Protein 6J0W (pdb70)

Sequence (968 aa):
STSLLFEQLNFLILVAAEAELPIAHSTRKLLMDNSCNNCQIYELYNENLKDVKTDKDWFMNKFGPQTVHFVISNTINFPFYKIVYFDLLIPVVSHTWVQDSVKTKRHLRTNMYSPNPFHLLRDCQVYISKSSFNKCEYILYSDLLHLLGGTLVNYISNRTTHVIVQSPQDPIIATVSEWKFVYPIWILYHFKMAKPLKGELATLCELDMQDTSEEQLFAKWEEVIGDTSSSQLTLHPNKTLFKNHHFAISPDLNFFTPLYWFLKGFIEDLDGKVTPLSFSDDLKSVYQAFPDIDCYIGHSANSPILEKTKSIKPEIHVGNVSWLFYMFALQKFTPVSQCKLIHQPFHAKLFTSKELTVAYTNYFGSQRFYIQRLVEILGGLSTPELTRKNTHLITKSTIGKKFKVAKKWSLDPQNAIIVTNHMWLEQCYMNNSKLNPKDSRFQNFKLDDNMGWNIGQIGMSTSLLFEQLNFLILVAAEAELPIAHSTRKLLMDNSCNNCQIYELYNENLKDVKTDKDWFMNKFGPQTVHFVISNTINFPFYKIVYFDLLIPVVSHTWVQDSVKTKRHLRTNMYSPNPFHLLRDCQVYISKSSFNKCEYILYSDLLHLLGGTLVNYISNRTTHVIVQSPQDPIIATVSWKFVYPIWILYHFKMAKPLKGELATLCELDMQDTSEEQLFAKWEEVIGDSSQLTLHPNKTLFKNHHFAISPDLNFFTPLYWFLKGFIEDLDGKVTPLSFSDDLKSVYQAFPDIDCYIGHSANSPILEKTKSIKPEIHVGNVSWLFYMFALQKFTPVSQCKLIHQPFHAKLFTSKELTVAYTNYFGSQRFYIQRLVEILGGLSTPELTRKNTHLITKSTIGKKFKVAKKWSLDPQNAIIVTNHMWLEQCYMNNSKLNPKDSRFQNFKLDDNMGWNIGQIGMETVPDSQSPLIPTSVGSYFRDDETVPDSQISGFDSPLIPTSVGSYFRDDDD

B-factor: mean 48.89, std 20.25, range [9.36, 124.82]

InterPro domains:
  IPR001357 BRCT domain [PF00533] (119-211)
  IPR001357 BRCT domain [PF12738] (380-434)
  IPR001357 BRCT domain [PF16770] (827-917)
  IPR001357 BRCT domain [PS50172] (117-210)
  IPR001357 BRCT domain [PS50172] (370-466)
  IPR001357 BRCT domain [SM00292] (4-106)
  IPR001357 BRCT domain [SM00292] (119-216)
  IPR001357 BRCT domain [SM00292] (263-355)
  IPR001357 BRCT domain [SM00292] (372-456)
  IPR031906 Regulator of Ty1 transposition protein 107, BRCT domain [PF16771] (948-1060)
  IPR036420 BRCT domain superfamily [G3DSA:3.40.50.10190] (115-220)
  IPR036420 BRCT domain superfamily [G3DSA:3.40.50.10190] (376-468)
  IPR036420 BRCT domain superfamily [G3DSA:3.40.50.10190] (816-946)
  IPR036420 BRCT domain superfamily [G3DSA:3.40.50.10190] (947-1070)
  IPR036420 BRCT domain superfamily [SSF52113] (75-173)
  IPR036420 BRCT domain superfamily [SSF52113] (338-463)
  IPR053036 Cell Cycle and DNA Repair Regulator [PTHR47667] (5-1069)

Foldseek 3Di:
DAAQLQAPAEEEEEAADPVCVVLVVVLVVLCVRHHHPYYHYDYQVPDDCPPPPCALVVVCVVPAQFDHQEYEDLDCPDRCSLRCCPFLNRYYFYSVQSVVCVVVVHNDFRLLGHNQLLLQQSQAEEEEDPQQDDPQVVVVLLLLNLVSSHHYDPDDDPSHAEYEHDALVRVVVVVVVVHFYFHSLCSVLCSQAVDHQDDCLVVLGGYDNVPPDPVSSVVNLCVSPNDHHHPPCVNQVQQQQAALEAEEEEPQNPDDVSVVVSVQCVQVSSPYHYDYDDPPDDVLVVCVVVVSHQEYEYAAPPDPVVVVVCVNRVRHQAWYSSLVVSSSSVSHDDGPLPFFPLGHRFYDAQDEQQQAAEEEPSQHRVSVVVLQSLCVSNHYHYHDDDDLSGQEYAAQACDDVSNVVQVVQCVDPVSNRYYWYCVQSVVCRVVVHNDDRPDPVGRDNNLSNGSCSRPGNPSD/DEAQLAAAAAEEEEAEDPVCVVLLVVLVCLQVRHHHDYYHYHYPVDDDDPVDQQAQVNVCVPRDLFAHQEYEDLDCPDRCSLCCCQPLVHAYFYSVQSVVCVVVRHNDFGLCGHNDLLLQCSQAEEAEAPLQDDPQVSVVLLLLNLVSSYHYDNDDDPSHQEYEHQALVRCVVVVVCNFYFYSVLRVLCVQAVDHDDDVLVVLGGYDNVPPDPVSSVVNLCVSPVDYPPCVPQVQQQQQALAEEEEEQQSDDPVVVVVSLCCVQVSNVYHYDYDDPPDDDVVVCVVPVSHQEYEYAAPPDVVVVVVCVVCVRHQAWYPSLVVSCSSVSHDDGPLQFFPLTHHFYDQLDAAQQAEEEEPPNHRPRVSLVQSLCVSNHYHYDPDDDLSGQEYAYQACDDPVNVVQVVQCPDPPSNRYYWHCVQSRVCRVVVHNDDCVDPVGHPNPPSNGSCPRPGNPRD/DDDDDVVDDDDDCVPPPDDPVD/DDDADPPDPDRPDDPQDCPHPVDDPPPPD

Structure (mmCIF, N/CA/C/O backbone):
data_6J0W
#
_entry.id   6J0W
#
_cell.length_a   71.777
_cell.length_b   101.418
_cell.length_c   86.559
_cell.angle_alpha   90.000
_cell.angle_beta   108.570
_cell.angle_gamma   90.000
#
_symmetry.space_group_name_H-M   'P 1 21 1'
#
loop_
_entity.id
_entity.type
_entity.pdbx_description
1 polymer 'Regulator of Ty1 transposition protein 107'
2 polymer 'Peptide from DNA repair protein KRE29'
3 water water
#
loop_
_atom_site.group_PDB
_atom_site.id
_atom_site.type_symbol
_atom_site.label_atom_id
_atom_site.label_alt_id
_atom_site.label_comp_id
_atom_site.label_asym_id
_atom_site.label_entity_id
_atom_site.label_seq_id
_atom_site.pdbx_PDB_ins_code
_atom_site.Cartn_x
_atom_site.Cartn_y
_atom_site.Cartn_z
_atom_site.occupancy
_atom_site.B_iso_or_equiv
_atom_site.auth_seq_id
_atom_site.auth_comp_id
_atom_site.auth_asym_id
_atom_site.auth_atom_id
_atom_site.pdbx_PDB_model_num
ATOM 1 N N . SER A 1 2 ? 46.062 111.922 128.636 1.00 54.04 2 SER A N 1
ATOM 2 C CA . SER A 1 2 ? 45.971 112.321 127.239 1.00 61.80 2 SER A CA 1
ATOM 3 C C . SER A 1 2 ? 44.775 111.651 126.569 1.00 59.15 2 SER A C 1
ATOM 4 O O . SER A 1 2 ? 44.152 110.775 127.164 1.00 55.52 2 SER A O 1
ATOM 7 N N . THR A 1 3 ? 44.452 112.064 125.342 1.00 47.26 3 THR A N 1
ATOM 8 C CA . THR A 1 3 ? 43.285 111.557 124.634 1.00 46.11 3 THR A CA 1
ATOM 9 C C . THR A 1 3 ? 43.621 111.417 123.164 1.00 48.31 3 THR A C 1
ATOM 10 O O . THR A 1 3 ? 44.585 112.003 122.675 1.00 62.07 3 THR A O 1
ATOM 14 N N . SER A 1 4 ? 42.815 110.638 122.460 1.00 46.38 4 SER A N 1
ATOM 15 C CA . SER A 1 4 ? 43.033 110.386 121.041 1.00 46.92 4 SER A CA 1
ATOM 16 C C . SER A 1 4 ? 41.765 109.759 120.497 1.00 50.25 4 SER A C 1
ATOM 17 O O . SER A 1 4 ? 40.796 109.555 121.232 1.00 52.86 4 SER A O 1
ATOM 20 N N . LEU A 1 5 ? 41.777 109.455 119.198 1.00 50.96 5 LEU A N 1
ATOM 21 C CA . LEU A 1 5 ? 40.685 108.748 118.538 1.00 46.19 5 LEU A CA 1
ATOM 22 C C . LEU A 1 5 ? 41.046 107.311 118.207 1.00 42.16 5 LEU A C 1
ATOM 23 O O . LEU A 1 5 ? 40.392 106.701 117.358 1.00 50.98 5 LEU A O 1
ATOM 28 N N . LEU A 1 6 ? 42.061 106.754 118.875 1.00 48.24 6 LEU A N 1
ATOM 29 C CA . LEU A 1 6 ? 42.634 105.469 118.464 1.00 46.70 6 LEU A CA 1
ATOM 30 C C . LEU A 1 6 ? 41.600 104.348 118.419 1.00 35.15 6 LEU A C 1
ATOM 31 O O . LEU A 1 6 ? 41.657 103.492 117.541 1.00 38.11 6 LEU A O 1
ATOM 36 N N . PHE A 1 7 ? 40.678 104.300 119.370 1.00 32.49 7 PHE A N 1
ATOM 37 C CA . PHE A 1 7 ? 39.729 103.196 119.425 1.00 37.31 7 PHE A CA 1
ATOM 38 C C . PHE A 1 7 ? 38.373 103.567 118.849 1.00 42.79 7 PHE A C 1
ATOM 39 O O . PHE A 1 7 ? 37.363 102.983 119.262 1.00 40.56 7 PHE A O 1
ATOM 47 N N . GLU A 1 8 ? 38.327 104.521 117.919 1.00 40.04 8 GLU A N 1
ATOM 48 C CA . GLU A 1 8 ? 37.050 105.076 117.483 1.00 41.56 8 GLU A CA 1
ATOM 49 C C . GLU A 1 8 ? 36.245 104.020 116.752 1.00 37.84 8 GLU A C 1
ATOM 50 O O . GLU A 1 8 ? 36.781 103.279 115.928 1.00 41.58 8 GLU A O 1
ATOM 56 N N . GLN A 1 9 ? 34.958 103.936 117.086 1.00 37.23 9 GLN A N 1
ATOM 57 C CA . GLN A 1 9 ? 33.999 103.031 116.460 1.00 46.20 9 GLN A CA 1
ATOM 58 C C . GLN A 1 9 ? 34.158 101.575 116.921 1.00 45.76 9 GLN A C 1
ATOM 59 O O . GLN A 1 9 ? 33.585 100.663 116.302 1.00 38.46 9 GLN A O 1
ATOM 65 N N . LEU A 1 10 ? 34.896 101.326 118.000 1.00 37.76 10 LEU A N 1
ATOM 66 C CA . LEU A 1 10 ? 35.112 99.973 118.504 1.00 43.69 10 LEU A CA 1
ATOM 67 C C . LEU A 1 10 ? 34.399 99.760 119.840 1.00 32.29 10 LEU A C 1
ATOM 68 O O . LEU A 1 10 ? 34.390 100.636 120.714 1.00 24.99 10 LEU A O 1
ATOM 73 N N . ASN A 1 11 ? 33.811 98.578 119.972 1.00 32.47 11 ASN A N 1
ATOM 74 C CA . ASN A 1 11 ? 33.065 98.151 121.143 1.00 24.48 11 ASN A CA 1
ATOM 75 C C . ASN A 1 11 ? 33.911 97.174 121.932 1.00 22.97 11 ASN A C 1
ATOM 76 O O . ASN A 1 11 ? 34.506 96.260 121.351 1.00 33.77 11 ASN A O 1
ATOM 81 N N . PHE A 1 12 ? 33.974 97.364 123.250 1.00 26.21 12 PHE A N 1
ATOM 82 C CA . PHE A 1 12 ? 34.746 96.481 124.110 1.00 23.48 12 PHE A CA 1
ATOM 83 C C . PHE A 1 12 ? 33.882 95.842 125.188 1.00 26.93 12 PHE A C 1
ATOM 84 O O . PHE A 1 12 ? 32.868 96.396 125.615 1.00 28.12 12 PHE A O 1
ATOM 92 N N . LEU A 1 13 ? 34.330 94.679 125.659 1.00 19.81 13 LEU A N 1
ATOM 93 C CA . LEU A 1 13 ? 33.683 93.980 126.762 1.00 19.79 13 LEU A CA 1
ATOM 94 C C . LEU A 1 13 ? 34.756 93.470 127.712 1.00 23.69 13 LEU A C 1
ATOM 95 O O . LEU A 1 13 ? 35.601 92.652 127.335 1.00 23.74 13 LEU A O 1
ATOM 100 N N . ILE A 1 14 ? 34.718 93.947 128.942 1.00 25.60 14 ILE A N 1
ATOM 101 C CA . ILE A 1 14 ? 35.675 93.557 129.963 1.00 28.35 14 ILE A CA 1
ATOM 102 C C . ILE A 1 14 ? 35.036 92.494 130.847 1.00 25.89 14 ILE A C 1
ATOM 103 O O . ILE A 1 14 ? 33.980 92.723 131.449 1.00 26.85 14 ILE A O 1
ATOM 108 N N . LEU A 1 15 ? 35.666 91.330 130.927 1.00 21.64 15 LEU A N 1
ATOM 109 C CA . LEU A 1 15 ? 35.233 90.291 131.854 1.00 26.64 15 LEU A CA 1
ATOM 110 C C . LEU A 1 15 ? 36.014 90.431 133.156 1.00 29.94 15 LEU A C 1
ATOM 111 O O . LEU A 1 15 ? 37.247 90.413 133.148 1.00 35.55 15 LEU A O 1
ATOM 116 N N . VAL A 1 16 ? 35.318 90.611 134.268 1.00 27.74 16 VAL A N 1
ATOM 117 C CA . VAL A 1 16 ? 35.990 90.704 135.560 1.00 25.04 16 VAL A CA 1
ATOM 118 C C . VAL A 1 16 ? 35.827 89.365 136.251 1.00 26.54 16 VAL A C 1
ATOM 119 O O . VAL A 1 16 ? 34.698 88.937 136.513 1.00 32.03 16 VAL A O 1
ATOM 123 N N . ALA A 1 17 ? 36.945 88.696 136.535 1.00 27.34 17 ALA A N 1
ATOM 124 C CA . ALA A 1 17 ? 36.877 87.347 137.090 1.00 29.02 17 ALA A CA 1
ATOM 125 C C . ALA A 1 17 ? 36.857 87.324 138.618 1.00 38.26 17 ALA A C 1
ATOM 126 O O . ALA A 1 17 ? 36.563 86.275 139.197 1.00 29.07 17 ALA A O 1
ATOM 128 N N . ALA A 1 18 ? 37.144 88.449 139.279 1.00 37.85 18 ALA A N 1
ATOM 129 C CA . ALA A 1 18 ? 37.121 88.516 140.734 1.00 36.05 18 ALA A CA 1
ATOM 130 C C . ALA A 1 18 ? 37.014 89.971 141.171 1.00 39.10 18 ALA A C 1
ATOM 131 O O . ALA A 1 18 ? 37.459 90.877 140.462 1.00 45.75 18 ALA A O 1
ATOM 133 N N . GLU A 1 19 ? 36.445 90.180 142.361 1.00 40.59 19 GLU A N 1
ATOM 134 C CA . GLU A 1 19 ? 36.264 91.534 142.881 1.00 37.07 19 GLU A CA 1
ATOM 135 C C . GLU A 1 19 ? 37.592 92.281 143.000 1.00 35.15 19 GLU A C 1
ATOM 136 O O . GLU A 1 19 ? 37.648 93.487 142.774 1.00 35.04 19 GLU A O 1
ATOM 142 N N . ALA A 1 20 ? 38.683 91.581 143.320 1.00 42.63 20 ALA A N 1
ATOM 143 C CA . ALA A 1 20 ? 39.991 92.235 143.378 1.00 36.60 20 ALA A CA 1
ATOM 144 C C . ALA A 1 20 ? 40.430 92.827 142.042 1.00 39.21 20 ALA A C 1
ATOM 145 O O . ALA A 1 20 ? 41.383 93.606 142.013 1.00 37.08 20 ALA A O 1
ATOM 147 N N . GLU A 1 21 ? 39.794 92.465 140.933 1.00 39.71 21 GLU A N 1
ATOM 148 C CA . GLU A 1 21 ? 40.183 93.020 139.640 1.00 45.41 21 GLU A CA 1
ATOM 149 C C . GLU A 1 21 ? 39.396 94.259 139.256 1.00 35.29 21 GLU A C 1
ATOM 150 O O . GLU A 1 21 ? 39.618 94.775 138.163 1.00 44.37 21 GLU A O 1
ATOM 156 N N . LEU A 1 22 ? 38.465 94.727 140.088 1.00 32.64 22 LEU A N 1
ATOM 157 C CA . LEU A 1 22 ? 37.742 95.951 139.749 1.00 34.35 22 LEU A CA 1
ATOM 158 C C . LEU A 1 22 ? 38.657 97.141 139.515 1.00 27.04 22 LEU A C 1
ATOM 159 O O . LEU A 1 22 ? 38.429 97.864 138.533 1.00 30.84 22 LEU A O 1
ATOM 164 N N . PRO A 1 23 ? 39.692 97.396 140.316 1.00 27.13 23 PRO A N 1
ATOM 165 C CA . PRO A 1 23 ? 40.562 98.537 139.997 1.00 31.26 23 PRO A CA 1
ATOM 166 C C . PRO A 1 23 ? 41.221 98.452 138.635 1.00 33.42 23 PRO A C 1
ATOM 167 O O . PRO A 1 23 ? 41.341 99.486 137.966 1.00 36.80 23 PRO A O 1
ATOM 171 N N . ILE A 1 24 ? 41.647 97.268 138.180 1.00 26.81 24 ILE A N 1
ATOM 172 C CA . ILE A 1 24 ? 42.245 97.239 136.849 1.00 26.53 24 ILE A CA 1
ATOM 173 C C . ILE A 1 24 ? 41.175 97.300 135.774 1.00 33.77 24 ILE A C 1
ATOM 174 O O . ILE A 1 24 ? 41.420 97.809 134.674 1.00 37.10 24 ILE A O 1
ATOM 179 N N . ALA A 1 25 ? 39.973 96.811 136.069 1.00 29.33 25 ALA A N 1
ATOM 180 C CA . ALA A 1 25 ? 38.866 96.991 135.137 1.00 29.64 25 ALA A CA 1
ATOM 181 C C . ALA A 1 25 ? 38.522 98.470 134.962 1.00 24.80 25 ALA A C 1
ATOM 182 O O . ALA A 1 25 ? 38.279 98.931 133.841 1.00 21.67 25 ALA A O 1
ATOM 184 N N . HIS A 1 26 ? 38.491 99.228 136.066 1.00 26.78 26 HIS A N 1
ATOM 185 C CA . HIS A 1 26 ? 38.197 100.655 135.976 1.00 27.08 26 HIS A CA 1
ATOM 186 C C . HIS A 1 26 ? 39.315 101.384 135.244 1.00 24.60 26 HIS A C 1
ATOM 187 O O . HIS A 1 26 ? 39.066 102.247 134.398 1.00 26.15 26 HIS A O 1
ATOM 194 N N . SER A 1 27 ? 40.554 101.009 135.534 1.00 27.92 27 SER A N 1
ATOM 195 C CA . SER A 1 27 ? 41.704 101.620 134.892 1.00 30.29 27 SER A CA 1
ATOM 196 C C . SER A 1 27 ? 41.762 101.328 133.390 1.00 27.46 27 SER A C 1
ATOM 197 O O . SER A 1 27 ? 42.319 102.124 132.629 1.00 28.33 27 SER A O 1
ATOM 200 N N . THR A 1 28 ? 41.203 100.200 132.938 1.00 26.20 28 THR A N 1
ATOM 201 C CA . THR A 1 28 ? 41.226 99.910 131.511 1.00 26.80 28 THR A CA 1
ATOM 202 C C . THR A 1 28 ? 40.061 100.592 130.806 1.00 32.57 28 THR A C 1
ATOM 203 O O . THR A 1 28 ? 40.216 101.103 129.690 1.00 31.46 28 THR A O 1
ATOM 207 N N . ARG A 1 29 ? 38.883 100.607 131.429 1.00 24.21 29 ARG A N 1
ATOM 208 C CA . ARG A 1 29 ? 37.789 101.349 130.828 1.00 25.65 29 ARG A CA 1
ATOM 209 C C . ARG A 1 29 ? 38.172 102.807 130.628 1.00 37.21 29 ARG A C 1
ATOM 210 O O . ARG A 1 29 ? 37.853 103.399 129.594 1.00 44.96 29 ARG A O 1
ATOM 218 N N . LYS A 1 30 ? 38.925 103.381 131.565 1.00 32.19 30 LYS A N 1
ATOM 219 C CA . LYS A 1 30 ? 39.282 104.791 131.457 1.00 30.02 30 LYS A CA 1
ATOM 220 C C . LYS A 1 30 ? 40.227 105.036 130.292 1.00 37.08 30 LYS A C 1
ATOM 221 O O . LYS A 1 30 ? 40.097 106.042 129.584 1.00 47.16 30 LYS A O 1
ATOM 227 N N . LEU A 1 31 ? 41.199 104.139 130.082 1.00 30.65 31 LEU A N 1
ATOM 228 C CA . LEU A 1 31 ? 42.045 104.241 128.894 1.00 31.08 31 LEU A CA 1
ATOM 229 C C . LEU A 1 31 ? 41.225 104.109 127.615 1.00 43.02 31 LEU A C 1
ATOM 230 O O . LEU A 1 31 ? 41.498 104.790 126.613 1.00 32.86 31 LEU A O 1
ATOM 235 N N . LEU A 1 32 ? 40.231 103.219 127.616 1.00 28.74 32 LEU A N 1
ATOM 236 C CA . LEU A 1 32 ? 39.474 103.014 126.387 1.00 38.48 32 LEU A CA 1
ATOM 237 C C . LEU A 1 32 ? 38.533 104.185 126.118 1.00 31.16 32 LEU A C 1
ATOM 238 O O . LEU A 1 32 ? 38.304 104.553 124.967 1.00 30.16 32 LEU A O 1
ATOM 243 N N . MET A 1 33 ? 37.964 104.776 127.162 1.00 34.95 33 MET A N 1
ATOM 244 C CA . MET A 1 33 ? 37.110 105.933 126.936 1.00 41.29 33 MET A CA 1
ATOM 245 C C . MET A 1 33 ? 37.938 107.158 126.557 1.00 37.41 33 MET A C 1
ATOM 246 O O . MET A 1 33 ? 37.604 107.858 125.595 1.00 33.94 33 MET A O 1
ATOM 251 N N . ASP A 1 34 ? 39.058 107.400 127.258 1.00 35.42 34 ASP A N 1
ATOM 252 C CA . ASP A 1 34 ? 39.910 108.546 126.925 1.00 33.19 34 ASP A CA 1
ATOM 253 C C . ASP A 1 34 ? 40.444 108.495 125.504 1.00 39.30 34 ASP A C 1
ATOM 254 O O . ASP A 1 34 ? 40.884 109.520 124.978 1.00 56.16 34 ASP A O 1
ATOM 259 N N . ASN A 1 35 ? 40.457 107.327 124.878 1.00 48.68 35 ASN A N 1
ATOM 260 C CA . ASN A 1 35 ? 40.870 107.198 123.492 1.00 37.87 35 ASN A CA 1
ATOM 261 C C . ASN A 1 35 ? 39.680 106.858 122.603 1.00 32.58 35 ASN A C 1
ATOM 262 O O . ASN A 1 35 ? 39.823 106.198 121.576 1.00 30.35 35 ASN A O 1
ATOM 267 N N . SER A 1 36 ? 38.494 107.317 123.016 1.00 35.87 36 SER A N 1
ATOM 268 C CA . SER A 1 36 ? 37.345 107.495 122.123 1.00 44.95 36 SER A CA 1
ATOM 269 C C . SER A 1 36 ? 36.753 106.173 121.641 1.00 41.26 36 SER A C 1
ATOM 270 O O . SER A 1 36 ? 36.365 106.057 120.479 1.00 50.98 36 SER A O 1
ATOM 273 N N . CYS A 1 37 ? 36.693 105.168 122.510 1.00 31.36 37 CYS A N 1
ATOM 274 C CA . CYS A 1 37 ? 36.015 103.948 122.115 1.00 30.38 37 CYS A CA 1
ATOM 275 C C . CYS A 1 37 ? 34.530 104.223 122.021 1.00 36.31 37 CYS A C 1
ATOM 276 O O . CYS A 1 37 ? 34.004 105.128 122.673 1.00 38.17 37 CYS A O 1
ATOM 279 N N . ASN A 1 38 ? 33.847 103.447 121.182 1.00 32.26 38 ASN A N 1
ATOM 280 C CA . ASN A 1 38 ? 32.416 103.654 121.061 1.00 30.10 38 ASN A CA 1
ATOM 281 C C . ASN A 1 38 ? 31.678 103.179 122.305 1.00 32.88 38 ASN A C 1
ATOM 282 O O . ASN A 1 38 ? 30.772 103.857 122.790 1.00 43.29 38 ASN A O 1
ATOM 287 N N . ASN A 1 39 ? 32.033 102.014 122.828 1.00 33.02 39 ASN A N 1
ATOM 288 C CA . ASN A 1 39 ? 31.302 101.470 123.963 1.00 39.21 39 ASN A CA 1
ATOM 289 C C . ASN A 1 39 ? 32.182 100.444 124.667 1.00 34.65 39 ASN A C 1
ATOM 290 O O . ASN A 1 39 ? 32.959 99.740 124.016 1.00 31.72 39 ASN A O 1
ATOM 295 N N . CYS A 1 40 ? 32.055 100.363 125.992 1.00 29.59 40 CYS A N 1
ATOM 296 C CA . CYS A 1 40 ? 32.854 99.437 126.800 1.00 29.15 40 CYS A CA 1
ATOM 297 C C . CYS A 1 40 ? 31.984 98.863 127.922 1.00 29.50 40 CYS A C 1
ATOM 298 O O . CYS A 1 40 ? 31.862 99.464 128.987 1.00 38.74 40 CYS A O 1
ATOM 301 N N . GLN A 1 41 ? 31.406 97.686 127.700 1.00 30.04 41 GLN A N 1
ATOM 302 C CA . GLN A 1 41 ? 30.628 97.050 128.757 1.00 34.56 41 GLN A CA 1
ATOM 303 C C . GLN A 1 41 ? 31.532 96.343 129.768 1.00 37.94 41 GLN A C 1
ATOM 304 O O . GLN A 1 41 ? 32.610 95.845 129.429 1.00 37.31 41 GLN A O 1
ATOM 310 N N . ILE A 1 42 ? 31.066 96.276 131.016 1.00 29.61 42 ILE A N 1
ATOM 311 C CA . ILE A 1 42 ? 31.695 95.471 132.061 1.00 29.11 42 ILE A CA 1
ATOM 312 C C . ILE A 1 42 ? 30.769 94.321 132.424 1.00 37.72 42 ILE A C 1
ATOM 313 O O . ILE A 1 42 ? 29.545 94.494 132.532 1.00 36.28 42 ILE A O 1
ATOM 318 N N . TYR A 1 43 ? 31.353 93.145 132.630 1.00 31.97 43 TYR A N 1
ATOM 319 C CA . TYR A 1 43 ? 30.585 91.984 133.050 1.00 30.64 43 TYR A CA 1
ATOM 320 C C . TYR A 1 43 ? 31.364 91.265 134.136 1.00 43.84 43 TYR A C 1
ATOM 321 O O . TYR A 1 43 ? 32.532 90.912 133.940 1.00 53.44 43 TYR A O 1
ATOM 330 N N . GLU A 1 44 ? 30.729 91.052 135.272 1.00 31.65 44 GLU A N 1
ATOM 331 C CA . GLU A 1 44 ? 31.370 90.402 136.402 1.00 38.57 44 GLU A CA 1
ATOM 332 C C . GLU A 1 44 ? 31.001 88.926 136.363 1.00 39.04 44 GLU A C 1
ATOM 333 O O . GLU A 1 44 ? 29.831 88.571 136.537 1.00 37.69 44 GLU A O 1
ATOM 339 N N . LEU A 1 45 ? 31.998 88.073 136.089 1.00 31.98 45 LEU A N 1
ATOM 340 C CA . LEU A 1 45 ? 31.752 86.633 136.064 1.00 42.64 45 LEU A CA 1
ATOM 341 C C . LEU A 1 45 ? 31.425 86.109 137.456 1.00 43.57 45 LEU A C 1
ATOM 342 O O . LEU A 1 45 ? 30.571 85.226 137.616 1.00 54.22 45 LEU A O 1
ATOM 347 N N . TYR A 1 46 ? 32.094 86.645 138.472 1.00 42.66 46 TYR A N 1
ATOM 348 C CA . TYR A 1 46 ? 32.004 86.117 139.830 1.00 44.83 46 TYR A CA 1
ATOM 349 C C . TYR A 1 46 ? 30.683 86.459 140.502 1.00 49.57 46 TYR A C 1
ATOM 350 O O . TYR A 1 46 ? 30.360 85.879 141.541 1.00 44.23 46 TYR A O 1
ATOM 359 N N . ASN A 1 47 ? 29.919 87.390 139.939 1.00 44.68 47 ASN A N 1
ATOM 360 C CA . ASN A 1 47 ? 28.687 87.863 140.545 1.00 49.35 47 ASN A CA 1
ATOM 361 C C . ASN A 1 47 ? 27.457 87.401 139.777 1.00 49.49 47 ASN 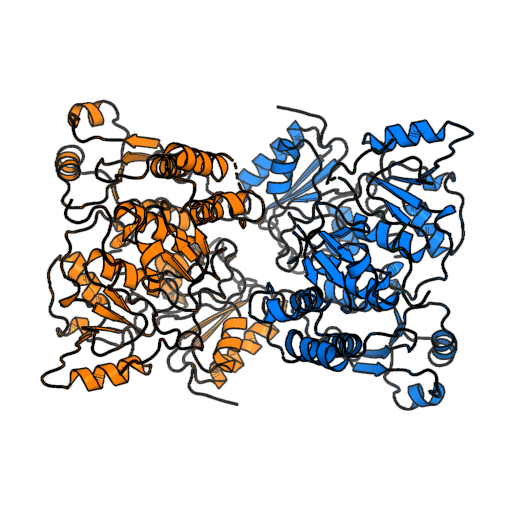A C 1
ATOM 362 O O . ASN A 1 47 ? 26.402 88.033 139.862 1.00 51.23 47 ASN A O 1
ATOM 367 N N . GLU A 1 48 ? 27.570 86.324 139.014 1.00 59.29 48 GLU A N 1
ATOM 368 C CA . GLU A 1 48 ? 26.396 85.720 138.405 1.00 61.19 48 GLU A CA 1
ATOM 369 C C . GLU A 1 48 ? 26.574 84.217 138.335 1.00 64.29 48 GLU A C 1
ATOM 370 O O . GLU A 1 48 ? 27.688 83.725 138.127 1.00 68.42 48 GLU A O 1
ATOM 376 N N . ASN A 1 49 ? 25.471 83.500 138.537 1.00 61.59 49 ASN A N 1
ATOM 377 C CA . ASN A 1 49 ? 25.473 82.047 138.432 1.00 68.10 49 ASN A CA 1
ATOM 378 C C . ASN A 1 49 ? 25.234 81.671 136.989 1.00 67.16 49 ASN A C 1
ATOM 379 O O . ASN A 1 49 ? 24.149 81.901 136.442 1.00 63.51 49 ASN A O 1
ATOM 384 N N . LEU A 1 50 ? 26.245 81.097 136.370 1.00 61.73 50 LEU A N 1
ATOM 385 C CA . LEU A 1 50 ? 26.097 80.648 135.007 1.00 63.86 50 LEU A CA 1
ATOM 386 C C . LEU A 1 50 ? 26.003 79.134 134.960 1.00 67.64 50 LEU A C 1
ATOM 387 O O . LEU A 1 50 ? 26.007 78.550 133.870 1.00 75.40 50 LEU A O 1
ATOM 392 N N . LYS A 1 51 ? 25.872 78.490 136.122 1.00 66.09 51 LYS A N 1
ATOM 393 C CA . LYS A 1 51 ? 25.581 77.065 136.160 1.00 66.64 51 LYS A CA 1
ATOM 394 C C . LYS A 1 51 ? 24.230 76.800 135.517 1.00 64.05 51 LYS A C 1
ATOM 395 O O . LYS A 1 51 ? 23.236 77.460 135.839 1.00 66.00 51 LYS A O 1
ATOM 401 N N . ASP A 1 52 ? 24.209 75.857 134.582 1.00 63.35 52 ASP A N 1
ATOM 402 C CA . ASP A 1 52 ? 22.987 75.314 134.004 1.00 67.92 52 ASP A CA 1
ATOM 403 C C . ASP A 1 52 ? 22.231 76.313 133.142 1.00 64.60 52 ASP A C 1
ATOM 404 O O . ASP A 1 52 ? 21.061 76.084 132.825 1.00 66.27 52 ASP A O 1
ATOM 409 N N . VAL A 1 53 ? 22.859 77.425 132.768 1.00 66.36 53 VAL A N 1
ATOM 410 C CA . VAL A 1 53 ? 22.352 78.299 131.715 1.00 56.26 53 VAL A CA 1
ATOM 411 C C . VAL A 1 53 ? 23.240 78.098 130.502 1.00 49.60 53 VAL A C 1
ATOM 412 O O . VAL A 1 53 ? 24.468 78.196 130.597 1.00 48.51 53 VAL A O 1
ATOM 416 N N . LYS A 1 54 ? 22.616 77.793 129.371 1.00 55.51 54 LYS A N 1
ATOM 417 C CA . LYS A 1 54 ? 23.330 77.573 128.118 1.00 53.60 54 LYS A CA 1
ATOM 418 C C . LYS A 1 54 ? 23.834 78.913 127.606 1.00 46.47 54 LYS A C 1
ATOM 419 O O . LYS A 1 54 ? 23.099 79.663 126.964 1.00 54.04 54 LYS A O 1
ATOM 425 N N . THR A 1 55 ? 25.099 79.221 127.894 1.00 39.07 55 THR A N 1
ATOM 426 C CA . THR A 1 55 ? 25.738 80.434 127.384 1.00 37.30 55 THR A CA 1
ATOM 427 C C . THR A 1 55 ? 26.178 80.198 125.939 1.00 36.41 55 THR A C 1
ATOM 428 O O . THR A 1 55 ? 27.354 79.998 125.627 1.00 44.75 55 THR A O 1
ATOM 432 N N . ASP A 1 56 ? 25.206 80.209 125.050 1.00 34.19 56 ASP A N 1
ATOM 433 C CA . ASP A 1 56 ? 25.481 79.812 123.685 1.00 42.32 56 ASP A CA 1
ATOM 434 C C . ASP A 1 56 ? 25.594 81.043 122.791 1.00 40.04 56 ASP A C 1
ATOM 435 O O . ASP A 1 56 ? 25.628 82.188 123.250 1.00 39.09 56 ASP A O 1
ATOM 440 N N . LYS A 1 57 ? 25.651 80.807 121.488 1.00 41.27 57 LYS A N 1
ATOM 441 C CA . LYS A 1 57 ? 25.830 81.907 120.551 1.00 32.25 57 LYS A CA 1
ATOM 442 C C . LYS A 1 57 ? 24.676 82.901 120.634 1.00 34.12 57 LYS A C 1
ATOM 443 O O . LYS A 1 57 ? 24.890 84.118 120.678 1.00 39.71 57 LYS A O 1
ATOM 449 N N . ASP A 1 58 ? 23.442 82.400 120.662 1.00 37.18 58 ASP A N 1
ATOM 450 C CA . ASP A 1 58 ? 22.293 83.293 120.756 1.00 40.30 58 ASP A CA 1
ATOM 451 C C . ASP A 1 58 ? 22.273 84.031 122.085 1.00 38.47 58 ASP A C 1
ATOM 452 O O . ASP A 1 58 ? 22.032 85.241 122.125 1.00 39.47 58 ASP A O 1
ATOM 457 N N . TRP A 1 59 ? 22.557 83.329 123.178 1.00 38.80 59 TRP A N 1
ATOM 458 C CA . TRP A 1 59 ? 22.653 83.988 124.477 1.00 38.57 59 TRP A CA 1
ATOM 459 C C . TRP A 1 59 ? 23.642 85.150 124.438 1.00 43.08 59 TRP A C 1
ATOM 460 O O . TRP A 1 59 ? 23.370 86.242 124.949 1.00 44.95 59 TRP A O 1
ATOM 471 N N . PHE A 1 60 ? 24.800 84.933 123.830 1.00 41.75 60 PHE A N 1
ATOM 472 C CA . PHE A 1 60 ? 25.812 85.978 123.824 1.00 39.34 60 PHE A CA 1
ATOM 473 C C . PHE A 1 60 ? 25.386 87.170 122.969 1.00 36.39 60 PHE A C 1
ATOM 474 O O . PHE A 1 60 ? 25.546 88.322 123.383 1.00 30.41 60 PHE A O 1
ATOM 482 N N . MET A 1 61 ? 24.852 86.913 121.769 1.00 34.25 61 MET A N 1
ATOM 483 C CA . MET A 1 61 ? 24.442 88.018 120.908 1.00 36.86 61 MET A CA 1
ATOM 484 C C . MET A 1 61 ? 23.349 88.846 121.566 1.00 39.75 61 MET A C 1
ATOM 485 O O . MET A 1 61 ? 23.388 90.084 121.532 1.00 36.87 61 MET A O 1
ATOM 490 N N . ASN A 1 62 ? 22.385 88.184 122.209 1.00 46.88 62 ASN A N 1
ATOM 491 C CA . ASN A 1 62 ? 21.326 88.935 122.875 1.00 51.86 62 ASN A CA 1
ATOM 492 C C . ASN A 1 62 ? 21.835 89.652 124.122 1.00 40.03 62 ASN A C 1
ATOM 493 O O . ASN A 1 62 ? 21.466 90.803 124.365 1.00 39.08 62 ASN A O 1
ATOM 498 N N . LYS A 1 63 ? 22.712 89.023 124.898 1.00 36.30 63 LYS A N 1
ATOM 499 C CA . LYS A 1 63 ? 23.140 89.662 126.135 1.00 34.84 63 LYS A CA 1
ATOM 500 C C . LYS A 1 63 ? 24.051 90.860 125.874 1.00 36.70 63 LYS A C 1
ATOM 501 O O . LYS A 1 63 ? 23.921 91.894 126.533 1.00 43.99 63 LYS A O 1
ATOM 507 N N . PHE A 1 64 ? 24.950 90.768 124.902 1.00 35.65 64 PHE A N 1
ATOM 508 C CA . PHE A 1 64 ? 25.938 91.815 124.693 1.00 32.36 64 PHE A CA 1
ATOM 509 C C . PHE A 1 64 ? 25.853 92.520 123.350 1.00 34.07 64 PHE A C 1
ATOM 510 O O . PHE A 1 64 ? 26.676 93.403 123.092 1.00 49.94 64 PHE A O 1
ATOM 518 N N . GLY A 1 65 ? 24.924 92.164 122.477 1.00 37.97 65 GLY A N 1
ATOM 519 C CA . GLY A 1 65 ? 24.804 92.861 121.214 1.00 42.42 65 GLY A CA 1
ATOM 520 C C . GLY A 1 65 ? 23.795 93.988 121.310 1.00 48.74 65 GLY A C 1
ATOM 521 O O . GLY A 1 65 ? 23.644 94.610 122.369 1.00 48.52 65 GLY A O 1
ATOM 522 N N . PRO A 1 66 ? 23.061 94.271 120.219 1.00 42.73 66 PRO A N 1
ATOM 523 C CA . PRO A 1 66 ? 23.053 93.621 118.902 1.00 48.38 66 PRO A CA 1
ATOM 524 C C . PRO A 1 66 ? 24.255 93.948 118.024 1.00 51.30 66 PRO A C 1
ATOM 525 O O . PRO A 1 66 ? 24.466 93.281 116.999 1.00 55.91 66 PRO A O 1
ATOM 529 N N . GLN A 1 67 ? 25.030 94.964 118.387 1.00 44.67 67 GLN A N 1
ATOM 530 C CA . GLN A 1 67 ? 26.188 95.258 117.561 1.00 52.06 67 GLN A CA 1
ATOM 531 C C . GLN A 1 67 ? 27.357 94.364 117.960 1.00 47.34 67 GLN A C 1
ATOM 532 O O . GLN A 1 67 ? 27.362 93.741 119.025 1.00 40.16 67 GLN A O 1
ATOM 538 N N . THR A 1 68 ? 28.353 94.299 117.082 1.00 41.27 68 THR A N 1
ATOM 539 C CA . THR A 1 68 ? 29.509 93.465 117.362 1.00 45.55 68 THR A CA 1
ATOM 540 C C . THR A 1 68 ? 30.196 93.884 118.649 1.00 39.60 68 THR A C 1
ATOM 541 O O . THR A 1 68 ? 30.179 95.052 119.039 1.00 44.26 68 THR A O 1
ATOM 545 N N . VAL A 1 69 ? 30.863 92.924 119.269 1.00 29.26 69 VAL A N 1
ATOM 546 C CA . VAL A 1 69 ? 31.960 93.211 120.166 1.00 27.72 69 VAL A CA 1
ATOM 547 C C . VAL A 1 69 ? 33.244 93.015 119.374 1.00 31.06 69 VAL A C 1
ATOM 548 O O . VAL A 1 69 ? 33.415 92.001 118.689 1.00 49.08 69 VAL A O 1
ATOM 552 N N . HIS A 1 70 ? 34.132 93.998 119.431 1.00 26.72 70 HIS A N 1
ATOM 553 C CA . HIS A 1 70 ? 35.363 93.894 118.666 1.00 25.61 70 HIS A CA 1
ATOM 554 C C . HIS A 1 70 ? 36.428 93.128 119.437 1.00 22.99 70 HIS A C 1
ATOM 555 O O . HIS A 1 70 ? 37.155 92.313 118.862 1.00 31.83 70 HIS A O 1
ATOM 562 N N . PHE A 1 71 ? 36.533 93.379 120.739 1.00 28.59 71 PHE A N 1
ATOM 563 C CA . PHE A 1 71 ? 37.584 92.830 121.585 1.00 20.13 71 PHE A CA 1
ATOM 564 C C . PHE A 1 71 ? 37.012 92.483 122.937 1.00 25.54 71 PHE A C 1
ATOM 565 O O . PHE A 1 71 ? 36.332 93.303 123.562 1.00 28.75 71 PHE A O 1
ATOM 573 N N . VAL A 1 72 ? 37.314 91.301 123.412 1.00 24.82 72 VAL A N 1
ATOM 574 C CA . VAL A 1 72 ? 36.984 90.930 124.769 1.00 18.01 72 VAL A CA 1
ATOM 575 C C . VAL A 1 72 ? 38.269 91.017 125.558 1.00 24.01 72 VAL A C 1
ATOM 576 O O . VAL A 1 72 ? 39.304 90.503 125.121 1.00 28.33 72 VAL A O 1
ATOM 580 N N . ILE A 1 73 ? 38.230 91.713 126.686 1.00 20.78 73 ILE A N 1
ATOM 581 C CA . ILE A 1 73 ? 39.407 91.905 127.508 1.00 21.02 73 ILE A CA 1
ATOM 582 C C . ILE A 1 73 ? 39.263 91.022 128.727 1.00 21.28 73 ILE A C 1
ATOM 583 O O . ILE A 1 73 ? 38.305 91.165 129.502 1.00 31.43 73 ILE A O 1
ATOM 588 N N . SER A 1 74 ? 40.222 90.107 128.886 1.00 23.84 74 SER A N 1
ATOM 589 C CA . SER A 1 74 ? 40.185 89.097 129.930 1.00 21.56 74 SER A CA 1
ATOM 590 C C . SER A 1 74 ? 41.598 88.591 130.133 1.00 20.05 74 SER A C 1
ATOM 591 O O . SER A 1 74 ? 42.346 88.423 129.166 1.00 18.15 74 SER A O 1
ATOM 594 N N . ASN A 1 75 ? 41.984 88.393 131.390 1.00 20.05 75 ASN A N 1
ATOM 595 C CA . ASN A 1 75 ? 43.243 87.718 131.646 1.00 18.00 75 ASN A CA 1
ATOM 596 C C . ASN A 1 75 ? 43.062 86.229 131.906 1.00 18.02 75 ASN A C 1
ATOM 597 O O . ASN A 1 75 ? 44.025 85.567 132.273 1.00 24.27 75 ASN A O 1
ATOM 602 N N . THR A 1 76 ? 41.865 85.690 131.696 1.00 19.50 76 THR A N 1
ATOM 603 C CA . THR A 1 76 ? 41.612 84.258 131.794 1.00 21.59 76 THR A CA 1
ATOM 604 C C . THR A 1 76 ? 40.678 83.826 130.674 1.00 25.12 76 THR A C 1
ATOM 605 O O . THR A 1 76 ? 39.855 84.615 130.194 1.00 29.07 76 THR A O 1
ATOM 609 N N . ILE A 1 77 ? 40.808 82.563 130.256 1.00 20.29 77 ILE A N 1
ATOM 610 C CA . ILE A 1 77 ? 39.828 81.931 129.382 1.00 15.25 77 ILE A CA 1
ATOM 611 C C . ILE A 1 77 ? 38.832 81.073 130.148 1.00 25.03 77 ILE A C 1
ATOM 612 O O . ILE A 1 77 ? 37.967 80.443 129.522 1.00 23.85 77 ILE A O 1
ATOM 617 N N . ASN A 1 78 ? 38.910 81.034 131.486 1.00 33.01 78 ASN A N 1
ATOM 618 C CA . ASN A 1 78 ? 38.019 80.197 132.300 1.00 33.35 78 ASN A CA 1
ATOM 619 C C . ASN A 1 78 ? 36.660 80.881 132.453 1.00 31.76 78 ASN A C 1
ATOM 620 O O . ASN A 1 78 ? 36.312 81.407 133.512 1.00 25.00 78 ASN A O 1
ATOM 625 N N . PHE A 1 79 ? 35.886 80.868 131.367 1.00 25.73 79 PHE A N 1
ATOM 626 C CA . PHE A 1 79 ? 34.504 81.345 131.394 1.00 34.34 79 PHE A CA 1
ATOM 627 C C . PHE A 1 79 ? 33.727 80.608 130.311 1.00 38.41 79 PHE A C 1
ATOM 628 O O . PHE A 1 79 ? 34.313 80.224 129.296 1.00 35.13 79 PHE A O 1
ATOM 636 N N . PRO A 1 80 ? 32.427 80.363 130.514 1.00 35.14 80 PRO A N 1
ATOM 637 C CA . PRO A 1 80 ? 31.750 79.298 129.762 1.00 24.67 80 PRO A CA 1
ATOM 638 C C . PRO A 1 80 ? 31.301 79.701 128.381 1.00 36.14 80 PRO A C 1
ATOM 639 O O . PRO A 1 80 ? 30.719 78.869 127.685 1.00 40.78 80 PRO A O 1
ATOM 643 N N . PHE A 1 81 ? 31.521 80.947 127.969 1.00 24.73 81 PHE A N 1
ATOM 644 C CA . PHE A 1 81 ? 31.268 81.327 126.590 1.00 21.51 81 PHE A CA 1
ATOM 645 C C . PHE A 1 81 ? 32.557 81.636 125.853 1.00 22.15 81 PHE A C 1
ATOM 646 O O . PHE A 1 81 ? 32.499 82.200 124.758 1.00 24.65 81 PHE A O 1
ATOM 654 N N . TYR A 1 82 ? 33.710 81.228 126.407 1.00 17.88 82 TYR A N 1
ATOM 655 C CA . TYR A 1 82 ? 34.978 81.368 125.695 1.00 20.49 82 TYR A CA 1
ATOM 656 C C . TYR A 1 82 ? 34.940 80.751 124.288 1.00 18.90 82 TYR A C 1
ATOM 657 O O . TYR A 1 82 ? 35.400 81.361 123.321 1.00 23.00 82 TYR A O 1
ATOM 666 N N . LYS A 1 83 ? 34.456 79.518 124.155 1.00 26.40 83 LYS A N 1
ATOM 667 C CA . LYS A 1 83 ? 34.590 78.859 122.859 1.00 24.97 83 LYS A CA 1
ATOM 668 C C . LYS A 1 83 ? 33.690 79.499 121.817 1.00 24.43 83 LYS A C 1
ATOM 669 O O . LYS A 1 83 ? 34.067 79.611 120.647 1.00 38.64 83 LYS A O 1
ATOM 675 N N . ILE A 1 84 ? 32.502 79.917 122.238 1.00 23.18 84 ILE A N 1
ATOM 676 C CA . ILE A 1 84 ? 31.568 80.629 121.375 1.00 19.31 84 ILE A CA 1
ATOM 677 C C . ILE A 1 84 ? 32.201 81.913 120.839 1.00 25.32 84 ILE A C 1
ATOM 678 O O . ILE A 1 84 ? 32.127 82.217 119.639 1.00 23.09 84 ILE A O 1
ATOM 683 N N . VAL A 1 85 ? 32.808 82.694 121.734 1.00 19.26 85 VAL A N 1
ATOM 684 C CA . VAL A 1 85 ? 33.451 83.950 121.375 1.00 15.39 85 VAL A CA 1
ATOM 685 C C . VAL A 1 85 ? 34.654 83.708 120.473 1.00 17.92 85 VAL A C 1
ATOM 686 O O . VAL A 1 85 ? 34.848 84.401 119.470 1.00 17.96 85 VAL A O 1
ATOM 690 N N . TYR A 1 86 ? 35.529 82.777 120.869 1.00 17.34 86 TYR A N 1
ATOM 691 C CA . TYR A 1 86 ? 36.839 82.684 120.241 1.00 21.40 86 TYR A CA 1
ATOM 692 C C . TYR A 1 86 ? 36.812 81.824 118.979 1.00 25.98 86 TYR A C 1
ATOM 693 O O . TYR A 1 86 ? 37.455 82.168 117.986 1.00 25.99 86 TYR A O 1
ATOM 702 N N . PHE A 1 87 ? 36.063 80.716 118.975 1.00 22.73 87 PHE A N 1
ATOM 703 C CA . PHE A 1 87 ? 36.140 79.815 117.822 1.00 28.86 87 PHE A CA 1
ATOM 704 C C . PHE A 1 87 ? 35.004 79.982 116.820 1.00 22.97 87 PHE A C 1
ATOM 705 O O . PHE A 1 87 ? 35.195 79.692 115.643 1.00 21.93 87 PHE A O 1
ATOM 713 N N . ASP A 1 88 ? 33.826 80.395 117.268 1.00 24.65 88 ASP A N 1
ATOM 714 C CA . ASP A 1 88 ? 32.674 80.583 116.384 1.00 29.04 88 ASP A CA 1
ATOM 715 C C . ASP A 1 88 ? 32.645 82.020 115.853 1.00 25.35 88 ASP A C 1
ATOM 716 O O . ASP A 1 88 ? 32.842 82.249 114.662 1.00 26.65 88 ASP A O 1
ATOM 721 N N . LEU A 1 89 ? 32.410 82.995 116.739 1.00 31.14 89 LEU A N 1
ATOM 722 C CA . LEU A 1 89 ? 32.300 84.406 116.354 1.00 31.51 89 LEU A CA 1
ATOM 723 C C . LEU A 1 89 ? 33.646 85.062 116.039 1.00 24.56 89 LEU A C 1
ATOM 724 O O . LEU A 1 89 ? 33.654 86.166 115.492 1.00 25.51 89 LEU A O 1
ATOM 729 N N . LEU A 1 90 ? 34.771 84.439 116.392 1.00 25.07 90 LEU A N 1
ATOM 730 C CA . LEU A 1 90 ? 36.105 84.911 115.998 1.00 17.41 90 LEU A CA 1
ATOM 731 C C . LEU A 1 90 ? 36.418 86.274 116.585 1.00 23.67 90 LEU A C 1
ATOM 732 O O . LEU A 1 90 ? 37.113 87.086 115.981 1.00 21.03 90 LEU A O 1
ATOM 737 N N . ILE A 1 91 ? 35.920 86.521 117.784 1.00 25.94 91 ILE A N 1
ATOM 738 C CA . ILE A 1 91 ? 36.152 87.771 118.495 1.00 16.02 91 ILE A CA 1
ATOM 739 C C . ILE A 1 91 ? 37.440 87.564 119.271 1.00 18.10 91 ILE A C 1
ATOM 740 O O . ILE A 1 91 ? 37.530 86.570 120.001 1.00 19.38 91 ILE A O 1
ATOM 745 N N . PRO A 1 92 ? 38.458 88.412 119.146 1.00 14.76 92 PRO A N 1
ATOM 746 C CA . PRO A 1 92 ? 39.662 88.214 119.953 1.00 16.73 92 PRO A CA 1
ATOM 747 C C . PRO A 1 92 ? 39.391 88.398 121.440 1.00 23.68 92 PRO A C 1
ATOM 748 O O . PRO A 1 92 ? 38.420 89.024 121.868 1.00 24.40 92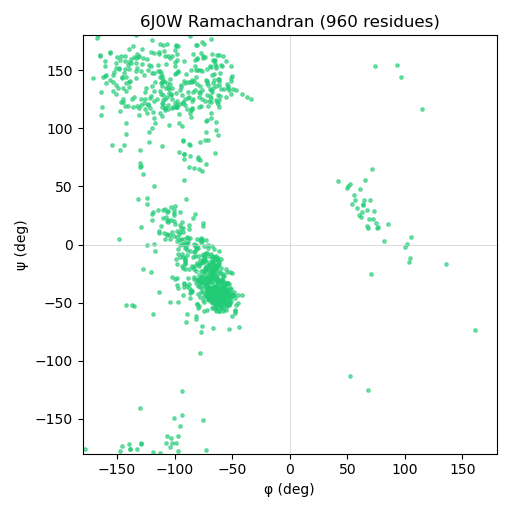 PRO A O 1
ATOM 752 N N . VAL A 1 93 ? 40.272 87.796 122.230 1.00 21.12 93 VAL A N 1
ATOM 753 C CA . VAL A 1 93 ? 40.221 87.819 123.683 1.00 23.77 93 VAL A CA 1
ATOM 754 C C . VAL A 1 93 ? 41.621 88.196 124.118 1.00 25.50 93 VAL A C 1
ATOM 755 O O . VAL A 1 93 ? 42.562 87.446 123.862 1.00 24.77 93 VAL A O 1
ATOM 759 N N . VAL A 1 94 ? 41.785 89.394 124.673 1.00 23.47 94 VAL A N 1
ATOM 760 C CA . VAL A 1 94 ? 43.116 89.930 124.912 1.00 17.38 94 VAL A CA 1
ATOM 761 C C . VAL A 1 94 ? 43.244 90.378 126.364 1.00 29.51 94 VAL A C 1
ATOM 762 O O . VAL A 1 94 ? 42.258 90.716 127.033 1.00 22.03 94 VAL A O 1
ATOM 766 N N . SER A 1 95 ? 44.483 90.400 126.841 1.00 26.22 95 SER A N 1
ATOM 767 C CA . SER A 1 95 ? 44.708 90.768 128.224 1.00 31.06 95 SER A CA 1
ATOM 768 C C . SER A 1 95 ? 44.594 92.286 128.414 1.00 24.47 95 SER A C 1
ATOM 769 O O . SER A 1 95 ? 44.607 93.073 127.461 1.00 21.49 95 SER A O 1
ATOM 772 N N . HIS A 1 96 ? 44.475 92.693 129.673 1.00 19.37 96 HIS A N 1
ATOM 773 C CA . HIS A 1 96 ? 44.515 94.115 129.963 1.00 20.79 96 HIS A CA 1
ATOM 774 C C . HIS A 1 96 ? 45.726 94.783 129.309 1.00 22.85 96 HIS A C 1
ATOM 775 O O . HIS A 1 96 ? 45.593 95.842 128.687 1.00 34.78 96 HIS A O 1
ATOM 782 N N . THR A 1 97 ? 46.894 94.145 129.360 1.00 25.80 97 THR A N 1
ATOM 783 C CA . THR A 1 97 ? 48.080 94.766 128.784 1.00 22.31 97 THR A CA 1
ATOM 784 C C . THR A 1 97 ? 47.908 95.158 127.310 1.00 25.63 97 THR A C 1
ATOM 785 O O . THR A 1 97 ? 48.658 96.001 126.810 1.00 38.11 97 THR A O 1
ATOM 789 N N . TRP A 1 98 ? 46.958 94.564 126.583 1.00 26.45 98 TRP A N 1
ATOM 790 C CA . TRP A 1 98 ? 46.814 94.945 125.176 1.00 26.71 98 TRP A CA 1
ATOM 791 C C . TRP A 1 98 ? 46.324 96.383 125.063 1.00 32.30 98 TRP A C 1
ATOM 792 O O . TRP A 1 98 ? 46.783 97.142 124.198 1.00 28.61 98 TRP A O 1
ATOM 803 N N . VAL A 1 99 ? 45.429 96.784 125.967 1.00 20.68 99 VAL A N 1
ATOM 804 C CA . VAL A 1 99 ? 44.942 98.154 125.978 1.00 24.67 99 VAL A CA 1
ATOM 805 C C . VAL A 1 99 ? 46.087 99.114 126.292 1.00 45.48 99 VAL A C 1
ATOM 806 O O . VAL A 1 99 ? 46.283 100.116 125.587 1.00 31.09 99 VAL A O 1
ATOM 810 N N . GLN A 1 100 ? 46.884 98.798 127.329 1.00 34.45 100 GLN A N 1
ATOM 811 C CA . GLN A 1 100 ? 48.010 99.649 127.710 1.00 28.59 100 GLN A CA 1
ATOM 812 C C . GLN A 1 100 ? 49.014 99.792 126.574 1.00 30.18 100 GLN A C 1
ATOM 813 O O . GLN A 1 100 ? 49.415 100.901 126.214 1.00 32.42 100 GLN A O 1
ATOM 819 N N . ASP A 1 101 ? 49.478 98.672 126.036 1.00 27.18 101 ASP A N 1
ATOM 820 C CA . ASP A 1 101 ? 50.484 98.743 124.986 1.00 28.15 101 ASP A CA 1
ATOM 821 C C . ASP A 1 101 ? 49.946 99.444 123.749 1.00 31.34 101 ASP A C 1
ATOM 822 O O . ASP A 1 101 ? 50.628 100.288 123.158 1.00 42.76 101 ASP A O 1
ATOM 827 N N . SER A 1 102 ? 48.715 99.122 123.350 1.00 35.54 102 SER A N 1
ATOM 828 C CA . SER A 1 102 ? 48.138 99.760 122.172 1.00 34.21 102 SER A CA 1
ATOM 829 C C . SER A 1 102 ? 48.043 101.276 122.346 1.00 36.10 102 SER A C 1
ATOM 830 O O . SER A 1 102 ? 48.290 102.034 121.402 1.00 36.23 102 SER A O 1
ATOM 833 N N . VAL A 1 103 ? 47.710 101.742 123.544 1.00 29.42 103 VAL A N 1
ATOM 834 C CA . VAL A 1 103 ? 47.703 103.181 123.768 1.00 39.81 103 VAL A CA 1
ATOM 835 C C . VAL A 1 103 ? 49.120 103.744 123.673 1.00 45.39 103 VAL A C 1
ATOM 836 O O . VAL A 1 103 ? 49.345 104.780 123.036 1.00 34.09 103 VAL A O 1
ATOM 840 N N . LYS A 1 104 ? 50.098 103.057 124.277 1.00 38.19 104 LYS A N 1
ATOM 841 C CA . LYS A 1 104 ? 51.463 103.583 124.309 1.00 45.75 104 LYS A CA 1
ATOM 842 C C . LYS A 1 104 ? 52.069 103.656 122.913 1.00 52.52 104 LYS A C 1
ATOM 843 O O . LYS A 1 104 ? 52.738 104.638 122.569 1.00 53.88 104 LYS A O 1
ATOM 849 N N . THR A 1 105 ? 51.839 102.637 122.090 1.00 54.28 105 THR A N 1
ATOM 850 C CA . THR A 1 105 ? 52.319 102.652 120.716 1.00 42.83 105 THR A CA 1
ATOM 851 C C . THR A 1 105 ? 51.388 103.378 119.763 1.00 42.98 105 THR A C 1
ATOM 852 O O . THR A 1 105 ? 51.778 103.608 118.616 1.00 48.75 105 THR A O 1
ATOM 856 N N . LYS A 1 106 ? 50.177 103.723 120.193 1.00 43.61 106 LYS A N 1
ATOM 857 C CA . LYS A 1 106 ? 49.219 104.423 119.337 1.00 48.49 106 LYS A CA 1
ATOM 858 C C . LYS A 1 106 ? 48.807 103.573 118.133 1.00 47.54 106 LYS A C 1
ATOM 859 O O . LYS A 1 106 ? 48.580 104.091 117.037 1.00 47.32 106 LYS A O 1
ATOM 865 N N . ARG A 1 107 ? 48.719 102.258 118.311 1.00 43.40 107 ARG A N 1
ATOM 866 C CA . ARG A 1 107 ? 48.262 101.397 117.231 1.00 49.23 107 ARG A CA 1
ATOM 867 C C . ARG A 1 107 ? 47.525 100.202 117.811 1.00 48.00 107 ARG A C 1
ATOM 868 O O . ARG A 1 107 ? 47.788 99.770 118.932 1.00 50.68 107 ARG A O 1
ATOM 876 N N . HIS A 1 108 ? 46.573 99.689 117.035 1.00 56.30 108 HIS A N 1
ATOM 877 C CA . HIS A 1 108 ? 45.860 98.460 117.374 1.00 43.86 108 HIS A CA 1
ATOM 878 C C . HIS A 1 108 ? 46.775 97.252 117.228 1.00 33.21 108 HIS A C 1
ATOM 879 O O . HIS A 1 108 ? 46.817 96.663 116.152 1.00 42.73 108 HIS A O 1
ATOM 886 N N . LEU A 1 109 ? 47.499 96.860 118.270 1.00 34.77 109 LEU A N 1
ATOM 887 C CA . LEU A 1 109 ? 48.490 95.803 118.105 1.00 32.98 109 LEU A CA 1
ATOM 888 C C . LEU A 1 109 ? 47.840 94.471 117.758 1.00 42.15 109 LEU A C 1
ATOM 889 O O . LEU A 1 109 ? 46.670 94.215 118.062 1.00 46.65 109 LEU A O 1
ATOM 894 N N . ARG A 1 110 ? 48.627 93.622 117.107 1.00 31.19 110 ARG A N 1
ATOM 895 C CA . ARG A 1 110 ? 48.225 92.256 116.835 1.00 31.57 110 ARG A CA 1
ATOM 896 C C . ARG A 1 110 ? 47.816 91.559 118.129 1.00 36.33 110 ARG A C 1
ATOM 897 O O . ARG A 1 110 ? 48.443 91.736 119.175 1.00 26.15 110 ARG A O 1
ATOM 905 N N . THR A 1 111 ? 46.736 90.783 118.062 1.00 34.01 111 THR A N 1
ATOM 906 C CA . THR A 1 111 ? 46.145 90.256 119.282 1.00 33.00 111 THR A CA 1
ATOM 907 C C . THR A 1 111 ? 46.890 89.055 119.855 1.00 39.60 111 THR A C 1
ATOM 908 O O . THR A 1 111 ? 46.710 88.745 121.042 1.00 36.19 111 THR A O 1
ATOM 912 N N . ASN A 1 112 ? 47.748 88.415 119.050 1.00 38.78 112 ASN A N 1
ATOM 913 C CA . ASN A 1 112 ? 48.156 87.038 119.302 1.00 24.52 112 ASN A CA 1
ATOM 914 C C . ASN A 1 112 ? 48.986 86.926 120.559 1.00 31.63 112 ASN A C 1
ATOM 915 O O . ASN A 1 112 ? 48.769 86.023 121.380 1.00 27.40 112 ASN A O 1
ATOM 920 N N . MET A 1 113 ? 49.957 87.823 120.718 1.00 31.70 113 MET A N 1
ATOM 921 C CA . MET A 1 113 ? 50.802 87.770 121.897 1.00 26.49 113 MET A CA 1
ATOM 922 C C . MET A 1 113 ? 50.017 88.025 123.177 1.00 23.58 113 MET A C 1
ATOM 923 O O . MET A 1 113 ? 50.501 87.673 124.259 1.00 27.37 113 MET A O 1
ATOM 928 N N . TYR A 1 114 ? 48.820 88.606 123.099 1.00 23.59 114 TYR A N 1
ATOM 929 C CA . TYR A 1 114 ? 48.091 89.008 124.305 1.00 22.83 114 TYR A CA 1
ATOM 930 C C . TYR A 1 114 ? 46.945 88.078 124.646 1.00 18.10 114 TYR A C 1
ATOM 931 O O . TYR A 1 114 ? 46.141 88.410 125.514 1.00 25.53 114 TYR A O 1
ATOM 940 N N . SER A 1 115 ? 46.833 86.959 123.953 1.00 16.46 115 SER A N 1
ATOM 941 C CA . SER A 1 115 ? 45.846 85.942 124.299 1.00 26.10 115 SER A CA 1
ATOM 942 C C . SER A 1 115 ? 46.187 85.273 125.638 1.00 24.28 115 SER A C 1
ATOM 943 O O . SER A 1 115 ? 47.338 84.887 125.854 1.00 23.37 115 SER A O 1
ATOM 946 N N . PRO A 1 116 ? 45.229 85.110 126.551 1.00 16.74 116 PRO A N 1
ATOM 947 C CA . PRO A 1 116 ? 45.505 84.396 127.807 1.00 23.65 116 PRO A CA 1
ATOM 948 C C . PRO A 1 116 ? 45.297 82.887 127.755 1.00 26.94 116 PRO A C 1
ATOM 949 O O . PRO A 1 116 ? 45.381 82.234 128.798 1.00 29.98 116 PRO A O 1
ATOM 953 N N . ASN A 1 117 ? 45.010 82.328 126.601 1.00 25.58 117 ASN A N 1
ATOM 954 C CA . ASN A 1 117 ? 44.858 80.898 126.469 1.00 17.60 117 ASN A CA 1
ATOM 955 C C . ASN A 1 117 ? 46.210 80.230 126.665 1.00 24.58 117 ASN A C 1
ATOM 956 O O . ASN A 1 117 ? 47.106 80.429 125.832 1.00 22.01 117 ASN A O 1
ATOM 961 N N . PRO A 1 118 ? 46.421 79.456 127.733 1.00 27.22 118 PRO A N 1
ATOM 962 C CA . PRO A 1 118 ? 47.749 78.858 127.940 1.00 28.17 118 PRO A CA 1
ATOM 963 C C . PRO A 1 118 ? 48.096 77.764 126.930 1.00 28.44 118 PRO A C 1
ATOM 964 O O . PRO A 1 118 ? 49.258 77.351 126.880 1.00 32.11 118 PRO A O 1
ATOM 968 N N . PHE A 1 119 ? 47.146 77.309 126.108 1.00 32.55 119 PHE A N 1
ATOM 969 C CA . PHE A 1 119 ? 47.483 76.455 124.972 1.00 22.18 119 PHE A CA 1
ATOM 970 C C . PHE A 1 119 ? 48.125 77.223 123.824 1.00 31.79 119 PHE A C 1
ATOM 971 O O . PHE A 1 119 ? 48.701 76.595 122.927 1.00 35.08 119 PHE A O 1
ATOM 979 N N . HIS A 1 120 ? 48.060 78.559 123.825 1.00 27.57 120 HIS A N 1
ATOM 980 C CA . HIS A 1 120 ? 48.527 79.331 122.669 1.00 33.60 120 HIS A CA 1
ATOM 981 C C . HIS A 1 120 ? 50.039 79.507 122.777 1.00 27.08 120 HIS A C 1
ATOM 982 O O . HIS A 1 120 ? 50.579 80.610 122.908 1.00 28.28 120 HIS A O 1
ATOM 989 N N . LEU A 1 121 ? 50.719 78.367 122.671 1.00 22.14 121 LEU A N 1
ATOM 990 C CA . LEU A 1 121 ? 52.143 78.294 122.955 1.00 22.75 121 LEU A CA 1
ATOM 991 C C . LEU A 1 121 ? 53.007 78.976 121.897 1.00 27.54 121 LEU A C 1
ATOM 992 O O . LEU A 1 121 ? 54.159 79.299 122.178 1.00 22.87 121 LEU A O 1
ATOM 997 N N . LEU A 1 122 ? 52.505 79.198 120.687 1.00 27.11 122 LEU A N 1
ATOM 998 C CA . LEU A 1 122 ? 53.302 79.867 119.673 1.00 25.97 122 LEU A CA 1
ATOM 999 C C . LEU A 1 122 ? 52.833 81.302 119.443 1.00 24.90 122 LEU A C 1
ATOM 1000 O O . LEU A 1 122 ? 53.124 81.888 118.405 1.00 29.07 122 LEU A O 1
ATOM 1005 N N . ARG A 1 123 ? 52.129 81.879 120.416 1.00 26.83 123 ARG A N 1
ATOM 1006 C CA . ARG A 1 123 ? 51.665 83.258 120.320 1.00 29.11 123 ARG A CA 1
ATOM 1007 C C . ARG A 1 123 ? 52.771 84.234 119.928 1.00 30.09 123 ARG A C 1
ATOM 1008 O O . ARG A 1 123 ? 52.481 85.306 119.386 1.00 27.91 123 ARG A O 1
ATOM 1016 N N . ASP A 1 124 ? 54.041 83.896 120.191 1.00 34.96 124 ASP A N 1
ATOM 1017 C CA . ASP A 1 124 ? 55.122 84.826 119.854 1.00 39.19 124 ASP A CA 1
ATOM 1018 C C . ASP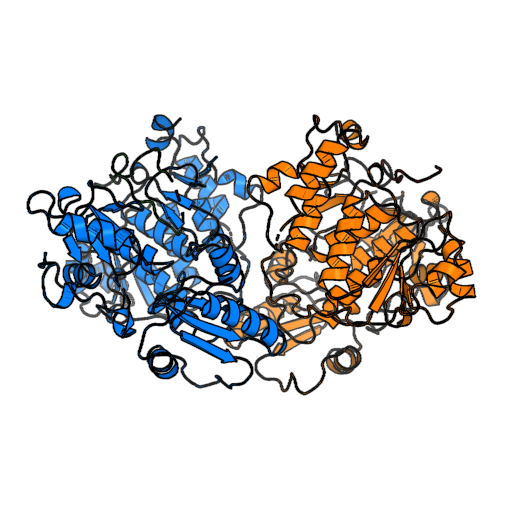 A 1 124 ? 55.613 84.656 118.420 1.00 46.45 124 ASP A C 1
ATOM 1019 O O . ASP A 1 124 ? 56.167 85.594 117.835 1.00 50.99 124 ASP A O 1
ATOM 1024 N N . CYS A 1 125 ? 55.370 83.506 117.811 1.00 40.45 125 CYS A N 1
ATOM 1025 C CA . CYS A 1 125 ? 56.089 83.152 116.602 1.00 33.96 125 CYS A CA 1
ATOM 1026 C C . CYS A 1 125 ? 55.430 83.741 115.361 1.00 37.32 125 CYS A C 1
ATOM 1027 O O . CYS A 1 125 ? 54.203 83.836 115.264 1.00 38.93 125 CYS A O 1
ATOM 1030 N N . GLN A 1 126 ? 56.258 84.182 114.431 1.00 33.84 126 GLN A N 1
ATOM 1031 C CA . GLN A 1 126 ? 55.815 84.564 113.103 1.00 35.13 126 GLN A CA 1
ATOM 1032 C C . GLN A 1 126 ? 56.404 83.534 112.153 1.00 43.24 126 GLN A C 1
ATOM 1033 O O . GLN A 1 126 ? 57.628 83.455 112.003 1.00 52.30 126 GLN A O 1
ATOM 1039 N N . VAL A 1 127 ? 55.551 82.720 111.539 1.00 37.57 127 VAL A N 1
ATOM 1040 C CA . VAL A 1 127 ? 55.987 81.470 110.930 1.00 36.08 127 VAL A CA 1
ATOM 1041 C C . VAL A 1 127 ? 55.732 81.487 109.431 1.00 35.10 127 VAL A C 1
ATOM 1042 O O . VAL A 1 127 ? 54.598 81.696 108.983 1.00 39.74 127 VAL A O 1
ATOM 1046 N N . TYR A 1 128 ? 56.791 81.279 108.662 1.00 35.92 128 TYR A N 1
ATOM 1047 C CA . TYR A 1 128 ? 56.695 81.044 107.234 1.00 38.62 128 TYR A CA 1
ATOM 1048 C C . TYR A 1 128 ? 56.653 79.539 106.998 1.00 50.15 128 TYR A C 1
ATOM 1049 O O . TYR A 1 128 ? 57.486 78.794 107.535 1.00 42.65 128 TYR A O 1
ATOM 1058 N N . ILE A 1 129 ? 55.657 79.090 106.238 1.00 46.17 129 ILE A N 1
ATOM 1059 C CA . ILE A 1 129 ? 55.554 77.701 105.816 1.00 42.29 129 ILE A CA 1
ATOM 1060 C C . ILE A 1 129 ? 55.868 77.670 104.329 1.00 55.37 129 ILE A C 1
ATOM 1061 O O . ILE A 1 129 ? 55.181 78.307 103.514 1.00 54.16 129 ILE A O 1
ATOM 1066 N N . SER A 1 130 ? 56.937 76.959 103.994 1.00 56.32 130 SER A N 1
ATOM 1067 C CA . SER A 1 130 ? 57.455 76.912 102.635 1.00 47.54 130 SER A CA 1
ATOM 1068 C C . SER A 1 130 ? 56.515 76.081 101.770 1.00 46.84 130 SER A C 1
ATOM 1069 O O . SER A 1 130 ? 56.465 74.856 101.917 1.00 56.45 130 SER A O 1
ATOM 1072 N N . LYS A 1 131 ? 55.744 76.737 100.892 1.00 40.64 131 LYS A N 1
ATOM 1073 C CA . LYS A 1 131 ? 54.837 75.985 100.030 1.00 42.13 131 LYS A CA 1
ATOM 1074 C C . LYS A 1 131 ? 55.593 75.011 99.134 1.00 45.70 131 LYS A C 1
ATOM 1075 O O . LYS A 1 131 ? 55.145 73.875 98.932 1.00 44.57 131 LYS A O 1
ATOM 1081 N N . SER A 1 132 ? 56.756 75.419 98.614 1.00 41.64 132 SER A N 1
ATOM 1082 C CA . SER A 1 132 ? 57.529 74.519 97.760 1.00 45.98 132 SER A CA 1
ATOM 1083 C C . SER A 1 132 ? 57.807 73.203 98.460 1.00 42.68 132 SER A C 1
ATOM 1084 O O . SER A 1 132 ? 58.022 72.176 97.807 1.00 45.81 132 SER A O 1
ATOM 1087 N N . SER A 1 133 ? 57.783 73.217 99.789 1.00 41.21 133 SER A N 1
ATOM 1088 C CA . SER A 1 133 ? 58.184 72.083 100.596 1.00 39.05 133 SER A CA 1
ATOM 1089 C C . SER A 1 133 ? 57.061 71.060 100.784 1.00 35.27 133 SER A C 1
ATOM 1090 O O . SER A 1 133 ? 57.348 69.892 101.084 1.00 38.82 133 SER A O 1
ATOM 1093 N N . PHE A 1 134 ? 55.794 71.446 100.571 1.00 34.36 134 PHE A N 1
ATOM 1094 C CA . PHE A 1 134 ? 54.657 70.666 101.052 1.00 29.77 134 PHE A CA 1
ATOM 1095 C C . PHE A 1 134 ? 53.579 70.495 99.983 1.00 28.45 134 PHE A C 1
ATOM 1096 O O . PHE A 1 134 ? 53.354 71.375 99.151 1.00 35.82 134 PHE A O 1
ATOM 1104 N N . ASN A 1 135 ? 52.874 69.373 100.040 1.00 28.11 135 ASN A N 1
ATOM 1105 C CA . ASN A 1 135 ? 51.608 69.304 99.313 1.00 38.11 135 ASN A CA 1
ATOM 1106 C C . ASN A 1 135 ? 50.599 70.319 99.861 1.00 32.28 135 ASN A C 1
ATOM 1107 O O . ASN A 1 135 ? 50.749 70.854 100.957 1.00 36.23 135 ASN A O 1
ATOM 1112 N N . LYS A 1 136 ? 49.562 70.598 99.072 1.00 31.69 136 LYS A N 1
ATOM 1113 C CA . LYS A 1 136 ? 48.480 71.439 99.572 1.00 36.07 136 LYS A CA 1
ATOM 1114 C C . LYS A 1 136 ? 47.932 70.920 100.897 1.00 26.81 136 LYS A C 1
ATOM 1115 O O . LYS A 1 136 ? 47.794 71.674 101.861 1.00 30.43 136 LYS A O 1
ATOM 1121 N N . CYS A 1 137 ? 47.597 69.636 100.963 1.00 22.41 137 CYS A N 1
ATOM 1122 C CA . CYS A 1 137 ? 46.896 69.178 102.153 1.00 21.68 137 CYS A CA 1
ATOM 1123 C C . CYS A 1 137 ? 47.804 69.218 103.379 1.00 20.52 137 CYS A C 1
ATOM 1124 O O . CYS A 1 137 ? 47.341 69.475 104.492 1.00 34.79 137 CYS A O 1
ATOM 1127 N N . GLU A 1 138 ? 49.102 69.000 103.194 1.00 31.66 138 GLU A N 1
ATOM 1128 C CA . GLU A 1 138 ? 50.047 69.196 104.290 1.00 28.80 138 GLU A CA 1
ATOM 1129 C C . GLU A 1 138 ? 50.077 70.645 104.756 1.00 23.20 138 GLU A C 1
ATOM 1130 O O . GLU A 1 138 ? 50.016 70.925 105.956 1.00 21.22 138 GLU A O 1
ATOM 1136 N N . TYR A 1 139 ? 50.181 71.582 103.815 1.00 24.27 139 TYR A N 1
ATOM 1137 C CA . TYR A 1 139 ? 50.225 72.995 104.167 1.00 23.76 139 TYR A CA 1
ATOM 1138 C C . TYR A 1 139 ? 49.004 73.399 104.984 1.00 29.52 139 TYR A C 1
ATOM 1139 O O . TYR A 1 139 ? 49.124 74.076 106.016 1.00 21.44 139 TYR A O 1
ATOM 1148 N N . ILE A 1 140 ? 47.821 72.952 104.555 1.00 22.85 140 ILE A N 1
ATOM 1149 C CA . ILE A 1 140 ? 46.590 73.336 105.235 1.00 25.60 140 ILE A CA 1
ATOM 1150 C C . ILE A 1 140 ? 46.578 72.811 106.669 1.00 21.98 140 ILE A C 1
ATOM 1151 O O . ILE A 1 140 ? 46.141 73.509 107.594 1.00 21.19 140 ILE A O 1
ATOM 1156 N N . LEU A 1 141 ? 47.081 71.595 106.883 1.00 14.75 141 LEU A N 1
ATOM 1157 C CA . LEU A 1 141 ? 47.057 71.022 108.224 1.00 16.56 141 LEU A CA 1
ATOM 1158 C C . LEU A 1 141 ? 48.040 71.748 109.141 1.00 24.21 141 LEU A C 1
ATOM 1159 O O . LEU A 1 141 ? 47.702 72.117 110.275 1.00 26.94 141 LEU A O 1
ATOM 1164 N N . TYR A 1 142 ? 49.266 71.966 108.663 1.00 18.05 142 TYR A N 1
ATOM 1165 C CA . TYR A 1 142 ? 50.239 72.716 109.447 1.00 15.65 142 TYR A CA 1
ATOM 1166 C C . TYR A 1 142 ? 49.728 74.119 109.800 1.00 24.63 142 TYR A C 1
ATOM 1167 O O . TYR A 1 142 ? 49.961 74.592 110.922 1.00 27.84 142 TYR A O 1
ATOM 1176 N N . SER A 1 143 ? 49.017 74.795 108.875 1.00 23.10 143 SER A N 1
ATOM 1177 C CA . SER A 1 143 ? 48.449 76.104 109.195 1.00 18.26 143 SER A CA 1
ATOM 1178 C C . SER A 1 143 ? 47.380 75.989 110.260 1.00 29.78 143 SER A C 1
ATOM 1179 O O . SER A 1 143 ? 47.304 76.831 111.174 1.00 22.92 143 SER A O 1
ATOM 1182 N N . ASP A 1 144 ? 46.510 74.985 110.118 1.00 20.76 144 ASP A N 1
ATOM 1183 C CA . ASP A 1 144 ? 45.467 74.775 111.107 1.00 23.87 144 ASP A CA 1
ATOM 1184 C C . ASP A 1 144 ? 46.072 74.686 112.505 1.00 20.14 144 ASP A C 1
ATOM 1185 O O . ASP A 1 144 ? 45.678 75.430 113.411 1.00 16.88 144 ASP A O 1
ATOM 1190 N N . LEU A 1 145 ? 47.083 73.824 112.677 1.00 21.69 145 LEU A N 1
ATOM 1191 C CA . LEU A 1 145 ? 47.644 73.588 114.005 1.00 20.45 145 LEU A CA 1
ATOM 1192 C C . LEU A 1 145 ? 48.414 74.798 114.519 1.00 28.94 145 LEU A C 1
ATOM 1193 O O . LEU A 1 145 ? 48.377 75.101 115.714 1.00 25.73 145 LEU A O 1
ATOM 1198 N N . LEU A 1 146 ? 49.130 75.485 113.634 1.00 26.87 146 LEU A N 1
ATOM 1199 C CA . LEU A 1 146 ? 49.796 76.729 114.005 1.00 30.08 146 LEU A CA 1
ATOM 1200 C C . LEU A 1 146 ? 48.797 77.729 114.563 1.00 35.52 146 LEU A C 1
ATOM 1201 O O . LEU A 1 146 ? 49.005 78.291 115.645 1.00 35.17 146 LEU A O 1
ATOM 1206 N N . HIS A 1 147 ? 47.693 77.944 113.836 1.00 26.90 147 HIS A N 1
ATOM 1207 C CA . HIS A 1 147 ? 46.645 78.855 114.284 1.00 21.31 147 HIS A CA 1
ATOM 1208 C C . HIS A 1 147 ? 46.024 78.386 115.588 1.00 23.95 147 HIS A C 1
ATOM 1209 O O . HIS A 1 147 ? 45.734 79.195 116.474 1.00 28.88 147 HIS A O 1
ATOM 1216 N N . LEU A 1 148 ? 45.811 77.083 115.721 1.00 26.43 148 LEU A N 1
ATOM 1217 C CA . LEU A 1 148 ? 45.295 76.529 116.966 1.00 20.59 148 LEU A CA 1
ATOM 1218 C C . LEU A 1 148 ? 46.288 76.694 118.114 1.00 31.62 148 LEU A C 1
ATOM 1219 O O . LEU A 1 148 ? 45.899 76.603 119.282 1.00 30.61 148 LEU A O 1
ATOM 1224 N N . LEU A 1 149 ? 47.575 76.897 117.814 1.00 24.66 149 LEU A N 1
ATOM 1225 C CA . LEU A 1 149 ? 48.560 77.152 118.849 1.00 23.65 149 LEU A CA 1
ATOM 1226 C C . LEU A 1 149 ? 48.844 78.637 119.007 1.00 32.49 149 LEU A C 1
ATOM 1227 O O . LEU A 1 149 ? 49.806 79.013 119.683 1.00 35.30 149 LEU A O 1
ATOM 1232 N N . GLY A 1 150 ? 48.028 79.488 118.396 1.00 34.07 150 GLY A N 1
ATOM 1233 C CA . GLY A 1 150 ? 48.112 80.913 118.632 1.00 28.54 150 GLY A CA 1
ATOM 1234 C C . GLY A 1 150 ? 49.167 81.633 117.841 1.00 29.09 150 GLY A C 1
ATOM 1235 O O . GLY A 1 150 ? 49.349 82.840 118.046 1.00 34.97 150 GLY A O 1
ATOM 1236 N N . GLY A 1 151 ? 49.884 80.937 116.960 1.00 24.55 151 GLY A N 1
ATOM 1237 C CA . GLY A 1 151 ? 50.896 81.597 116.166 1.00 33.90 151 GLY A CA 1
ATOM 1238 C C . GLY A 1 151 ? 50.322 82.315 114.953 1.00 25.65 151 GLY A C 1
ATOM 1239 O O . GLY A 1 151 ? 49.150 82.182 114.624 1.00 20.29 151 GLY A O 1
ATOM 1240 N N . THR A 1 152 ? 51.182 83.081 114.293 1.00 24.95 152 THR A N 1
ATOM 1241 C CA . THR A 1 152 ? 50.802 83.901 113.156 1.00 41.37 152 THR A CA 1
ATOM 1242 C C . THR A 1 152 ? 51.423 83.330 111.885 1.00 35.84 152 THR A C 1
ATOM 1243 O O . THR A 1 152 ? 52.597 82.948 111.878 1.00 43.85 152 THR A O 1
ATOM 1247 N N . LEU A 1 153 ? 50.637 83.269 110.821 1.00 41.29 153 LEU A N 1
ATOM 1248 C CA . LEU A 1 153 ? 51.110 82.777 109.535 1.00 35.00 153 LEU A CA 1
ATOM 1249 C C . LEU A 1 153 ? 51.489 83.961 108.655 1.00 34.37 153 LEU A C 1
ATOM 1250 O O . LEU A 1 153 ? 50.659 84.843 108.414 1.00 32.00 153 LEU A O 1
ATOM 1255 N N . VAL A 1 154 ? 52.737 83.981 108.180 1.00 41.61 154 VAL A N 1
ATOM 1256 C CA . VAL A 1 154 ? 53.184 84.951 107.180 1.00 44.37 154 VAL A CA 1
ATOM 1257 C C . VAL A 1 154 ? 53.466 84.231 105.867 1.00 45.44 154 VAL A C 1
ATOM 1258 O O . VAL A 1 154 ? 53.887 83.070 105.836 1.00 41.58 154 VAL A O 1
ATOM 1262 N N . ASN A 1 155 ? 53.229 84.936 104.770 1.00 50.01 155 ASN A N 1
ATOM 1263 C CA . ASN A 1 155 ? 53.479 84.396 103.445 1.00 58.70 155 ASN A CA 1
ATOM 1264 C C . ASN A 1 155 ? 54.694 85.042 102.792 1.00 63.74 155 ASN A C 1
ATOM 1265 O O . ASN A 1 155 ? 54.830 85.024 101.562 1.00 56.73 155 ASN A O 1
ATOM 1270 N N . TYR A 1 156 ? 55.587 85.582 103.613 1.00 65.01 156 TYR A N 1
ATOM 1271 C CA . TYR A 1 156 ? 56.778 86.303 103.204 1.00 60.38 156 TYR A CA 1
ATOM 1272 C C . TYR A 1 156 ? 57.818 86.095 104.294 1.00 66.78 156 TYR A C 1
ATOM 1273 O O . TYR A 1 156 ? 57.473 85.871 105.458 1.00 66.43 156 TYR A O 1
ATOM 1282 N N . ILE A 1 157 ? 59.083 86.137 103.918 1.00 71.59 157 ILE A N 1
ATOM 1283 C CA . ILE A 1 157 ? 60.154 86.129 104.906 1.00 69.21 157 ILE A CA 1
ATOM 1284 C C . ILE A 1 157 ? 60.542 87.573 105.189 1.00 66.48 157 ILE A C 1
ATOM 1285 O O . ILE A 1 157 ? 60.614 88.401 104.278 1.00 65.93 157 ILE A O 1
ATOM 1290 N N . SER A 1 158 ? 60.751 87.896 106.459 1.00 62.59 158 SER A N 1
ATOM 1291 C CA . SER A 1 158 ? 61.030 89.269 106.846 1.00 63.08 158 SER A CA 1
ATOM 1292 C C . SER A 1 158 ? 61.958 89.246 108.045 1.00 72.08 158 SER A C 1
ATOM 1293 O O . SER A 1 158 ? 62.377 88.182 108.507 1.00 75.76 158 SER A O 1
ATOM 1296 N N . ASN A 1 159 ? 62.279 90.435 108.554 1.00 71.36 159 ASN A N 1
ATOM 1297 C CA . ASN A 1 159 ? 63.010 90.493 109.810 1.00 67.83 159 ASN A CA 1
ATOM 1298 C C . ASN A 1 159 ? 62.139 90.033 110.965 1.00 64.95 159 ASN A C 1
ATOM 1299 O O . ASN A 1 159 ? 62.654 89.513 111.960 1.00 64.82 159 ASN A O 1
ATOM 1304 N N . ARG A 1 160 ? 60.820 90.197 110.842 1.00 61.99 160 ARG A N 1
ATOM 1305 C CA . ARG A 1 160 ? 59.923 89.809 111.922 1.00 60.11 160 ARG A CA 1
ATOM 1306 C C . ARG A 1 160 ? 59.799 88.292 112.026 1.00 63.85 160 ARG A C 1
ATOM 1307 O O . ARG A 1 160 ? 59.596 87.747 113.121 1.00 58.64 160 ARG A O 1
ATOM 1315 N N . THR A 1 161 ? 59.919 87.603 110.891 1.00 63.08 161 THR A N 1
ATOM 1316 C CA . THR A 1 161 ? 59.795 86.153 110.830 1.00 53.02 161 THR A CA 1
ATOM 1317 C C . THR A 1 161 ? 60.681 85.487 111.868 1.00 49.21 161 THR A C 1
ATOM 1318 O O . THR A 1 161 ? 61.871 85.787 111.965 1.00 56.10 161 THR A O 1
ATOM 1322 N N . THR A 1 162 ? 60.101 84.581 112.648 1.00 45.90 162 THR A N 1
ATOM 1323 C CA . THR A 1 162 ? 60.903 83.844 113.611 1.00 49.82 162 THR A CA 1
ATOM 1324 C C . THR A 1 162 ? 61.242 82.423 113.165 1.00 55.19 162 THR A C 1
ATOM 1325 O O . THR A 1 162 ? 62.283 81.897 113.575 1.00 56.21 162 THR A O 1
ATOM 1329 N N . HIS A 1 163 ? 60.404 81.788 112.339 1.00 40.95 163 HIS A N 1
ATOM 1330 C CA . HIS A 1 163 ? 60.574 80.380 112.007 1.00 40.22 163 HIS A CA 1
ATOM 1331 C C . HIS A 1 163 ? 60.226 80.116 110.544 1.00 43.68 163 HIS A C 1
ATOM 1332 O O . HIS A 1 163 ? 59.321 80.738 109.982 1.00 36.48 163 HIS A O 1
ATOM 1339 N N . VAL A 1 164 ? 60.968 79.198 109.927 1.00 38.00 164 VAL A N 1
ATOM 1340 C CA . VAL A 1 164 ? 60.700 78.731 108.573 1.00 37.04 164 VAL A CA 1
ATOM 1341 C C . VAL A 1 164 ? 60.527 77.226 108.654 1.00 38.86 164 VAL A C 1
ATOM 1342 O O . VAL A 1 164 ? 61.438 76.516 109.104 1.00 39.22 164 VAL A O 1
ATOM 1346 N N . ILE A 1 165 ? 59.351 76.740 108.257 1.00 36.32 165 ILE A N 1
ATOM 1347 C CA . ILE A 1 165 ? 59.024 75.319 108.314 1.00 34.14 165 ILE A CA 1
ATOM 1348 C C . ILE A 1 165 ? 59.377 74.674 106.985 1.00 39.31 165 ILE A C 1
ATOM 1349 O O . ILE A 1 165 ? 58.856 75.067 105.934 1.00 37.31 165 ILE A O 1
ATOM 1354 N N . VAL A 1 166 ? 60.238 73.663 107.030 1.00 34.65 166 VAL A N 1
ATOM 1355 C CA . VAL A 1 166 ? 60.642 72.940 105.838 1.00 37.88 166 VAL A CA 1
ATOM 1356 C C . VAL A 1 166 ? 60.501 71.458 106.125 1.00 36.82 166 VAL A C 1
ATOM 1357 O O . VAL A 1 166 ? 60.394 71.034 107.277 1.00 38.55 166 VAL A O 1
ATOM 1361 N N . GLN A 1 167 ? 60.470 70.675 105.048 1.00 36.81 167 GLN A N 1
ATOM 1362 C CA . GLN A 1 167 ? 60.357 69.227 105.145 1.00 35.19 167 GLN A CA 1
ATOM 1363 C C . GLN A 1 167 ? 61.714 68.534 105.177 1.00 37.40 167 GLN A C 1
ATOM 1364 O O . GLN A 1 167 ? 61.861 67.516 105.856 1.00 43.76 167 GLN A O 1
ATOM 1370 N N . SER A 1 168 ? 62.713 69.057 104.476 1.00 40.09 168 SER A N 1
ATOM 1371 C CA . SER A 1 168 ? 63.962 68.331 104.302 1.00 47.93 168 SER A CA 1
ATOM 1372 C C . SER A 1 168 ? 65.020 69.303 103.809 1.00 53.26 168 SER A C 1
ATOM 1373 O O . SER A 1 168 ? 64.688 70.376 103.280 1.00 44.05 168 SER A O 1
ATOM 1376 N N . PRO A 1 169 ? 66.306 68.938 103.921 1.00 53.42 169 PRO A N 1
ATOM 1377 C CA . PRO A 1 169 ? 67.355 69.800 103.351 1.00 51.53 169 PRO A CA 1
ATOM 1378 C C . PRO A 1 169 ? 67.221 69.992 101.851 1.00 56.55 169 PRO A C 1
ATOM 1379 O O . PRO A 1 169 ? 67.705 71.003 101.325 1.00 50.36 169 PRO A O 1
ATOM 1383 N N . GLN A 1 170 ? 66.565 69.065 101.142 1.00 52.43 170 GLN A N 1
ATOM 1384 C CA . GLN A 1 170 ? 66.492 69.186 99.691 1.00 55.38 170 GLN A CA 1
ATOM 1385 C C . GLN A 1 170 ? 65.576 70.313 99.235 1.00 54.27 170 GLN A C 1
ATOM 1386 O O . GLN A 1 170 ? 65.540 70.615 98.037 1.00 62.18 170 GLN A O 1
ATOM 1392 N N . ASP A 1 171 ? 64.856 70.947 100.133 1.00 54.06 171 ASP A N 1
ATOM 1393 C CA . ASP A 1 171 ? 63.824 71.872 99.698 1.00 56.08 171 ASP A CA 1
ATOM 1394 C C . ASP A 1 171 ? 64.439 73.128 99.099 1.00 59.50 171 ASP A C 1
ATOM 1395 O O . ASP A 1 171 ? 65.409 73.670 99.647 1.00 55.55 171 ASP A O 1
ATOM 1400 N N . PRO A 1 172 ? 63.906 73.625 97.982 1.00 61.37 172 PRO A N 1
ATOM 1401 C CA . PRO A 1 172 ? 64.571 74.728 97.280 1.00 62.92 172 PRO A CA 1
ATOM 1402 C C . PRO A 1 172 ? 64.543 76.035 98.024 1.00 65.95 172 PRO A C 1
ATOM 1403 O O . PRO A 1 172 ? 65.186 76.990 97.572 1.00 71.06 172 PRO A O 1
ATOM 1407 N N . ILE A 1 173 ? 63.810 76.139 99.129 1.00 65.63 173 ILE A N 1
ATOM 1408 C CA . ILE A 1 173 ? 63.760 77.442 99.780 1.00 65.80 173 ILE A CA 1
ATOM 1409 C C . ILE A 1 173 ? 65.018 77.669 100.594 1.00 62.03 173 ILE A C 1
ATOM 1410 O O . ILE A 1 173 ? 65.474 78.808 100.737 1.00 63.48 173 ILE A O 1
ATOM 1415 N N . ILE A 1 174 ? 65.609 76.590 101.108 1.00 65.53 174 ILE A N 1
ATOM 1416 C CA . ILE A 1 174 ? 66.822 76.686 101.910 1.00 65.05 174 ILE A CA 1
ATOM 1417 C C . ILE A 1 174 ? 67.947 77.289 101.091 1.00 73.38 174 ILE A C 1
ATOM 1418 O O . ILE A 1 174 ? 68.550 78.299 101.470 1.00 74.51 174 ILE A O 1
ATOM 1423 N N . ALA A 1 175 ? 68.262 76.653 99.964 1.00 82.99 175 ALA A N 1
ATOM 1424 C CA . ALA A 1 175 ? 69.372 77.101 99.135 1.00 90.69 175 ALA A CA 1
ATOM 1425 C C . ALA A 1 175 ? 69.178 78.546 98.689 1.00 87.19 175 ALA A C 1
ATOM 1426 O O . ALA A 1 175 ? 70.017 79.409 98.960 1.00 88.49 175 ALA A O 1
ATOM 1428 N N . THR A 1 176 ? 68.063 78.835 98.016 1.00 88.97 176 THR A N 1
ATOM 1429 C CA . THR A 1 176 ? 67.935 80.141 97.380 1.00 94.27 176 THR A CA 1
ATOM 1430 C C . THR A 1 176 ? 67.950 81.278 98.391 1.00 94.50 176 THR A C 1
ATOM 1431 O O . THR A 1 176 ? 68.215 82.425 98.015 1.00 98.28 176 THR A O 1
ATOM 1435 N N . VAL A 1 177 ? 67.707 80.990 99.666 1.00 92.35 177 VAL A N 1
ATOM 1436 C CA . VAL A 1 177 ? 67.854 82.021 100.684 1.00 92.20 177 VAL A CA 1
ATOM 1437 C C . VAL A 1 177 ? 69.336 82.211 100.974 1.00 97.59 177 VAL A C 1
ATOM 1438 O O . VAL A 1 177 ? 69.949 83.188 100.523 1.00 103.86 177 VAL A O 1
ATOM 1442 N N . SER A 1 178 ? 69.923 81.274 101.710 1.00 94.33 178 SER A N 1
ATOM 1443 C CA . SER A 1 178 ? 71.308 81.417 102.122 1.00 100.79 178 SER A CA 1
ATOM 1444 C C . SER A 1 178 ? 72.228 80.685 101.153 1.00 103.05 178 SER A C 1
ATOM 1445 O O . SER A 1 178 ? 72.886 81.312 100.315 1.00 102.53 178 SER A O 1
ATOM 1448 N N . GLU A 1 200 ? 67.233 87.152 114.015 1.00 81.37 200 GLU A N 1
ATOM 1449 C CA . GLU A 1 200 ? 67.273 86.178 112.923 1.00 84.56 200 GLU A CA 1
ATOM 1450 C C . GLU A 1 200 ? 66.152 85.147 113.054 1.00 84.01 200 GLU A C 1
ATOM 1451 O O . GLU A 1 200 ? 65.307 85.243 113.954 1.00 81.76 200 GLU A O 1
ATOM 1457 N N . TRP A 1 201 ? 66.143 84.165 112.151 1.00 80.74 201 TRP A N 1
ATOM 1458 C CA . TRP A 1 201 ? 65.091 83.160 112.097 1.00 75.79 201 TRP A CA 1
ATOM 1459 C C . TRP A 1 201 ? 65.680 81.771 111.905 1.00 64.97 201 TRP A C 1
ATOM 1460 O O . TRP A 1 201 ? 66.819 81.599 111.462 1.00 64.85 201 TRP A O 1
ATOM 1471 N N . LYS A 1 202 ? 64.859 80.777 112.223 1.00 59.71 202 LYS A N 1
ATOM 1472 C CA . LYS A 1 202 ? 65.295 79.400 112.393 1.00 64.60 202 LYS A CA 1
ATOM 1473 C C . LYS A 1 202 ? 64.505 78.458 111.484 1.00 59.50 202 LYS A C 1
ATOM 1474 O O . LYS A 1 202 ? 63.273 78.550 111.392 1.00 55.78 202 LYS A O 1
ATOM 1480 N N . PHE A 1 203 ? 65.225 77.554 110.817 1.00 54.50 203 PHE A N 1
ATOM 1481 C CA . PHE A 1 203 ? 64.638 76.553 109.942 1.00 47.73 203 PHE A CA 1
ATOM 1482 C C . PHE A 1 203 ? 64.341 75.293 110.743 1.00 49.35 203 PHE A C 1
ATOM 1483 O O . PHE A 1 203 ? 65.239 74.740 111.385 1.00 55.72 203 PHE A O 1
ATOM 1491 N N . VAL A 1 204 ? 63.085 74.832 110.708 1.00 42.83 204 VAL A N 1
ATOM 1492 C CA . VAL A 1 204 ? 62.688 73.658 111.479 1.00 41.80 204 VAL A CA 1
ATOM 1493 C C . VAL A 1 204 ? 61.788 72.728 110.674 1.00 37.68 204 VAL A C 1
ATOM 1494 O O . VAL A 1 204 ? 61.178 73.108 109.676 1.00 47.74 204 VAL A O 1
ATOM 1498 N N . TYR A 1 205 ? 61.729 71.492 111.123 1.00 36.76 205 TYR A N 1
ATOM 1499 C CA . TYR A 1 205 ? 60.830 70.510 110.560 1.00 44.58 205 TYR A CA 1
ATOM 1500 C C . TYR A 1 205 ? 59.438 70.719 111.142 1.00 32.85 205 TYR A C 1
ATOM 1501 O O . TYR A 1 205 ? 59.290 71.358 112.187 1.00 32.89 205 TYR A O 1
ATOM 1510 N N . PRO A 1 206 ? 58.393 70.196 110.488 1.00 34.30 206 PRO A N 1
ATOM 1511 C CA . PRO A 1 206 ? 57.037 70.452 110.992 1.00 28.30 206 PRO A CA 1
ATOM 1512 C C . PRO A 1 206 ? 56.782 69.827 112.339 1.00 25.83 206 PRO A C 1
ATOM 1513 O O . PRO A 1 206 ? 55.769 70.135 112.970 1.00 32.03 206 PRO A O 1
ATOM 1517 N N . ILE A 1 207 ? 57.668 68.969 112.817 1.00 26.07 207 ILE A N 1
ATOM 1518 C CA . ILE A 1 207 ? 57.475 68.408 114.148 1.00 30.52 207 ILE A CA 1
ATOM 1519 C C . ILE A 1 207 ? 57.609 69.485 115.219 1.00 27.97 207 ILE A C 1
ATOM 1520 O O . ILE A 1 207 ? 57.046 69.361 116.313 1.00 26.04 207 ILE A O 1
ATOM 1525 N N . TRP A 1 208 ? 58.324 70.570 114.911 1.00 26.38 208 TRP A N 1
ATOM 1526 C CA . TRP A 1 208 ? 58.332 71.717 115.805 1.00 32.32 208 TRP A CA 1
ATOM 1527 C C . TRP A 1 208 ? 56.916 72.166 116.150 1.00 34.96 208 TRP A C 1
ATOM 1528 O O . TRP A 1 208 ? 56.618 72.431 117.323 1.00 24.34 208 TRP A O 1
ATOM 1539 N N . ILE A 1 209 ? 56.030 72.245 115.141 1.00 27.21 209 ILE A N 1
ATOM 1540 C CA . ILE A 1 209 ? 54.623 72.560 115.386 1.00 22.03 209 ILE A CA 1
ATOM 1541 C C . ILE A 1 209 ? 53.950 71.423 116.134 1.00 30.93 209 ILE A C 1
ATOM 1542 O O . ILE A 1 209 ? 53.298 71.630 117.166 1.00 23.75 209 ILE A O 1
ATOM 1547 N N . LEU A 1 210 ? 54.045 70.208 115.580 1.00 26.21 210 LEU A N 1
ATOM 1548 C CA . LEU A 1 210 ? 53.258 69.082 116.073 1.00 22.21 210 LEU A CA 1
ATOM 1549 C C . LEU A 1 210 ? 53.601 68.727 117.515 1.00 26.93 210 LEU A C 1
ATOM 1550 O O . LEU A 1 210 ? 52.726 68.276 118.267 1.00 22.24 210 LEU A O 1
ATOM 1555 N N . TYR A 1 211 ? 54.860 68.915 117.920 1.00 27.53 211 TYR A N 1
ATOM 1556 C CA . TYR A 1 211 ? 55.233 68.641 119.308 1.00 37.41 211 TYR A CA 1
ATOM 1557 C C . TYR A 1 211 ? 54.420 69.506 120.279 1.00 36.45 211 TYR A C 1
ATOM 1558 O O . TYR A 1 211 ? 53.759 68.987 121.188 1.00 27.07 211 TYR A O 1
ATOM 1567 N N . HIS A 1 212 ? 54.448 70.832 120.081 1.00 25.55 212 HIS A N 1
ATOM 1568 C CA . HIS A 1 212 ? 53.644 71.739 120.900 1.00 24.50 212 HIS A CA 1
ATOM 1569 C C . HIS A 1 212 ? 52.180 71.337 120.894 1.00 23.59 212 HIS A C 1
ATOM 1570 O O . HIS A 1 212 ? 51.514 71.380 121.926 1.00 32.61 212 HIS A O 1
ATOM 1577 N N . PHE A 1 213 ? 51.651 70.931 119.748 1.00 34.66 213 PHE A N 1
ATOM 1578 C CA . PHE A 1 213 ? 50.246 70.561 119.730 1.00 32.38 213 PHE A CA 1
ATOM 1579 C C . PHE A 1 213 ? 50.008 69.308 120.565 1.00 36.84 213 PHE A C 1
ATOM 1580 O O . PHE A 1 213 ? 49.108 69.274 121.415 1.00 31.17 213 PHE A O 1
ATOM 1588 N N . LYS A 1 214 ? 50.814 68.263 120.343 1.00 32.73 214 LYS A N 1
ATOM 1589 C CA . LYS A 1 214 ? 50.562 66.998 121.023 1.00 35.22 214 LYS A CA 1
ATOM 1590 C C . LYS A 1 214 ? 50.909 67.063 122.519 1.00 28.94 214 LYS A C 1
ATOM 1591 O O . LYS A 1 214 ? 50.189 66.494 123.344 1.00 28.67 214 LYS A O 1
ATOM 1597 N N . MET A 1 215 ? 51.998 67.732 122.897 1.00 30.84 215 MET A N 1
ATOM 1598 C CA . MET A 1 215 ? 52.436 67.725 124.302 1.00 33.40 215 MET A CA 1
ATOM 1599 C C . MET A 1 215 ? 52.005 68.948 125.101 1.00 39.16 215 MET A C 1
ATOM 1600 O O . MET A 1 215 ? 52.044 68.901 126.336 1.00 43.21 215 MET A O 1
ATOM 1605 N N . ALA A 1 216 ? 51.601 70.036 124.442 1.00 34.99 216 ALA A N 1
ATOM 1606 C CA . ALA A 1 216 ? 51.104 71.229 125.120 1.00 32.29 216 ALA A CA 1
ATOM 1607 C C . ALA A 1 216 ? 52.116 71.775 126.111 1.00 34.04 216 ALA A C 1
ATOM 1608 O O . ALA A 1 216 ? 51.748 72.222 127.185 1.00 45.37 216 ALA A O 1
ATOM 1610 N N . LYS A 1 217 ? 53.395 71.741 125.774 1.00 35.46 217 LYS A N 1
ATOM 1611 C CA . LYS A 1 217 ? 54.422 72.373 126.586 1.00 38.70 217 LYS A CA 1
ATOM 1612 C C . LYS A 1 217 ? 55.536 72.788 125.658 1.00 43.70 217 LYS A C 1
ATOM 1613 O O . LYS A 1 217 ? 55.663 72.237 124.554 1.00 48.37 217 LYS A O 1
ATOM 1619 N N . PRO A 1 218 ? 56.340 73.771 126.031 1.00 37.75 218 PRO A N 1
ATOM 1620 C CA . PRO A 1 218 ? 57.354 74.272 125.111 1.00 42.75 218 PRO A CA 1
ATOM 1621 C C . PRO A 1 218 ? 58.396 73.206 124.805 1.00 54.31 218 PRO A C 1
ATOM 1622 O O . PRO A 1 218 ? 58.564 72.222 125.530 1.00 50.07 218 PRO A O 1
ATOM 1626 N N . LEU A 1 219 ? 59.077 73.406 123.683 1.00 48.29 219 LEU A N 1
ATOM 1627 C CA . LEU A 1 219 ? 60.035 72.449 123.149 1.00 49.97 219 LEU A CA 1
ATOM 1628 C C . LEU A 1 219 ? 61.409 72.846 123.670 1.00 57.70 219 LEU A C 1
ATOM 1629 O O . LEU A 1 219 ? 62.028 73.775 123.146 1.00 66.94 219 LEU A O 1
ATOM 1634 N N . LYS A 1 220 ? 61.911 72.145 124.691 1.00 63.43 220 LYS A N 1
ATOM 1635 C CA . LYS A 1 220 ? 63.136 72.618 125.326 1.00 67.94 220 LYS A CA 1
ATOM 1636 C C . LYS A 1 220 ? 64.265 71.605 125.453 1.00 74.28 220 LYS A C 1
ATOM 1637 O O . LYS A 1 220 ? 65.422 72.027 125.577 1.00 84.61 220 LYS A O 1
ATOM 1643 N N . GLY A 1 221 ? 63.996 70.307 125.404 1.00 68.76 221 GLY A N 1
ATOM 1644 C CA . GLY A 1 221 ? 65.071 69.374 125.714 1.00 79.94 221 GLY A CA 1
ATOM 1645 C C . GLY A 1 221 ? 66.114 69.200 124.620 1.00 79.04 221 GLY A C 1
ATOM 1646 O O . GLY A 1 221 ? 66.406 70.132 123.856 1.00 79.52 221 GLY A O 1
ATOM 1647 N N . GLU A 1 222 ? 66.717 68.010 124.564 1.00 70.20 222 GLU A N 1
ATOM 1648 C CA . GLU A 1 222 ? 67.384 67.613 123.335 1.00 70.38 222 GLU A CA 1
ATOM 1649 C C . GLU A 1 222 ? 66.363 67.418 122.228 1.00 73.87 222 GLU A C 1
ATOM 1650 O O . GLU A 1 222 ? 66.690 67.570 121.044 1.00 75.78 222 GLU A O 1
ATOM 1656 N N . LEU A 1 223 ? 65.126 67.074 122.597 1.00 66.93 223 LEU A N 1
ATOM 1657 C CA . LEU A 1 223 ? 64.041 67.058 121.623 1.00 62.01 223 LEU A CA 1
ATOM 1658 C C . LEU A 1 223 ? 64.055 68.303 120.749 1.00 53.54 223 LEU A C 1
ATOM 1659 O O . LEU A 1 223 ? 63.915 68.208 119.526 1.00 52.97 223 LEU A O 1
ATOM 1664 N N . ALA A 1 224 ? 64.266 69.478 121.348 1.00 53.47 224 ALA A N 1
ATOM 1665 C CA . ALA A 1 224 ? 64.262 70.706 120.554 1.00 53.35 224 ALA A CA 1
ATOM 1666 C C . ALA A 1 224 ? 65.382 70.718 119.527 1.00 58.01 224 ALA A C 1
ATOM 1667 O O . ALA A 1 224 ? 65.303 71.437 118.526 1.00 54.21 224 ALA A O 1
ATOM 1669 N N . THR A 1 225 ? 66.436 69.940 119.752 1.00 68.89 225 THR A N 1
ATOM 1670 C CA . THR A 1 225 ? 67.512 69.907 118.777 1.00 58.26 225 THR A CA 1
ATOM 1671 C C . THR A 1 225 ? 67.127 69.055 117.582 1.00 56.62 225 THR A C 1
ATOM 1672 O O . THR A 1 225 ? 67.517 69.352 116.447 1.00 58.35 225 THR A O 1
ATOM 1676 N N . LEU A 1 226 ? 66.339 68.006 117.812 1.00 53.21 226 LEU A N 1
ATOM 1677 C CA . LEU A 1 226 ? 65.965 67.136 116.708 1.00 56.38 226 LEU A CA 1
ATOM 1678 C C . LEU A 1 226 ? 65.166 67.892 115.652 1.00 55.01 226 LEU A C 1
ATOM 1679 O O . LEU A 1 226 ? 65.261 67.584 114.458 1.00 59.07 226 LEU A O 1
ATOM 1684 N N . CYS A 1 227 ? 64.402 68.908 116.062 1.00 47.26 227 CYS A N 1
ATOM 1685 C CA . CYS A 1 227 ? 63.431 69.529 115.169 1.00 43.44 227 CYS A CA 1
ATOM 1686 C C . CYS A 1 227 ? 64.038 70.548 114.224 1.00 46.23 227 CYS A C 1
ATOM 1687 O O . CYS A 1 227 ? 63.301 71.100 113.402 1.00 50.72 227 CYS A O 1
ATOM 1690 N N . GLU A 1 228 ? 65.343 70.800 114.281 1.00 53.85 228 GLU A N 1
ATOM 1691 C CA . GLU A 1 228 ? 65.931 71.859 113.470 1.00 55.98 228 GLU A CA 1
ATOM 1692 C C . GLU A 1 228 ? 66.586 71.315 112.211 1.00 50.31 228 GLU A C 1
ATOM 1693 O O . GLU A 1 228 ? 67.128 70.207 112.201 1.00 50.45 228 GLU A O 1
ATOM 1699 N N . LEU A 1 229 ? 66.521 72.110 111.148 1.00 50.19 229 LEU A N 1
ATOM 1700 C CA . LEU A 1 229 ? 67.009 71.687 109.846 1.00 52.04 229 LEU A CA 1
ATOM 1701 C C . LEU A 1 229 ? 68.461 71.256 109.937 1.00 62.01 229 LEU A C 1
ATOM 1702 O O . LEU A 1 229 ? 69.307 71.999 110.447 1.00 62.47 229 LEU A O 1
ATOM 1707 N N . ASP A 1 230 ? 68.732 70.044 109.448 1.00 67.29 230 ASP A N 1
ATOM 1708 C CA . ASP A 1 230 ? 70.029 69.379 109.539 1.00 64.67 230 ASP A CA 1
ATOM 1709 C C . ASP A 1 230 ? 70.393 68.866 108.151 1.00 68.49 230 ASP A C 1
ATOM 1710 O O . ASP A 1 230 ? 69.676 68.022 107.600 1.00 69.05 230 ASP A O 1
ATOM 1715 N N . MET A 1 231 ? 71.498 69.366 107.579 1.00 74.04 231 MET A N 1
ATOM 1716 C CA . MET A 1 231 ? 71.807 69.038 106.186 1.00 73.87 231 MET A CA 1
ATOM 1717 C C . MET A 1 231 ? 72.321 67.617 105.996 1.00 71.72 231 MET A C 1
ATOM 1718 O O . MET A 1 231 ? 72.422 67.162 104.849 1.00 74.79 231 MET A O 1
ATOM 1723 N N . GLN A 1 232 ? 72.652 66.906 107.075 1.00 73.51 232 GLN A N 1
ATOM 1724 C CA . GLN A 1 232 ? 73.035 65.506 106.935 1.00 79.20 232 GLN A CA 1
ATOM 1725 C C . GLN A 1 232 ? 71.825 64.623 106.647 1.00 82.30 232 GLN A C 1
ATOM 1726 O O . GLN A 1 232 ? 71.975 63.501 106.141 1.00 80.37 232 GLN A O 1
ATOM 1732 N N . ASP A 1 233 ? 70.623 65.105 106.967 1.00 79.72 233 ASP A N 1
ATOM 1733 C CA . ASP A 1 233 ? 69.409 64.323 106.776 1.00 76.31 233 ASP A CA 1
ATOM 1734 C C . ASP A 1 233 ? 69.005 64.281 105.308 1.00 75.42 233 ASP A C 1
ATOM 1735 O O . ASP A 1 233 ? 67.938 64.782 104.926 1.00 75.25 233 ASP A O 1
ATOM 1740 N N . THR A 1 234 ? 69.852 63.698 104.472 1.00 70.25 234 THR A N 1
ATOM 1741 C CA . THR A 1 234 ? 69.520 63.614 103.063 1.00 64.76 234 THR A CA 1
ATOM 1742 C C . THR A 1 234 ? 68.742 62.357 102.735 1.00 63.90 234 THR A C 1
ATOM 1743 O O . THR A 1 234 ? 68.312 62.193 101.592 1.00 70.77 234 THR A O 1
ATOM 1747 N N . SER A 1 235 ? 68.552 61.472 103.700 1.00 60.38 235 SER A N 1
ATOM 1748 C CA . SER A 1 235 ? 67.821 60.238 103.484 1.00 61.57 235 SER A CA 1
ATOM 1749 C C . SER A 1 235 ? 66.478 60.280 104.202 1.00 60.35 235 SER A C 1
ATOM 1750 O O . SER A 1 235 ? 66.372 60.774 105.336 1.00 65.03 235 SER A O 1
ATOM 1753 N N . GLU A 1 236 ? 65.463 59.740 103.532 1.00 48.35 236 GLU A N 1
ATOM 1754 C CA . GLU A 1 236 ? 64.149 59.634 104.139 1.00 46.00 236 GLU A CA 1
ATOM 1755 C C . GLU A 1 236 ? 64.207 58.903 105.476 1.00 44.71 236 GLU A C 1
ATOM 1756 O O . GLU A 1 236 ? 63.450 59.226 106.398 1.00 42.77 236 GLU A O 1
ATOM 1762 N N . GLU A 1 237 ? 65.116 57.931 105.619 1.00 43.79 237 GLU A N 1
ATOM 1763 C CA . GLU A 1 237 ? 65.088 57.095 106.817 1.00 48.03 237 GLU A CA 1
ATOM 1764 C C . GLU A 1 237 ? 65.444 57.892 108.059 1.00 43.28 237 GLU A C 1
ATOM 1765 O O . GLU A 1 237 ? 65.053 57.529 109.174 1.00 41.48 237 GLU A O 1
ATOM 1771 N N . GLN A 1 238 ? 66.189 58.973 107.883 1.00 44.89 238 GLN A N 1
ATOM 1772 C CA . GLN A 1 238 ? 66.550 59.806 109.014 1.00 46.45 238 GLN A CA 1
ATOM 1773 C C . GLN A 1 238 ? 65.365 60.659 109.462 1.00 49.01 238 GLN A C 1
ATOM 1774 O O . GLN A 1 238 ? 65.056 60.715 110.664 1.00 53.59 238 GLN A O 1
ATOM 1780 N N . LEU A 1 239 ? 64.683 61.320 108.512 1.00 44.62 239 LEU A N 1
ATOM 1781 C CA . LEU A 1 239 ? 63.497 62.100 108.862 1.00 43.14 239 LEU A CA 1
ATOM 1782 C C . LEU A 1 239 ? 62.498 61.244 109.629 1.00 37.34 239 LEU A C 1
ATOM 1783 O O . LEU A 1 239 ? 62.008 61.631 110.701 1.00 41.83 239 LEU A O 1
ATOM 1788 N N . PHE A 1 240 ? 62.216 60.050 109.108 1.00 35.60 240 PHE A N 1
ATOM 1789 C CA . PHE A 1 240 ? 61.301 59.133 109.780 1.00 40.59 240 PHE A CA 1
ATOM 1790 C C . PHE A 1 240 ? 61.714 58.900 111.207 1.00 38.00 240 PHE A C 1
ATOM 1791 O O . PHE A 1 240 ? 60.870 58.642 112.068 1.00 45.22 240 PHE A O 1
ATOM 1799 N N . ALA A 1 241 ? 63.021 58.921 111.466 1.00 51.13 241 ALA A N 1
ATOM 1800 C CA . ALA A 1 241 ? 63.511 58.531 112.781 1.00 49.28 241 ALA A CA 1
ATOM 1801 C C . ALA A 1 241 ? 63.438 59.693 113.761 1.00 40.45 241 ALA A C 1
ATOM 1802 O O . ALA A 1 241 ? 63.256 59.472 114.958 1.00 40.12 241 ALA A O 1
ATOM 1804 N N . LYS A 1 242 ? 63.565 60.931 113.280 1.00 40.24 242 LYS A N 1
ATOM 1805 C CA . LYS A 1 242 ? 63.378 62.075 114.170 1.00 45.40 242 LYS A CA 1
ATOM 1806 C C . LYS A 1 242 ? 61.908 62.255 114.529 1.00 44.20 242 LYS A C 1
ATOM 1807 O O . LYS A 1 242 ? 61.570 62.538 115.685 1.00 51.18 242 LYS A O 1
ATOM 1813 N N . TRP A 1 243 ? 61.026 62.074 113.548 1.00 39.16 243 TRP A N 1
ATOM 1814 C CA . TRP A 1 243 ? 59.592 62.101 113.794 1.00 44.63 243 TRP A CA 1
ATOM 1815 C C . TRP A 1 243 ? 59.170 61.064 114.824 1.00 42.90 243 TRP A C 1
ATOM 1816 O O . TRP A 1 243 ? 58.359 61.357 115.712 1.00 45.54 243 TRP A O 1
ATOM 1827 N N . GLU A 1 244 ? 59.653 59.824 114.702 1.00 40.74 244 GLU A N 1
ATOM 1828 C CA . GLU A 1 244 ? 59.202 58.845 115.690 1.00 47.43 244 GLU A CA 1
ATOM 1829 C C . GLU A 1 244 ? 59.761 59.159 117.068 1.00 41.47 244 GLU A C 1
ATOM 1830 O O . GLU A 1 244 ? 59.179 58.760 118.078 1.00 39.94 244 GLU A O 1
ATOM 1836 N N . GLU A 1 245 ? 60.878 59.869 117.131 1.00 41.58 245 GLU A N 1
ATOM 1837 C CA . GLU A 1 245 ? 61.421 60.237 118.429 1.00 45.71 245 GLU A CA 1
ATOM 1838 C C . GLU A 1 245 ? 60.685 61.444 118.997 1.00 44.90 245 GLU A C 1
ATOM 1839 O O . GLU A 1 245 ? 60.208 61.413 120.135 1.00 40.65 245 GLU A O 1
ATOM 1845 N N . VAL A 1 246 ? 60.561 62.512 118.201 1.00 49.97 246 VAL A N 1
ATOM 1846 C CA . VAL A 1 246 ? 59.970 63.745 118.722 1.00 43.47 246 VAL A CA 1
ATOM 1847 C C . VAL A 1 246 ? 58.490 63.558 119.027 1.00 38.55 246 VAL A C 1
ATOM 1848 O O . VAL A 1 246 ? 57.996 64.065 120.037 1.00 38.99 246 VAL A O 1
ATOM 1852 N N . ILE A 1 247 ? 57.752 62.820 118.194 1.00 37.85 247 ILE A N 1
ATOM 1853 C CA . ILE A 1 247 ? 56.318 62.712 118.445 1.00 38.02 247 ILE A CA 1
ATOM 1854 C C . ILE A 1 247 ? 55.823 61.276 118.455 1.00 41.59 247 ILE A C 1
ATOM 1855 O O . ILE A 1 247 ? 54.613 61.049 118.396 1.00 43.51 247 ILE A O 1
ATOM 1860 N N . GLY A 1 248 ? 56.718 60.301 118.554 1.00 53.63 248 GLY A N 1
ATOM 1861 C CA . GLY A 1 248 ? 56.308 58.909 118.490 1.00 56.87 248 GLY A CA 1
ATOM 1862 C C . GLY A 1 248 ? 55.770 58.347 119.788 1.00 74.60 248 GLY A C 1
ATOM 1863 O O . GLY A 1 248 ? 54.588 57.987 119.863 1.00 79.75 248 GLY A O 1
ATOM 1864 N N . ASP A 1 249 ? 56.625 58.281 120.813 1.00 75.44 249 ASP A N 1
ATOM 1865 C CA . ASP A 1 249 ? 56.268 57.754 122.137 1.00 78.87 249 ASP A CA 1
ATOM 1866 C C . ASP A 1 249 ? 57.299 58.166 123.180 1.00 80.93 249 ASP A C 1
ATOM 1867 O O . ASP A 1 249 ? 57.114 57.932 124.374 1.00 78.00 249 ASP A O 1
ATOM 1872 N N . THR A 1 252 ? 54.647 60.411 124.803 1.00 72.96 252 THR A N 1
ATOM 1873 C CA . THR A 1 252 ? 53.220 60.258 125.069 1.00 73.75 252 THR A CA 1
ATOM 1874 C C . THR A 1 252 ? 52.664 61.223 126.135 1.00 77.03 252 THR A C 1
ATOM 1875 O O . THR A 1 252 ? 51.947 62.167 125.790 1.00 77.70 252 THR A O 1
ATOM 1879 N N . SER A 1 253 ? 52.981 60.990 127.414 1.00 69.60 253 SER A N 1
ATOM 1880 C CA . SER A 1 253 ? 52.272 61.679 128.490 1.00 74.53 253 SER A CA 1
ATOM 1881 C C . SER A 1 253 ? 52.518 63.181 128.417 1.00 71.98 253 SER A C 1
ATOM 1882 O O . SER A 1 253 ? 53.667 63.633 128.435 1.00 67.85 253 SER A O 1
ATOM 1885 N N . SER A 1 254 ? 51.438 63.952 128.346 1.00 56.46 254 SER A N 1
ATOM 1886 C CA . SER A 1 254 ? 51.516 65.353 127.966 1.00 53.15 254 SER A CA 1
ATOM 1887 C C . SER A 1 254 ? 51.222 66.286 129.142 1.00 61.10 254 SER A C 1
ATOM 1888 O O . SER A 1 254 ? 50.796 65.862 130.224 1.00 62.60 254 SER A O 1
ATOM 1891 N N . SER A 1 255 ? 51.448 67.581 128.906 1.00 45.37 255 SER A N 1
ATOM 1892 C CA . SER A 1 255 ? 51.210 68.615 129.903 1.00 46.74 255 SER A CA 1
ATOM 1893 C C . SER A 1 255 ? 49.847 69.273 129.684 1.00 41.68 255 SER A C 1
ATOM 1894 O O . SER A 1 255 ? 49.167 69.054 128.679 1.00 46.30 255 SER A O 1
ATOM 1897 N N . GLN A 1 256 ? 49.453 70.092 130.651 1.00 41.47 256 GLN A N 1
ATOM 1898 C CA . GLN A 1 256 ? 48.204 70.846 130.582 1.00 38.61 256 GLN A CA 1
ATOM 1899 C C . GLN A 1 256 ? 47.041 69.922 130.223 1.00 41.02 256 GLN A C 1
ATOM 1900 O O . GLN A 1 256 ? 46.247 70.200 129.322 1.00 43.75 256 GLN A O 1
ATOM 1906 N N . LEU A 1 257 ? 46.968 68.794 130.938 1.00 41.76 257 LEU A N 1
ATOM 1907 C CA . LEU A 1 257 ? 45.970 67.757 130.695 1.00 43.05 257 LEU A CA 1
ATOM 1908 C C . LEU A 1 257 ? 44.533 68.232 130.897 1.00 40.25 257 LEU A C 1
ATOM 1909 O O . LEU A 1 257 ? 43.585 67.562 130.464 1.00 40.11 257 LEU A O 1
ATOM 1914 N N . THR A 1 258 ? 44.351 69.401 131.486 1.00 41.87 258 THR A N 1
ATOM 1915 C CA . THR A 1 258 ? 43.029 69.918 131.811 1.00 41.00 258 THR A CA 1
ATOM 1916 C C . THR A 1 258 ? 42.423 70.739 130.675 1.00 35.73 258 THR A C 1
ATOM 1917 O O . THR A 1 258 ? 41.249 71.117 130.742 1.00 31.56 258 THR A O 1
ATOM 1921 N N . LEU A 1 259 ? 43.202 71.036 129.645 1.00 41.38 259 LEU A N 1
ATOM 1922 C CA . LEU A 1 259 ? 42.793 72.058 128.691 1.00 44.84 259 LEU A CA 1
ATOM 1923 C C . LEU A 1 259 ? 41.815 71.509 127.653 1.00 35.61 259 LEU A C 1
ATOM 1924 O O . LEU A 1 259 ? 40.913 72.223 127.222 1.00 45.42 259 LEU A O 1
ATOM 1929 N N . HIS A 1 260 ? 41.945 70.235 127.273 1.00 39.87 260 HIS A N 1
ATOM 1930 C CA . HIS A 1 260 ? 41.038 69.566 126.328 1.00 30.10 260 HIS A CA 1
ATOM 1931 C C . HIS A 1 260 ? 40.532 68.248 126.904 1.00 32.88 260 HIS A C 1
ATOM 1932 O O . HIS A 1 260 ? 40.861 67.178 126.396 1.00 29.15 260 HIS A O 1
ATOM 1939 N N . PRO A 1 261 ? 39.709 68.288 127.955 1.00 31.08 261 PRO A N 1
ATOM 1940 C CA . PRO A 1 261 ? 39.493 67.088 128.771 1.00 35.94 261 PRO A CA 1
ATOM 1941 C C . PRO A 1 261 ? 38.563 66.055 128.163 1.00 37.23 261 PRO A C 1
ATOM 1942 O O . PRO A 1 261 ? 38.267 65.060 128.828 1.00 33.24 261 PRO A O 1
ATOM 1946 N N . ASN A 1 262 ? 38.042 66.253 126.962 1.00 34.20 262 ASN A N 1
ATOM 1947 C CA . ASN A 1 262 ? 37.059 65.310 126.434 1.00 30.84 262 ASN A CA 1
ATOM 1948 C C . ASN A 1 262 ? 37.786 64.257 125.605 1.00 29.50 262 ASN A C 1
ATOM 1949 O O . ASN A 1 262 ? 37.955 64.393 124.396 1.00 29.44 262 ASN A O 1
ATOM 1954 N N . LYS A 1 263 ? 38.201 63.177 126.264 1.00 42.04 263 LYS A N 1
ATOM 1955 C CA . LYS A 1 263 ? 38.998 62.149 125.603 1.00 35.28 263 LYS A CA 1
ATOM 1956 C C . LYS A 1 263 ? 38.154 61.143 124.833 1.00 34.84 263 LYS A C 1
ATOM 1957 O O . LYS A 1 263 ? 38.714 60.260 124.183 1.00 33.11 263 LYS A O 1
ATOM 1963 N N . THR A 1 264 ? 36.836 61.285 124.820 1.00 32.06 264 THR A N 1
ATOM 1964 C CA . THR A 1 264 ? 35.994 60.459 123.969 1.00 27.22 264 THR A CA 1
ATOM 1965 C C . THR A 1 264 ? 35.273 61.271 122.887 1.00 29.51 264 THR A C 1
ATOM 1966 O O . THR A 1 264 ? 34.180 60.887 122.454 1.00 31.32 264 THR A O 1
ATOM 1970 N N . LEU A 1 265 ? 35.885 62.376 122.431 1.00 23.99 265 LEU A N 1
ATOM 1971 C CA . LEU A 1 265 ? 35.260 63.250 121.435 1.00 27.07 265 LEU A CA 1
ATOM 1972 C C . LEU A 1 265 ? 34.700 62.467 120.246 1.00 26.16 265 LEU A C 1
ATOM 1973 O O . LEU A 1 265 ? 33.569 62.715 119.803 1.00 23.17 265 LEU A O 1
ATOM 1978 N N . PHE A 1 266 ? 35.455 61.491 119.737 1.00 23.97 266 PHE A N 1
ATOM 1979 C CA . PHE A 1 266 ? 35.071 60.761 118.532 1.00 32.55 266 PHE A CA 1
ATOM 1980 C C . PHE A 1 266 ? 34.584 59.334 118.831 1.00 36.26 266 PHE A C 1
ATOM 1981 O O . PHE A 1 266 ? 34.703 58.442 117.990 1.00 29.93 266 PHE A O 1
ATOM 1989 N N . LYS A 1 267 ? 34.028 59.093 120.016 1.00 35.30 267 LYS A N 1
ATOM 1990 C CA . LYS A 1 267 ? 33.564 57.744 120.339 1.00 34.86 267 LYS A CA 1
ATOM 1991 C C . LYS A 1 267 ? 32.395 57.360 119.455 1.00 29.99 267 LYS A C 1
ATOM 1992 O O . LYS A 1 267 ? 31.517 58.174 119.179 1.00 32.51 267 LYS A O 1
ATOM 1998 N N . ASN A 1 268 ? 32.402 56.110 119.000 1.00 30.35 268 ASN A N 1
ATOM 1999 C CA . ASN A 1 268 ? 31.385 55.564 118.112 1.00 31.15 268 ASN A CA 1
ATOM 2000 C C . ASN A 1 268 ? 31.403 56.205 116.731 1.00 30.01 268 ASN A C 1
ATOM 2001 O O . ASN A 1 268 ? 30.433 56.074 115.987 1.00 39.67 268 ASN A O 1
ATOM 2006 N N . HIS A 1 269 ? 32.472 56.912 116.360 1.00 28.26 269 HIS A N 1
ATOM 2007 C CA . HIS A 1 269 ? 32.640 57.414 115.002 1.00 27.05 269 HIS A CA 1
ATOM 2008 C C . HIS A 1 269 ? 33.825 56.726 114.343 1.00 36.11 269 HIS A C 1
ATOM 2009 O O . HIS A 1 269 ? 34.815 56.378 115.000 1.00 38.56 269 HIS A O 1
ATOM 2016 N N . HIS A 1 270 ? 33.733 56.567 113.028 1.00 24.70 270 HIS A N 1
ATOM 2017 C CA . HIS A 1 270 ? 34.745 55.841 112.280 1.00 26.35 270 HIS A CA 1
ATOM 2018 C C . HIS A 1 270 ? 34.978 56.577 110.969 1.00 30.12 270 HIS A C 1
ATOM 2019 O O . HIS A 1 270 ? 34.044 56.729 110.168 1.00 26.88 270 HIS A O 1
ATOM 2026 N N . PHE A 1 271 ? 36.211 57.040 110.758 1.00 25.07 271 PHE A N 1
ATOM 2027 C CA . PHE A 1 271 ? 36.533 57.956 109.669 1.00 18.59 271 PHE A CA 1
ATOM 2028 C C . PHE A 1 271 ? 37.225 57.212 108.529 1.00 24.65 271 PHE A C 1
ATOM 2029 O O . PHE A 1 271 ? 38.201 56.486 108.760 1.00 25.21 271 PHE A O 1
ATOM 2037 N N . ALA A 1 272 ? 36.708 57.389 107.306 1.00 19.53 272 ALA A N 1
ATOM 2038 C CA . ALA A 1 272 ? 37.382 56.955 106.084 1.00 17.15 272 ALA A CA 1
ATOM 2039 C C . ALA A 1 272 ? 38.239 58.104 105.567 1.00 27.54 272 ALA A C 1
ATOM 2040 O O . ALA A 1 272 ? 37.713 59.179 105.272 1.00 18.17 272 ALA A O 1
ATOM 2042 N N . ILE A 1 273 ? 39.548 57.874 105.457 1.00 23.34 273 ILE A N 1
ATOM 2043 C CA . ILE A 1 273 ? 40.507 58.896 105.070 1.00 14.95 273 ILE A CA 1
ATOM 2044 C C . ILE A 1 273 ? 40.794 58.753 103.582 1.00 17.45 273 ILE A C 1
ATOM 2045 O O . ILE A 1 273 ? 41.300 57.717 103.128 1.00 23.61 273 ILE A O 1
ATOM 2050 N N . SER A 1 274 ? 40.507 59.802 102.836 1.00 20.14 274 SER A N 1
ATOM 2051 C CA . SER A 1 274 ? 40.644 59.774 101.390 1.00 28.39 274 SER A CA 1
ATOM 2052 C C . SER A 1 274 ? 42.104 59.623 100.953 1.00 34.17 274 SER A C 1
ATOM 2053 O O . SER A 1 274 ? 43.012 60.154 101.606 1.00 27.11 274 SER A O 1
ATOM 2056 N N . PRO A 1 275 ? 42.362 58.934 99.831 1.00 31.06 275 PRO A N 1
ATOM 2057 C CA . PRO A 1 275 ? 43.727 58.942 99.270 1.00 29.13 275 PRO A CA 1
ATOM 2058 C C . PRO A 1 275 ? 44.144 60.287 98.675 1.00 28.34 275 PRO A C 1
ATOM 2059 O O . PRO A 1 275 ? 45.347 60.526 98.540 1.00 32.97 275 PRO A O 1
ATOM 2063 N N . ASP A 1 276 ? 43.212 61.200 98.382 1.00 17.75 276 ASP A N 1
ATOM 2064 C CA . ASP A 1 276 ? 43.653 62.516 97.944 1.00 18.03 276 ASP A CA 1
ATOM 2065 C C . ASP A 1 276 ? 44.357 63.299 99.047 1.00 25.55 276 ASP A C 1
ATOM 2066 O O . ASP A 1 276 ? 44.804 64.421 98.793 1.00 36.78 276 ASP A O 1
ATOM 2071 N N . LEU A 1 277 ? 44.471 62.747 100.258 1.00 28.73 277 LEU A N 1
ATOM 2072 C CA . LEU A 1 277 ? 45.314 63.324 101.315 1.00 28.90 277 LEU A CA 1
ATOM 2073 C C . LEU A 1 277 ? 46.667 62.618 101.294 1.00 34.05 277 LEU A C 1
ATOM 2074 O O . LEU A 1 277 ? 46.937 61.706 102.087 1.00 23.62 277 LEU A O 1
ATOM 2079 N N . ASN A 1 278 ? 47.531 63.029 100.364 1.00 22.60 278 ASN A N 1
ATOM 2080 C CA . ASN A 1 278 ? 48.838 62.375 100.297 1.00 35.40 278 ASN A CA 1
ATOM 2081 C C . ASN A 1 278 ? 49.759 63.112 101.245 1.00 32.29 278 ASN A C 1
ATOM 2082 O O . ASN A 1 278 ? 50.477 64.048 100.880 1.00 35.78 278 ASN A O 1
ATOM 2087 N N . PHE A 1 279 ? 49.692 62.674 102.493 1.00 34.05 279 PHE A N 1
ATOM 2088 C CA . PHE A 1 279 ? 50.546 63.091 103.582 1.00 22.17 279 PHE A CA 1
ATOM 2089 C C . PHE A 1 279 ? 51.846 62.314 103.553 1.00 25.26 279 PHE A C 1
ATOM 2090 O O . PHE A 1 279 ? 51.867 61.111 103.279 1.00 27.65 279 PHE A O 1
ATOM 2098 N N . PHE A 1 280 ? 52.933 63.007 103.853 1.00 32.82 280 PHE A N 1
ATOM 2099 C CA . PHE A 1 280 ? 54.066 62.344 104.474 1.00 24.29 280 PHE A CA 1
ATOM 2100 C C . PHE A 1 280 ? 53.558 61.285 105.452 1.00 30.03 280 PHE A C 1
ATOM 2101 O O . PHE A 1 280 ? 52.715 61.573 106.300 1.00 34.02 280 PHE A O 1
ATOM 2109 N N . THR A 1 281 ? 54.030 60.049 105.298 1.00 23.13 281 THR A N 1
ATOM 2110 C CA . THR A 1 281 ? 53.481 58.936 106.067 1.00 25.25 281 THR A CA 1
ATOM 2111 C C . THR A 1 281 ? 53.555 59.130 107.587 1.00 32.06 281 THR A C 1
ATOM 2112 O O . THR A 1 281 ? 52.571 58.800 108.270 1.00 26.75 281 THR A O 1
ATOM 2116 N N . PRO A 1 282 ? 54.650 59.583 108.191 1.00 25.64 282 PRO A N 1
ATOM 2117 C CA . PRO A 1 282 ? 54.567 59.874 109.627 1.00 33.60 282 PRO A CA 1
ATOM 2118 C C . PRO A 1 282 ? 53.507 60.906 109.942 1.00 42.76 282 PRO A C 1
ATOM 2119 O O . PRO A 1 282 ? 52.873 60.797 111.000 1.00 32.87 282 PRO A O 1
ATOM 2123 N N . LEU A 1 283 ? 53.240 61.860 109.031 1.00 34.86 283 LEU A N 1
ATOM 2124 C CA . LEU A 1 283 ? 52.196 62.849 109.299 1.00 19.80 283 LEU A CA 1
ATOM 2125 C C . LEU A 1 283 ? 50.823 62.202 109.336 1.00 19.44 283 LEU A C 1
ATOM 2126 O O . LEU A 1 283 ? 49.985 62.563 110.174 1.00 29.43 283 LEU A O 1
ATOM 2131 N N . TYR A 1 284 ? 50.582 61.226 108.467 1.00 19.47 284 TYR A N 1
ATOM 2132 C CA . TYR A 1 284 ? 49.350 60.459 108.572 1.00 20.97 284 TYR A CA 1
ATOM 2133 C C . TYR A 1 284 ? 49.299 59.693 109.886 1.00 20.68 284 TYR A C 1
ATOM 2134 O O . TYR A 1 284 ? 48.227 59.565 110.483 1.00 29.08 284 TYR A O 1
ATOM 2143 N N . TRP A 1 285 ? 50.426 59.132 110.341 1.00 26.00 285 TRP A N 1
ATOM 2144 C CA . TRP A 1 285 ? 50.389 58.428 111.628 1.00 27.70 285 TRP A CA 1
ATOM 2145 C C . TRP A 1 285 ? 49.971 59.379 112.751 1.00 25.64 285 TRP A C 1
ATOM 2146 O O . TRP A 1 285 ? 49.190 59.013 113.634 1.00 29.66 285 TRP A O 1
ATOM 2157 N N . PHE A 1 286 ? 50.448 60.618 112.701 1.00 19.76 286 PHE A N 1
ATOM 2158 C CA . PHE A 1 286 ? 50.042 61.622 113.666 1.00 19.94 286 PHE A CA 1
ATOM 2159 C C . PHE A 1 286 ? 48.526 61.836 113.652 1.00 30.75 286 PHE A C 1
ATOM 2160 O O . PHE A 1 286 ? 47.874 61.833 114.704 1.00 34.33 286 PHE A O 1
ATOM 2168 N N . LEU A 1 287 ? 47.945 62.006 112.458 1.00 31.34 287 LEU A N 1
ATOM 2169 C CA . LEU A 1 287 ? 46.505 62.216 112.342 1.00 20.73 287 LEU A CA 1
ATOM 2170 C C . LEU A 1 287 ? 45.721 61.006 112.828 1.00 24.84 287 LEU A C 1
ATOM 2171 O O . LEU A 1 287 ? 44.671 61.157 113.460 1.00 21.58 287 LEU A O 1
ATOM 2176 N N . LYS A 1 288 ? 46.222 59.797 112.550 1.00 21.36 288 LYS A N 1
ATOM 2177 C CA . LYS A 1 288 ? 45.589 58.573 113.048 1.00 26.86 288 LYS A CA 1
ATOM 2178 C C . LYS A 1 288 ? 45.658 58.491 114.581 1.00 33.96 288 LYS A C 1
ATOM 2179 O O . LYS A 1 288 ? 44.681 58.136 115.250 1.00 27.02 288 LYS A O 1
ATOM 2185 N N . GLY A 1 289 ? 46.797 58.850 115.158 1.00 22.97 289 GLY A N 1
ATOM 2186 C CA . GLY A 1 289 ? 46.902 58.833 116.610 1.00 37.41 289 GLY A CA 1
ATOM 2187 C C . GLY A 1 289 ? 46.045 59.898 117.276 1.00 35.24 289 GLY A C 1
ATOM 2188 O O . GLY A 1 289 ? 45.390 59.635 118.288 1.00 29.76 289 GLY A O 1
ATOM 2189 N N . PHE A 1 290 ? 46.041 61.117 116.718 1.00 36.24 290 PHE A N 1
ATOM 2190 C CA . PHE A 1 290 ? 45.119 62.148 117.175 1.00 20.94 290 PHE A CA 1
ATOM 2191 C C . PHE A 1 290 ? 43.682 61.636 117.182 1.00 28.71 290 PHE A C 1
ATOM 2192 O O . PHE A 1 290 ? 42.978 61.753 118.191 1.00 37.69 290 PHE A O 1
ATOM 2200 N N . ILE A 1 291 ? 43.230 61.045 116.071 1.00 29.35 291 ILE A N 1
ATOM 2201 C CA . ILE A 1 291 ? 41.858 60.537 116.033 1.00 26.97 291 ILE A CA 1
ATOM 2202 C C . ILE A 1 291 ? 41.674 59.433 117.068 1.00 30.13 291 ILE A C 1
ATOM 2203 O O . ILE A 1 291 ? 40.713 59.443 117.847 1.00 26.19 291 ILE A O 1
ATOM 2208 N N . GLU A 1 292 ? 42.575 58.442 117.067 1.00 24.24 292 GLU A N 1
ATOM 2209 C CA . GLU A 1 292 ? 42.393 57.275 117.930 1.00 31.37 292 GLU A CA 1
ATOM 2210 C C . GLU A 1 292 ? 42.534 57.621 119.413 1.00 31.16 292 GLU A C 1
ATOM 2211 O O . GLU A 1 292 ? 41.772 57.114 120.238 1.00 27.36 292 GLU A O 1
ATOM 2217 N N . ASP A 1 293 ? 43.454 58.520 119.773 1.00 25.97 293 ASP A N 1
ATOM 2218 C CA . ASP A 1 293 ? 43.504 58.955 121.166 1.00 27.34 293 ASP A CA 1
ATOM 2219 C C . ASP A 1 293 ? 42.229 59.673 121.597 1.00 31.42 293 ASP A C 1
ATOM 2220 O O . ASP A 1 293 ? 41.999 59.826 122.802 1.00 24.79 293 ASP A O 1
ATOM 2225 N N . LEU A 1 294 ? 41.424 60.165 120.655 1.00 24.13 294 LEU A N 1
ATOM 2226 C CA . LEU A 1 294 ? 40.141 60.762 121.001 1.00 27.74 294 LEU A CA 1
ATOM 2227 C C . LEU A 1 294 ? 39.001 59.754 120.880 1.00 38.42 294 LEU A C 1
ATOM 2228 O O . LEU A 1 294 ? 37.827 60.148 120.813 1.00 31.76 294 LEU A O 1
ATOM 2233 N N . ASP A 1 295 ? 39.344 58.464 120.830 1.00 25.83 295 ASP A N 1
ATOM 2234 C CA . ASP A 1 295 ? 38.462 57.293 120.837 1.00 36.55 295 ASP A CA 1
ATOM 2235 C C . ASP A 1 295 ? 37.748 57.047 119.510 1.00 35.50 295 ASP A C 1
ATOM 2236 O O . ASP A 1 295 ? 36.740 56.333 119.489 1.00 27.26 295 ASP A O 1
ATOM 2241 N N . GLY A 1 296 ? 38.218 57.611 118.402 1.00 25.64 296 GLY A N 1
ATOM 2242 C CA . GLY A 1 296 ? 37.611 57.308 117.127 1.00 25.19 296 GLY A CA 1
ATOM 2243 C C . GLY A 1 296 ? 38.389 56.253 116.362 1.00 32.71 296 GLY A C 1
ATOM 2244 O O . GLY A 1 296 ? 39.502 55.875 116.740 1.00 30.65 296 GLY A O 1
ATOM 2245 N N . LYS A 1 297 ? 37.792 55.776 115.272 1.00 29.18 297 LYS A N 1
ATOM 2246 C CA . LYS A 1 297 ? 38.443 54.796 114.414 1.00 37.90 297 LYS A CA 1
ATOM 2247 C C . LYS A 1 297 ? 38.725 55.386 113.038 1.00 25.63 297 LYS A C 1
ATOM 2248 O O . LYS A 1 297 ? 38.029 56.290 112.581 1.00 26.79 297 LYS A O 1
ATOM 2254 N N . VAL A 1 298 ? 39.733 54.819 112.377 1.00 30.80 298 VAL A N 1
ATOM 2255 C CA . VAL A 1 298 ? 40.288 55.299 111.118 1.00 30.35 298 VAL A CA 1
ATOM 2256 C C . VAL A 1 298 ? 40.511 54.136 110.153 1.00 32.18 298 VAL A C 1
ATOM 2257 O O . VAL A 1 298 ? 41.188 53.162 110.506 1.00 34.85 298 VAL A O 1
ATOM 2261 N N . THR A 1 299 ? 39.971 54.245 108.932 1.00 25.00 299 THR A N 1
ATOM 2262 C CA . THR A 1 299 ? 40.334 53.375 107.816 1.00 27.17 299 THR A CA 1
ATOM 2263 C C . THR A 1 299 ? 40.870 54.214 106.663 1.00 27.10 299 THR A C 1
ATOM 2264 O O . THR A 1 299 ? 40.167 55.117 106.183 1.00 27.36 299 THR A O 1
ATOM 2268 N N . PRO A 1 300 ? 42.064 53.924 106.154 1.00 26.42 300 PRO A N 1
ATOM 2269 C CA . PRO A 1 300 ? 42.574 54.674 104.996 1.00 28.30 300 PRO A CA 1
ATOM 2270 C C . PRO A 1 300 ? 42.043 54.089 103.696 1.00 23.11 300 PRO A C 1
ATOM 2271 O O . PRO A 1 300 ? 42.069 52.877 103.502 1.00 40.03 300 PRO A O 1
ATOM 2275 N N . LEU A 1 301 ? 41.523 54.940 102.819 1.00 36.09 301 LEU A N 1
ATOM 2276 C CA . LEU A 1 301 ? 41.108 54.487 101.494 1.00 31.06 301 LEU A CA 1
ATOM 2277 C C . LEU A 1 301 ? 42.259 54.644 100.517 1.00 33.53 301 LEU A C 1
ATOM 2278 O O . LEU A 1 301 ? 42.997 55.634 100.563 1.00 38.77 301 LEU A O 1
ATOM 2283 N N . SER A 1 302 ? 42.408 53.675 99.628 1.00 32.07 302 SER A N 1
ATOM 2284 C CA . SER A 1 302 ? 43.405 53.779 98.573 1.00 41.52 302 SER A CA 1
ATOM 2285 C C . SER A 1 302 ? 42.717 53.874 97.216 1.00 27.72 302 SER A C 1
ATOM 2286 O O . SER A 1 302 ? 41.532 53.567 97.082 1.00 28.76 302 SER A O 1
ATOM 2289 N N . PHE A 1 303 ? 43.473 54.310 96.202 1.00 30.89 303 PHE A N 1
ATOM 2290 C CA . PHE A 1 303 ? 42.865 54.524 94.885 1.00 34.31 303 PHE A CA 1
ATOM 2291 C C . PHE A 1 303 ? 42.410 53.218 94.237 1.00 34.68 303 PHE A C 1
ATOM 2292 O O . PHE A 1 303 ? 41.482 53.217 93.422 1.00 37.56 303 PHE A O 1
ATOM 2300 N N . SER A 1 304 ? 43.052 52.107 94.563 1.00 29.02 304 SER A N 1
ATOM 2301 C CA . SER A 1 304 ? 42.701 50.859 93.925 1.00 38.27 304 SER A CA 1
ATOM 2302 C C . SER A 1 304 ? 41.634 50.082 94.680 1.00 43.48 304 SER A C 1
ATOM 2303 O O . SER A 1 304 ? 41.229 49.015 94.201 1.00 55.59 304 SER A O 1
ATOM 2306 N N . ASP A 1 305 ? 41.186 50.566 95.840 1.00 33.14 305 ASP A N 1
ATOM 2307 C CA . ASP A 1 305 ? 40.144 49.866 96.581 1.00 34.94 305 ASP A CA 1
ATOM 2308 C C . ASP A 1 305 ? 38.874 49.758 95.750 1.00 33.51 305 ASP A C 1
ATOM 2309 O O . ASP A 1 305 ? 38.544 50.645 94.960 1.00 34.70 305 ASP A O 1
ATOM 2314 N N . ASP A 1 306 ? 38.152 48.665 95.950 1.00 39.78 306 ASP A N 1
ATOM 2315 C CA . ASP A 1 306 ? 36.750 48.586 95.576 1.00 34.92 306 ASP A CA 1
ATOM 2316 C C . ASP A 1 306 ? 35.928 49.160 96.724 1.00 47.49 306 ASP A C 1
ATOM 2317 O O . ASP A 1 306 ? 35.923 48.606 97.829 1.00 43.89 306 ASP A O 1
ATOM 2322 N N . LEU A 1 307 ? 35.224 50.259 96.457 1.00 50.05 307 LEU A N 1
ATOM 2323 C CA . LEU A 1 307 ? 34.595 51.019 97.528 1.00 33.27 307 LEU A CA 1
ATOM 2324 C C . LEU A 1 307 ? 33.389 50.295 98.122 1.00 34.79 307 LEU A C 1
ATOM 2325 O O . LEU A 1 307 ? 33.201 50.313 99.340 1.00 34.26 307 LEU A O 1
ATOM 2330 N N . LYS A 1 308 ? 32.548 49.676 97.291 1.00 40.73 308 LYS A N 1
ATOM 2331 C CA . LYS A 1 308 ? 31.410 48.921 97.820 1.00 47.07 308 LYS A CA 1
ATOM 2332 C C . LYS A 1 308 ? 31.859 47.935 98.881 1.00 42.96 308 LYS A C 1
ATOM 2333 O O . LYS A 1 308 ? 31.219 47.791 99.925 1.00 39.90 308 LYS A O 1
ATOM 2339 N N . SER A 1 309 ? 32.964 47.244 98.630 1.00 36.14 309 SER A N 1
ATOM 2340 C CA . SER A 1 309 ? 33.344 46.198 99.552 1.00 36.52 309 SER A CA 1
ATOM 2341 C C . SER A 1 309 ? 34.045 46.750 100.773 1.00 35.46 309 SER A C 1
ATOM 2342 O O . SER A 1 309 ? 33.943 46.167 101.852 1.00 48.85 309 SER A O 1
ATOM 2345 N N . VAL A 1 310 ? 34.764 47.855 100.636 1.00 32.28 310 VAL A N 1
ATOM 2346 C CA . VAL A 1 310 ? 35.345 48.493 101.810 1.00 35.69 310 VAL A CA 1
ATOM 2347 C C . VAL A 1 310 ? 34.242 48.933 102.774 1.00 34.82 310 VAL A C 1
ATOM 2348 O O . VAL A 1 310 ? 34.309 48.679 103.984 1.00 30.07 310 VAL A O 1
ATOM 2352 N N . TYR A 1 311 ? 33.206 49.592 102.253 1.00 30.82 311 TYR A N 1
ATOM 2353 C CA . TYR A 1 311 ? 32.146 50.090 103.121 1.00 33.79 311 TYR A CA 1
ATOM 2354 C C . TYR A 1 311 ? 31.240 48.969 103.609 1.00 50.32 311 TYR A C 1
ATOM 2355 O O . TYR A 1 311 ? 30.655 49.073 104.699 1.00 49.14 311 TYR A O 1
ATOM 2364 N N . GLN A 1 312 ? 31.102 47.899 102.820 1.00 42.41 312 GLN A N 1
ATOM 2365 C CA . GLN A 1 312 ? 30.363 46.753 103.310 1.00 40.21 312 GLN A CA 1
ATOM 2366 C C . GLN A 1 312 ? 31.145 45.979 104.356 1.00 41.59 312 GLN A C 1
ATOM 2367 O O . GLN A 1 312 ? 30.537 45.448 105.287 1.00 44.91 312 GLN A O 1
ATOM 2373 N N . ALA A 1 313 ? 32.477 45.930 104.248 1.00 33.48 313 ALA A N 1
ATOM 2374 C CA . ALA A 1 313 ? 33.270 45.211 105.238 1.00 33.23 313 ALA A CA 1
ATOM 2375 C C . ALA A 1 313 ? 33.380 45.976 106.558 1.00 45.33 313 ALA A C 1
ATOM 2376 O O . ALA A 1 313 ? 33.687 45.378 107.599 1.00 38.87 313 ALA A O 1
ATOM 2378 N N . PHE A 1 314 ? 33.190 47.295 106.530 1.00 43.68 314 PHE A N 1
ATOM 2379 C CA . PHE A 1 314 ? 33.316 48.158 107.706 1.00 37.28 314 PHE A CA 1
ATOM 2380 C C . PHE A 1 314 ? 32.067 49.013 107.760 1.00 38.02 314 PHE A C 1
ATOM 2381 O O . PHE A 1 314 ? 32.104 50.227 107.514 1.00 31.15 314 PHE A O 1
ATOM 2389 N N . PRO A 1 315 ? 30.929 48.396 108.074 1.00 36.31 315 PRO A N 1
ATOM 2390 C CA . PRO A 1 315 ? 29.650 49.115 107.983 1.00 32.71 315 PRO A CA 1
ATOM 2391 C C . PRO A 1 315 ? 29.489 50.250 108.982 1.00 36.10 315 PRO A C 1
ATOM 2392 O O . PRO A 1 315 ? 28.593 51.083 108.779 1.00 31.73 315 PRO A O 1
ATOM 2396 N N . ASP A 1 316 ? 30.308 50.315 110.043 1.00 31.57 316 ASP A N 1
ATOM 2397 C CA . ASP A 1 316 ? 30.230 51.399 111.024 1.00 38.25 316 ASP A CA 1
ATOM 2398 C C . ASP A 1 316 ? 30.918 52.679 110.567 1.00 44.52 316 ASP A C 1
ATOM 2399 O O . ASP A 1 316 ? 31.002 53.630 111.359 1.00 36.54 316 ASP A O 1
ATOM 2404 N N . ILE A 1 317 ? 31.412 52.725 109.328 1.00 33.89 317 ILE A N 1
ATOM 2405 C CA . ILE A 1 317 ? 32.034 53.938 108.824 1.00 27.67 317 ILE A CA 1
ATOM 2406 C C . ILE A 1 317 ? 30.946 54.973 108.592 1.00 29.32 317 ILE A C 1
ATOM 2407 O O . ILE A 1 317 ? 30.031 54.764 107.794 1.00 32.85 317 ILE A O 1
ATOM 2412 N N . ASP A 1 318 ? 31.036 56.093 109.293 1.00 35.67 318 ASP A N 1
ATOM 2413 C CA . ASP A 1 318 ? 30.028 57.133 109.225 1.00 33.69 318 ASP A CA 1
ATOM 2414 C C . ASP A 1 318 ? 30.573 58.500 108.830 1.00 27.30 318 ASP A C 1
ATOM 2415 O O . ASP A 1 318 ? 29.789 59.448 108.754 1.00 33.13 318 ASP A O 1
ATOM 2420 N N . CYS A 1 319 ? 31.875 58.649 108.600 1.00 29.33 319 CYS A N 1
ATOM 2421 C CA . CYS A 1 319 ? 32.438 59.937 108.203 1.00 23.97 319 CYS A CA 1
ATOM 2422 C C . CYS A 1 319 ? 33.492 59.746 107.121 1.00 30.43 319 CYS A C 1
ATOM 2423 O O . CYS A 1 319 ? 34.296 58.811 107.195 1.00 27.14 319 CYS A O 1
ATOM 2426 N N . TYR A 1 320 ? 33.505 60.653 106.137 1.00 30.61 320 TYR A N 1
ATOM 2427 C CA . TYR A 1 320 ? 34.529 60.711 105.099 1.00 30.76 320 TYR A CA 1
ATOM 2428 C C . TYR A 1 320 ? 35.344 61.988 105.283 1.00 37.85 320 TYR A C 1
ATOM 2429 O O . TYR A 1 320 ? 34.776 63.078 105.450 1.00 30.38 320 TYR A O 1
ATOM 2438 N N . ILE A 1 321 ? 36.666 61.849 105.244 1.00 17.06 321 ILE A N 1
ATOM 2439 C CA . ILE A 1 321 ? 37.590 62.945 105.438 1.00 14.36 321 ILE A CA 1
ATOM 2440 C C . ILE A 1 321 ? 38.405 63.079 104.160 1.00 19.63 321 ILE A C 1
ATOM 2441 O O . ILE A 1 321 ? 39.188 62.187 103.825 1.00 24.13 321 ILE A O 1
ATOM 2446 N N . GLY A 1 322 ? 38.243 64.190 103.453 1.00 22.28 322 GLY A N 1
ATOM 2447 C CA . GLY A 1 322 ? 38.998 64.377 102.231 1.00 36.18 322 GLY A CA 1
ATOM 2448 C C . GLY A 1 322 ? 39.381 65.824 101.960 1.00 28.53 322 GLY A C 1
ATOM 2449 O O . GLY A 1 322 ? 38.813 66.769 102.505 1.00 24.62 322 GLY A O 1
ATOM 2450 N N . HIS A 1 323 ? 40.353 65.980 101.081 1.00 21.56 323 HIS A N 1
ATOM 2451 C CA . HIS A 1 323 ? 40.826 67.299 100.706 1.00 19.65 323 HIS A CA 1
ATOM 2452 C C . HIS A 1 323 ? 39.903 67.975 99.700 1.00 23.51 323 HIS A C 1
ATOM 2453 O O . HIS A 1 323 ? 39.452 69.097 99.934 1.00 23.97 323 HIS A O 1
ATOM 2460 N N . SER A 1 324 ? 39.595 67.316 98.587 1.00 23.61 324 SER A N 1
ATOM 2461 C CA . SER A 1 324 ? 38.935 67.991 97.477 1.00 18.54 324 SER A CA 1
ATOM 2462 C C . SER A 1 324 ? 37.468 67.596 97.367 1.00 25.66 324 SER A C 1
ATOM 2463 O O . SER A 1 324 ? 37.116 66.418 97.459 1.00 22.83 324 SER A O 1
ATOM 2466 N N . ALA A 1 325 ? 36.611 68.598 97.161 1.00 22.74 325 ALA A N 1
ATOM 2467 C CA . ALA A 1 325 ? 35.184 68.342 96.969 1.00 29.44 325 ALA A CA 1
ATOM 2468 C C . ALA A 1 325 ? 34.886 67.601 95.661 1.00 31.42 325 ALA A C 1
ATOM 2469 O O . ALA A 1 325 ? 33.775 67.091 95.489 1.00 30.31 325 ALA A O 1
ATOM 2471 N N . ASN A 1 326 ? 35.842 67.528 94.739 1.00 24.83 326 ASN A N 1
ATOM 2472 C CA . ASN A 1 326 ? 35.612 66.937 93.429 1.00 26.84 326 ASN A CA 1
ATOM 2473 C C . ASN A 1 326 ? 36.314 65.605 93.253 1.00 30.45 326 ASN A C 1
ATOM 2474 O O . ASN A 1 326 ? 36.367 65.083 92.138 1.00 36.14 326 ASN A O 1
ATOM 2479 N N . SER A 1 327 ? 36.854 65.055 94.316 1.00 35.26 327 SER A N 1
ATOM 2480 C CA . SER A 1 327 ? 37.434 63.724 94.264 1.00 37.01 327 SER A CA 1
ATOM 2481 C C . SER A 1 327 ? 36.437 62.711 93.680 1.00 41.52 327 SER A C 1
ATOM 2482 O O . SER A 1 327 ? 35.257 62.704 94.082 1.00 23.91 327 SER A O 1
ATOM 2485 N N . PRO A 1 328 ? 36.864 61.860 92.724 1.00 32.26 328 PRO A N 1
ATOM 2486 C CA . PRO A 1 328 ? 36.019 60.724 92.339 1.00 23.86 328 PRO A CA 1
ATOM 2487 C C . PRO A 1 328 ? 35.732 59.785 93.500 1.00 31.30 328 PRO A C 1
ATOM 2488 O O . PRO A 1 328 ? 34.655 59.175 93.537 1.00 38.33 328 PRO A O 1
ATOM 2492 N N . ILE A 1 329 ? 36.664 59.639 94.448 1.00 34.55 329 ILE A N 1
ATOM 2493 C CA . ILE A 1 329 ? 36.414 58.773 95.601 1.00 28.78 329 ILE A CA 1
ATOM 2494 C C . ILE A 1 329 ? 35.216 59.264 96.400 1.00 25.38 329 ILE A C 1
ATOM 2495 O O . ILE A 1 329 ? 34.414 58.465 96.892 1.00 25.17 329 ILE A O 1
ATOM 2500 N N . LEU A 1 330 ? 35.074 60.588 96.540 1.00 30.98 330 LEU A N 1
ATOM 2501 C CA . LEU A 1 330 ? 33.956 61.170 97.276 1.00 25.82 330 LEU A CA 1
ATOM 2502 C C . LEU A 1 330 ? 32.655 61.076 96.495 1.00 28.23 330 LEU A C 1
ATOM 2503 O O . LEU A 1 330 ? 31.581 60.955 97.089 1.00 35.06 330 LEU A O 1
ATOM 2508 N N . GLU A 1 331 ? 32.716 61.134 95.172 1.00 39.88 331 GLU A N 1
ATOM 2509 C CA . GLU A 1 331 ? 31.499 60.946 94.392 1.00 37.82 331 GLU A CA 1
ATOM 2510 C C . GLU A 1 331 ? 30.948 59.536 94.574 1.00 39.26 331 GLU A C 1
ATOM 2511 O O . GLU A 1 331 ? 29.784 59.356 94.952 1.00 36.03 331 GLU A O 1
ATOM 2517 N N . LYS A 1 332 ? 31.781 58.517 94.349 1.00 34.05 332 LYS A N 1
ATOM 2518 C CA . LYS A 1 332 ? 31.302 57.154 94.551 1.00 38.99 332 LYS A CA 1
ATOM 2519 C C . LYS A 1 332 ? 30.921 56.903 96.006 1.00 41.21 332 LYS A C 1
ATOM 2520 O O . LYS A 1 332 ? 29.946 56.192 96.276 1.00 49.28 332 LYS A O 1
ATOM 2526 N N . THR A 1 333 ? 31.658 57.487 96.956 1.00 33.99 333 THR A N 1
ATOM 2527 C CA . THR A 1 333 ? 31.296 57.312 98.357 1.00 30.55 333 THR A CA 1
ATOM 2528 C C . THR A 1 333 ? 29.863 57.774 98.613 1.00 35.88 333 THR A C 1
ATOM 2529 O O . THR A 1 333 ? 29.031 57.003 99.104 1.00 39.26 333 THR A O 1
ATOM 2533 N N . LYS A 1 334 ? 29.546 59.024 98.260 1.00 39.61 334 LYS A N 1
ATOM 2534 C CA . LYS A 1 334 ? 28.196 59.546 98.470 1.00 40.42 334 LYS A CA 1
ATOM 2535 C C . LYS A 1 334 ? 27.125 58.629 97.886 1.00 41.87 334 LYS A C 1
ATOM 2536 O O . LYS A 1 334 ? 26.042 58.471 98.463 1.00 38.03 334 LYS A O 1
ATOM 2542 N N . SER A 1 335 ? 27.407 58.027 96.729 1.00 54.87 335 SER A N 1
ATOM 2543 C CA . SER A 1 335 ? 26.435 57.129 96.111 1.00 48.30 335 SER A CA 1
ATOM 2544 C C . SER A 1 335 ? 26.196 55.904 96.987 1.00 44.60 335 SER A C 1
ATOM 2545 O O . SER A 1 335 ? 25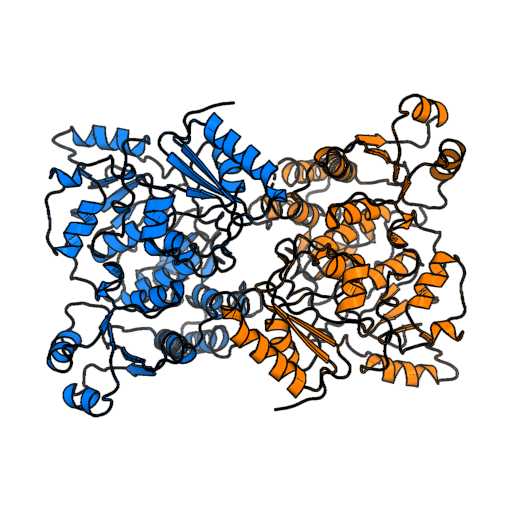.058 55.450 97.151 1.00 51.82 335 SER A O 1
ATOM 2548 N N . ILE A 1 336 ? 27.250 55.391 97.598 1.00 41.80 336 ILE A N 1
ATOM 2549 C CA . ILE A 1 336 ? 27.118 54.226 98.456 1.00 42.31 336 ILE A CA 1
ATOM 2550 C C . ILE A 1 336 ? 26.536 54.596 99.815 1.00 48.90 336 ILE A C 1
ATOM 2551 O O . ILE A 1 336 ? 25.709 53.865 100.360 1.00 54.45 336 ILE A O 1
ATOM 2556 N N . LYS A 1 337 ? 26.961 55.714 100.403 1.00 49.96 337 LYS A N 1
ATOM 2557 C CA . LYS A 1 337 ? 26.636 56.049 101.793 1.00 46.47 337 LYS A CA 1
ATOM 2558 C C . LYS A 1 337 ? 26.094 57.464 101.860 1.00 40.03 337 LYS A C 1
ATOM 2559 O O . LYS A 1 337 ? 26.708 58.344 102.474 1.00 41.76 337 LYS A O 1
ATOM 2565 N N . PRO A 1 338 ? 24.916 57.705 101.280 1.00 45.31 338 PRO A N 1
ATOM 2566 C CA . PRO A 1 338 ? 24.480 59.091 101.050 1.00 51.52 338 PRO A CA 1
ATOM 2567 C C . PRO A 1 338 ? 24.245 59.902 102.319 1.00 53.71 338 PRO A C 1
ATOM 2568 O O . PRO A 1 338 ? 24.094 61.130 102.227 1.00 53.41 338 PRO A O 1
ATOM 2572 N N . GLU A 1 339 ? 24.232 59.280 103.492 1.00 43.16 339 GLU A N 1
ATOM 2573 C CA . GLU A 1 339 ? 24.099 60.011 104.739 1.00 44.72 339 GLU A CA 1
ATOM 2574 C C . GLU A 1 339 ? 25.424 60.173 105.474 1.00 36.10 339 GLU A C 1
ATOM 2575 O O . GLU A 1 339 ? 25.436 60.600 106.632 1.00 33.93 339 GLU A O 1
ATOM 2581 N N . ILE A 1 340 ? 26.540 59.854 104.821 1.00 34.24 340 ILE A N 1
ATOM 2582 C CA . ILE A 1 340 ? 27.838 59.982 105.473 1.00 41.55 340 ILE A CA 1
ATOM 2583 C C . ILE A 1 340 ? 28.139 61.448 105.768 1.00 32.85 340 ILE A C 1
ATOM 2584 O O . ILE A 1 340 ? 27.773 62.339 104.997 1.00 26.65 340 ILE A O 1
ATOM 2589 N N . HIS A 1 341 ? 28.747 61.713 106.926 1.00 25.49 341 HIS A N 1
ATOM 2590 C CA . HIS A 1 341 ? 29.305 63.038 107.161 1.00 25.26 341 HIS A CA 1
ATOM 2591 C C . HIS A 1 341 ? 30.481 63.246 106.224 1.00 34.87 341 HIS A C 1
ATOM 2592 O O . HIS A 1 341 ? 31.374 62.394 106.133 1.00 38.62 341 HIS A O 1
ATOM 2599 N N . VAL A 1 342 ? 30.507 64.382 105.547 1.00 32.48 342 VAL A N 1
ATOM 2600 C CA . VAL A 1 342 ? 31.558 64.690 104.593 1.00 30.01 342 VAL A CA 1
ATOM 2601 C C . VAL A 1 342 ? 32.295 65.921 105.095 1.00 28.06 342 VAL A C 1
ATOM 2602 O O . VAL A 1 342 ? 31.755 67.032 105.060 1.00 33.37 342 VAL A O 1
ATOM 2606 N N . GLY A 1 343 ? 33.531 65.725 105.564 1.00 25.85 343 GLY A N 1
ATOM 2607 C CA . GLY A 1 343 ? 34.325 66.798 106.125 1.00 23.22 343 GLY A CA 1
ATOM 2608 C C . GLY A 1 343 ? 35.745 66.794 105.590 1.00 13.25 343 GLY A C 1
ATOM 2609 O O . GLY A 1 343 ? 36.122 65.964 104.757 1.00 19.14 343 GLY A O 1
ATOM 2610 N N . ASN A 1 344 ? 36.518 67.757 106.070 1.00 11.62 344 ASN A N 1
ATOM 2611 C CA . ASN A 1 344 ? 37.941 67.812 105.777 1.00 14.85 344 ASN A CA 1
ATOM 2612 C C . ASN A 1 344 ? 38.694 67.703 107.099 1.00 19.36 344 ASN A C 1
ATOM 2613 O O . ASN A 1 344 ? 38.093 67.602 108.165 1.00 22.38 344 ASN A O 1
ATOM 2618 N N . VAL A 1 345 ? 40.019 67.770 107.024 1.00 19.70 345 VAL A N 1
ATOM 2619 C CA . VAL A 1 345 ? 40.828 67.644 108.222 1.00 20.08 345 VAL A CA 1
ATOM 2620 C C . VAL A 1 345 ? 40.597 68.819 109.165 1.00 15.75 345 VAL A C 1
ATOM 2621 O O . VAL A 1 345 ? 40.431 68.636 110.379 1.00 18.63 345 VAL A O 1
ATOM 2625 N N . SER A 1 346 ? 40.600 70.032 108.636 1.00 16.68 346 SER A N 1
ATOM 2626 C CA . SER A 1 346 ? 40.197 71.202 109.409 1.00 12.10 346 SER A CA 1
ATOM 2627 C C . SER A 1 346 ? 38.972 70.911 110.261 1.00 24.52 346 SER A C 1
ATOM 2628 O O . SER A 1 346 ? 38.892 71.347 111.415 1.00 22.78 346 SER A O 1
ATOM 2631 N N . TRP A 1 347 ? 37.974 70.223 109.688 1.00 18.64 347 TRP A N 1
ATOM 2632 C CA . TRP A 1 347 ? 36.775 69.919 110.462 1.00 22.30 347 TRP A CA 1
ATOM 2633 C C . TRP A 1 347 ? 37.115 69.135 111.728 1.00 23.88 347 TRP A C 1
ATOM 2634 O O . TRP A 1 347 ? 36.542 69.393 112.796 1.00 17.81 347 TRP A O 1
ATOM 2645 N N . LEU A 1 348 ? 38.054 68.188 111.641 1.00 16.68 348 LEU A N 1
ATOM 2646 C CA . LEU A 1 348 ? 38.407 67.451 112.849 1.00 21.04 348 LEU A CA 1
ATOM 2647 C C . LEU A 1 348 ? 38.902 68.402 113.917 1.00 25.03 348 LEU A C 1
ATOM 2648 O O . LEU A 1 348 ? 38.501 68.304 115.081 1.00 20.35 348 LEU A O 1
ATOM 2653 N N . PHE A 1 349 ? 39.750 69.350 113.528 1.00 20.67 349 PHE A N 1
ATOM 2654 C CA . PHE A 1 349 ? 40.413 70.178 114.512 1.00 19.73 349 PHE A CA 1
ATOM 2655 C C . PHE A 1 349 ? 39.474 71.233 115.079 1.00 18.71 349 PHE A C 1
ATOM 2656 O O . PHE A 1 349 ? 39.606 71.621 116.243 1.00 16.12 349 PHE A O 1
ATOM 2664 N N . TYR A 1 350 ? 38.487 71.641 114.310 1.00 10.37 350 TYR A N 1
ATOM 2665 C CA . TYR A 1 350 ? 37.455 72.505 114.847 1.00 19.80 350 TYR A CA 1
ATOM 2666 C C . TYR A 1 350 ? 36.584 71.767 115.872 1.00 21.63 350 TYR A C 1
ATOM 2667 O O . TYR A 1 350 ? 36.250 72.322 116.929 1.00 22.76 350 TYR A O 1
ATOM 2676 N N . MET A 1 351 ? 36.208 70.522 115.587 1.00 14.39 351 MET A N 1
ATOM 2677 C CA . MET A 1 351 ? 35.537 69.732 116.614 1.00 18.24 351 MET A CA 1
ATOM 2678 C C . MET A 1 351 ? 36.400 69.618 117.860 1.00 18.59 351 MET A C 1
ATOM 2679 O O . MET A 1 351 ? 35.890 69.704 118.981 1.00 24.83 351 MET A O 1
ATOM 2684 N N . PHE A 1 352 ? 37.715 69.504 117.682 1.00 13.03 352 PHE A N 1
ATOM 2685 C CA . PHE A 1 352 ? 38.621 69.479 118.816 1.00 18.82 352 PHE A CA 1
ATOM 2686 C C . PHE A 1 352 ? 38.518 70.756 119.649 1.00 19.69 352 PHE A C 1
ATOM 2687 O O . PHE A 1 352 ? 38.418 70.685 120.875 1.00 25.27 352 PHE A O 1
ATOM 2695 N N . ALA A 1 353 ? 38.525 71.931 119.013 1.00 18.32 353 ALA A N 1
ATOM 2696 C CA . ALA A 1 353 ? 38.427 73.176 119.768 1.00 18.15 353 ALA A CA 1
ATOM 2697 C C . ALA A 1 353 ? 37.034 73.375 120.363 1.00 25.09 353 ALA A C 1
ATOM 2698 O O . ALA A 1 353 ? 36.908 73.871 121.488 1.00 26.78 353 ALA A O 1
ATOM 2700 N N . LEU A 1 354 ? 35.974 72.993 119.653 1.00 20.11 354 LEU A N 1
ATOM 2701 C CA . LEU A 1 354 ? 34.685 73.094 120.337 1.00 25.14 354 LEU A CA 1
ATOM 2702 C C . LEU A 1 354 ? 34.538 72.071 121.450 1.00 19.97 354 LEU A C 1
ATOM 2703 O O . LEU A 1 354 ? 33.645 72.242 122.284 1.00 21.03 354 LEU A O 1
ATOM 2708 N N . GLN A 1 355 ? 35.362 71.012 121.452 1.00 19.53 355 GLN A N 1
ATOM 2709 C CA . GLN A 1 355 ? 35.217 69.873 122.368 1.00 26.74 355 GLN A CA 1
ATOM 2710 C C . GLN A 1 355 ? 33.856 69.192 122.238 1.00 32.94 355 GLN A C 1
ATOM 2711 O O . GLN A 1 355 ? 33.339 68.650 123.213 1.00 41.47 355 GLN A O 1
ATOM 2717 N N . LYS A 1 356 ? 33.264 69.198 121.048 1.00 26.95 356 LYS A N 1
ATOM 2718 C CA . LYS A 1 356 ? 32.003 68.510 120.827 1.00 26.24 356 LYS A CA 1
ATOM 2719 C C . LYS A 1 356 ? 31.926 68.053 119.376 1.00 32.91 356 LYS A C 1
ATOM 2720 O O . LYS A 1 356 ? 32.275 68.800 118.463 1.00 29.41 356 LYS A O 1
ATOM 2726 N N . PHE A 1 357 ? 31.458 66.835 119.159 1.00 30.19 357 PHE A N 1
ATOM 2727 C CA . PHE A 1 357 ? 31.189 66.424 117.793 1.00 23.29 357 PHE A CA 1
ATOM 2728 C C . PHE A 1 357 ? 30.120 67.316 117.173 1.00 27.60 357 PHE A C 1
ATOM 2729 O O . PHE A 1 357 ? 29.116 67.633 117.809 1.00 34.74 357 PHE A O 1
ATOM 2737 N N . THR A 1 358 ? 30.325 67.724 115.910 1.00 26.53 358 THR A N 1
ATOM 2738 C CA . THR A 1 358 ? 29.389 68.677 115.314 1.00 27.95 358 THR A CA 1
ATOM 2739 C C . THR A 1 358 ? 29.218 68.448 113.812 1.00 25.22 358 THR A C 1
ATOM 2740 O O . THR A 1 358 ? 30.191 68.515 113.050 1.00 20.76 358 THR A O 1
ATOM 2744 N N . PRO A 1 359 ? 27.992 68.210 113.351 1.00 26.97 359 PRO A N 1
ATOM 2745 C CA . PRO A 1 359 ? 27.751 68.050 111.914 1.00 22.46 359 PRO A CA 1
ATOM 2746 C C . PRO A 1 359 ? 28.341 69.200 111.113 1.00 24.80 359 PRO A C 1
ATOM 2747 O O . PRO A 1 359 ? 28.328 70.350 111.544 1.00 28.37 359 PRO A O 1
ATOM 2751 N N . VAL A 1 360 ? 28.865 68.855 109.942 1.00 25.32 360 VAL A N 1
ATOM 2752 C CA . VAL A 1 360 ? 29.509 69.823 109.067 1.00 33.82 360 VAL A CA 1
ATOM 2753 C C . VAL A 1 360 ? 28.588 70.996 108.771 1.00 26.42 360 VAL A C 1
ATOM 2754 O O . VAL A 1 360 ? 29.031 72.147 108.719 1.00 23.98 360 VAL A O 1
ATOM 2758 N N . SER A 1 361 ? 27.295 70.730 108.575 1.00 29.35 361 SER A N 1
ATOM 2759 C CA . SER A 1 361 ? 26.370 71.805 108.223 1.00 27.72 361 SER A CA 1
ATOM 2760 C C . SER A 1 361 ? 26.222 72.829 109.342 1.00 31.99 361 SER A C 1
ATOM 2761 O O . SER A 1 361 ? 25.759 73.943 109.094 1.00 37.17 361 SER A O 1
ATOM 2764 N N . GLN A 1 362 ? 26.591 72.473 110.570 1.00 34.08 362 GLN A N 1
ATOM 2765 C CA . GLN A 1 362 ? 26.641 73.391 111.703 1.00 31.85 362 GLN A CA 1
ATOM 2766 C C . GLN A 1 362 ? 28.022 74.020 111.898 1.00 30.63 362 GLN A C 1
ATOM 2767 O O . GLN A 1 362 ? 28.208 74.803 112.828 1.00 25.58 362 GLN A O 1
ATOM 2773 N N . CYS A 1 363 ? 28.998 73.698 111.058 1.00 34.09 363 CYS A N 1
ATOM 2774 C CA . CYS A 1 363 ? 30.314 74.302 111.155 1.00 22.93 363 CYS A CA 1
ATOM 2775 C C . CYS A 1 363 ? 30.447 75.397 110.103 1.00 33.17 363 CYS A C 1
ATOM 2776 O O . CYS A 1 363 ? 29.462 76.033 109.715 1.00 29.17 363 CYS A O 1
ATOM 2779 N N . LYS A 1 364 ? 31.664 75.612 109.622 1.00 18.54 364 LYS A N 1
ATOM 2780 C CA . LYS A 1 364 ? 31.907 76.719 108.722 1.00 18.50 364 LYS A CA 1
ATOM 2781 C C . LYS A 1 364 ? 32.279 76.231 107.317 1.00 27.09 364 LYS A C 1
ATOM 2782 O O . LYS A 1 364 ? 32.603 75.054 107.098 1.00 20.37 364 LYS A O 1
ATOM 2788 N N . LEU A 1 365 ? 32.219 77.170 106.353 1.00 24.99 365 LEU A N 1
ATOM 2789 C CA . LEU A 1 365 ? 32.460 76.821 104.960 1.00 24.96 365 LEU A CA 1
ATOM 2790 C C . LEU A 1 365 ? 33.829 76.194 104.764 1.00 26.80 365 LEU A C 1
ATOM 2791 O O . LEU A 1 365 ? 34.048 75.458 103.800 1.00 23.18 365 LEU A O 1
ATOM 2796 N N . ILE A 1 366 ? 34.778 76.497 105.653 1.00 27.46 366 ILE A N 1
ATOM 2797 C CA . ILE A 1 366 ? 36.136 75.984 105.499 1.00 27.34 366 ILE A CA 1
ATOM 2798 C C . ILE A 1 366 ? 36.273 74.556 105.999 1.00 27.20 366 ILE A C 1
ATOM 2799 O O . ILE A 1 366 ? 37.333 73.949 105.832 1.00 17.88 366 ILE A O 1
ATOM 2804 N N . HIS A 1 367 ? 35.219 73.986 106.562 1.00 22.42 367 HIS A N 1
ATOM 2805 C CA . HIS A 1 367 ? 35.269 72.645 107.123 1.00 23.18 367 HIS A CA 1
ATOM 2806 C C . HIS A 1 367 ? 34.738 71.590 106.170 1.00 23.53 367 HIS A C 1
ATOM 2807 O O . HIS A 1 367 ? 34.652 70.422 106.553 1.00 26.95 367 HIS A O 1
ATOM 2814 N N . GLN A 1 368 ? 34.413 71.981 104.860 1.00 22.66 368 GLN A N 1
ATOM 2815 C CA . GLN A 1 368 ? 34.027 71.061 103.787 1.00 22.80 368 GLN A CA 1
ATOM 2816 C C . GLN A 1 368 ? 35.202 70.768 102.853 1.00 23.21 368 GLN A C 1
ATOM 2817 O O . GLN A 1 368 ? 36.125 71.574 102.730 1.00 14.09 368 GLN A O 1
ATOM 2823 N N . PRO A 1 369 ? 35.201 69.612 102.192 1.00 16.97 369 PRO A N 1
ATOM 2824 C CA . PRO A 1 369 ? 36.151 69.388 101.088 1.00 17.66 369 PRO A CA 1
ATOM 2825 C C . PRO A 1 369 ? 36.143 70.547 100.105 1.00 16.28 369 PRO A C 1
ATOM 2826 O O . PRO A 1 369 ? 35.089 71.054 99.730 1.00 24.35 369 PRO A O 1
ATOM 2830 N N . PHE A 1 370 ? 37.339 70.998 99.727 1.00 28.68 370 PHE A N 1
ATOM 2831 C CA . PHE A 1 370 ? 37.501 72.321 99.126 1.00 29.69 370 PHE A CA 1
ATOM 2832 C C . PHE A 1 370 ? 36.954 72.382 97.701 1.00 33.18 370 PHE A C 1
ATOM 2833 O O . PHE A 1 370 ? 37.080 71.424 96.931 1.00 34.41 370 PHE A O 1
ATOM 2841 N N . HIS A 1 371 ? 36.319 73.502 97.356 1.00 24.90 371 HIS A N 1
ATOM 2842 C CA . HIS A 1 371 ? 35.914 73.686 95.966 1.00 27.42 371 HIS A CA 1
ATOM 2843 C C . HIS A 1 371 ? 37.149 73.814 95.068 1.00 29.11 371 HIS A C 1
ATOM 2844 O O . HIS A 1 371 ? 38.253 74.146 95.515 1.00 19.46 371 HIS A O 1
ATOM 2851 N N . ALA A 1 372 ? 36.951 73.541 93.781 1.00 30.23 372 ALA A N 1
ATOM 2852 C CA . ALA A 1 372 ? 37.978 73.877 92.804 1.00 40.33 372 ALA A CA 1
ATOM 2853 C C . ALA A 1 372 ? 38.213 75.386 92.805 1.00 27.60 372 ALA A C 1
ATOM 2854 O O . ALA A 1 372 ? 37.268 76.169 92.920 1.00 35.12 372 ALA A O 1
ATOM 2856 N N . LYS A 1 373 ? 39.480 75.782 92.674 1.00 24.66 373 LYS A N 1
ATOM 2857 C CA . LYS A 1 373 ? 39.859 77.186 92.663 1.00 26.84 373 LYS A CA 1
ATOM 2858 C C . LYS A 1 373 ? 38.968 78.006 91.734 1.00 31.52 373 LYS A C 1
ATOM 2859 O O . LYS A 1 373 ? 38.673 77.607 90.605 1.00 31.48 373 LYS A O 1
ATOM 2865 N N . LEU A 1 374 ? 38.508 79.140 92.238 1.00 28.40 374 LEU A N 1
ATOM 2866 C CA . LEU A 1 374 ? 37.553 80.001 91.556 1.00 36.41 374 LEU A CA 1
ATOM 2867 C C . LEU A 1 374 ? 38.256 81.088 90.744 1.00 41.14 374 LEU A C 1
ATOM 2868 O O . LEU A 1 374 ? 37.895 81.342 89.589 1.00 43.16 374 LEU A O 1
ATOM 2873 N N . PHE A 1 375 ? 39.277 81.700 91.339 1.00 31.29 375 PHE A N 1
ATOM 2874 C CA . PHE A 1 375 ? 39.990 82.856 90.841 1.00 32.23 375 PHE A CA 1
ATOM 2875 C C . PHE A 1 375 ? 41.454 82.497 90.658 1.00 33.66 375 PHE A C 1
ATOM 2876 O O . PHE A 1 375 ? 41.940 81.496 91.181 1.00 34.25 375 PHE A O 1
ATOM 2884 N N . THR A 1 376 ? 42.158 83.347 89.934 1.00 36.50 376 THR A N 1
ATOM 2885 C CA . THR A 1 376 ? 43.608 83.314 89.840 1.00 38.86 376 THR A CA 1
ATOM 2886 C C . THR A 1 376 ? 44.206 84.365 90.757 1.00 40.48 376 THR A C 1
ATOM 2887 O O . THR A 1 376 ? 43.508 85.255 91.247 1.00 38.17 376 THR A O 1
ATOM 2891 N N . SER A 1 377 ? 45.525 84.270 90.958 1.00 43.35 377 SER A N 1
ATOM 2892 C CA . SER A 1 377 ? 46.254 85.364 91.591 1.00 43.25 377 SER A CA 1
ATOM 2893 C C . SER A 1 377 ? 45.970 86.682 90.892 1.00 54.26 377 SER A C 1
ATOM 2894 O O . SER A 1 377 ? 45.819 87.719 91.553 1.00 50.06 377 SER A O 1
ATOM 2897 N N . LYS A 1 378 ? 45.905 86.666 89.548 1.00 54.63 378 LYS A N 1
ATOM 2898 C CA . LYS A 1 378 ? 45.759 87.920 88.810 1.00 52.48 378 LYS A CA 1
ATOM 2899 C C . LYS A 1 378 ? 44.403 88.560 89.059 1.00 48.67 378 LYS A C 1
ATOM 2900 O O . LYS A 1 378 ? 44.302 89.785 89.162 1.00 46.58 378 LYS A O 1
ATOM 2906 N N . GLU A 1 379 ? 43.350 87.752 89.164 1.00 47.28 379 GLU A N 1
ATOM 2907 C CA . GLU A 1 379 ? 42.041 88.291 89.502 1.00 43.85 379 GLU A CA 1
ATOM 2908 C C . GLU A 1 379 ? 41.884 88.618 90.988 1.00 41.66 379 GLU A C 1
ATOM 2909 O O . GLU A 1 379 ? 40.957 89.350 91.347 1.00 40.07 379 GLU A O 1
ATOM 2915 N N . LEU A 1 380 ? 42.763 88.113 91.860 1.00 41.76 380 LEU A N 1
ATOM 2916 C CA . LEU A 1 380 ? 42.444 88.056 93.295 1.00 42.10 380 LEU A CA 1
ATOM 2917 C C . LEU A 1 380 ? 43.760 88.072 94.063 1.00 40.83 380 LEU A C 1
ATOM 2918 O O . LEU A 1 380 ? 44.312 87.016 94.375 1.00 43.49 380 LEU A O 1
ATOM 2923 N N . THR A 1 381 ? 44.271 89.282 94.320 1.00 39.83 381 THR A N 1
ATOM 2924 C CA . THR A 1 381 ? 45.462 89.504 95.156 1.00 46.58 381 THR A CA 1
ATOM 2925 C C . THR A 1 381 ? 45.087 90.591 96.173 1.00 53.20 381 THR A C 1
ATOM 2926 O O . THR A 1 381 ? 45.429 91.769 96.019 1.00 40.09 381 THR A O 1
ATOM 2930 N N . VAL A 1 382 ? 44.411 90.174 97.248 1.00 47.66 382 VAL A N 1
ATOM 2931 C CA . VAL A 1 382 ? 43.670 91.101 98.076 1.00 41.31 382 VAL A CA 1
ATOM 2932 C C . VAL A 1 382 ? 44.475 91.501 99.289 1.00 41.74 382 VAL A C 1
ATOM 2933 O O . VAL A 1 382 ? 45.413 90.820 99.718 1.00 45.82 382 VAL A O 1
ATOM 2937 N N . ALA A 1 383 ? 44.072 92.638 99.839 1.00 42.47 383 ALA A N 1
ATOM 2938 C CA . ALA A 1 383 ? 44.579 93.217 101.061 1.00 37.50 383 ALA A CA 1
ATOM 2939 C C . ALA A 1 383 ? 43.384 93.513 101.951 1.00 32.94 383 ALA A C 1
ATOM 2940 O O . ALA A 1 383 ? 42.247 93.611 101.475 1.00 41.75 383 ALA A O 1
ATOM 2942 N N . TYR A 1 384 ? 43.644 93.663 103.245 1.00 30.96 384 TYR A N 1
ATOM 2943 C CA . TYR A 1 384 ? 42.548 93.728 104.194 1.00 30.62 384 TYR A CA 1
ATOM 2944 C C . TYR A 1 384 ? 42.929 94.638 105.350 1.00 38.14 384 TYR A C 1
ATOM 2945 O O . TYR A 1 384 ? 44.106 94.864 105.646 1.00 32.59 384 TYR A O 1
ATOM 2954 N N . THR A 1 385 ? 41.907 95.130 106.030 1.00 33.40 385 THR A N 1
ATOM 2955 C CA . THR A 1 385 ? 42.146 96.065 107.109 1.00 38.31 385 THR A CA 1
ATOM 2956 C C . THR A 1 385 ? 41.111 95.850 108.203 1.00 32.75 385 THR A C 1
ATOM 2957 O O . THR A 1 385 ? 39.955 95.513 107.928 1.00 30.13 385 THR A O 1
ATOM 2961 N N . ASN A 1 386 ? 41.561 96.027 109.450 1.00 40.97 386 ASN A N 1
ATOM 2962 C CA . ASN A 1 386 ? 40.747 95.965 110.667 1.00 44.63 386 ASN A CA 1
ATOM 2963 C C . ASN A 1 386 ? 40.316 94.546 111.034 1.00 40.14 386 ASN A C 1
ATOM 2964 O O . ASN A 1 386 ? 39.321 94.371 111.752 1.00 40.87 386 ASN A O 1
ATOM 2969 N N . TYR A 1 387 ? 41.019 93.524 110.559 1.00 28.60 387 TYR A N 1
ATOM 2970 C CA . TYR A 1 387 ? 40.713 92.144 110.908 1.00 27.66 387 TYR A CA 1
ATOM 2971 C C . TYR A 1 387 ? 41.806 91.640 111.843 1.00 44.44 387 TYR A C 1
ATOM 2972 O O . TYR A 1 387 ? 42.977 91.572 111.452 1.00 46.36 387 TYR A O 1
ATOM 2981 N N . PHE A 1 388 ? 41.430 91.286 113.073 1.00 41.90 388 PHE A N 1
ATOM 2982 C CA . PHE A 1 388 ? 42.404 90.879 114.072 1.00 35.48 388 PHE A CA 1
ATOM 2983 C C . PHE A 1 388 ? 42.286 89.395 114.379 1.00 31.88 388 PHE A C 1
ATOM 2984 O O . PHE A 1 388 ? 41.194 88.820 114.380 1.00 38.85 388 PHE A O 1
ATOM 2992 N N . GLY A 1 389 ? 43.421 88.781 114.636 1.00 43.61 389 GLY A N 1
ATOM 2993 C CA . GLY A 1 389 ? 43.389 87.492 115.300 1.00 27.32 389 GLY A CA 1
ATOM 2994 C C . GLY A 1 389 ? 42.793 86.474 114.377 1.00 33.12 389 GLY A C 1
ATOM 2995 O O . GLY A 1 389 ? 43.241 86.309 113.236 1.00 47.10 389 GLY A O 1
ATOM 2996 N N . SER A 1 390 ? 41.757 85.787 114.841 1.00 20.01 390 SER A N 1
ATOM 2997 C CA . SER A 1 390 ? 41.252 84.674 114.060 1.00 18.02 390 SER A CA 1
ATOM 2998 C C . SER A 1 390 ? 40.552 85.129 112.782 1.00 23.05 390 SER A C 1
ATOM 2999 O O . SER A 1 390 ? 40.535 84.387 111.793 1.00 21.08 390 SER A O 1
ATOM 3002 N N . GLN A 1 391 ? 39.952 86.321 112.784 1.00 28.67 391 GLN A N 1
ATOM 3003 C CA . GLN A 1 391 ? 39.363 86.834 111.556 1.00 20.95 391 GLN A CA 1
ATOM 3004 C C . GLN A 1 391 ? 40.421 86.944 110.472 1.00 27.74 391 GLN A C 1
ATOM 3005 O O . GLN A 1 391 ? 40.162 86.610 109.311 1.00 26.13 391 GLN A O 1
ATOM 3011 N N . ARG A 1 392 ? 41.638 87.324 110.863 1.00 27.58 392 ARG A N 1
ATOM 3012 C CA . ARG A 1 392 ? 42.785 87.331 109.959 1.00 25.08 392 ARG A CA 1
ATOM 3013 C C . ARG A 1 392 ? 43.067 85.945 109.410 1.00 29.15 392 ARG A C 1
ATOM 3014 O O . ARG A 1 392 ? 43.203 85.755 108.199 1.00 33.06 392 ARG A O 1
ATOM 3022 N N . PHE A 1 393 ? 43.221 84.963 110.300 1.00 36.37 393 PHE A N 1
ATOM 3023 C CA . PHE A 1 393 ? 43.402 83.597 109.835 1.00 31.35 393 PHE A CA 1
ATOM 3024 C C . PHE A 1 393 ? 42.304 83.242 108.839 1.00 31.05 393 PHE A C 1
ATOM 3025 O O . PHE A 1 393 ? 42.556 82.604 107.813 1.00 23.91 393 PHE A O 1
ATOM 3033 N N . TYR A 1 394 ? 41.088 83.718 109.096 1.00 19.81 394 TYR A N 1
ATOM 3034 C CA . TYR A 1 394 ? 39.951 83.294 108.292 1.00 26.74 394 TYR A CA 1
ATOM 3035 C C . TYR A 1 394 ? 39.934 83.940 106.899 1.00 21.85 394 TYR A C 1
ATOM 3036 O O . TYR A 1 394 ? 39.674 83.251 105.909 1.00 25.65 394 TYR A O 1
ATOM 3045 N N . ILE A 1 395 ? 40.194 85.244 106.784 1.00 21.32 395 ILE A N 1
ATOM 3046 C CA . ILE A 1 395 ? 40.318 85.802 105.430 1.00 30.14 395 ILE A CA 1
ATOM 3047 C C . ILE A 1 395 ? 41.394 85.047 104.667 1.00 34.37 395 ILE A C 1
ATOM 3048 O O . ILE A 1 395 ? 41.222 84.676 103.497 1.00 37.29 395 ILE A O 1
ATOM 3053 N N . GLN A 1 396 ? 42.522 84.794 105.324 1.00 26.90 396 GLN A N 1
ATOM 3054 C CA . GLN A 1 396 ? 43.614 84.142 104.629 1.00 26.67 396 GLN A CA 1
ATOM 3055 C C . GLN A 1 396 ? 43.199 82.771 104.133 1.00 31.32 396 GLN A C 1
ATOM 3056 O O . GLN A 1 396 ? 43.351 82.472 102.945 1.00 34.73 396 GLN A O 1
ATOM 3062 N N . ARG A 1 397 ? 42.634 81.938 105.016 1.00 20.48 397 ARG A N 1
ATOM 3063 C CA . ARG A 1 397 ? 42.132 80.643 104.566 1.00 25.90 397 ARG A CA 1
ATOM 3064 C C . ARG A 1 397 ? 41.175 80.802 103.382 1.00 24.56 397 ARG A C 1
ATOM 3065 O O . ARG A 1 397 ? 41.297 80.093 102.384 1.00 22.31 397 ARG A O 1
ATOM 3073 N N . LEU A 1 398 ? 40.243 81.758 103.463 1.00 20.34 398 LEU A N 1
ATOM 3074 C CA . LEU A 1 398 ? 39.250 81.944 102.397 1.00 31.94 398 LEU A CA 1
ATOM 3075 C C . LEU A 1 398 ? 39.893 82.302 101.055 1.00 45.09 398 LEU A C 1
ATOM 3076 O O . LEU A 1 398 ? 39.573 81.702 100.015 1.00 29.49 398 LEU A O 1
ATOM 3081 N N . VAL A 1 399 ? 40.770 83.314 101.056 1.00 30.56 399 VAL A N 1
ATOM 3082 C CA . VAL A 1 399 ? 41.498 83.683 99.843 1.00 26.16 399 VAL A CA 1
ATOM 3083 C C . VAL A 1 399 ? 42.230 82.473 99.265 1.00 26.23 399 VAL A C 1
ATOM 3084 O O . VAL A 1 399 ? 42.111 82.176 98.074 1.00 34.01 399 VAL A O 1
ATOM 3088 N N . GLU A 1 400 ? 42.996 81.754 100.096 1.00 32.56 400 GLU A N 1
ATOM 3089 C CA . GLU A 1 400 ? 43.654 80.521 99.655 1.00 30.60 400 GLU A CA 1
ATOM 3090 C C . GLU A 1 400 ? 42.694 79.598 98.913 1.00 28.77 400 GLU A C 1
ATOM 3091 O O . GLU A 1 400 ? 42.899 79.279 97.741 1.00 39.61 400 GLU A O 1
ATOM 3097 N N . ILE A 1 401 ? 41.610 79.184 99.570 1.00 22.45 401 ILE A N 1
ATOM 3098 C CA . ILE A 1 401 ? 40.767 78.178 98.943 1.00 28.32 401 ILE A CA 1
ATOM 3099 C C . ILE A 1 401 ? 39.961 78.760 97.806 1.00 30.42 401 ILE A C 1
ATOM 3100 O O . ILE A 1 401 ? 39.323 78.013 97.055 1.00 37.42 401 ILE A O 1
ATOM 3105 N N . LEU A 1 402 ? 39.955 80.082 97.679 1.00 35.90 402 LEU A N 1
ATOM 3106 C CA . LEU A 1 402 ? 39.361 80.735 96.527 1.00 24.60 402 LEU A CA 1
ATOM 3107 C C . LEU A 1 402 ? 40.340 80.811 95.370 1.00 30.09 402 LEU A C 1
ATOM 3108 O O . LEU A 1 402 ? 39.913 80.973 94.225 1.00 30.33 402 LEU A O 1
ATOM 3113 N N . GLY A 1 403 ? 41.632 80.650 95.632 1.00 28.81 403 GLY A N 1
ATOM 3114 C CA . GLY A 1 403 ? 42.619 80.629 94.576 1.00 30.76 403 GLY A CA 1
ATOM 3115 C C . GLY A 1 403 ? 43.459 81.877 94.448 1.00 43.58 403 GLY A C 1
ATOM 3116 O O . GLY A 1 403 ? 44.231 81.983 93.491 1.00 45.48 403 GLY A O 1
ATOM 3117 N N . GLY A 1 404 ? 43.332 82.828 95.369 1.00 42.10 404 GLY A N 1
ATOM 3118 C CA . GLY A 1 404 ? 44.074 84.067 95.310 1.00 39.25 404 GLY A CA 1
ATOM 3119 C C . GLY A 1 404 ? 45.172 84.157 96.352 1.00 42.70 404 GLY A C 1
ATOM 3120 O O . GLY A 1 404 ? 45.503 83.197 97.051 1.00 41.65 404 GLY A O 1
ATOM 3121 N N . LEU A 1 405 ? 45.744 85.356 96.440 1.00 40.63 405 LEU A N 1
ATOM 3122 C CA . LEU A 1 405 ? 46.798 85.679 97.384 1.00 34.09 405 LEU A CA 1
ATOM 3123 C C . LEU A 1 405 ? 46.337 86.816 98.278 1.00 32.52 405 LEU A C 1
ATOM 3124 O O . LEU A 1 405 ? 45.508 87.639 97.889 1.00 31.56 405 LEU A O 1
ATOM 3129 N N . SER A 1 406 ? 46.890 86.877 99.470 1.00 31.84 406 SER A N 1
ATOM 3130 C CA . SER A 1 406 ? 46.631 88.009 100.338 1.00 34.28 406 SER A CA 1
ATOM 3131 C C . SER A 1 406 ? 47.948 88.616 100.784 1.00 40.04 406 SER A C 1
ATOM 3132 O O . SER A 1 406 ? 48.948 87.909 100.963 1.00 44.83 406 SER A O 1
ATOM 3135 N N . THR A 1 407 ? 47.951 89.930 100.943 1.00 39.07 407 THR A N 1
ATOM 3136 C CA . THR A 1 407 ? 49.193 90.552 101.371 1.00 45.78 407 THR A CA 1
ATOM 3137 C C . THR A 1 407 ? 48.978 91.338 102.654 1.00 48.99 407 THR A C 1
ATOM 3138 O O . THR A 1 407 ? 47.871 91.823 102.929 1.00 40.70 407 THR A O 1
ATOM 3142 N N . PRO A 1 408 ? 50.018 91.448 103.479 1.00 53.11 408 PRO A N 1
ATOM 3143 C CA . PRO A 1 408 ? 49.873 92.232 104.705 1.00 46.45 408 PRO A CA 1
ATOM 3144 C C . PRO A 1 408 ? 49.871 93.722 104.442 1.00 55.61 408 PRO A C 1
ATOM 3145 O O . PRO A 1 408 ? 49.297 94.480 105.237 1.00 63.44 408 PRO A O 1
ATOM 3149 N N . GLU A 1 409 ? 50.484 94.166 103.350 1.00 50.33 409 GLU A N 1
ATOM 3150 C CA . GLU A 1 409 ? 50.578 95.578 103.014 1.00 57.51 409 GLU A CA 1
ATOM 3151 C C . GLU A 1 409 ? 49.714 95.875 101.791 1.00 56.16 409 GLU A C 1
ATOM 3152 O O . GLU A 1 409 ? 49.603 95.040 100.888 1.00 70.06 409 GLU A O 1
ATOM 3158 N N . LEU A 1 410 ? 49.085 97.051 101.769 1.00 49.49 410 LEU A N 1
ATOM 3159 C CA . LEU A 1 410 ? 48.300 97.496 100.618 1.00 52.51 410 LEU A CA 1
ATOM 3160 C C . LEU A 1 410 ? 49.191 98.247 99.628 1.00 55.19 410 LEU A C 1
ATOM 3161 O O . LEU A 1 410 ? 49.729 99.311 99.955 1.00 51.24 410 LEU A O 1
ATOM 3166 N N . THR A 1 411 ? 49.335 97.698 98.415 1.00 58.54 411 THR A N 1
ATOM 3167 C CA . THR A 1 411 ? 50.090 98.362 97.356 1.00 54.04 411 THR A CA 1
ATOM 3168 C C . THR A 1 411 ? 49.269 98.417 96.082 1.00 53.58 411 THR A C 1
ATOM 3169 O O . THR A 1 411 ? 48.081 98.087 96.081 1.00 53.23 411 THR A O 1
ATOM 3173 N N . ARG A 1 412 ? 49.887 98.829 94.984 1.00 56.77 412 ARG A N 1
ATOM 3174 C CA . ARG A 1 412 ? 49.133 98.833 93.742 1.00 62.50 412 ARG A CA 1
ATOM 3175 C C . ARG A 1 412 ? 49.110 97.462 93.085 1.00 60.93 412 ARG A C 1
ATOM 3176 O O . ARG A 1 412 ? 48.341 97.253 92.139 1.00 62.64 412 ARG A O 1
ATOM 3184 N N . LYS A 1 413 ? 49.911 96.518 93.594 1.00 63.99 413 LYS A N 1
ATOM 3185 C CA . LYS A 1 413 ? 49.790 95.119 93.192 1.00 59.34 413 LYS A CA 1
ATOM 3186 C C . LYS A 1 413 ? 48.423 94.534 93.526 1.00 63.11 413 LYS A C 1
ATOM 3187 O O . LYS A 1 413 ? 48.062 93.483 92.983 1.00 62.19 413 LYS A O 1
ATOM 3193 N N . ASN A 1 414 ? 47.654 95.177 94.402 1.00 61.64 414 ASN A N 1
ATOM 3194 C CA . ASN A 1 414 ? 46.440 94.568 94.923 1.00 57.38 414 ASN A CA 1
ATOM 3195 C C . ASN A 1 414 ? 45.263 94.799 93.989 1.00 50.97 414 ASN A C 1
ATOM 3196 O O . ASN A 1 414 ? 45.113 95.876 93.408 1.00 56.04 414 ASN A O 1
ATOM 3201 N N . THR A 1 415 ? 44.438 93.765 93.834 1.00 47.03 415 THR A N 1
ATOM 3202 C CA . THR A 1 415 ? 43.195 93.882 93.085 1.00 45.78 415 THR A CA 1
ATOM 3203 C C . THR A 1 415 ? 42.023 94.343 93.944 1.00 46.39 415 THR A C 1
ATOM 3204 O O . THR A 1 415 ? 41.125 95.030 93.437 1.00 46.13 415 THR A O 1
ATOM 3208 N N . HIS A 1 416 ? 41.975 93.958 95.220 1.00 45.34 416 HIS A N 1
ATOM 3209 C CA . HIS A 1 416 ? 40.861 94.345 96.075 1.00 42.44 416 HIS A CA 1
ATOM 3210 C C . HIS A 1 416 ? 41.364 94.763 97.449 1.00 47.70 416 HIS A C 1
ATOM 3211 O O . HIS A 1 416 ? 42.451 94.366 97.877 1.00 47.44 416 HIS A O 1
ATOM 3218 N N . LEU A 1 417 ? 40.554 95.574 98.138 1.00 49.51 417 LEU A N 1
ATOM 3219 C CA . LEU A 1 417 ? 40.660 95.773 99.583 1.00 47.51 417 LEU A CA 1
ATOM 3220 C C . LEU A 1 417 ? 39.395 95.240 100.239 1.00 36.24 417 LEU A C 1
ATOM 3221 O O . LEU A 1 417 ? 38.284 95.633 99.860 1.00 34.62 417 LEU A O 1
ATOM 3226 N N . ILE A 1 418 ? 39.561 94.331 101.199 1.00 38.93 418 ILE A N 1
ATOM 3227 C CA . ILE A 1 418 ? 38.441 93.808 101.972 1.00 32.91 418 ILE A CA 1
ATOM 3228 C C . ILE A 1 418 ? 38.336 94.619 103.251 1.00 33.78 418 ILE A C 1
ATOM 3229 O O . ILE A 1 418 ? 39.346 94.866 103.926 1.00 39.09 418 ILE A O 1
ATOM 3234 N N . THR A 1 419 ? 37.123 95.047 103.585 1.00 33.95 419 THR A N 1
ATOM 3235 C CA . THR A 1 419 ? 36.945 95.916 104.735 1.00 34.52 419 THR A CA 1
ATOM 3236 C C . THR A 1 419 ? 35.599 95.645 105.380 1.00 35.61 419 THR A C 1
ATOM 3237 O O . THR A 1 419 ? 34.654 95.199 104.724 1.00 39.45 419 THR A O 1
ATOM 3241 N N . LYS A 1 420 ? 35.547 95.901 106.683 1.00 34.76 420 LYS A N 1
ATOM 3242 C CA . LYS A 1 420 ? 34.361 95.872 107.525 1.00 35.15 420 LYS A CA 1
ATOM 3243 C C . LYS A 1 420 ? 33.777 97.247 107.740 1.00 35.47 420 LYS A C 1
ATOM 3244 O O . LYS A 1 420 ? 32.565 97.387 107.896 1.00 34.87 420 LYS A O 1
ATOM 3250 N N . SER A 1 421 ? 34.641 98.251 107.815 1.00 38.60 421 SER A N 1
ATOM 3251 C CA . SER A 1 421 ? 34.255 99.591 108.222 1.00 46.83 421 SER A CA 1
ATOM 3252 C C . SER A 1 421 ? 34.963 100.623 107.362 1.00 49.91 421 SER A C 1
ATOM 3253 O O . SER A 1 421 ? 35.656 100.269 106.402 1.00 44.24 421 SER A O 1
ATOM 3256 N N . THR A 1 422 ? 34.839 101.900 107.725 1.00 56.10 422 THR A N 1
ATOM 3257 C CA . THR A 1 422 ? 35.417 102.972 106.925 1.00 52.89 422 THR A CA 1
ATOM 3258 C C . THR A 1 422 ? 36.653 103.605 107.551 1.00 57.42 422 THR A C 1
ATOM 3259 O O . THR A 1 422 ? 37.142 104.613 107.026 1.00 63.84 422 THR A O 1
ATOM 3263 N N . ILE A 1 423 ? 37.184 103.056 108.641 1.00 49.88 423 ILE A N 1
ATOM 3264 C CA . ILE A 1 423 ? 38.261 103.730 109.346 1.00 55.37 423 ILE A CA 1
ATOM 3265 C C . ILE A 1 423 ? 39.616 103.163 108.930 1.00 55.12 423 ILE A C 1
ATOM 3266 O O . ILE A 1 423 ? 39.728 102.085 108.345 1.00 54.00 423 ILE A O 1
ATOM 3271 N N . GLY A 1 424 ? 40.674 103.903 109.252 1.00 48.53 424 GLY A N 1
ATOM 3272 C CA . GLY A 1 424 ? 42.016 103.471 108.939 1.00 47.42 424 GLY A CA 1
ATOM 3273 C C . GLY A 1 424 ? 42.492 104.094 107.652 1.00 51.38 424 GLY A C 1
ATOM 3274 O O . GLY A 1 424 ? 41.704 104.289 106.721 1.00 51.90 424 GLY A O 1
ATOM 3275 N N . LYS A 1 425 ? 43.778 104.429 107.579 1.00 57.65 425 LYS A N 1
ATOM 3276 C CA . LYS A 1 425 ? 44.267 105.084 106.373 1.00 71.75 425 LYS A CA 1
ATOM 3277 C C . LYS A 1 425 ? 44.161 104.138 105.186 1.00 62.67 425 LYS A C 1
ATOM 3278 O O . LYS A 1 425 ? 43.860 104.558 104.058 1.00 58.21 425 LYS A O 1
ATOM 3284 N N . LYS A 1 426 ? 44.342 102.844 105.451 1.00 50.91 426 LYS A N 1
ATOM 3285 C CA . LYS A 1 426 ? 44.297 101.823 104.413 1.00 49.08 426 LYS A CA 1
ATOM 3286 C C . LYS A 1 426 ? 43.017 101.907 103.583 1.00 52.70 426 LYS A C 1
ATOM 3287 O O . LYS A 1 426 ? 43.044 101.806 102.352 1.00 48.77 426 LYS A O 1
ATOM 3293 N N . PHE A 1 427 ? 41.883 102.103 104.246 1.00 52.73 427 PHE A N 1
ATOM 3294 C CA . PHE A 1 427 ? 40.631 102.265 103.530 1.00 47.00 427 PHE A CA 1
ATOM 3295 C C . PHE A 1 427 ? 40.611 103.574 102.745 1.00 54.74 427 PHE A C 1
ATOM 3296 O O . PHE A 1 427 ? 40.148 103.615 101.596 1.00 50.46 427 PHE A O 1
ATOM 3304 N N . LYS A 1 428 ? 41.085 104.666 103.358 1.00 52.19 428 LYS A N 1
ATOM 3305 C CA . LYS A 1 428 ? 41.034 105.968 102.695 1.00 55.33 428 LYS A CA 1
ATOM 3306 C C . LYS A 1 428 ? 41.872 105.977 101.430 1.00 54.08 428 LYS A C 1
ATOM 3307 O O . LYS A 1 428 ? 41.428 106.448 100.382 1.00 53.45 428 LYS A O 1
ATOM 3313 N N . VAL A 1 429 ? 43.083 105.442 101.508 1.00 52.77 429 VAL A N 1
ATOM 3314 C CA . VAL A 1 429 ? 43.923 105.356 100.323 1.00 53.27 429 VAL A CA 1
ATOM 3315 C C . VAL A 1 429 ? 43.249 104.511 99.256 1.00 57.27 429 VAL A C 1
ATOM 3316 O O . VAL A 1 429 ? 43.158 104.911 98.089 1.00 59.56 429 VAL A O 1
ATOM 3320 N N . ALA A 1 430 ? 42.770 103.321 99.634 1.00 59.08 430 ALA A N 1
ATOM 3321 C CA . ALA A 1 430 ? 42.211 102.416 98.635 1.00 55.00 430 ALA A CA 1
ATOM 3322 C C . ALA A 1 430 ? 40.878 102.921 98.101 1.00 57.85 430 ALA A C 1
ATOM 3323 O O . ALA A 1 430 ? 40.551 102.683 96.934 1.00 56.14 430 ALA A O 1
ATOM 3325 N N . LYS A 1 431 ? 40.100 103.618 98.933 1.00 62.91 431 LYS A N 1
ATOM 3326 C CA . LYS A 1 431 ? 38.865 104.224 98.449 1.00 63.18 431 LYS A CA 1
ATOM 3327 C C . LYS A 1 431 ? 39.147 105.340 97.450 1.00 62.17 431 LYS A C 1
ATOM 3328 O O . LYS A 1 431 ? 38.333 105.588 96.557 1.00 62.87 431 LYS A O 1
ATOM 3334 N N . LYS A 1 432 ? 40.293 106.014 97.585 1.00 63.61 432 LYS A N 1
ATOM 3335 C CA . LYS A 1 432 ? 40.695 107.027 96.615 1.00 68.94 432 LYS A CA 1
ATOM 3336 C C . LYS A 1 432 ? 41.088 106.391 95.288 1.00 66.49 432 LYS A C 1
ATOM 3337 O O . LYS A 1 432 ? 40.662 106.845 94.220 1.00 71.03 432 LYS A O 1
ATOM 3343 N N . TRP A 1 433 ? 41.905 105.334 95.337 1.00 66.29 433 TRP A N 1
ATOM 3344 C CA . TRP A 1 433 ? 42.347 104.660 94.121 1.00 65.27 433 TRP A CA 1
ATOM 3345 C C . TRP A 1 433 ? 41.209 104.019 93.356 1.00 65.21 433 TRP A C 1
ATOM 3346 O O . TRP A 1 433 ? 41.365 103.750 92.164 1.00 71.24 433 TRP A O 1
ATOM 3357 N N . SER A 1 434 ? 40.081 103.739 94.012 1.00 64.96 434 SER A N 1
ATOM 3358 C CA . SER A 1 434 ? 38.971 103.095 93.318 1.00 68.28 434 SER A CA 1
ATOM 3359 C C . SER A 1 434 ? 38.188 104.072 92.453 1.00 71.91 434 SER A C 1
ATOM 3360 O O . SER A 1 434 ? 37.357 103.640 91.649 1.00 69.82 434 SER A O 1
ATOM 3363 N N . LEU A 1 435 ? 38.403 105.378 92.623 1.00 79.12 435 LEU A N 1
ATOM 3364 C CA . LEU A 1 435 ? 37.706 106.355 91.799 1.00 79.48 435 LEU A CA 1
ATOM 3365 C C . LEU A 1 435 ? 38.340 106.484 90.428 1.00 84.15 435 LEU A C 1
ATOM 3366 O O . LEU A 1 435 ? 37.699 106.992 89.504 1.00 87.39 435 LEU A O 1
ATOM 3371 N N . ASP A 1 436 ? 39.570 106.034 90.274 1.00 87.37 436 ASP A N 1
ATOM 3372 C CA . ASP A 1 436 ? 40.241 106.144 88.989 1.00 96.89 436 ASP A CA 1
ATOM 3373 C C . ASP A 1 436 ? 39.730 105.059 88.046 1.00 100.77 436 ASP A C 1
ATOM 3374 O O . ASP A 1 436 ? 39.669 103.887 88.436 1.00 98.12 436 ASP A O 1
ATOM 3379 N N . PRO A 1 437 ? 39.337 105.397 86.815 1.00 104.49 437 PRO A N 1
ATOM 3380 C CA . PRO A 1 437 ? 38.970 104.334 85.863 1.00 110.46 437 PRO A CA 1
ATOM 3381 C C . PRO A 1 437 ? 40.148 103.468 85.424 1.00 112.38 437 PRO A C 1
ATOM 3382 O O . PRO A 1 437 ? 39.934 102.327 84.991 1.00 113.41 437 PRO A O 1
ATOM 3386 N N . GLN A 1 438 ? 41.384 103.953 85.545 1.00 109.80 438 GLN A N 1
ATOM 3387 C CA . GLN A 1 438 ? 42.533 103.150 85.136 1.00 109.56 438 GLN A CA 1
ATOM 3388 C C . GLN A 1 438 ? 42.903 102.115 86.203 1.00 103.08 438 GLN A C 1
ATOM 3389 O O . GLN A 1 438 ? 42.973 100.911 85.922 1.00 96.09 438 GLN A O 1
ATOM 3395 N N . ASN A 1 439 ? 43.138 102.576 87.440 1.00 100.49 439 ASN A N 1
ATOM 3396 C CA . ASN A 1 439 ? 43.461 101.717 88.583 1.00 99.66 439 ASN A CA 1
ATOM 3397 C C . ASN A 1 439 ? 42.435 100.606 88.762 1.00 89.09 439 ASN A C 1
ATOM 3398 O O . ASN A 1 439 ? 42.727 99.429 88.502 1.00 81.94 439 ASN A O 1
ATOM 3403 N N . ALA A 1 440 ? 41.242 100.992 89.226 1.00 76.29 440 ALA A N 1
ATOM 3404 C CA . ALA A 1 440 ? 40.110 100.090 89.383 1.00 71.48 440 ALA A CA 1
ATOM 3405 C C . ALA A 1 440 ? 40.353 99.042 90.464 1.00 67.56 440 ALA A C 1
ATOM 3406 O O . ALA A 1 440 ? 39.832 97.928 90.373 1.00 62.63 440 ALA A O 1
ATOM 3408 N N . ILE A 1 441 ? 41.152 99.357 91.490 1.00 59.28 441 ILE A N 1
ATOM 3409 C CA . ILE A 1 441 ? 41.121 98.505 92.668 1.00 59.16 441 ILE A CA 1
ATOM 3410 C C . ILE A 1 441 ? 39.721 98.579 93.248 1.00 53.09 441 ILE A C 1
ATOM 3411 O O . ILE A 1 441 ? 39.066 99.631 93.206 1.00 51.82 441 ILE A O 1
ATOM 3416 N N . ILE A 1 442 ? 39.229 97.447 93.746 1.00 48.22 442 ILE A N 1
ATOM 3417 C CA . ILE A 1 442 ? 37.860 97.347 94.241 1.00 50.93 442 ILE A CA 1
ATOM 3418 C C . ILE A 1 442 ? 37.857 97.274 95.761 1.00 43.31 442 ILE A C 1
ATOM 3419 O O . ILE A 1 442 ? 38.699 96.606 96.374 1.00 41.80 442 ILE A O 1
ATOM 3424 N N . VAL A 1 443 ? 36.910 97.979 96.366 1.00 41.93 443 VAL A N 1
ATOM 3425 C CA . VAL A 1 443 ? 36.726 98.027 97.807 1.00 39.72 443 VAL A CA 1
ATOM 3426 C C . VAL A 1 443 ? 35.426 97.300 98.093 1.00 38.04 443 VAL A C 1
ATOM 3427 O O . VAL A 1 443 ? 34.359 97.718 97.621 1.00 37.86 443 VAL A O 1
ATOM 3431 N N . THR A 1 444 ? 35.500 96.215 98.853 1.00 36.02 444 THR A N 1
ATOM 3432 C CA . THR A 1 444 ? 34.304 95.422 99.105 1.00 37.93 444 THR A CA 1
ATOM 3433 C C . THR A 1 444 ? 34.413 94.762 100.481 1.00 34.17 444 THR A C 1
ATOM 3434 O O . THR A 1 444 ? 35.499 94.648 101.042 1.00 34.47 444 THR A O 1
ATOM 3438 N N . ASN A 1 445 ? 33.279 94.324 101.026 1.00 34.20 445 ASN A N 1
ATOM 3439 C CA . ASN A 1 445 ? 33.314 93.667 102.324 1.00 39.88 445 ASN A CA 1
ATOM 3440 C C . ASN A 1 445 ? 33.581 92.154 102.196 1.00 36.60 445 ASN A C 1
ATOM 3441 O O . ASN A 1 445 ? 33.728 91.594 101.099 1.00 30.07 445 ASN A O 1
ATOM 3446 N N . HIS A 1 446 ? 33.650 91.473 103.351 1.00 36.18 446 HIS A N 1
ATOM 3447 C CA . HIS A 1 446 ? 34.100 90.077 103.350 1.00 32.97 446 HIS A CA 1
ATOM 3448 C C . HIS A 1 446 ? 33.015 89.136 102.870 1.00 28.99 446 HIS A C 1
ATOM 3449 O O . HIS A 1 446 ? 33.334 88.048 102.389 1.00 28.41 446 HIS A O 1
ATOM 3456 N N . MET A 1 447 ? 31.746 89.538 102.964 1.00 33.61 447 MET A N 1
ATOM 3457 C CA . MET A 1 447 ? 30.673 88.673 102.505 1.00 29.92 447 MET A CA 1
ATOM 3458 C C . MET A 1 447 ? 30.737 88.412 101.008 1.00 34.19 447 MET A C 1
ATOM 3459 O O . MET A 1 447 ? 30.150 87.433 100.538 1.00 29.58 447 MET A O 1
ATOM 3464 N N . TRP A 1 448 ? 31.430 89.257 100.246 1.00 39.03 448 TRP A N 1
ATOM 3465 C CA . TRP A 1 448 ? 31.640 88.931 98.845 1.00 41.47 448 TRP A CA 1
ATOM 3466 C C . TRP A 1 448 ? 32.539 87.709 98.720 1.00 29.50 448 TRP A C 1
ATOM 3467 O O . TRP A 1 448 ? 32.261 86.792 97.932 1.00 28.41 448 TRP A O 1
ATOM 3478 N N . LEU A 1 449 ? 33.625 87.679 99.497 1.00 27.85 449 LEU A N 1
ATOM 3479 C CA . LEU A 1 449 ? 34.481 86.493 99.536 1.00 31.58 449 LEU A CA 1
ATOM 3480 C C . LEU A 1 449 ? 33.682 85.273 99.965 1.00 32.39 449 LEU A C 1
ATOM 3481 O O . LEU A 1 449 ? 33.747 84.212 99.331 1.00 28.58 449 LEU A O 1
ATOM 3486 N N . GLU A 1 450 ? 32.885 85.424 101.019 1.00 32.44 450 GLU A N 1
ATOM 3487 C CA . GLU A 1 450 ? 32.139 84.288 101.533 1.00 38.90 450 GLU A CA 1
ATOM 3488 C C . GLU A 1 450 ? 31.071 83.827 100.561 1.00 34.79 450 GLU A C 1
ATOM 3489 O O . GLU A 1 450 ? 30.928 82.623 100.325 1.00 46.32 450 GLU A O 1
ATOM 3495 N N . GLN A 1 451 ? 30.280 84.752 100.018 1.00 29.05 451 GLN A N 1
ATOM 3496 C CA . GLN A 1 451 ? 29.212 84.323 99.117 1.00 32.87 451 GLN A CA 1
ATOM 3497 C C . GLN A 1 451 ? 29.771 83.776 97.810 1.00 28.58 451 GLN A C 1
ATOM 3498 O O . GLN A 1 451 ? 29.177 82.879 97.215 1.00 29.01 451 GLN A O 1
ATOM 3504 N N . CYS A 1 452 ? 30.910 84.287 97.349 1.00 28.01 452 CYS A N 1
ATOM 3505 C CA . CYS A 1 452 ? 31.521 83.698 96.166 1.00 28.44 452 CYS A CA 1
ATOM 3506 C C . CYS A 1 452 ? 31.792 82.225 96.388 1.00 38.80 452 CYS A C 1
ATOM 3507 O O . CYS A 1 452 ? 31.422 81.375 95.560 1.00 28.48 452 CYS A O 1
ATOM 3510 N N . TYR A 1 453 ? 32.419 81.901 97.528 1.00 25.05 453 TYR A N 1
ATOM 3511 C CA . TYR A 1 453 ? 32.741 80.514 97.823 1.00 21.73 453 TYR A CA 1
ATOM 3512 C C . TYR A 1 453 ? 31.481 79.680 97.972 1.00 22.67 453 TYR A C 1
ATOM 3513 O O . TYR A 1 453 ? 31.380 78.581 97.416 1.00 21.47 453 TYR A O 1
ATOM 3522 N N . MET A 1 454 ? 30.511 80.172 98.741 1.00 25.13 454 MET A N 1
ATOM 3523 C CA . MET A 1 454 ? 29.310 79.371 98.984 1.00 31.48 454 MET A CA 1
ATOM 3524 C C . MET A 1 454 ? 28.560 79.098 97.683 1.00 30.11 454 MET A C 1
ATOM 3525 O O . MET A 1 454 ? 28.122 77.974 97.430 1.00 34.42 454 MET A O 1
ATOM 3530 N N . ASN A 1 455 ? 28.401 80.117 96.839 1.00 35.50 455 ASN A N 1
ATOM 3531 C CA . ASN A 1 455 ? 27.750 79.882 95.557 1.00 37.50 455 ASN A CA 1
ATOM 3532 C C . ASN A 1 455 ? 28.699 79.345 94.497 1.00 33.29 455 ASN A C 1
ATOM 3533 O O . ASN A 1 455 ? 28.226 78.974 93.428 1.00 34.42 455 ASN A O 1
ATOM 3538 N N . ASN A 1 456 ? 30.006 79.257 94.771 1.00 32.23 456 ASN A N 1
ATOM 3539 C CA . ASN A 1 456 ? 30.986 78.788 93.781 1.00 40.64 456 ASN A CA 1
ATOM 3540 C C . ASN A 1 456 ? 30.839 79.586 92.478 1.00 48.65 456 ASN A C 1
ATOM 3541 O O . ASN A 1 456 ? 30.696 79.045 91.375 1.00 34.73 456 ASN A O 1
ATOM 3546 N N . SER A 1 457 ? 30.867 80.905 92.624 1.00 39.82 457 SER A N 1
ATOM 3547 C CA . SER A 1 457 ? 30.542 81.795 91.526 1.00 44.21 457 SER A CA 1
ATOM 3548 C C . SER A 1 457 ? 31.247 83.117 91.726 1.00 44.85 457 SER A C 1
ATOM 3549 O O . SER A 1 457 ? 31.328 83.621 92.855 1.00 36.80 457 SER A O 1
ATOM 3552 N N . LYS A 1 458 ? 31.763 83.667 90.621 1.00 44.76 458 LYS A N 1
ATOM 3553 C CA . LYS A 1 458 ? 32.407 84.982 90.645 1.00 46.33 458 LYS A CA 1
ATOM 3554 C C . LYS A 1 458 ? 31.297 86.020 90.664 1.00 41.94 458 LYS A C 1
ATOM 3555 O O . LYS A 1 458 ? 30.839 86.486 89.626 1.00 39.50 458 LYS A O 1
ATOM 3561 N N . LEU A 1 459 ? 30.843 86.367 91.865 1.00 40.53 459 LEU A N 1
ATOM 3562 C CA . LEU A 1 459 ? 29.838 87.408 91.986 1.00 38.93 459 LEU A CA 1
ATOM 3563 C C . LEU A 1 459 ? 30.487 88.775 91.794 1.00 39.81 459 LEU A C 1
ATOM 3564 O O . LEU A 1 459 ? 31.706 88.911 91.645 1.00 47.42 459 LEU A O 1
ATOM 3569 N N . ASN A 1 460 ? 29.650 89.796 91.760 1.00 43.52 460 ASN A N 1
ATOM 3570 C CA . ASN A 1 460 ? 30.099 91.147 91.439 1.00 43.33 460 ASN A CA 1
ATOM 3571 C C . ASN A 1 460 ? 30.319 91.936 92.725 1.00 40.93 460 ASN A C 1
ATOM 3572 O O . ASN A 1 460 ? 29.359 92.144 93.478 1.00 40.41 460 ASN A O 1
ATOM 3577 N N . PRO A 1 461 ? 31.541 92.397 93.013 1.00 39.78 461 PRO A N 1
ATOM 3578 C CA . PRO A 1 461 ? 31.818 92.972 94.341 1.00 39.83 461 PRO A CA 1
ATOM 3579 C C . PRO A 1 461 ? 31.245 94.364 94.555 1.00 57.87 461 PRO A C 1
ATOM 3580 O O . PRO A 1 461 ? 31.313 94.877 95.690 1.00 49.22 461 PRO A O 1
ATOM 3584 N N . LYS A 1 462 ? 30.707 94.996 93.511 1.00 57.07 462 LYS A N 1
ATOM 3585 C CA . LYS A 1 462 ? 30.071 96.297 93.638 1.00 57.71 462 LYS A CA 1
ATOM 3586 C C . LYS A 1 462 ? 28.582 96.174 93.892 1.00 51.61 462 LYS A C 1
ATOM 3587 O O . LYS A 1 462 ? 27.887 97.194 93.933 1.00 50.69 462 LYS A O 1
ATOM 3593 N N . ASP A 1 463 ? 28.082 94.949 94.057 1.00 52.18 463 ASP A N 1
ATOM 3594 C CA . ASP A 1 463 ? 26.681 94.759 94.379 1.00 53.55 463 ASP A CA 1
ATOM 3595 C C . ASP A 1 463 ? 26.335 95.486 95.670 1.00 60.56 463 ASP A C 1
ATOM 3596 O O . ASP A 1 463 ? 27.207 95.853 96.473 1.00 59.42 463 ASP A O 1
ATOM 3601 N N . SER A 1 464 ? 25.035 95.698 95.864 1.00 61.70 464 SER A N 1
ATOM 3602 C CA . SER A 1 464 ? 24.582 96.455 97.024 1.00 62.76 464 SER A CA 1
ATOM 3603 C C . SER A 1 464 ? 25.117 95.841 98.308 1.00 60.47 464 SER A C 1
ATOM 3604 O O . SER A 1 464 ? 25.743 96.523 99.127 1.00 55.14 464 SER A O 1
ATOM 3607 N N . ARG A 1 465 ? 24.924 94.529 98.465 1.00 60.43 465 ARG A N 1
ATOM 3608 C CA . ARG A 1 465 ? 25.181 93.883 99.742 1.00 52.35 465 ARG A CA 1
ATOM 3609 C C . ARG A 1 465 ? 26.667 93.860 100.062 1.00 52.00 465 ARG A C 1
ATOM 3610 O O . ARG A 1 465 ? 27.054 93.907 101.235 1.00 47.30 465 ARG A O 1
ATOM 3618 N N . PHE A 1 466 ? 27.515 93.843 99.047 1.00 46.13 466 PHE A N 1
ATOM 3619 C CA . PHE A 1 466 ? 28.945 93.801 99.287 1.00 43.90 466 PHE A CA 1
ATOM 3620 C C . PHE A 1 466 ? 29.567 95.181 99.337 1.00 45.14 466 PHE A C 1
ATOM 3621 O O . PHE A 1 466 ? 30.794 95.301 99.319 1.00 56.22 466 PHE A O 1
ATOM 3629 N N . GLN A 1 467 ? 28.755 96.230 99.379 1.00 49.53 467 GLN A N 1
ATOM 3630 C CA . GLN A 1 467 ? 29.257 97.577 99.617 1.00 56.92 467 GLN A CA 1
ATOM 3631 C C . GLN A 1 467 ? 28.872 98.078 100.997 1.00 48.92 467 GLN A C 1
ATOM 3632 O O . GLN A 1 467 ? 29.156 99.229 101.327 1.00 51.88 467 GLN A O 1
ATOM 3638 N N . ASN A 1 468 ? 28.245 97.228 101.806 1.00 46.72 468 ASN A N 1
ATOM 3639 C CA . ASN A 1 468 ? 27.890 97.538 103.185 1.00 47.17 468 ASN A CA 1
ATOM 3640 C C . ASN A 1 468 ? 29.143 97.557 104.054 1.00 51.51 468 ASN A C 1
ATOM 3641 O O . ASN A 1 468 ? 29.704 96.502 104.374 1.00 53.02 468 ASN A O 1
ATOM 3646 N N . PHE A 1 469 ? 29.566 98.744 104.464 1.00 44.77 469 PHE A N 1
ATOM 3647 C CA . PHE A 1 469 ? 30.707 98.924 105.348 1.00 43.61 469 PHE A CA 1
ATOM 3648 C C . PHE A 1 469 ? 30.254 99.355 106.735 1.00 4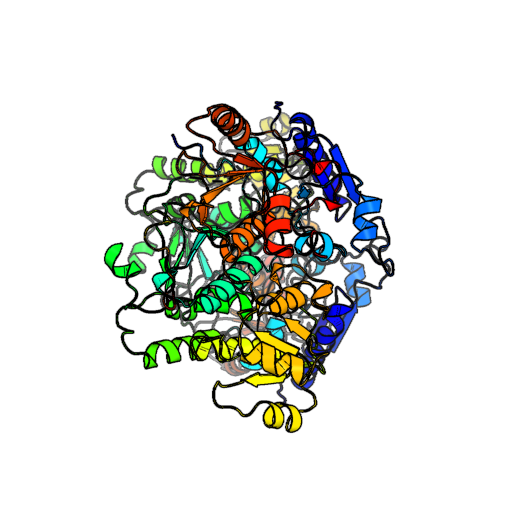3.57 469 PHE A C 1
ATOM 3649 O O . PHE A 1 469 ? 30.944 100.088 107.435 1.00 43.85 469 PHE A O 1
ATOM 3657 N N . LYS A 1 470 ? 29.072 98.913 107.128 1.00 46.10 470 LYS A N 1
ATOM 3658 C CA . LYS A 1 470 ? 28.543 99.091 108.471 1.00 51.10 470 LYS A CA 1
ATOM 3659 C C . LYS A 1 470 ? 28.182 97.737 109.060 1.00 44.79 470 LYS A C 1
ATOM 3660 O O . LYS A 1 470 ? 27.149 97.576 109.711 1.00 45.28 470 LYS A O 1
ATOM 3666 N N . LEU A 1 471 ? 29.032 96.732 108.812 1.00 61.60 471 LEU A N 1
ATOM 3667 C CA . LEU A 1 471 ? 28.768 95.373 109.299 1.00 47.76 471 LEU A CA 1
ATOM 3668 C C . LEU A 1 471 ? 28.843 95.288 110.820 1.00 40.55 471 LEU A C 1
ATOM 3669 O O . LEU A 1 471 ? 28.161 94.459 111.431 1.00 46.05 471 LEU A O 1
ATOM 3674 N N . ASP A 1 472 ? 29.629 96.154 111.450 1.00 41.26 472 ASP A N 1
ATOM 3675 C CA . ASP A 1 472 ? 29.768 96.098 112.896 1.00 43.98 472 ASP A CA 1
ATOM 3676 C C . ASP A 1 472 ? 28.463 96.387 113.626 1.00 48.54 472 ASP A C 1
ATOM 3677 O O . ASP A 1 472 ? 28.327 95.998 114.786 1.00 56.17 472 ASP A O 1
ATOM 3682 N N . ASP A 1 473 ? 27.484 97.022 112.979 1.00 48.37 473 ASP A N 1
ATOM 3683 C CA . ASP A 1 473 ? 26.214 97.282 113.660 1.00 56.00 473 ASP A CA 1
ATOM 3684 C C . ASP A 1 473 ? 25.456 96.004 114.012 1.00 54.57 473 ASP A C 1
ATOM 3685 O O . ASP A 1 473 ? 24.501 96.063 114.793 1.00 58.48 473 ASP A O 1
ATOM 3690 N N . ASN A 1 474 ? 25.841 94.859 113.453 1.00 54.61 474 ASN A N 1
ATOM 3691 C CA . ASN A 1 474 ? 25.183 93.594 113.761 1.00 49.71 474 ASN A CA 1
ATOM 3692 C C . ASN A 1 474 ? 26.247 92.515 113.872 1.00 51.81 474 ASN A C 1
ATOM 3693 O O . ASN A 1 474 ? 27.162 92.441 113.044 1.00 49.60 474 ASN A O 1
ATOM 3698 N N . MET A 1 475 ? 26.120 91.683 114.897 1.00 43.27 475 MET A N 1
ATOM 3699 C CA . MET A 1 475 ? 27.150 90.697 115.174 1.00 39.57 475 MET A CA 1
ATOM 3700 C C . MET A 1 475 ? 27.053 89.510 114.228 1.00 39.76 475 MET A C 1
ATOM 3701 O O . MET A 1 475 ? 28.072 88.884 113.912 1.00 32.55 475 MET A O 1
ATOM 3706 N N . GLY A 1 476 ? 25.846 89.202 113.757 1.00 39.68 476 GLY A N 1
ATOM 3707 C CA . GLY A 1 476 ? 25.670 88.198 112.728 1.00 40.80 476 GLY A CA 1
ATOM 3708 C C . GLY A 1 476 ? 26.395 88.491 111.424 1.00 36.68 476 GLY A C 1
ATOM 3709 O O . GLY A 1 476 ? 26.478 87.596 110.580 1.00 40.87 476 GLY A O 1
ATOM 3710 N N . TRP A 1 477 ? 26.899 89.710 111.219 1.00 35.60 477 TRP A N 1
ATOM 3711 C CA . TRP A 1 477 ? 27.662 89.961 110.005 1.00 35.87 477 TRP A CA 1
ATOM 3712 C C . TRP A 1 477 ? 29.150 89.649 110.181 1.00 38.38 477 TRP A C 1
ATOM 3713 O O . TRP A 1 477 ? 29.935 89.846 109.241 1.00 30.53 477 TRP A O 1
ATOM 3724 N N . ASN A 1 478 ? 29.549 89.154 111.358 1.00 28.60 478 ASN A N 1
ATOM 3725 C CA . ASN A 1 478 ? 30.929 88.749 111.582 1.00 27.96 478 ASN A CA 1
ATOM 3726 C C . ASN A 1 478 ? 31.382 87.764 110.517 1.00 28.37 478 ASN A C 1
ATOM 3727 O O . ASN A 1 478 ? 30.671 86.813 110.185 1.00 26.95 478 ASN A O 1
ATOM 3732 N N . ILE A 1 479 ? 32.578 87.997 109.984 1.00 22.74 479 ILE A N 1
ATOM 3733 C CA . ILE A 1 479 ? 33.126 87.066 109.017 1.00 31.05 479 ILE A CA 1
ATOM 3734 C C . ILE A 1 479 ? 33.110 85.671 109.617 1.00 33.02 479 ILE A C 1
ATOM 3735 O O . ILE A 1 479 ? 33.408 85.480 110.804 1.00 36.59 479 ILE A O 1
ATOM 3740 N N . GLY A 1 480 ? 32.708 84.696 108.814 1.00 27.05 480 GLY A N 1
ATOM 3741 C CA . GLY A 1 480 ? 32.649 83.330 109.242 1.00 20.51 480 GLY A CA 1
ATOM 3742 C C . GLY A 1 480 ? 31.257 82.835 109.553 1.00 21.26 480 GLY A C 1
ATOM 3743 O O . GLY A 1 480 ? 31.068 81.622 109.659 1.00 36.36 480 GLY A O 1
ATOM 3744 N N . GLN A 1 481 ? 30.276 83.733 109.716 1.00 26.66 481 GLN A N 1
ATOM 3745 C CA . GLN A 1 481 ? 28.916 83.266 109.965 1.00 22.64 481 GLN A CA 1
ATOM 3746 C C . GLN A 1 481 ? 28.212 82.805 108.684 1.00 26.51 481 GLN A C 1
ATOM 3747 O O . GLN A 1 481 ? 27.308 81.967 108.754 1.00 33.70 481 GLN A O 1
ATOM 3753 N N . ILE A 1 482 ? 28.592 83.320 107.515 1.00 24.97 482 ILE A N 1
ATOM 3754 C CA . ILE A 1 482 ? 27.887 82.942 106.286 1.00 37.68 482 ILE A CA 1
ATOM 3755 C C . ILE A 1 482 ? 28.178 81.488 105.974 1.00 29.87 482 ILE A C 1
ATOM 3756 O O . ILE A 1 482 ? 29.339 81.088 105.845 1.00 41.17 482 ILE A O 1
ATOM 3761 N N . GLY A 1 483 ? 27.125 80.704 105.798 1.00 33.41 483 GLY A N 1
ATOM 3762 C CA . GLY A 1 483 ? 27.239 79.284 105.592 1.00 37.39 483 GLY A CA 1
ATOM 3763 C C . GLY A 1 483 ? 26.964 78.486 106.839 1.00 47.54 483 GLY A C 1
ATOM 3764 O O . GLY A 1 483 ? 27.007 77.252 106.792 1.00 59.90 483 GLY A O 1
ATOM 3765 N N . MET A 1 484 ? 26.698 79.150 107.951 1.00 44.26 484 MET A N 1
ATOM 3766 C CA . MET A 1 484 ? 26.284 78.446 109.145 1.00 44.41 484 MET A CA 1
ATOM 3767 C C . MET A 1 484 ? 24.758 78.390 109.198 1.00 38.95 484 MET A C 1
ATOM 3768 O O . MET A 1 484 ? 24.180 77.302 109.272 1.00 54.44 484 MET A O 1
ATOM 3773 N N . SER B 1 2 ? 50.001 47.967 136.359 1.00 88.80 2 SER B N 1
ATOM 3774 C CA . SER B 1 2 ? 51.104 47.650 137.252 1.00 94.59 2 SER B CA 1
ATOM 3775 C C . SER B 1 2 ? 51.028 48.446 138.559 1.00 91.48 2 SER B C 1
ATOM 3776 O O . SER B 1 2 ? 50.230 49.382 138.681 1.00 86.60 2 SER B O 1
ATOM 3779 N N . THR B 1 3 ? 51.854 48.057 139.533 1.00 91.74 3 THR B N 1
ATOM 3780 C CA . THR B 1 3 ? 51.813 48.590 140.890 1.00 91.69 3 THR B CA 1
ATOM 3781 C C . THR B 1 3 ? 53.230 48.870 141.377 1.00 89.14 3 THR B C 1
ATOM 3782 O O . THR B 1 3 ? 54.217 48.485 140.742 1.00 89.03 3 THR B O 1
ATOM 3786 N N . SER B 1 4 ? 53.323 49.532 142.530 1.00 84.71 4 SER B N 1
ATOM 3787 C CA . SER B 1 4 ? 54.604 49.997 143.051 1.00 78.97 4 SER B CA 1
ATOM 3788 C C . SER B 1 4 ? 54.423 50.419 144.504 1.00 76.42 4 SER B C 1
ATOM 3789 O O . SER B 1 4 ? 53.320 50.369 145.056 1.00 73.06 4 SER B O 1
ATOM 3792 N N . LEU B 1 5 ? 55.535 50.820 145.122 1.00 75.56 5 LEU B N 1
ATOM 3793 C CA . LEU B 1 5 ? 55.565 51.370 146.471 1.00 73.30 5 LEU B CA 1
ATOM 3794 C C . LEU B 1 5 ? 55.971 52.837 146.489 1.00 72.54 5 LEU B C 1
ATOM 3795 O O . LEU B 1 5 ? 56.241 53.379 147.567 1.00 76.31 5 LEU B O 1
ATOM 3800 N N . LEU B 1 6 ? 56.003 53.490 145.324 1.00 68.64 6 LEU B N 1
ATOM 3801 C CA . LEU B 1 6 ? 56.686 54.776 145.181 1.00 75.29 6 LEU B CA 1
ATOM 3802 C C . LEU B 1 6 ? 56.126 55.834 146.126 1.00 71.39 6 LEU B C 1
ATOM 3803 O O . LEU B 1 6 ? 56.880 56.608 146.722 1.00 64.86 6 LEU B O 1
ATOM 3808 N N . PHE B 1 7 ? 54.806 55.874 146.289 1.00 72.64 7 PHE B N 1
ATOM 3809 C CA . PHE B 1 7 ? 54.148 56.959 147.007 1.00 70.59 7 PHE B CA 1
ATOM 3810 C C . PHE B 1 7 ? 53.782 56.577 148.434 1.00 75.18 7 PHE B C 1
ATOM 3811 O O . PHE B 1 7 ? 52.804 57.099 148.977 1.00 78.88 7 PHE B O 1
ATOM 3819 N N . GLU B 1 8 ? 54.551 55.678 149.047 1.00 73.94 8 GLU B N 1
ATOM 3820 C CA . GLU B 1 8 ? 54.198 55.170 150.364 1.00 77.62 8 GLU B CA 1
ATOM 3821 C C . GLU B 1 8 ? 54.236 56.290 151.393 1.00 77.71 8 GLU B C 1
ATOM 3822 O O . GLU B 1 8 ? 55.139 57.126 151.384 1.00 75.41 8 GLU B O 1
ATOM 3828 N N . GLN B 1 9 ? 53.214 56.321 152.253 1.00 76.43 9 GLN B N 1
ATOM 3829 C CA . GLN B 1 9 ? 53.109 57.254 153.374 1.00 73.72 9 GLN B CA 1
ATOM 3830 C C . GLN B 1 9 ? 52.890 58.696 152.918 1.00 72.46 9 GLN B C 1
ATOM 3831 O O . GLN B 1 9 ? 53.176 59.638 153.668 1.00 67.86 9 GLN B O 1
ATOM 3837 N N . LEU B 1 10 ? 52.381 58.910 151.707 1.00 75.39 10 LEU B N 1
ATOM 3838 C CA . LEU B 1 10 ? 52.251 60.251 151.148 1.00 68.24 10 LEU B CA 1
ATOM 3839 C C . LEU B 1 10 ? 50.784 60.659 151.068 1.00 64.38 10 LEU B C 1
ATOM 3840 O O . LEU B 1 10 ? 49.956 59.913 150.535 1.00 64.44 10 LEU B O 1
ATOM 3845 N N . ASN B 1 11 ? 50.472 61.839 151.610 1.00 67.23 11 ASN B N 1
ATOM 3846 C CA . ASN B 1 11 ? 49.155 62.453 151.473 1.00 67.59 11 ASN B CA 1
ATOM 3847 C C . ASN B 1 11 ? 49.035 63.186 150.139 1.00 63.84 11 ASN B C 1
ATOM 3848 O O . ASN B 1 11 ? 50.025 63.654 149.573 1.00 70.00 11 ASN B O 1
ATOM 3853 N N . PHE B 1 12 ? 47.804 63.311 149.651 1.00 61.52 12 PHE B N 1
ATOM 3854 C CA . PHE B 1 12 ? 47.555 63.905 148.344 1.00 64.62 12 PHE B CA 1
ATOM 3855 C C . PHE B 1 12 ? 46.187 64.568 148.346 1.00 70.73 12 PHE B C 1
ATOM 3856 O O . PHE B 1 12 ? 45.199 63.928 148.714 1.00 75.27 12 PHE B O 1
ATOM 3864 N N . LEU B 1 13 ? 46.125 65.830 147.913 1.00 59.92 13 LEU B N 1
ATOM 3865 C CA . LEU B 1 13 ? 44.861 66.551 147.730 1.00 60.93 13 LEU B CA 1
ATOM 3866 C C . LEU B 1 13 ? 44.731 66.958 146.260 1.00 58.13 13 LEU B C 1
ATOM 3867 O O . LEU B 1 13 ? 45.351 67.932 145.809 1.00 53.78 13 LEU B O 1
ATOM 3872 N N . ILE B 1 14 ? 43.939 66.187 145.517 1.00 61.56 14 ILE B N 1
ATOM 3873 C CA . ILE B 1 14 ? 43.521 66.562 144.168 1.00 65.96 14 ILE B CA 1
ATOM 3874 C C . ILE B 1 14 ? 42.430 67.622 144.275 1.00 65.88 14 ILE B C 1
ATOM 3875 O O . ILE B 1 14 ? 41.437 67.443 144.997 1.00 58.53 14 ILE B O 1
ATOM 3880 N N . LEU B 1 15 ? 42.639 68.757 143.608 1.00 60.14 15 LEU B N 1
ATOM 3881 C CA . LEU B 1 15 ? 41.618 69.794 143.491 1.00 61.30 15 LEU B CA 1
ATOM 3882 C C . LEU B 1 15 ? 41.039 69.734 142.082 1.00 56.89 15 LEU B C 1
ATOM 3883 O O . LEU B 1 15 ? 41.791 69.680 141.101 1.00 54.81 15 LEU B O 1
ATOM 3888 N N . VAL B 1 16 ? 39.711 69.701 141.988 1.00 63.49 16 VAL B N 1
ATOM 3889 C CA . VAL B 1 16 ? 39.006 69.602 140.713 1.00 64.93 16 VAL B CA 1
ATOM 3890 C C . VAL B 1 16 ? 38.320 70.939 140.477 1.00 64.23 16 VAL B C 1
ATOM 3891 O O . VAL B 1 16 ? 37.523 71.399 141.304 1.00 65.22 16 VAL B O 1
ATOM 3895 N N . ALA B 1 17 ? 38.663 71.585 139.372 1.00 70.10 17 ALA B N 1
ATOM 3896 C CA . ALA B 1 17 ? 38.141 72.919 139.118 1.00 72.32 17 ALA B CA 1
ATOM 3897 C C . ALA B 1 17 ? 36.807 72.894 138.383 1.00 75.68 17 ALA B C 1
ATOM 3898 O O . ALA B 1 17 ? 35.994 73.807 138.565 1.00 72.67 17 ALA B O 1
ATOM 3900 N N . ALA B 1 18 ? 36.554 71.868 137.570 1.00 73.87 18 ALA B N 1
ATOM 3901 C CA . ALA B 1 18 ? 35.351 71.810 136.754 1.00 73.49 18 ALA B CA 1
ATOM 3902 C C . ALA B 1 18 ? 34.844 70.378 136.689 1.00 78.39 18 ALA B C 1
ATOM 3903 O O . ALA B 1 18 ? 35.592 69.420 136.907 1.00 77.86 18 ALA B O 1
ATOM 3905 N N . GLU B 1 19 ? 33.549 70.246 136.382 1.00 80.88 19 GLU B N 1
ATOM 3906 C CA . GLU B 1 19 ? 32.990 68.923 136.131 1.00 79.46 19 GLU B CA 1
ATOM 3907 C C . GLU B 1 19 ? 33.772 68.184 135.052 1.00 72.75 19 GLU B C 1
ATOM 3908 O O . GLU B 1 19 ? 34.067 66.996 135.201 1.00 69.61 19 GLU B O 1
ATOM 3914 N N . ALA B 1 20 ? 34.142 68.872 133.969 1.00 70.51 20 ALA B N 1
ATOM 3915 C CA . ALA B 1 20 ? 34.807 68.193 132.857 1.00 71.95 20 ALA B CA 1
ATOM 3916 C C . ALA B 1 20 ? 36.145 67.574 133.261 1.00 74.70 20 ALA B C 1
ATOM 3917 O O . ALA B 1 20 ? 36.693 66.756 132.512 1.00 73.11 20 ALA B O 1
ATOM 3919 N N . GLU B 1 21 ? 36.677 67.939 134.430 1.00 77.89 21 GLU B N 1
ATOM 3920 C CA . GLU B 1 21 ? 37.955 67.443 134.929 1.00 72.80 21 GLU B CA 1
ATOM 3921 C C . GLU B 1 21 ? 37.826 66.226 135.830 1.00 68.73 21 GLU B C 1
ATOM 3922 O O . GLU B 1 21 ? 38.850 65.660 136.210 1.00 73.95 21 GLU B O 1
ATOM 3928 N N . LEU B 1 22 ? 36.615 65.833 136.217 1.00 71.41 22 LEU B N 1
ATOM 3929 C CA . LEU B 1 22 ? 36.466 64.626 137.027 1.00 73.24 22 LEU B CA 1
ATOM 3930 C C . LEU B 1 22 ? 37.026 63.367 136.358 1.00 69.40 22 LEU B C 1
ATOM 3931 O O . LEU B 1 22 ? 37.581 62.521 137.083 1.00 67.06 22 LEU B O 1
ATOM 3936 N N . PRO B 1 23 ? 36.942 63.165 135.032 1.00 71.91 23 PRO B N 1
ATOM 3937 C CA . PRO B 1 23 ? 37.644 62.006 134.447 1.00 74.72 23 PRO B CA 1
ATOM 3938 C C . PRO B 1 23 ? 39.133 61.940 134.755 1.00 71.06 23 PRO B C 1
ATOM 3939 O O . PRO B 1 23 ? 39.666 60.834 134.911 1.00 74.53 23 PRO B O 1
ATOM 3943 N N . ILE B 1 24 ? 39.824 63.073 134.855 1.00 62.81 24 ILE B N 1
ATOM 3944 C CA . ILE B 1 24 ? 41.238 63.024 135.206 1.00 60.98 24 ILE B CA 1
ATOM 3945 C C . ILE B 1 24 ? 41.471 63.112 136.718 1.00 60.47 24 ILE B C 1
ATOM 3946 O O . ILE B 1 24 ? 42.528 62.702 137.203 1.00 59.38 24 ILE B O 1
ATOM 3951 N N . ALA B 1 25 ? 40.510 63.631 137.483 1.00 60.57 25 ALA B N 1
ATOM 3952 C CA . ALA B 1 25 ? 40.647 63.615 138.938 1.00 65.99 25 ALA B CA 1
ATOM 3953 C C . ALA B 1 25 ? 40.619 62.189 139.476 1.00 66.96 25 ALA B C 1
ATOM 3954 O O . ALA B 1 25 ? 41.380 61.846 140.390 1.00 62.00 25 ALA B O 1
ATOM 3956 N N . HIS B 1 26 ? 39.738 61.347 138.927 1.00 65.42 26 HIS B N 1
ATOM 3957 C CA . HIS B 1 26 ? 39.718 59.935 139.293 1.00 72.56 26 HIS B CA 1
ATOM 3958 C C . HIS B 1 26 ? 40.817 59.159 138.577 1.00 70.16 26 HIS B C 1
ATOM 3959 O O . HIS B 1 26 ? 41.333 58.168 139.108 1.00 64.87 26 HIS B O 1
ATOM 3966 N N . SER B 1 27 ? 41.175 59.584 137.364 1.00 62.76 27 SER B N 1
ATOM 3967 C CA . SER B 1 27 ? 42.233 58.901 136.636 1.00 61.51 27 SER B CA 1
ATOM 3968 C C . SER B 1 27 ? 43.571 59.030 137.355 1.00 67.56 27 SER B C 1
ATOM 3969 O O . SER B 1 27 ? 44.429 58.144 137.238 1.00 62.81 27 SER B O 1
ATOM 3972 N N . THR B 1 28 ? 43.754 60.105 138.135 1.00 70.44 28 THR B N 1
ATOM 3973 C CA . THR B 1 28 ? 44.985 60.343 138.887 1.00 60.38 28 THR B CA 1
ATOM 3974 C C . THR B 1 28 ? 44.965 59.662 140.251 1.00 65.44 28 THR B C 1
ATOM 3975 O O . THR B 1 28 ? 45.980 59.088 140.666 1.00 66.11 28 THR B O 1
ATOM 3979 N N . ARG B 1 29 ? 43.830 59.709 140.957 1.00 70.21 29 ARG B N 1
ATOM 3980 C CA . ARG B 1 29 ? 43.707 58.965 142.210 1.00 70.51 29 ARG B CA 1
ATOM 3981 C C . ARG B 1 29 ? 44.055 57.490 142.031 1.00 70.59 29 ARG B C 1
ATOM 3982 O O . ARG B 1 29 ? 44.702 56.897 142.897 1.00 68.68 29 ARG B O 1
ATOM 3990 N N . LYS B 1 30 ? 43.654 56.884 140.905 1.00 75.89 30 LYS B N 1
ATOM 3991 C CA . LYS B 1 30 ? 43.934 55.463 140.692 1.00 78.87 30 LYS B CA 1
ATOM 3992 C C . LYS B 1 30 ? 45.436 55.196 140.594 1.00 77.77 30 LYS B C 1
ATOM 3993 O O . LYS B 1 30 ? 45.951 54.273 141.232 1.00 78.09 30 LYS B O 1
ATOM 3999 N N . LEU B 1 31 ? 46.160 55.997 139.807 1.00 76.39 31 LEU B N 1
ATOM 4000 C CA . LEU B 1 31 ? 47.609 55.817 139.730 1.00 74.67 31 LEU B CA 1
ATOM 4001 C C . LEU B 1 31 ? 48.295 56.178 141.042 1.00 69.90 31 LEU B C 1
ATOM 4002 O O . LEU B 1 31 ? 49.409 55.707 141.308 1.00 68.25 31 LEU B O 1
ATOM 4007 N N . LEU B 1 32 ? 47.653 57.003 141.872 1.00 66.62 32 LEU B N 1
ATOM 4008 C CA . LEU B 1 32 ? 48.203 57.301 143.188 1.00 64.31 32 LEU B CA 1
ATOM 4009 C C . LEU B 1 32 ? 48.012 56.120 144.137 1.00 67.43 32 LEU B C 1
ATOM 4010 O O . LEU B 1 32 ? 48.964 55.676 144.791 1.00 64.13 32 LEU B O 1
ATOM 4015 N N . MET B 1 33 ? 46.788 55.581 144.207 1.00 74.87 33 MET B N 1
ATOM 4016 C CA . MET B 1 33 ? 46.518 54.439 145.080 1.00 69.07 33 MET B CA 1
ATOM 4017 C C . MET B 1 33 ? 47.223 53.172 144.591 1.00 68.79 33 MET B C 1
ATOM 4018 O O . MET B 1 33 ? 47.771 52.412 145.401 1.00 64.80 33 MET B O 1
ATOM 4023 N N . ASP B 1 34 ? 47.239 52.943 143.266 1.00 73.39 34 ASP B N 1
ATOM 4024 C CA . ASP B 1 34 ? 47.883 51.751 142.710 1.00 73.19 34 ASP B CA 1
ATOM 4025 C C . ASP B 1 34 ? 49.355 51.669 143.101 1.00 78.64 34 ASP B C 1
ATOM 4026 O O . ASP B 1 34 ? 49.903 50.569 143.230 1.00 81.57 34 ASP B O 1
ATOM 4031 N N . ASN B 1 35 ? 50.014 52.815 143.276 1.00 79.30 35 ASN B N 1
ATOM 4032 C CA . ASN B 1 35 ? 51.428 52.890 143.641 1.00 76.35 35 ASN B CA 1
ATOM 4033 C C . ASN B 1 35 ? 51.602 53.231 145.110 1.00 74.53 35 ASN B C 1
ATOM 4034 O O . ASN B 1 35 ? 52.541 53.936 145.496 1.00 67.48 35 ASN B O 1
ATOM 4039 N N . SER B 1 36 ? 50.657 52.766 145.927 1.00 77.45 36 SER B N 1
ATOM 4040 C CA . SER B 1 36 ? 50.837 52.621 147.366 1.00 71.62 36 SER B CA 1
ATOM 4041 C C . SER B 1 36 ? 50.880 53.971 148.074 1.00 79.12 36 SER B C 1
ATOM 4042 O O . SER B 1 36 ? 51.886 54.349 148.666 1.00 81.88 36 SER B O 1
ATOM 4045 N N . CYS B 1 37 ? 49.764 54.690 148.030 1.00 77.04 37 CYS B N 1
ATOM 4046 C CA . CYS B 1 37 ? 49.715 55.967 148.715 1.00 65.33 37 CYS B CA 1
ATOM 4047 C C . CYS B 1 37 ? 48.831 55.882 149.950 1.00 65.83 37 CYS B C 1
ATOM 4048 O O . CYS B 1 37 ? 48.011 54.979 150.098 1.00 65.39 37 CYS B O 1
ATOM 4051 N N . ASN B 1 38 ? 49.009 56.862 150.831 1.00 69.23 38 ASN B N 1
ATOM 4052 C CA . ASN B 1 38 ? 48.503 56.851 152.195 1.00 69.25 38 ASN B CA 1
ATOM 4053 C C . ASN B 1 38 ? 47.131 57.497 152.332 1.00 68.56 38 ASN B C 1
ATOM 4054 O O . ASN B 1 38 ? 46.307 57.042 153.128 1.00 70.17 38 ASN B O 1
ATOM 4059 N N . ASN B 1 39 ? 46.861 58.553 151.582 1.00 68.03 39 ASN B N 1
ATOM 4060 C CA . ASN B 1 39 ? 45.617 59.294 151.738 1.00 72.85 39 ASN B CA 1
ATOM 4061 C C . ASN B 1 39 ? 45.505 60.136 150.486 1.00 67.68 39 ASN B C 1
ATOM 4062 O O . ASN B 1 39 ? 46.498 60.740 150.079 1.00 67.89 39 ASN B O 1
ATOM 4067 N N . CYS B 1 40 ? 44.329 60.120 149.830 1.00 69.04 40 CYS B N 1
ATOM 4068 C CA . CYS B 1 40 ? 44.163 60.794 148.530 1.00 70.89 40 CYS B CA 1
ATOM 4069 C C . CYS B 1 40 ? 42.750 61.384 148.464 1.00 77.06 40 CYS B C 1
ATOM 4070 O O . CYS B 1 40 ? 41.814 60.765 147.936 1.00 82.18 40 CYS B O 1
ATOM 4073 N N . GLN B 1 41 ? 42.596 62.596 149.005 1.00 70.24 41 GLN B N 1
ATOM 4074 C CA . GLN B 1 41 ? 41.307 63.268 148.993 1.00 69.47 41 GLN B CA 1
ATOM 4075 C C . GLN B 1 41 ? 41.075 63.945 147.644 1.00 77.09 41 GLN B C 1
ATOM 4076 O O . GLN B 1 41 ? 42.017 64.323 146.938 1.00 77.09 41 GLN B O 1
ATOM 4082 N N . ILE B 1 42 ? 39.804 64.044 147.265 1.00 77.05 42 ILE B N 1
ATOM 4083 C CA . ILE B 1 42 ? 39.371 64.781 146.086 1.00 72.56 42 ILE B CA 1
ATOM 4084 C C . ILE B 1 42 ? 38.475 65.907 146.582 1.00 76.33 42 ILE B C 1
ATOM 4085 O O . ILE B 1 42 ? 37.702 65.719 147.531 1.00 75.37 42 ILE B O 1
ATOM 4090 N N . TYR B 1 43 ? 38.619 67.091 145.981 1.00 79.26 43 TYR B N 1
ATOM 4091 C CA . TYR B 1 43 ? 37.909 68.281 146.440 1.00 80.29 43 TYR B CA 1
ATOM 4092 C C . TYR B 1 43 ? 37.531 69.145 145.250 1.00 85.79 43 TYR B C 1
ATOM 4093 O O . TYR B 1 43 ? 38.394 69.525 144.448 1.00 88.86 43 TYR B O 1
ATOM 4102 N N . GLU B 1 44 ? 36.238 69.456 145.149 1.00 83.48 44 GLU B N 1
ATOM 4103 C CA . GLU B 1 44 ? 35.683 70.141 143.990 1.00 85.11 44 GLU B CA 1
ATOM 4104 C C . GLU B 1 44 ? 35.464 71.596 144.350 1.00 83.08 44 GLU B C 1
ATOM 4105 O O . GLU B 1 44 ? 34.811 71.916 145.353 1.00 81.07 44 GLU B O 1
ATOM 4111 N N . LEU B 1 45 ? 36.036 72.468 143.539 1.00 80.71 45 LEU B N 1
ATOM 4112 C CA . LEU B 1 45 ? 35.847 73.878 143.781 1.00 77.93 45 LEU B CA 1
ATOM 4113 C C . LEU B 1 45 ? 34.531 74.337 143.185 1.00 81.97 45 LEU B C 1
ATOM 4114 O O . LEU B 1 45 ? 33.950 75.319 143.650 1.00 86.01 45 LEU B O 1
ATOM 4119 N N . TYR B 1 46 ? 34.000 73.583 142.232 1.00 83.88 46 TYR B N 1
ATOM 4120 C CA . TYR B 1 46 ? 32.814 73.978 141.498 1.00 81.83 46 TYR B CA 1
ATOM 4121 C C . TYR B 1 46 ? 31.523 73.561 142.180 1.00 87.30 46 TYR B C 1
ATOM 4122 O O . TYR B 1 46 ? 30.471 73.574 141.536 1.00 85.83 46 TYR B O 1
ATOM 4131 N N . ASN B 1 47 ? 31.556 73.215 143.468 1.00 88.77 47 ASN B N 1
ATOM 4132 C CA . ASN B 1 47 ? 30.330 72.831 144.153 1.00 92.47 47 ASN B CA 1
ATOM 4133 C C . ASN B 1 47 ? 30.302 73.197 145.628 1.00 92.22 47 ASN B C 1
ATOM 4134 O O . ASN B 1 47 ? 29.337 72.838 146.304 1.00 92.40 47 ASN B O 1
ATOM 4139 N N . GLU B 1 48 ? 31.300 73.904 146.147 1.00 95.84 48 GLU B N 1
ATOM 4140 C CA . GLU B 1 48 ? 31.365 74.196 147.573 1.00 99.52 48 GLU B CA 1
ATOM 4141 C C . GLU B 1 48 ? 31.016 75.655 147.870 1.00 100.00 48 GLU B C 1
ATOM 4142 O O . GLU B 1 48 ? 31.035 76.525 146.993 1.00 91.13 48 GLU B O 1
ATOM 4148 N N . ASN B 1 49 ? 30.690 75.899 149.144 1.00 105.83 49 ASN B N 1
ATOM 4149 C CA . ASN B 1 49 ? 30.140 77.175 149.611 1.00 104.73 49 ASN B CA 1
ATOM 4150 C C . ASN B 1 49 ? 31.270 78.091 150.078 1.00 104.45 49 ASN B C 1
ATOM 4151 O O . ASN B 1 49 ? 31.467 78.323 151.275 1.00 107.71 49 ASN B O 1
ATOM 4156 N N . LEU B 1 50 ? 32.014 78.624 149.111 1.00 101.58 50 LEU B N 1
ATOM 4157 C CA . LEU B 1 50 ? 33.202 79.416 149.417 1.00 102.91 50 LEU B CA 1
ATOM 4158 C C . LEU B 1 50 ? 33.001 80.878 149.034 1.00 105.23 50 LEU B C 1
ATOM 4159 O O . LEU B 1 50 ? 31.940 81.281 148.548 1.00 110.32 50 LEU B O 1
ATOM 4164 N N . LYS B 1 51 ? 34.050 81.679 149.264 1.00 103.39 51 LYS B N 1
ATOM 4165 C CA . LYS B 1 51 ? 34.032 83.137 149.102 1.00 107.51 51 LYS B CA 1
ATOM 4166 C C . LYS B 1 51 ? 33.001 83.804 150.001 1.00 109.21 51 LYS B C 1
ATOM 4167 O O . LYS B 1 51 ? 32.498 84.890 149.695 1.00 108.59 51 LYS B O 1
ATOM 4173 N N . ASP B 1 52 ? 32.680 83.146 151.105 1.00 111.23 52 ASP B N 1
ATOM 4174 C CA . ASP B 1 52 ? 31.757 83.633 152.113 1.00 110.80 52 ASP B CA 1
ATOM 4175 C C . ASP B 1 52 ? 32.352 83.188 153.439 1.00 107.86 52 ASP B C 1
ATOM 4176 O O . ASP B 1 52 ? 32.543 83.994 154.358 1.00 104.86 52 ASP B O 1
ATOM 4181 N N . VAL B 1 53 ? 32.661 81.892 153.521 1.00 103.60 53 VAL B N 1
ATOM 4182 C CA . VAL B 1 53 ? 33.583 81.400 154.529 1.00 99.15 53 VAL B CA 1
ATOM 4183 C C . VAL B 1 53 ? 34.994 81.839 154.160 1.00 96.77 53 VAL B C 1
ATOM 4184 O O . VAL B 1 53 ? 35.317 82.034 152.981 1.00 97.03 53 VAL B O 1
ATOM 4188 N N . LYS B 1 54 ? 35.844 82.019 155.174 1.00 100.00 54 LYS B N 1
ATOM 4189 C CA . LYS B 1 54 ? 37.201 82.521 154.974 1.00 101.19 54 LYS B CA 1
ATOM 4190 C C . LYS B 1 54 ? 38.200 81.369 155.042 1.00 96.72 54 LYS B C 1
ATOM 4191 O O . LYS B 1 54 ? 38.348 80.723 156.088 1.00 90.35 54 LYS B O 1
ATOM 4197 N N . THR B 1 55 ? 38.894 81.137 153.926 1.00 91.43 55 THR B N 1
ATOM 4198 C CA . THR B 1 55 ? 39.838 80.030 153.784 1.00 84.67 55 THR B CA 1
ATOM 4199 C C . THR B 1 55 ? 41.231 80.508 154.174 1.00 84.29 55 THR B C 1
ATOM 4200 O O . THR B 1 55 ? 42.084 80.815 153.336 1.00 80.05 55 THR B O 1
ATOM 4204 N N . ASP B 1 56 ? 41.450 80.600 155.479 1.00 88.75 56 ASP B N 1
ATOM 4205 C CA . ASP B 1 56 ? 42.728 81.032 156.012 1.00 83.80 56 ASP B CA 1
ATOM 4206 C C . ASP B 1 56 ? 43.446 79.815 156.598 1.00 79.89 56 ASP B C 1
ATOM 4207 O O . ASP B 1 56 ? 43.092 78.666 156.318 1.00 78.13 56 ASP B O 1
ATOM 4212 N N . LYS B 1 57 ? 44.476 80.059 157.406 1.00 80.71 57 LYS B N 1
ATOM 4213 C CA . LYS B 1 57 ? 45.320 78.965 157.887 1.00 81.47 57 LYS B CA 1
ATOM 4214 C C . LYS B 1 57 ? 44.528 77.993 158.765 1.00 83.57 57 LYS B C 1
ATOM 4215 O O . LYS B 1 57 ? 44.445 76.792 158.466 1.00 72.52 57 LYS B O 1
ATOM 4221 N N . ASP B 1 58 ? 43.923 78.508 159.849 1.00 89.09 58 ASP B N 1
ATOM 4222 C CA . ASP B 1 58 ? 43.140 77.681 160.768 1.00 84.63 58 ASP B CA 1
ATOM 4223 C C . ASP B 1 58 ? 42.114 76.846 160.021 1.00 79.08 58 ASP B C 1
ATOM 4224 O O . ASP B 1 58 ? 41.963 75.648 160.282 1.00 77.96 58 ASP B O 1
ATOM 4229 N N . TRP B 1 59 ? 41.414 77.466 159.067 1.00 80.64 59 TRP B N 1
ATOM 4230 C CA . TRP B 1 59 ? 40.375 76.766 158.316 1.00 81.09 59 TRP B CA 1
ATOM 4231 C C . TRP B 1 59 ? 40.940 75.561 157.577 1.00 79.36 59 TRP B C 1
ATOM 4232 O O . TRP B 1 59 ? 40.330 74.487 157.547 1.00 79.73 59 TRP B O 1
ATOM 4243 N N . PHE B 1 60 ? 42.110 75.727 156.964 1.00 82.84 60 PHE B N 1
ATOM 4244 C CA . PHE B 1 60 ? 42.711 74.629 156.218 1.00 77.93 60 PHE B CA 1
ATOM 4245 C C . PHE B 1 60 ? 43.043 73.457 157.137 1.00 78.73 60 PHE B C 1
ATOM 4246 O O . PHE B 1 60 ? 42.835 72.293 156.772 1.00 70.34 60 PHE B O 1
ATOM 4254 N N . MET B 1 61 ? 43.529 73.750 158.350 1.00 85.44 61 MET B N 1
ATOM 4255 C CA . MET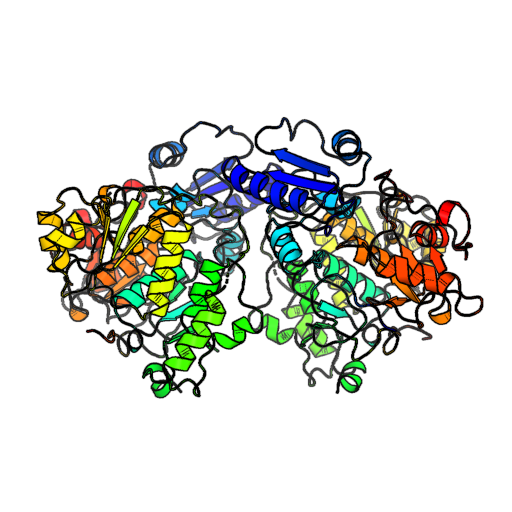 B 1 61 ? 43.958 72.690 159.258 1.00 87.43 61 MET B CA 1
ATOM 4256 C C . MET B 1 61 ? 42.777 71.831 159.713 1.00 86.78 61 MET B C 1
ATOM 4257 O O . MET B 1 61 ? 42.876 70.595 159.754 1.00 79.26 61 MET B O 1
ATOM 4262 N N . ASN B 1 62 ? 41.647 72.471 160.048 1.00 91.24 62 ASN B N 1
ATOM 4263 C CA . ASN B 1 62 ? 40.494 71.768 160.597 1.00 90.60 62 ASN B CA 1
ATOM 4264 C C . ASN B 1 62 ? 39.696 71.026 159.549 1.00 92.80 62 ASN B C 1
ATOM 4265 O O . ASN B 1 62 ? 38.637 70.483 159.883 1.00 95.51 62 ASN B O 1
ATOM 4270 N N . LYS B 1 63 ? 40.167 70.995 158.304 1.00 90.04 63 LYS B N 1
ATOM 4271 C CA . LYS B 1 63 ? 39.435 70.385 157.204 1.00 89.68 63 LYS B CA 1
ATOM 4272 C C . LYS B 1 63 ? 40.188 69.217 156.575 1.00 91.93 63 LYS B C 1
ATOM 4273 O O . LYS B 1 63 ? 39.703 68.079 156.580 1.00 91.44 63 LYS B O 1
ATOM 4279 N N . PHE B 1 64 ? 41.382 69.457 156.051 1.00 85.20 64 PHE B N 1
ATOM 4280 C CA . PHE B 1 64 ? 42.121 68.411 155.363 1.00 78.02 64 PHE B CA 1
ATOM 4281 C C . PHE B 1 64 ? 43.122 67.696 156.258 1.00 77.06 64 PHE B C 1
ATOM 4282 O O . PHE B 1 64 ? 43.804 66.779 155.780 1.00 76.76 64 PHE B O 1
ATOM 4290 N N . GLY B 1 65 ? 43.237 68.084 157.530 1.00 79.21 65 GLY B N 1
ATOM 4291 C CA . GLY B 1 65 ? 44.265 67.543 158.389 1.00 82.48 65 GLY B CA 1
ATOM 4292 C C . GLY B 1 65 ? 43.740 67.044 159.723 1.00 92.50 65 GLY B C 1
ATOM 4293 O O . GLY B 1 65 ? 42.658 66.446 159.799 1.00 92.47 65 GLY B O 1
ATOM 4294 N N . PRO B 1 66 ? 44.497 67.285 160.819 1.00 92.95 66 PRO B N 1
ATOM 4295 C CA . PRO B 1 66 ? 45.807 67.954 160.865 1.00 86.91 66 PRO B CA 1
ATOM 4296 C C . PRO B 1 66 ? 47.002 67.110 160.382 1.00 81.30 66 PRO B C 1
ATOM 4297 O O . PRO B 1 66 ? 48.140 67.483 160.658 1.00 76.27 66 PRO B O 1
ATOM 4301 N N . GLN B 1 67 ? 46.751 66.006 159.676 1.00 86.69 67 GLN B N 1
ATOM 4302 C CA . GLN B 1 67 ? 47.819 65.332 158.945 1.00 88.39 67 GLN B CA 1
ATOM 4303 C C . GLN B 1 67 ? 48.435 66.274 157.916 1.00 84.12 67 GLN B C 1
ATOM 4304 O O . GLN B 1 67 ? 47.791 67.206 157.426 1.00 78.29 67 GLN B O 1
ATOM 4310 N N . THR B 1 68 ? 49.690 66.010 157.569 1.00 82.30 68 THR B N 1
ATOM 4311 C CA . THR B 1 68 ? 50.400 66.851 156.610 1.00 77.51 68 THR B CA 1
ATOM 4312 C C . THR B 1 68 ? 50.086 66.387 155.193 1.00 79.97 68 THR B C 1
ATOM 4313 O O . THR B 1 68 ? 50.431 65.263 154.806 1.00 77.63 68 THR B O 1
ATOM 4317 N N . VAL B 1 69 ? 49.423 67.247 154.419 1.00 70.78 69 VAL B N 1
ATOM 4318 C CA . VAL B 1 69 ? 49.353 67.050 152.976 1.00 61.89 69 VAL B CA 1
ATOM 4319 C C . VAL B 1 69 ? 50.714 67.403 152.391 1.00 59.03 69 VAL B C 1
ATOM 4320 O O . VAL B 1 69 ? 51.237 68.501 152.620 1.00 53.21 69 VAL B O 1
ATOM 4324 N N . HIS B 1 70 ? 51.315 66.455 151.671 1.00 63.46 70 HIS B N 1
ATOM 4325 C CA . HIS B 1 70 ? 52.591 66.707 151.014 1.00 58.99 70 HIS B CA 1
ATOM 4326 C C . HIS B 1 70 ? 52.439 67.220 149.591 1.00 52.30 70 HIS B C 1
ATOM 4327 O O . HIS B 1 70 ? 53.429 67.653 149.000 1.00 50.74 70 HIS B O 1
ATOM 4334 N N . PHE B 1 71 ? 51.252 67.132 149.004 1.00 51.15 71 PHE B N 1
ATOM 4335 C CA . PHE B 1 71 ? 51.069 67.548 147.618 1.00 58.44 71 PHE B CA 1
ATOM 4336 C C . PHE B 1 71 ? 49.627 67.968 147.417 1.00 56.19 71 PHE B C 1
ATOM 4337 O O . PHE B 1 71 ? 48.711 67.243 147.817 1.00 67.30 71 PHE B O 1
ATOM 4345 N N . VAL B 1 72 ? 49.420 69.114 146.798 1.00 48.70 72 VAL B N 1
ATOM 4346 C CA . VAL B 1 72 ? 48.107 69.480 146.293 1.00 52.85 72 VAL B CA 1
ATOM 4347 C C . VAL B 1 72 ? 48.207 69.438 144.779 1.00 58.38 72 VAL B C 1
ATOM 4348 O O . VAL B 1 72 ? 48.897 70.271 144.182 1.00 58.82 72 VAL B O 1
ATOM 4352 N N . ILE B 1 73 ? 47.549 68.464 144.153 1.00 56.97 73 ILE B N 1
ATOM 4353 C CA . ILE B 1 73 ? 47.591 68.341 142.696 1.00 57.97 73 ILE B CA 1
ATOM 4354 C C . ILE B 1 73 ? 46.535 69.244 142.070 1.00 47.10 73 ILE B C 1
ATOM 4355 O O . ILE B 1 73 ? 45.341 69.139 142.380 1.00 43.82 73 ILE B O 1
ATOM 4360 N N . SER B 1 74 ? 46.980 70.131 141.183 1.00 44.15 74 SER B N 1
ATOM 4361 C CA . SER B 1 74 ? 46.084 71.092 140.562 1.00 40.17 74 SER B CA 1
ATOM 4362 C C . SER B 1 74 ? 46.714 71.632 139.291 1.00 37.27 74 SER B C 1
ATOM 4363 O O . SER B 1 74 ? 47.935 71.797 139.199 1.00 32.71 74 SER B O 1
ATOM 4366 N N . ASN B 1 75 ? 45.871 71.890 138.304 1.00 41.81 75 ASN B N 1
ATOM 4367 C CA . ASN B 1 75 ? 46.331 72.596 137.127 1.00 41.66 75 ASN B CA 1
ATOM 4368 C C . ASN B 1 75 ? 45.945 74.073 137.149 1.00 42.44 75 ASN B C 1
ATOM 4369 O O . ASN B 1 75 ? 46.183 74.772 136.163 1.00 36.18 75 ASN B O 1
ATOM 4374 N N . THR B 1 76 ? 45.388 74.565 138.263 1.00 45.21 76 THR B N 1
ATOM 4375 C CA . THR B 1 76 ? 45.146 75.988 138.478 1.00 43.19 76 THR B CA 1
ATOM 4376 C C . THR B 1 76 ? 45.630 76.422 139.862 1.00 45.61 76 THR B C 1
ATOM 4377 O O . THR B 1 76 ? 45.678 75.631 140.810 1.00 51.14 76 THR B O 1
ATOM 4381 N N . ILE B 1 77 ? 46.004 77.702 139.962 1.00 39.01 77 ILE B N 1
ATOM 4382 C CA . ILE B 1 77 ? 46.156 78.366 141.249 1.00 39.42 77 ILE B CA 1
ATOM 4383 C C . ILE B 1 77 ? 44.914 79.181 141.636 1.00 52.43 77 ILE B C 1
ATOM 4384 O O . ILE B 1 77 ? 44.865 79.734 142.748 1.00 49.93 77 ILE B O 1
ATOM 4389 N N . ASN B 1 78 ? 43.906 79.268 140.758 1.00 54.80 78 ASN B N 1
ATOM 4390 C CA . ASN B 1 78 ? 42.702 80.038 141.058 1.00 51.75 78 ASN B CA 1
ATOM 4391 C C . ASN B 1 78 ? 41.832 79.339 142.099 1.00 51.80 78 ASN B C 1
ATOM 4392 O O . ASN B 1 78 ? 40.741 78.861 141.773 1.00 47.63 78 ASN B O 1
ATOM 4397 N N . PHE B 1 79 ? 42.297 79.273 143.353 1.00 57.98 79 PHE B N 1
ATOM 4398 C CA . PHE B 1 79 ? 41.434 78.873 144.465 1.00 51.10 79 PHE B CA 1
ATOM 4399 C C . PHE B 1 79 ? 41.835 79.676 145.697 1.00 59.91 79 PHE B C 1
ATOM 4400 O O . PHE B 1 79 ? 43.019 80.020 145.835 1.00 56.92 79 PHE B O 1
ATOM 4408 N N . PRO B 1 80 ? 40.889 80.014 146.586 1.00 60.75 80 PRO B N 1
ATOM 4409 C CA . PRO B 1 80 ? 41.166 81.038 147.600 1.00 52.50 80 PRO B CA 1
ATOM 4410 C C . PRO B 1 80 ? 42.032 80.569 148.732 1.00 54.34 80 PRO B C 1
ATOM 4411 O O . PRO B 1 80 ? 42.257 81.340 149.674 1.00 60.50 80 PRO B O 1
ATOM 4415 N N . PHE B 1 81 ? 42.523 79.337 148.708 1.00 50.09 81 PHE B N 1
ATOM 4416 C CA . PHE B 1 81 ? 43.504 78.958 149.711 1.00 49.47 81 PHE B CA 1
ATOM 4417 C C . PHE B 1 81 ? 44.831 78.573 149.076 1.00 46.62 81 PHE B C 1
ATOM 4418 O O . PHE B 1 81 ? 45.589 77.809 149.671 1.00 46.19 81 PHE B O 1
ATOM 4426 N N . TYR B 1 82 ? 45.142 79.139 147.900 1.00 46.86 82 TYR B N 1
ATOM 4427 C CA . TYR B 1 82 ? 46.445 78.907 147.279 1.00 45.15 82 TYR B CA 1
ATOM 4428 C C . TYR B 1 82 ? 47.580 79.543 148.069 1.00 41.13 82 TYR B C 1
ATOM 4429 O O . TYR B 1 82 ? 48.634 78.930 148.232 1.00 53.09 82 TYR B O 1
ATOM 4438 N N . LYS B 1 83 ? 47.420 80.780 148.530 1.00 40.23 83 LYS B N 1
ATOM 4439 C CA . LYS B 1 83 ? 48.537 81.412 149.231 1.00 45.61 83 LYS B CA 1
ATOM 4440 C C . LYS B 1 83 ? 48.910 80.645 150.500 1.00 46.69 83 LYS B C 1
ATOM 4441 O O . LYS B 1 83 ? 50.083 80.310 150.721 1.00 40.75 83 LYS B O 1
ATOM 4447 N N . ILE B 1 84 ? 47.910 80.311 151.313 1.00 43.27 84 ILE B N 1
ATOM 4448 C CA . ILE B 1 84 ? 48.149 79.605 152.572 1.00 44.82 84 ILE B CA 1
ATOM 4449 C C . ILE B 1 84 ? 48.940 78.314 152.344 1.00 49.57 84 ILE B C 1
ATOM 4450 O O . ILE B 1 84 ? 49.905 78.014 153.062 1.00 41.45 84 ILE B O 1
ATOM 4455 N N . VAL B 1 85 ? 48.535 77.543 151.330 1.00 50.31 85 VAL B N 1
ATOM 4456 C CA . VAL B 1 85 ? 49.177 76.275 150.974 1.00 47.19 85 VAL B CA 1
ATOM 4457 C C . VAL B 1 85 ? 50.617 76.497 150.527 1.00 41.20 85 VAL B C 1
ATOM 4458 O O . VAL B 1 85 ? 51.543 75.804 150.969 1.00 34.76 85 VAL B O 1
ATOM 4462 N N . TYR B 1 86 ? 50.806 77.421 149.577 1.00 43.28 86 TYR B N 1
ATOM 4463 C CA . TYR B 1 86 ? 52.084 77.588 148.899 1.00 42.13 86 TYR B CA 1
ATOM 4464 C C . TYR B 1 86 ? 53.056 78.407 149.732 1.00 43.09 86 TYR B C 1
ATOM 4465 O O . TYR B 1 86 ? 54.186 77.978 149.988 1.00 39.57 86 TYR B O 1
ATOM 4474 N N . PHE B 1 87 ? 52.619 79.581 150.194 1.00 45.12 87 PHE B N 1
ATOM 4475 C CA . PHE B 1 87 ? 53.548 80.512 150.818 1.00 43.46 87 PHE B CA 1
ATOM 4476 C C . PHE B 1 87 ? 53.682 80.271 152.318 1.00 45.13 87 PHE B C 1
ATOM 4477 O O . PHE B 1 87 ? 54.781 80.395 152.871 1.00 48.59 87 PHE B O 1
ATOM 4485 N N . ASP B 1 88 ? 52.601 79.896 152.994 1.00 45.34 88 ASP B N 1
ATOM 4486 C CA . ASP B 1 88 ? 52.685 79.675 154.436 1.00 45.74 88 ASP B CA 1
ATOM 4487 C C . ASP B 1 88 ? 53.071 78.230 154.770 1.00 42.57 88 ASP B C 1
ATOM 4488 O O . ASP B 1 88 ? 54.101 77.983 155.400 1.00 40.08 88 ASP B O 1
ATOM 4493 N N . LEU B 1 89 ? 52.262 77.263 154.338 1.00 54.02 89 LEU B N 1
ATOM 4494 C CA . LEU B 1 89 ? 52.540 75.871 154.673 1.00 46.95 89 LEU B CA 1
ATOM 4495 C C . LEU B 1 89 ? 53.708 75.289 153.900 1.00 40.89 89 LEU B C 1
ATOM 4496 O O . LEU B 1 89 ? 54.252 74.269 154.324 1.00 44.87 89 LEU B O 1
ATOM 4501 N N . LEU B 1 90 ? 54.078 75.873 152.765 1.00 39.72 90 LEU B N 1
ATOM 4502 C CA . LEU B 1 90 ? 55.198 75.380 151.963 1.00 38.62 90 LEU B CA 1
ATOM 4503 C C . LEU B 1 90 ? 54.920 73.986 151.401 1.00 38.93 90 LEU B C 1
ATOM 4504 O O . LEU B 1 90 ? 55.816 73.145 151.327 1.00 36.52 90 LEU B O 1
ATOM 4509 N N . ILE B 1 91 ? 53.673 73.743 150.997 1.00 36.67 91 ILE B N 1
ATOM 4510 C CA . ILE B 1 91 ? 53.272 72.509 150.321 1.00 36.96 91 ILE B CA 1
ATOM 4511 C C . ILE B 1 91 ? 53.330 72.733 148.814 1.00 34.82 91 ILE B C 1
ATOM 4512 O O . ILE B 1 91 ? 52.834 73.762 148.338 1.00 34.11 91 ILE B O 1
ATOM 4517 N N . PRO B 1 92 ? 53.880 71.807 148.021 1.00 46.24 92 PRO B N 1
ATOM 4518 C CA . PRO B 1 92 ? 53.867 71.994 146.557 1.00 43.50 92 PRO B CA 1
ATOM 4519 C C . PRO B 1 92 ? 52.458 71.895 145.994 1.00 39.89 92 PRO B C 1
ATOM 4520 O O . PRO B 1 92 ? 51.566 71.281 146.585 1.00 38.31 92 PRO B O 1
ATOM 4524 N N . VAL B 1 93 ? 52.251 72.576 144.870 1.00 33.57 93 VAL B N 1
ATOM 4525 C CA . VAL B 1 93 ? 51.039 72.466 144.071 1.00 35.41 93 VAL B CA 1
ATOM 4526 C C . VAL B 1 93 ? 51.497 72.125 142.666 1.00 33.44 93 VAL B C 1
ATOM 4527 O O . VAL B 1 93 ? 52.197 72.923 142.034 1.00 47.68 93 VAL B O 1
ATOM 4531 N N . VAL B 1 94 ? 51.110 70.957 142.178 1.00 34.36 94 VAL B N 1
ATOM 4532 C CA . VAL B 1 94 ? 51.675 70.403 140.959 1.00 39.44 94 VAL B CA 1
ATOM 4533 C C . VAL B 1 94 ? 50.557 69.888 140.062 1.00 53.53 94 VAL B C 1
ATOM 4534 O O . VAL B 1 94 ? 49.460 69.552 140.527 1.00 37.62 94 VAL B O 1
ATOM 4538 N N . SER B 1 95 ? 50.856 69.811 138.764 1.00 42.54 95 SER B N 1
ATOM 4539 C CA . SER B 1 95 ? 49.863 69.395 137.787 1.00 51.68 95 SER B CA 1
ATOM 4540 C C . SER B 1 95 ? 49.609 67.882 137.856 1.00 42.09 95 SER B C 1
ATOM 4541 O O . SER B 1 95 ? 50.284 67.127 138.564 1.00 45.55 95 SER B O 1
ATOM 4544 N N . HIS B 1 96 ? 48.611 67.441 137.100 1.00 43.00 96 HIS B N 1
ATOM 4545 C CA . HIS B 1 96 ? 48.400 66.007 136.981 1.00 52.44 96 HIS B CA 1
ATOM 4546 C C . HIS B 1 96 ? 49.594 65.326 136.324 1.00 50.67 96 HIS B C 1
ATOM 4547 O O . HIS B 1 96 ? 49.894 64.166 136.637 1.00 47.27 96 HIS B O 1
ATOM 4554 N N . THR B 1 97 ? 50.299 66.031 135.429 1.00 52.13 97 THR B N 1
ATOM 4555 C CA . THR B 1 97 ? 51.403 65.396 134.721 1.00 44.17 97 THR B CA 1
ATOM 4556 C C . THR B 1 97 ? 52.531 65.012 135.666 1.00 47.76 97 THR B C 1
ATOM 4557 O O . THR B 1 97 ? 53.310 64.106 135.352 1.00 60.83 97 THR B O 1
ATOM 4561 N N . TRP B 1 98 ? 52.653 65.680 136.813 1.00 44.20 98 TRP B N 1
ATOM 4562 C CA . TRP B 1 98 ? 53.657 65.257 137.783 1.00 46.70 98 TRP B CA 1
ATOM 4563 C C . TRP B 1 98 ? 53.416 63.814 138.206 1.00 43.26 98 TRP B C 1
ATOM 4564 O O . TRP B 1 98 ? 54.349 63.000 138.239 1.00 41.72 98 TRP B O 1
ATOM 4575 N N . VAL B 1 99 ? 52.161 63.464 138.491 1.00 43.44 99 VAL B N 1
ATOM 4576 C CA . VAL B 1 99 ? 51.893 62.101 138.933 1.00 58.11 99 VAL B CA 1
ATOM 4577 C C . VAL B 1 99 ? 52.334 61.114 137.864 1.00 58.86 99 VAL B C 1
ATOM 4578 O O . VAL B 1 99 ? 52.989 60.107 138.160 1.00 48.63 99 VAL B O 1
ATOM 4582 N N . GLN B 1 100 ? 52.040 61.414 136.598 1.00 53.71 100 GLN B N 1
ATOM 4583 C CA . GLN B 1 100 ? 52.390 60.481 135.532 1.00 56.48 100 GLN B CA 1
ATOM 4584 C C . GLN B 1 100 ? 53.894 60.414 135.312 1.00 57.03 100 GLN B C 1
ATOM 4585 O O . GLN B 1 100 ? 54.466 59.320 135.220 1.00 51.38 100 GLN B O 1
ATOM 4591 N N . ASP B 1 101 ? 54.554 61.579 135.229 1.00 59.92 101 ASP B N 1
ATOM 4592 C CA . ASP B 1 101 ? 56.007 61.608 135.062 1.00 46.35 101 ASP B CA 1
ATOM 4593 C C . ASP B 1 101 ? 56.715 60.948 136.240 1.00 48.34 101 ASP B C 1
ATOM 4594 O O . ASP B 1 101 ? 57.722 60.254 136.061 1.00 51.35 101 ASP B O 1
ATOM 4599 N N . SER B 1 102 ? 56.223 61.174 137.457 1.00 49.16 102 SER B N 1
ATOM 4600 C CA . SER B 1 102 ? 56.853 60.551 138.609 1.00 47.16 102 SER B CA 1
ATOM 4601 C C . SER B 1 102 ? 56.737 59.039 138.526 1.00 47.18 102 SER B C 1
ATOM 4602 O O . SER B 1 102 ? 57.743 58.325 138.574 1.00 46.05 102 SER B O 1
ATOM 4605 N N . VAL B 1 103 ? 55.510 58.542 138.367 1.00 49.62 103 VAL B N 1
ATOM 4606 C CA . VAL B 1 103 ? 55.281 57.108 138.195 1.00 59.70 103 VAL B CA 1
ATOM 4607 C C . VAL B 1 103 ? 56.181 56.536 137.095 1.00 68.59 103 VAL B C 1
ATOM 4608 O O . VAL B 1 103 ? 56.830 55.498 137.281 1.00 70.49 103 VAL B O 1
ATOM 4612 N N . LYS B 1 104 ? 56.276 57.228 135.950 1.00 63.98 104 LYS B N 1
ATOM 4613 C CA . LYS B 1 104 ? 56.952 56.652 134.784 1.00 64.54 104 LYS B CA 1
ATOM 4614 C C . LYS B 1 104 ? 58.453 56.461 135.024 1.00 58.54 104 LYS B C 1
ATOM 4615 O O . LYS B 1 104 ? 59.050 55.499 134.528 1.00 55.65 104 LYS B O 1
ATOM 4621 N N . THR B 1 105 ? 59.081 57.377 135.770 1.00 64.63 105 THR B N 1
ATOM 4622 C CA . THR B 1 105 ? 60.499 57.310 136.116 1.00 63.26 105 THR B CA 1
ATOM 4623 C C . THR B 1 105 ? 60.750 56.715 137.495 1.00 61.95 105 THR B C 1
ATOM 4624 O O . THR B 1 105 ? 61.908 56.466 137.842 1.00 58.05 105 THR B O 1
ATOM 4628 N N . LYS B 1 106 ? 59.700 56.492 138.285 1.00 63.61 106 LYS B N 1
ATOM 4629 C CA . LYS B 1 106 ? 59.818 55.806 139.570 1.00 68.89 106 LYS B CA 1
ATOM 4630 C C . LYS B 1 106 ? 60.646 56.636 140.556 1.00 67.96 106 LYS B C 1
ATOM 4631 O O . LYS B 1 106 ? 61.653 56.179 141.101 1.00 70.03 106 LYS B O 1
ATOM 4637 N N . ARG B 1 107 ? 60.208 57.874 140.766 1.00 62.87 107 ARG B N 1
ATOM 4638 C CA . ARG B 1 107 ? 60.811 58.797 141.714 1.00 65.90 107 ARG B CA 1
ATOM 4639 C C . ARG B 1 107 ? 59.907 60.009 141.845 1.00 58.25 107 ARG B C 1
ATOM 4640 O O . ARG B 1 107 ? 59.274 60.433 140.877 1.00 59.17 107 ARG B O 1
ATOM 4648 N N . HIS B 1 108 ? 59.829 60.540 143.058 1.00 60.51 108 HIS B N 1
ATOM 4649 C CA . HIS B 1 108 ? 59.150 61.811 143.249 1.00 60.37 108 HIS B CA 1
ATOM 4650 C C . HIS B 1 108 ? 59.990 62.881 142.565 1.00 56.21 108 HIS B C 1
ATOM 4651 O O . HIS B 1 108 ? 61.096 63.198 143.019 1.00 49.95 108 HIS B O 1
ATOM 4658 N N . LEU B 1 109 ? 59.494 63.409 141.452 1.00 48.85 109 LEU B N 1
ATOM 4659 C CA . LEU B 1 109 ? 60.276 64.367 140.686 1.00 53.22 109 LEU B CA 1
ATOM 4660 C C . LEU B 1 109 ? 60.282 65.735 141.359 1.00 53.58 109 LEU B C 1
ATOM 4661 O O . LEU B 1 109 ? 59.338 66.112 142.067 1.00 56.69 109 LEU B O 1
ATOM 4666 N N . ARG B 1 110 ? 61.388 66.459 141.151 1.00 47.30 110 ARG B N 1
ATOM 4667 C CA . ARG B 1 110 ? 61.455 67.892 141.426 1.00 50.86 110 ARG B CA 1
ATOM 4668 C C . ARG B 1 110 ? 60.170 68.566 140.964 1.00 48.86 110 ARG B C 1
ATOM 4669 O O . ARG B 1 110 ? 59.713 68.348 139.837 1.00 40.61 110 ARG B O 1
ATOM 4677 N N . THR B 1 111 ? 59.568 69.358 141.857 1.00 43.85 111 THR B N 1
ATOM 4678 C CA . THR B 1 111 ? 58.208 69.825 141.619 1.00 40.04 111 THR B CA 1
ATOM 4679 C C . THR B 1 111 ? 58.125 71.177 140.937 1.00 46.26 111 THR B C 1
ATOM 4680 O O . THR B 1 111 ? 57.071 71.498 140.378 1.00 49.67 111 THR B O 1
ATOM 4684 N N . ASN B 1 112 ? 59.201 71.969 140.959 1.00 39.10 112 ASN B N 1
ATOM 4685 C CA . ASN B 1 112 ? 59.168 73.306 140.369 1.00 42.19 112 ASN B CA 1
ATOM 4686 C C . ASN B 1 112 ? 58.600 73.309 138.959 1.00 38.43 112 ASN B C 1
ATOM 4687 O O . ASN B 1 112 ? 57.778 74.159 138.611 1.00 37.51 112 ASN B O 1
ATOM 4692 N N . MET B 1 113 ? 59.009 72.332 138.145 1.00 52.44 113 MET B N 1
ATOM 4693 C CA . MET B 1 113 ? 58.619 72.290 136.738 1.00 41.94 113 MET B CA 1
ATOM 4694 C C . MET B 1 113 ? 57.110 72.281 136.561 1.00 39.18 113 MET B C 1
ATOM 4695 O O . MET B 1 113 ? 56.585 72.852 135.604 1.00 38.96 113 MET B O 1
ATOM 4700 N N . TYR B 1 114 ? 56.394 71.623 137.462 1.00 40.75 114 TYR B N 1
ATOM 4701 C CA . TYR B 1 114 ? 54.992 71.302 137.248 1.00 39.07 114 TYR B CA 1
ATOM 4702 C C . TYR B 1 114 ? 54.085 72.277 137.962 1.00 39.02 114 TYR B C 1
ATOM 4703 O O . TYR B 1 114 ? 52.905 71.970 138.197 1.00 37.81 114 TYR B O 1
ATOM 4712 N N . SER B 1 115 ? 54.628 73.427 138.334 1.00 31.68 115 SER B N 1
ATOM 4713 C CA . SER B 1 115 ? 53.850 74.403 139.056 1.00 32.34 115 SER B CA 1
ATOM 4714 C C . SER B 1 115 ? 52.841 75.032 138.100 1.00 33.43 115 SER B C 1
ATOM 4715 O O . SER B 1 115 ? 53.216 75.450 136.997 1.00 33.09 115 SER B O 1
ATOM 4718 N N . PRO B 1 116 ? 51.553 75.076 138.450 1.00 37.39 116 PRO B N 1
ATOM 4719 C CA . PRO B 1 116 ? 50.589 75.755 137.572 1.00 35.02 116 PRO B CA 1
ATOM 4720 C C . PRO B 1 116 ? 50.593 77.277 137.706 1.00 39.38 116 PRO B C 1
ATOM 4721 O O . PRO B 1 116 ? 49.864 77.941 136.956 1.00 49.27 116 PRO B O 1
ATOM 4725 N N . ASN B 1 117 ? 51.384 77.856 138.603 1.00 36.99 117 ASN B N 1
ATOM 4726 C CA . ASN B 1 117 ? 51.389 79.312 138.749 1.00 43.90 117 ASN B CA 1
ATOM 4727 C C . ASN B 1 117 ? 52.046 79.954 137.523 1.00 36.83 117 ASN B C 1
ATOM 4728 O O . ASN B 1 117 ? 53.187 79.601 137.183 1.00 32.44 117 ASN B O 1
ATOM 4733 N N . PRO B 1 118 ? 51.361 80.861 136.813 1.00 36.65 118 PRO B N 1
ATOM 4734 C CA . PRO B 1 118 ? 51.953 81.434 135.593 1.00 40.43 118 PRO B CA 1
ATOM 4735 C C . PRO B 1 118 ? 52.911 82.577 135.860 1.00 44.06 118 PRO B C 1
ATOM 4736 O O . PRO B 1 118 ? 53.566 83.043 134.912 1.00 33.51 118 PRO B O 1
ATOM 4740 N N . PHE B 1 119 ? 53.027 83.020 137.121 1.00 47.62 119 PHE B N 1
ATOM 4741 C CA . PHE B 1 119 ? 54.140 83.869 137.527 1.00 45.80 119 PHE B CA 1
ATOM 4742 C C . PHE B 1 119 ? 55.463 83.103 137.602 1.00 32.92 119 PHE B C 1
ATOM 4743 O O . PHE B 1 119 ? 56.529 83.729 137.508 1.00 35.29 119 PHE B O 1
ATOM 4751 N N . HIS B 1 120 ? 55.429 81.767 137.692 1.00 29.24 120 HIS B N 1
ATOM 4752 C CA . HIS B 1 120 ? 56.674 81.010 137.819 1.00 35.33 120 HIS B CA 1
ATOM 4753 C C . HIS B 1 120 ? 57.404 80.849 136.484 1.00 44.48 120 HIS B C 1
ATOM 4754 O O . HIS B 1 120 ? 57.598 79.732 135.980 1.00 36.88 120 HIS B O 1
ATOM 4761 N N . LEU B 1 121 ? 57.861 81.980 135.932 1.00 43.73 121 LEU B N 1
ATOM 4762 C CA . LEU B 1 121 ? 58.440 81.981 134.591 1.00 40.86 121 LEU B CA 1
ATOM 4763 C C . LEU B 1 121 ? 59.797 81.278 134.535 1.00 36.41 121 LEU B C 1
ATOM 4764 O O . LEU B 1 121 ? 60.203 80.808 133.470 1.00 36.56 121 LEU B O 1
ATOM 4769 N N . LEU B 1 122 ? 60.537 81.235 135.640 1.00 37.57 122 LEU B N 1
ATOM 4770 C CA . LEU B 1 122 ? 61.842 80.593 135.662 1.00 30.25 122 LEU B CA 1
ATOM 4771 C C . LEU B 1 122 ? 61.738 79.148 136.144 1.00 33.08 122 LEU B C 1
ATOM 4772 O O . LEU B 1 122 ? 62.760 78.516 136.447 1.00 29.83 122 LEU B O 1
ATOM 4777 N N . ARG B 1 123 ? 60.513 78.612 136.187 1.00 32.81 123 ARG B N 1
ATOM 4778 C CA . ARG B 1 123 ? 60.218 77.306 136.759 1.00 38.00 123 ARG B CA 1
ATOM 4779 C C . ARG B 1 123 ? 61.132 76.255 136.156 1.00 35.42 123 ARG B C 1
ATOM 4780 O O . ARG B 1 123 ? 61.393 75.226 136.779 1.00 35.63 123 ARG B O 1
ATOM 4788 N N . ASP B 1 124 ? 61.648 76.518 134.960 1.00 36.71 124 ASP B N 1
ATOM 4789 C CA . ASP B 1 124 ? 62.458 75.553 134.235 1.00 44.29 124 ASP B CA 1
ATOM 4790 C C . ASP B 1 124 ? 63.952 75.873 134.305 1.00 48.02 124 ASP B C 1
ATOM 4791 O O . ASP B 1 124 ? 64.726 75.400 133.469 1.00 47.94 124 ASP B O 1
ATOM 4796 N N . CYS B 1 125 ? 64.379 76.649 135.297 1.00 45.58 125 CYS B N 1
ATOM 4797 C CA . CYS B 1 125 ? 65.749 77.134 135.374 1.00 45.11 125 CYS B CA 1
ATOM 4798 C C . CYS B 1 125 ? 66.439 76.613 136.627 1.00 44.45 125 CYS B C 1
ATOM 4799 O O . CYS B 1 125 ? 65.870 76.662 137.720 1.00 35.35 125 CYS B O 1
ATOM 4802 N N . GLN B 1 126 ? 67.657 76.093 136.444 1.00 41.59 126 GLN B N 1
ATOM 4803 C CA . GLN B 1 126 ? 68.555 75.714 137.527 1.00 39.03 126 GLN B CA 1
ATOM 4804 C C . GLN B 1 126 ? 69.631 76.785 137.609 1.00 44.48 126 GLN B C 1
ATOM 4805 O O . GLN B 1 126 ? 70.560 76.797 136.797 1.00 48.46 126 GLN B O 1
ATOM 4811 N N . VAL B 1 127 ? 69.520 77.672 138.593 1.00 49.21 127 VAL B N 1
ATOM 4812 C CA . VAL B 1 127 ? 70.248 78.939 138.608 1.00 50.81 127 VAL B CA 1
ATOM 4813 C C . VAL B 1 127 ? 71.308 78.939 139.708 1.00 40.06 127 VAL B C 1
ATOM 4814 O O . VAL B 1 127 ? 70.984 78.798 140.890 1.00 34.69 127 VAL B O 1
ATOM 4818 N N . TYR B 1 128 ? 72.565 79.135 139.317 1.00 33.69 128 TYR B N 1
ATOM 4819 C CA . TYR B 1 128 ? 73.686 79.322 140.233 1.00 33.44 128 TYR B CA 1
ATOM 4820 C C . TYR B 1 128 ? 73.930 80.815 140.390 1.00 36.98 128 TYR B C 1
ATOM 4821 O O . TYR B 1 128 ? 74.483 81.451 139.491 1.00 52.35 128 TYR B O 1
ATOM 4830 N N . ILE B 1 129 ? 73.516 81.372 141.520 1.00 39.69 129 ILE B N 1
ATOM 4831 C CA . ILE B 1 129 ? 73.786 82.767 141.855 1.00 39.95 129 ILE B CA 1
ATOM 4832 C C . ILE B 1 129 ? 75.153 82.810 142.516 1.00 38.38 129 ILE B C 1
ATOM 4833 O O . ILE B 1 129 ? 75.304 82.364 143.656 1.00 41.61 129 ILE B O 1
ATOM 4838 N N . SER B 1 130 ? 76.141 83.370 141.825 1.00 33.79 130 SER B N 1
ATOM 4839 C CA . SER B 1 130 ? 77.516 83.211 142.266 1.00 37.95 130 SER B CA 1
ATOM 4840 C C . SER B 1 130 ? 77.798 84.169 143.418 1.00 50.42 130 SER B C 1
ATOM 4841 O O . SER B 1 130 ? 77.698 85.395 143.260 1.00 50.67 130 SER B O 1
ATOM 4844 N N . LYS B 1 131 ? 78.129 83.604 144.584 1.00 36.20 131 LYS B N 1
ATOM 4845 C CA . LYS B 1 131 ? 78.320 84.431 145.763 1.00 30.53 131 LYS B CA 1
ATOM 4846 C C . LYS B 1 131 ? 79.509 85.367 145.612 1.00 36.99 131 LYS B C 1
ATOM 4847 O O . LYS B 1 131 ? 79.509 86.463 146.184 1.00 36.25 131 LYS B O 1
ATOM 4853 N N . SER B 1 132 ? 80.530 84.969 144.846 1.00 41.33 132 SER B N 1
ATOM 4854 C CA . SER B 1 132 ? 81.705 85.825 144.702 1.00 38.70 132 SER B CA 1
ATOM 4855 C C . SER B 1 132 ? 81.386 87.094 143.932 1.00 33.75 132 SER B C 1
ATOM 4856 O O . SER B 1 132 ? 82.205 88.011 143.891 1.00 50.12 132 SER B O 1
ATOM 4859 N N . SER B 1 133 ? 80.207 87.173 143.344 1.00 39.14 133 SER B N 1
ATOM 4860 C CA . SER B 1 133 ? 79.788 88.296 142.528 1.00 33.41 133 SER B CA 1
ATOM 4861 C C . SER B 1 133 ? 79.024 89.359 143.317 1.00 43.16 133 SER B C 1
ATOM 4862 O O . SER B 1 133 ? 78.807 90.469 142.798 1.00 41.96 133 SER B O 1
ATOM 4865 N N . PHE B 1 134 ? 78.628 89.068 144.558 1.00 28.72 134 PHE B N 1
ATOM 4866 C CA . PHE B 1 134 ? 77.642 89.895 145.226 1.00 26.70 134 PHE B CA 1
ATOM 4867 C C . PHE B 1 134 ? 77.945 90.038 146.712 1.00 25.37 134 PHE B C 1
ATOM 4868 O O . PHE B 1 134 ? 78.537 89.166 147.345 1.00 28.47 134 PHE B O 1
ATOM 4876 N N . ASN B 1 135 ? 77.534 91.164 147.259 1.00 26.72 135 ASN B N 1
ATOM 4877 C CA . ASN B 1 135 ? 77.422 91.289 148.700 1.00 29.64 135 ASN B CA 1
ATOM 4878 C C . ASN B 1 135 ? 76.361 90.330 149.222 1.00 40.57 135 ASN B C 1
ATOM 4879 O O . ASN B 1 135 ? 75.422 89.961 148.501 1.00 30.87 135 ASN B O 1
ATOM 4884 N N . LYS B 1 136 ? 76.539 89.900 150.476 1.00 25.30 136 LYS B N 1
ATOM 4885 C CA . LYS B 1 136 ? 75.571 89.002 151.086 1.00 34.71 136 LYS B CA 1
ATOM 4886 C C . LYS B 1 136 ? 74.156 89.498 150.874 1.00 35.82 136 LYS B C 1
ATOM 4887 O O . LYS B 1 136 ? 73.261 88.724 150.526 1.00 28.31 136 LYS B O 1
ATOM 4893 N N . CYS B 1 137 ? 73.927 90.787 151.105 1.00 30.03 137 CYS B N 1
ATOM 4894 C CA . CYS B 1 137 ? 72.552 91.249 151.031 1.00 38.29 137 CYS B CA 1
ATOM 4895 C C . CYS B 1 137 ? 72.026 91.193 149.599 1.00 29.23 137 CYS B C 1
ATOM 4896 O O . CYS B 1 137 ? 70.841 90.925 149.394 1.00 28.34 137 CYS B O 1
ATOM 4899 N N . GLU B 1 138 ? 72.880 91.395 148.597 1.00 23.19 138 GLU B N 1
ATOM 4900 C CA . GLU B 1 138 ? 72.378 91.329 147.230 1.00 30.58 138 GLU B CA 1
ATOM 4901 C C . GLU B 1 138 ? 72.050 89.897 146.841 1.00 31.95 138 GLU B C 1
ATOM 4902 O O . GLU B 1 138 ? 71.074 89.647 146.126 1.00 35.99 138 GLU B O 1
ATOM 4908 N N . TYR B 1 139 ? 72.868 88.948 147.287 1.00 33.96 139 TYR B N 1
ATOM 4909 C CA . TYR B 1 139 ? 72.582 87.542 147.025 1.00 36.06 139 TYR B CA 1
ATOM 4910 C C . TYR B 1 139 ? 71.222 87.136 147.575 1.00 38.12 139 TYR B C 1
ATOM 4911 O O . TYR B 1 139 ? 70.452 86.434 146.900 1.00 30.93 139 TYR B O 1
ATOM 4920 N N . ILE B 1 140 ? 70.898 87.605 148.782 1.00 22.21 140 ILE B N 1
ATOM 4921 C CA . ILE B 1 140 ? 69.658 87.196 149.417 1.00 31.62 140 ILE B CA 1
ATOM 4922 C C . ILE B 1 140 ? 68.470 87.687 148.604 1.00 24.13 140 ILE B C 1
ATOM 4923 O O . ILE B 1 140 ? 67.583 86.901 148.259 1.00 44.71 140 ILE B O 1
ATOM 4928 N N . LEU B 1 141 ? 68.471 88.967 148.215 1.00 32.27 141 LEU B N 1
ATOM 4929 C CA . LEU B 1 141 ? 67.385 89.526 147.391 1.00 25.03 141 LEU B CA 1
ATOM 4930 C C . LEU B 1 141 ? 67.233 88.765 146.077 1.00 27.74 141 LEU B C 1
ATOM 4931 O O . LEU B 1 141 ? 66.141 88.305 145.736 1.00 26.43 141 LEU B O 1
ATOM 4936 N N . TYR B 1 142 ? 68.320 88.615 145.324 1.00 27.01 142 TYR B N 1
ATOM 4937 C CA . TYR B 1 142 ? 68.225 87.847 144.087 1.00 30.69 142 TYR B CA 1
ATOM 4938 C C . TYR B 1 142 ? 67.649 86.450 144.335 1.00 43.72 142 TYR B C 1
ATOM 4939 O O . TYR B 1 142 ? 66.863 85.943 143.518 1.00 40.14 142 TYR B O 1
ATOM 4948 N N . SER B 1 143 ? 68.016 85.823 145.465 1.00 47.43 143 SER B N 1
ATOM 4949 C CA . SER B 1 143 ? 67.528 84.485 145.780 1.00 30.56 143 SER B CA 1
ATOM 4950 C C . SER B 1 143 ? 66.037 84.504 146.046 1.00 37.59 143 SER B C 1
ATOM 4951 O O . SER B 1 143 ? 65.290 83.677 145.508 1.00 33.35 143 SER B O 1
ATOM 4954 N N . ASP B 1 144 ? 65.600 85.409 146.918 1.00 24.38 144 ASP B N 1
ATOM 4955 C CA . ASP B 1 144 ? 64.179 85.569 147.176 1.00 28.56 144 ASP B CA 1
ATOM 4956 C C . ASP B 1 144 ? 63.392 85.616 145.868 1.00 28.73 144 ASP B C 1
ATOM 4957 O O . ASP B 1 144 ? 62.462 84.831 145.658 1.00 30.01 144 ASP B O 1
ATOM 4962 N N . LEU B 1 145 ? 63.811 86.487 144.945 1.00 32.38 145 LEU B N 1
ATOM 4963 C CA . LEU B 1 145 ? 63.040 86.714 143.728 1.00 29.65 145 LEU B CA 1
ATOM 4964 C C . LEU B 1 145 ? 63.197 85.576 142.738 1.00 30.62 145 LEU B C 1
ATOM 4965 O O . LEU B 1 145 ? 62.259 85.288 141.992 1.00 45.79 145 LEU B O 1
ATOM 4970 N N . LEU B 1 146 ? 64.371 84.936 142.689 1.00 28.06 146 LEU B N 1
ATOM 4971 C CA . LEU B 1 146 ? 64.488 83.688 141.940 1.00 36.53 146 LEU B CA 1
ATOM 4972 C C . LEU B 1 146 ? 63.483 82.684 142.444 1.00 41.90 146 LEU B C 1
ATOM 4973 O O . LEU B 1 146 ? 62.844 81.982 141.651 1.00 46.61 146 LEU B O 1
ATOM 4978 N N . HIS B 1 147 ? 63.339 82.604 143.768 1.00 35.00 147 HIS B N 1
ATOM 4979 C CA . HIS B 1 147 ? 62.369 81.695 144.356 1.00 40.40 147 HIS B CA 1
ATOM 4980 C C . HIS B 1 147 ? 60.962 82.076 143.929 1.00 50.71 147 HIS B C 1
ATOM 4981 O O . HIS B 1 147 ? 60.153 81.198 143.607 1.00 43.11 147 HIS B O 1
ATOM 4988 N N . LEU B 1 148 ? 60.661 83.385 143.871 1.00 39.26 148 LEU B N 1
ATOM 4989 C CA . LEU B 1 148 ? 59.286 83.788 143.568 1.00 45.88 148 LEU B CA 1
ATOM 4990 C C . LEU B 1 148 ? 58.927 83.548 142.107 1.00 37.43 148 LEU B C 1
ATOM 4991 O O . LEU B 1 148 ? 57.737 83.445 141.785 1.00 28.05 148 LEU B O 1
ATOM 4996 N N . LEU B 1 149 ? 59.922 83.440 141.224 1.00 31.66 149 LEU B N 1
ATOM 4997 C CA . LEU B 1 149 ? 59.693 83.059 139.831 1.00 39.63 149 LEU B CA 1
ATOM 4998 C C . LEU B 1 149 ? 59.692 81.546 139.651 1.00 51.54 149 LEU B C 1
ATOM 4999 O O . LEU B 1 149 ? 59.618 81.059 138.495 1.00 27.22 149 LEU B O 1
ATOM 5004 N N . GLY B 1 150 ? 59.772 80.805 140.777 1.00 29.53 150 GLY B N 1
ATOM 5005 C CA . GLY B 1 150 ? 59.664 79.358 140.773 1.00 30.25 150 GLY B CA 1
ATOM 5006 C C . GLY B 1 150 ? 60.906 78.655 140.294 1.00 41.48 150 GLY B C 1
ATOM 5007 O O . GLY B 1 150 ? 60.845 77.469 139.946 1.00 44.79 150 GLY B O 1
ATOM 5008 N N . GLY B 1 151 ? 62.032 79.362 140.232 1.00 41.03 151 GLY B N 1
ATOM 5009 C CA . GLY B 1 151 ? 63.283 78.736 139.876 1.00 44.95 151 GLY B CA 1
ATOM 5010 C C . GLY B 1 151 ? 63.951 77.995 141.045 1.00 44.54 151 GLY B C 1
ATOM 5011 O O . GLY B 1 151 ? 63.683 78.223 142.222 1.00 34.15 151 GLY B O 1
ATOM 5012 N N . THR B 1 152 ? 64.838 77.080 140.678 1.00 44.53 152 THR B N 1
ATOM 5013 C CA . THR B 1 152 ? 65.577 76.260 141.620 1.00 39.41 152 THR B CA 1
ATOM 5014 C C . THR B 1 152 ? 66.957 76.860 141.804 1.00 39.50 152 THR B C 1
ATOM 5015 O O . THR B 1 152 ? 67.727 76.948 140.843 1.00 44.64 152 THR B O 1
ATOM 5019 N N . LEU B 1 153 ? 67.259 77.272 143.033 1.00 33.03 153 LEU B N 1
ATOM 5020 C CA . LEU B 1 153 ? 68.580 77.760 143.375 1.00 33.00 153 LEU B CA 1
ATOM 5021 C C . LEU B 1 153 ? 69.544 76.594 143.554 1.00 34.13 153 LEU B C 1
ATOM 5022 O O . LEU B 1 153 ? 69.201 75.575 144.148 1.00 42.66 153 LEU B O 1
ATOM 5027 N N . VAL B 1 154 ? 70.745 76.725 143.009 1.00 37.84 154 VAL B N 1
ATOM 5028 C CA . VAL B 1 154 ? 71.805 75.744 143.219 1.00 45.74 154 VAL B CA 1
ATOM 5029 C C . VAL B 1 154 ? 73.081 76.489 143.562 1.00 39.47 154 VAL B C 1
ATOM 5030 O O . VAL B 1 154 ? 73.334 77.575 143.034 1.00 35.76 154 VAL B O 1
ATOM 5034 N N . ASN B 1 155 ? 73.878 75.912 144.455 1.00 36.43 155 ASN B N 1
ATOM 5035 C CA . ASN B 1 155 ? 75.166 76.488 144.815 1.00 47.94 155 ASN B CA 1
ATOM 5036 C C . ASN B 1 155 ? 76.325 75.711 144.212 1.00 48.18 155 ASN B C 1
ATOM 5037 O O . ASN B 1 155 ? 77.464 75.828 144.689 1.00 39.98 155 ASN B O 1
ATOM 5042 N N . TYR B 1 156 ? 76.047 74.928 143.169 1.00 49.35 156 TYR B N 1
ATOM 5043 C CA . TYR B 1 156 ? 77.038 74.114 142.481 1.00 54.05 156 TYR B CA 1
ATOM 5044 C C . TYR B 1 156 ? 76.776 74.189 140.988 1.00 54.14 156 TYR B C 1
ATOM 5045 O O . TYR B 1 156 ? 75.658 74.480 140.552 1.00 55.45 156 TYR B O 1
ATOM 5054 N N . ILE B 1 157 ? 77.816 73.918 140.209 1.00 59.63 157 ILE B N 1
ATOM 5055 C CA . ILE B 1 157 ? 77.742 73.998 138.757 1.00 64.85 157 ILE B CA 1
ATOM 5056 C C . ILE B 1 157 ? 77.856 72.594 138.186 1.00 61.44 157 ILE B C 1
ATOM 5057 O O . ILE B 1 157 ? 78.754 71.828 138.559 1.00 58.92 157 ILE B O 1
ATOM 5062 N N . SER B 1 158 ? 76.927 72.249 137.305 1.00 52.24 158 SER B N 1
ATOM 5063 C CA . SER B 1 158 ? 76.858 70.911 136.750 1.00 53.08 158 SER B CA 1
ATOM 5064 C C . SER B 1 158 ? 76.374 71.024 135.315 1.00 61.64 158 SER B C 1
ATOM 5065 O O . SER B 1 158 ? 76.211 72.127 134.784 1.00 67.81 158 SER B O 1
ATOM 5068 N N . ASN B 1 159 ? 76.123 69.867 134.696 1.00 59.18 159 ASN B N 1
ATOM 5069 C CA . ASN B 1 159 ? 75.647 69.856 133.317 1.00 56.73 159 ASN B CA 1
ATOM 5070 C C . ASN B 1 159 ? 74.213 70.360 133.194 1.00 65.73 159 ASN B C 1
ATOM 5071 O O . ASN B 1 159 ? 73.828 70.886 132.139 1.00 63.72 159 ASN B O 1
ATOM 5076 N N . ARG B 1 160 ? 73.405 70.196 134.237 1.00 58.22 160 ARG B N 1
ATOM 5077 C CA . ARG B 1 160 ? 72.028 70.656 134.193 1.00 59.30 160 ARG B CA 1
ATOM 5078 C C . ARG B 1 160 ? 71.876 72.089 134.682 1.00 54.84 160 ARG B C 1
ATOM 5079 O O . ARG B 1 160 ? 70.750 72.605 134.715 1.00 58.16 160 ARG B O 1
ATOM 5087 N N . THR B 1 161 ? 72.982 72.739 135.045 1.00 48.07 161 THR B N 1
ATOM 5088 C CA . THR B 1 161 ? 72.973 74.166 135.336 1.00 47.47 161 THR B CA 1
ATOM 5089 C C . THR B 1 161 ? 72.595 74.973 134.094 1.00 47.91 161 THR B C 1
ATOM 5090 O O . THR B 1 161 ? 73.276 74.897 133.067 1.00 46.32 161 THR B O 1
ATOM 5094 N N . THR B 1 162 ? 71.538 75.780 134.201 1.00 46.07 162 THR B N 1
ATOM 5095 C CA . THR B 1 162 ? 71.055 76.557 133.063 1.00 44.00 162 THR B CA 1
ATOM 5096 C C . THR B 1 162 ? 71.557 78.003 133.028 1.00 49.52 162 THR B C 1
ATOM 5097 O O . THR B 1 162 ? 71.838 78.530 131.940 1.00 46.41 162 THR B O 1
ATOM 5101 N N . HIS B 1 163 ? 71.668 78.665 134.183 1.00 51.14 163 HIS B N 1
ATOM 5102 C CA . HIS B 1 163 ? 72.057 80.066 134.247 1.00 44.77 163 HIS B CA 1
ATOM 5103 C C . HIS B 1 163 ? 73.007 80.302 135.406 1.00 41.30 163 HIS B C 1
ATOM 5104 O O . HIS B 1 163 ? 72.828 79.754 136.494 1.00 50.69 163 HIS B O 1
ATOM 5111 N N . VAL B 1 164 ? 74.011 81.131 135.154 1.00 38.33 164 VAL B N 1
ATOM 5112 C CA . VAL B 1 164 ? 74.996 81.538 136.139 1.00 37.54 164 VAL B CA 1
ATOM 5113 C C . VAL B 1 164 ? 74.917 83.052 136.222 1.00 43.64 164 VAL B C 1
ATOM 5114 O O . VAL B 1 164 ? 75.145 83.741 135.222 1.00 46.78 164 VAL B O 1
ATOM 5118 N N . ILE B 1 165 ? 74.559 83.572 137.394 1.00 52.63 165 ILE B N 1
ATOM 5119 C CA . ILE B 1 165 ? 74.395 85.011 137.567 1.00 48.70 165 ILE B CA 1
ATOM 5120 C C . ILE B 1 165 ? 75.725 85.635 137.962 1.00 46.49 165 ILE B C 1
ATOM 5121 O O . ILE B 1 165 ? 76.415 85.140 138.861 1.00 33.74 165 ILE B O 1
ATOM 5126 N N . VAL B 1 166 ? 76.094 86.715 137.264 1.00 50.43 166 VAL B N 1
ATOM 5127 C CA . VAL B 1 166 ? 77.271 87.497 137.604 1.00 50.82 166 VAL B CA 1
ATOM 5128 C C . VAL B 1 166 ? 76.883 88.963 137.625 1.00 48.18 166 VAL B C 1
ATOM 5129 O O . VAL B 1 166 ? 75.840 89.360 137.099 1.00 35.69 166 VAL B O 1
ATOM 5133 N N . GLN B 1 167 ? 77.728 89.757 138.289 1.00 41.61 167 GLN B N 1
ATOM 5134 C CA . GLN B 1 167 ? 77.551 91.203 138.275 1.00 40.60 167 GLN B CA 1
ATOM 5135 C C . GLN B 1 167 ? 78.255 91.833 137.082 1.00 37.26 167 GLN B C 1
ATOM 5136 O O . GLN B 1 167 ? 77.721 92.766 136.479 1.00 36.92 167 GLN B O 1
ATOM 5142 N N . SER B 1 168 ? 79.430 91.327 136.710 1.00 47.56 168 SER B N 1
ATOM 5143 C CA . SER B 1 168 ? 80.276 92.005 135.736 1.00 56.35 168 SER B CA 1
ATOM 5144 C C . SER B 1 168 ? 81.340 91.033 135.242 1.00 55.63 168 SER B C 1
ATOM 5145 O O . SER B 1 168 ? 81.587 89.994 135.874 1.00 40.41 168 SER B O 1
ATOM 5148 N N . PRO B 1 169 ? 81.989 91.339 134.113 1.00 50.52 169 PRO B N 1
ATOM 5149 C CA . PRO B 1 169 ? 83.030 90.443 133.585 1.00 47.56 169 PRO B CA 1
ATOM 5150 C C . PRO B 1 169 ? 84.266 90.326 134.456 1.00 48.02 169 PRO B C 1
ATOM 5151 O O . PRO B 1 169 ? 85.153 89.537 134.120 1.00 47.30 169 PRO B O 1
ATOM 5155 N N . GLN B 1 170 ? 84.376 91.069 135.554 1.00 48.99 170 GLN B N 1
ATOM 5156 C CA . GLN B 1 170 ? 85.552 90.877 136.396 1.00 54.32 170 GLN B CA 1
ATOM 5157 C C . GLN B 1 170 ? 85.367 89.768 137.423 1.00 59.86 170 GLN B C 1
ATOM 5158 O O . GLN B 1 170 ? 86.327 89.422 138.124 1.00 61.96 170 GLN B O 1
ATOM 5164 N N . ASP B 1 171 ? 84.171 89.201 137.511 1.00 50.67 171 ASP B N 1
ATOM 5165 C CA . ASP B 1 171 ? 83.837 88.266 138.565 1.00 52.34 171 ASP B CA 1
ATOM 5166 C C . ASP B 1 171 ? 84.611 86.975 138.367 1.00 55.64 171 ASP B C 1
ATOM 5167 O O . ASP B 1 171 ? 84.536 86.378 137.282 1.00 55.38 171 ASP B O 1
ATOM 5172 N N . PRO B 1 172 ? 85.318 86.484 139.383 1.00 63.52 172 PRO B N 1
ATOM 5173 C CA . PRO B 1 172 ? 86.337 85.454 139.137 1.00 62.33 172 PRO B CA 1
ATOM 5174 C C . PRO B 1 172 ? 85.781 84.119 138.700 1.00 66.05 172 PRO B C 1
ATOM 5175 O O . PRO B 1 172 ? 86.554 83.264 138.250 1.00 69.62 172 PRO B O 1
ATOM 5179 N N . ILE B 1 173 ? 84.474 83.894 138.816 1.00 64.10 173 ILE B N 1
ATOM 5180 C CA . ILE B 1 173 ? 83.975 82.554 138.529 1.00 59.44 173 ILE B CA 1
ATOM 5181 C C . ILE B 1 173 ? 84.003 82.256 137.045 1.00 62.01 173 ILE B C 1
ATOM 5182 O O . ILE B 1 173 ? 84.122 81.088 136.651 1.00 66.73 173 ILE B O 1
ATOM 5187 N N . ILE B 1 174 ? 83.883 83.288 136.205 1.00 55.65 174 ILE B N 1
ATOM 5188 C CA . ILE B 1 174 ? 84.036 83.101 134.765 1.00 58.33 174 ILE B CA 1
ATOM 5189 C C . ILE B 1 174 ? 85.256 82.235 134.484 1.00 52.58 174 ILE B C 1
ATOM 5190 O O . ILE B 1 174 ? 85.180 81.231 133.769 1.00 51.84 174 ILE B O 1
ATOM 5195 N N . ALA B 1 175 ? 86.392 82.596 135.090 1.00 54.89 175 ALA B N 1
ATOM 5196 C CA . ALA B 1 175 ? 87.663 81.926 134.832 1.00 61.86 175 ALA B CA 1
ATOM 5197 C C . ALA B 1 175 ? 87.625 80.467 135.264 1.00 70.08 175 ALA B C 1
ATOM 5198 O O . ALA B 1 175 ? 87.922 79.563 134.473 1.00 67.02 175 ALA B O 1
ATOM 5200 N N . THR B 1 176 ? 87.274 80.219 136.529 1.00 68.08 176 THR B N 1
ATOM 5201 C CA . THR B 1 176 ? 87.208 78.841 137.009 1.00 66.80 176 THR B CA 1
ATOM 5202 C C . THR B 1 176 ? 86.284 77.977 136.151 1.00 68.64 176 THR B C 1
ATOM 5203 O O . THR B 1 176 ? 86.557 76.786 135.960 1.00 74.76 176 THR B O 1
ATOM 5207 N N . VAL B 1 177 ? 85.214 78.553 135.595 1.00 58.87 177 VAL B N 1
ATOM 5208 C CA . VAL B 1 177 ? 84.379 77.781 134.676 1.00 61.42 177 VAL B CA 1
ATOM 5209 C C . VAL B 1 177 ? 85.176 77.387 133.433 1.00 67.74 177 VAL B C 1
ATOM 5210 O O . VAL B 1 177 ? 85.036 76.275 132.903 1.00 68.74 177 VAL B O 1
ATOM 5214 N N . SER B 1 178 ? 86.052 78.268 132.973 1.00 74.50 178 SER B N 1
ATOM 5215 C CA . SER B 1 178 ? 86.937 77.928 131.863 1.00 76.24 178 SER B CA 1
ATOM 5216 C C . SER B 1 178 ? 88.200 77.231 132.383 1.00 70.65 178 SER B C 1
ATOM 5217 O O . SER B 1 178 ? 88.126 76.165 132.996 1.00 62.53 178 SER B O 1
ATOM 5220 N N . TRP B 1 201 ? 75.164 76.201 129.545 1.00 53.97 201 TRP B N 1
ATOM 5221 C CA . TRP B 1 201 ? 74.711 77.212 130.502 1.00 62.20 201 TRP B CA 1
ATOM 5222 C C . TRP B 1 201 ? 75.041 78.633 130.021 1.00 65.27 201 TRP B C 1
ATOM 5223 O O . TRP B 1 201 ? 75.994 78.840 129.262 1.00 66.18 201 TRP B O 1
ATOM 5234 N N . LYS B 1 202 ? 74.257 79.611 130.470 1.00 60.38 202 LYS B N 1
ATOM 5235 C CA . LYS B 1 202 ? 74.396 80.995 130.029 1.00 63.94 202 LYS B CA 1
ATOM 5236 C C . LYS B 1 202 ? 74.697 81.910 131.216 1.00 62.09 202 LYS B C 1
ATOM 5237 O O . LYS B 1 202 ? 73.984 81.879 132.228 1.00 67.44 202 LYS B O 1
ATOM 5243 N N . PHE B 1 203 ? 75.759 82.712 131.101 1.00 45.06 203 PHE B N 1
ATOM 5244 C CA . PHE B 1 203 ? 76.058 83.716 132.115 1.00 41.68 203 PHE B CA 1
ATOM 5245 C C . PHE B 1 203 ? 75.208 84.957 131.863 1.00 43.97 203 PHE B C 1
ATOM 5246 O O . PHE B 1 203 ? 75.116 85.428 130.724 1.00 44.61 203 PHE B O 1
ATOM 5254 N N . VAL B 1 204 ? 74.574 85.486 132.918 1.00 41.13 204 VAL B N 1
ATOM 5255 C CA . VAL B 1 204 ? 73.731 86.672 132.797 1.00 44.71 204 VAL B CA 1
ATOM 5256 C C . VAL B 1 204 ? 73.908 87.603 134.001 1.00 44.83 204 VAL B C 1
ATOM 5257 O O . VAL B 1 204 ? 74.315 87.190 135.088 1.00 37.73 204 VAL B O 1
ATOM 5261 N N . TYR B 1 205 ? 73.628 88.894 133.762 1.00 50.29 205 TYR B N 1
ATOM 5262 C CA . TYR B 1 205 ? 73.555 89.921 134.787 1.00 39.09 205 TYR B CA 1
ATOM 5263 C C . TYR B 1 205 ? 72.258 89.747 135.554 1.00 38.14 205 TYR B C 1
ATOM 5264 O O . TYR B 1 205 ? 71.338 89.090 135.065 1.00 36.09 205 TYR B O 1
ATOM 5273 N N . PRO B 1 206 ? 72.167 90.314 136.764 1.00 36.30 206 PRO B N 1
ATOM 5274 C CA . PRO B 1 206 ? 70.961 90.109 137.584 1.00 31.89 206 PRO B CA 1
ATOM 5275 C C . PRO B 1 206 ? 69.690 90.664 136.992 1.00 30.71 206 PRO B C 1
ATOM 5276 O O . PRO B 1 206 ? 68.608 90.354 137.499 1.00 43.05 206 PRO B O 1
ATOM 5280 N N . ILE B 1 207 ? 69.753 91.502 135.971 1.00 37.69 207 ILE B N 1
ATOM 5281 C CA . ILE B 1 207 ? 68.492 92.025 135.449 1.00 39.29 207 ILE B CA 1
ATOM 5282 C C . ILE B 1 207 ? 67.684 90.915 134.780 1.00 36.53 207 ILE B C 1
ATOM 5283 O O . ILE B 1 207 ? 66.446 90.971 134.750 1.00 36.88 207 ILE B O 1
ATOM 5288 N N . TRP B 1 208 ? 68.363 89.869 134.291 1.00 32.45 208 TRP B N 1
ATOM 5289 C CA . TRP B 1 208 ? 67.680 88.677 133.784 1.00 34.90 208 TRP B CA 1
ATOM 5290 C C . TRP B 1 208 ? 66.618 88.164 134.754 1.00 32.23 208 TRP B C 1
ATOM 5291 O O . TRP B 1 208 ? 65.537 87.735 134.341 1.00 30.05 208 TRP B O 1
ATOM 5302 N N . ILE B 1 209 ? 66.921 88.175 136.046 1.00 37.74 209 ILE B N 1
ATOM 5303 C CA . ILE B 1 209 ? 65.920 87.839 137.054 1.00 39.97 209 ILE B CA 1
ATOM 5304 C C . ILE B 1 209 ? 64.924 88.979 137.213 1.00 37.18 209 ILE B C 1
ATOM 5305 O O . ILE B 1 209 ? 63.713 88.789 137.069 1.00 30.46 209 ILE B O 1
ATOM 5310 N N . LEU B 1 210 ? 65.423 90.174 137.541 1.00 34.41 210 LEU B N 1
ATOM 5311 C CA . LEU B 1 210 ? 64.542 91.291 137.871 1.00 36.09 210 LEU B CA 1
ATOM 5312 C C . LEU B 1 210 ? 63.589 91.633 136.725 1.00 46.76 210 LEU B C 1
ATOM 5313 O O . LEU B 1 210 ? 62.469 92.097 136.970 1.00 39.47 210 LEU B O 1
ATOM 5318 N N . TYR B 1 211 ? 63.996 91.398 135.468 1.00 52.05 211 TYR B N 1
ATOM 5319 C CA . TYR B 1 211 ? 63.066 91.623 134.360 1.00 47.27 211 TYR B CA 1
ATOM 5320 C C . TYR B 1 211 ? 61.865 90.680 134.440 1.00 50.96 211 TYR B C 1
ATOM 5321 O O . TYR B 1 211 ? 60.713 91.122 134.318 1.00 49.30 211 TYR B O 1
ATOM 5330 N N . HIS B 1 212 ? 62.108 89.372 134.591 1.00 37.47 212 HIS B N 1
ATOM 5331 C CA . HIS B 1 212 ? 60.981 88.439 134.638 1.00 31.69 212 HIS B CA 1
ATOM 5332 C C . HIS B 1 212 ? 60.038 88.794 135.786 1.00 30.34 212 HIS B C 1
ATOM 5333 O O . HIS B 1 212 ? 58.821 88.809 135.618 1.00 37.04 212 HIS B O 1
ATOM 5340 N N . PHE B 1 213 ? 60.588 89.151 136.939 1.00 39.15 213 PHE B N 1
ATOM 5341 C CA . PHE B 1 213 ? 59.777 89.609 138.069 1.00 50.70 213 PHE B CA 1
ATOM 5342 C C . PHE B 1 213 ? 58.969 90.844 137.701 1.00 39.82 213 PHE B C 1
ATOM 5343 O O . PHE B 1 213 ? 57.763 90.915 137.965 1.00 30.24 213 PHE B O 1
ATOM 5351 N N . LYS B 1 214 ? 59.628 91.819 137.071 1.00 31.60 214 LYS B N 1
ATOM 5352 C CA . LYS B 1 214 ? 59.063 93.149 136.922 1.00 40.73 214 LYS B CA 1
ATOM 5353 C C . LYS B 1 214 ? 58.020 93.180 135.817 1.00 37.71 214 LYS B C 1
ATOM 5354 O O . LYS B 1 214 ? 56.939 93.753 135.987 1.00 35.59 214 LYS B O 1
ATOM 5360 N N . MET B 1 215 ? 58.326 92.570 134.680 1.00 38.36 215 MET B N 1
ATOM 5361 C CA . MET B 1 215 ? 57.415 92.585 133.547 1.00 33.93 215 MET B CA 1
ATOM 5362 C C . MET B 1 215 ? 56.461 91.396 133.539 1.00 33.89 215 MET B C 1
ATOM 5363 O O . MET B 1 215 ? 55.436 91.446 132.849 1.00 34.55 215 MET B O 1
ATOM 5368 N N . ALA B 1 216 ? 56.758 90.346 134.307 1.00 31.71 216 ALA B N 1
ATOM 5369 C CA . ALA B 1 216 ? 55.923 89.147 134.337 1.00 39.23 216 ALA B CA 1
ATOM 5370 C C . ALA B 1 216 ? 55.754 88.577 132.928 1.00 33.41 216 ALA B C 1
ATOM 5371 O O . ALA B 1 216 ? 54.668 88.176 132.519 1.00 39.53 216 ALA B O 1
ATOM 5373 N N . LYS B 1 217 ? 56.843 88.546 132.173 1.00 34.42 217 LYS B N 1
ATOM 5374 C CA . LYS B 1 217 ? 56.855 87.859 130.891 1.00 42.99 217 LYS B CA 1
ATOM 5375 C C . LYS B 1 217 ? 58.294 87.579 130.508 1.00 48.92 217 LYS B C 1
ATOM 5376 O O . LYS B 1 217 ? 59.214 88.226 131.020 1.00 42.30 217 LYS B O 1
ATOM 5382 N N . PRO B 1 218 ? 58.537 86.603 129.630 1.00 57.58 218 PRO B N 1
ATOM 5383 C CA . PRO B 1 218 ? 59.916 86.234 129.298 1.00 52.18 218 PRO B CA 1
ATOM 5384 C C . PRO B 1 218 ? 60.699 87.350 128.614 1.00 57.61 218 PRO B C 1
ATOM 5385 O O . PRO B 1 218 ? 60.141 88.256 127.982 1.00 55.24 218 PRO B O 1
ATOM 5389 N N . LEU B 1 219 ? 62.018 87.281 128.787 1.00 61.75 219 LEU B N 1
ATOM 5390 C CA . LEU B 1 219 ? 62.966 88.043 127.987 1.00 59.57 219 LEU B CA 1
ATOM 5391 C C . LEU B 1 219 ? 63.150 87.359 126.642 1.00 50.44 219 LEU B C 1
ATOM 5392 O O . LEU B 1 219 ? 63.419 86.154 126.589 1.00 46.79 219 LEU B O 1
ATOM 5397 N N . LYS B 1 220 ? 63.051 88.128 125.556 1.00 57.46 220 LYS B N 1
ATOM 5398 C CA . LYS B 1 220 ? 63.070 87.496 124.241 1.00 67.13 220 LYS B CA 1
ATOM 5399 C C . LYS B 1 220 ? 63.967 88.198 123.228 1.00 71.28 220 LYS B C 1
ATOM 5400 O O . LYS B 1 220 ? 64.808 87.558 122.578 1.00 78.09 220 LYS B O 1
ATOM 5406 N N . GLY B 1 221 ? 63.787 89.496 123.050 1.00 59.03 221 GLY B N 1
ATOM 5407 C CA . GLY B 1 221 ? 64.417 90.097 121.897 1.00 60.48 221 GLY B CA 1
ATOM 5408 C C . GLY B 1 221 ? 65.768 90.687 122.209 1.00 69.25 221 GLY B C 1
ATOM 5409 O O . GLY B 1 221 ? 66.664 90.021 122.744 1.00 60.45 221 GLY B O 1
ATOM 5410 N N . GLU B 1 222 ? 65.919 91.959 121.855 1.00 70.35 222 GLU B N 1
ATOM 5411 C CA . GLU B 1 222 ? 67.154 92.653 122.162 1.00 68.11 222 GLU B CA 1
ATOM 5412 C C . GLU B 1 222 ? 67.332 92.856 123.662 1.00 57.99 222 GLU B C 1
ATOM 5413 O O . GLU B 1 222 ? 68.473 92.972 124.123 1.00 57.48 222 GLU B O 1
ATOM 5419 N N . LEU B 1 223 ? 66.240 92.885 124.435 1.00 51.57 223 LEU B N 1
ATOM 5420 C CA . LEU B 1 223 ? 66.376 92.988 125.888 1.00 52.04 223 LEU B CA 1
ATOM 5421 C C . LEU B 1 223 ? 67.114 91.787 126.462 1.00 46.99 223 LEU B C 1
ATOM 5422 O O . LEU B 1 223 ? 67.978 91.936 127.335 1.00 57.58 223 LEU B O 1
ATOM 5427 N N . ALA B 1 224 ? 66.786 90.587 125.987 1.00 46.38 224 ALA B N 1
ATOM 5428 C CA . ALA B 1 224 ? 67.484 89.389 126.447 1.00 49.84 224 ALA B CA 1
ATOM 5429 C C . ALA B 1 224 ? 68.957 89.427 126.075 1.00 51.34 224 ALA B C 1
ATOM 5430 O O . ALA B 1 224 ? 69.789 88.806 126.748 1.00 52.63 224 ALA B O 1
ATOM 5432 N N . THR B 1 225 ? 69.293 90.144 125.002 1.00 49.52 225 THR B N 1
ATOM 5433 C CA . THR B 1 225 ? 70.682 90.255 124.585 1.00 49.23 225 THR B CA 1
ATOM 5434 C C . THR B 1 225 ? 71.448 91.208 125.485 1.00 49.63 225 THR B C 1
ATOM 5435 O O . THR B 1 225 ? 72.647 91.018 125.718 1.00 56.76 225 THR B O 1
ATOM 5439 N N . LEU B 1 226 ? 70.774 92.227 126.016 1.00 44.85 226 LEU 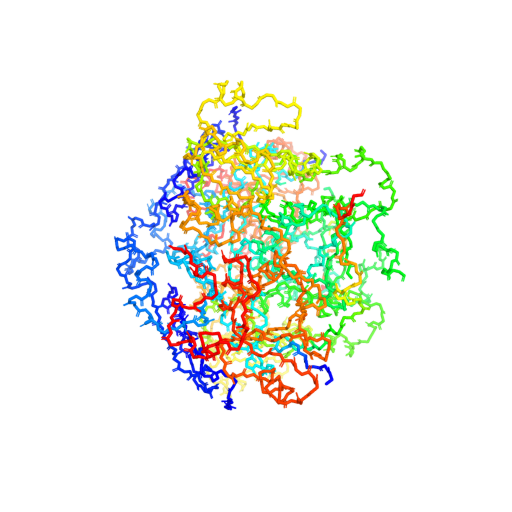B N 1
ATOM 5440 C CA . LEU B 1 226 ? 71.431 93.094 126.978 1.00 45.56 226 LEU B CA 1
ATOM 5441 C C . LEU B 1 226 ? 71.733 92.368 128.279 1.00 46.13 226 LEU B C 1
ATOM 5442 O O . LEU B 1 226 ? 72.676 92.737 128.981 1.00 56.07 226 LEU B O 1
ATOM 5447 N N . CYS B 1 227 ? 70.954 91.352 128.641 1.00 40.44 227 CYS B N 1
ATOM 5448 C CA . CYS B 1 227 ? 71.152 90.805 129.972 1.00 41.34 227 CYS B CA 1
ATOM 5449 C C . CYS B 1 227 ? 72.329 89.860 130.029 1.00 45.80 227 CYS B C 1
ATOM 5450 O O . CYS B 1 227 ? 72.817 89.560 131.122 1.00 57.95 227 CYS B O 1
ATOM 5453 N N . GLU B 1 228 ? 72.817 89.390 128.899 1.00 40.97 228 GLU B N 1
ATOM 5454 C CA . GLU B 1 228 ? 73.832 88.360 128.990 1.00 49.15 228 GLU B CA 1
ATOM 5455 C C . GLU B 1 228 ? 75.217 88.975 129.159 1.00 42.79 228 GLU B C 1
ATOM 5456 O O . GLU B 1 228 ? 75.485 90.098 128.720 1.00 42.45 228 GLU B O 1
ATOM 5462 N N . LEU B 1 229 ? 76.081 88.231 129.848 1.00 42.84 229 LEU B N 1
ATOM 5463 C CA . LEU B 1 229 ? 77.454 88.653 130.078 1.00 44.75 229 LEU B CA 1
ATOM 5464 C C . LEU B 1 229 ? 78.116 89.060 128.768 1.00 55.24 229 LEU B C 1
ATOM 5465 O O . LEU B 1 229 ? 77.915 88.430 127.726 1.00 60.22 229 LEU B O 1
ATOM 5470 N N . ASP B 1 230 ? 78.908 90.128 128.834 1.00 60.48 230 ASP B N 1
ATOM 5471 C CA . ASP B 1 230 ? 79.544 90.753 127.676 1.00 52.06 230 ASP B CA 1
ATOM 5472 C C . ASP B 1 230 ? 80.926 91.196 128.135 1.00 64.31 230 ASP B C 1
ATOM 5473 O O . ASP B 1 230 ? 81.043 92.206 128.837 1.00 70.70 230 ASP B O 1
ATOM 5478 N N . MET B 1 231 ? 81.978 90.471 127.736 1.00 67.09 231 MET B N 1
ATOM 5479 C CA . MET B 1 231 ? 83.304 90.748 128.299 1.00 64.92 231 MET B CA 1
ATOM 5480 C C . MET B 1 231 ? 83.807 92.163 128.010 1.00 64.90 231 MET B C 1
ATOM 5481 O O . MET B 1 231 ? 84.857 92.548 128.538 1.00 64.81 231 MET B O 1
ATOM 5486 N N . GLN B 1 232 ? 83.095 92.953 127.207 1.00 67.92 232 GLN B N 1
ATOM 5487 C CA . GLN B 1 232 ? 83.516 94.326 126.966 1.00 72.58 232 GLN B CA 1
ATOM 5488 C C . GLN B 1 232 ? 82.912 95.325 127.952 1.00 69.79 232 GLN B C 1
ATOM 5489 O O . GLN B 1 232 ? 83.416 96.454 128.058 1.00 69.53 232 GLN B O 1
ATOM 5495 N N . ASP B 1 233 ? 81.855 94.949 128.681 1.00 65.63 233 ASP B N 1
ATOM 5496 C CA . ASP B 1 233 ? 81.331 95.794 129.757 1.00 64.75 233 ASP B CA 1
ATOM 5497 C C . ASP B 1 233 ? 82.408 95.878 130.828 1.00 64.75 233 ASP B C 1
ATOM 5498 O O . ASP B 1 233 ? 82.380 95.193 131.853 1.00 68.15 233 ASP B O 1
ATOM 5503 N N . THR B 1 234 ? 83.396 96.717 130.567 1.00 55.68 234 THR B N 1
ATOM 5504 C CA . THR B 1 234 ? 84.442 96.891 131.546 1.00 54.77 234 THR B CA 1
ATOM 5505 C C . THR B 1 234 ? 84.140 98.017 132.514 1.00 51.94 234 THR B C 1
ATOM 5506 O O . THR B 1 234 ? 84.780 98.103 133.565 1.00 52.95 234 THR B O 1
ATOM 5510 N N . SER B 1 235 ? 83.172 98.861 132.211 1.00 46.27 235 SER B N 1
ATOM 5511 C CA . SER B 1 235 ? 82.979 100.054 133.007 1.00 54.90 235 SER B CA 1
ATOM 5512 C C . SER B 1 235 ? 81.669 99.996 133.775 1.00 43.85 235 SER B C 1
ATOM 5513 O O . SER B 1 235 ? 80.677 99.424 133.311 1.00 41.04 235 SER B O 1
ATOM 5516 N N . GLU B 1 236 ? 81.680 100.644 134.941 1.00 40.47 236 GLU B N 1
ATOM 5517 C CA . GLU B 1 236 ? 80.474 100.790 135.746 1.00 40.06 236 GLU B CA 1
ATOM 5518 C C . GLU B 1 236 ? 79.358 101.501 134.985 1.00 48.85 236 GLU B C 1
ATOM 5519 O O . GLU B 1 236 ? 78.172 101.227 135.220 1.00 54.87 236 GLU B O 1
ATOM 5525 N N . GLU B 1 237 ? 79.707 102.410 134.063 1.00 43.14 237 GLU B N 1
ATOM 5526 C CA . GLU B 1 237 ? 78.687 103.219 133.383 1.00 44.58 237 GLU B CA 1
ATOM 5527 C C . GLU B 1 237 ? 77.891 102.403 132.369 1.00 45.74 237 GLU B C 1
ATOM 5528 O O . GLU B 1 237 ? 76.696 102.642 132.169 1.00 40.02 237 GLU B O 1
ATOM 5534 N N . GLN B 1 238 ? 78.530 101.441 131.709 1.00 47.60 238 GLN B N 1
ATOM 5535 C CA . GLN B 1 238 ? 77.769 100.582 130.815 1.00 47.30 238 GLN B CA 1
ATOM 5536 C C . GLN B 1 238 ? 76.853 99.648 131.595 1.00 47.40 238 GLN B C 1
ATOM 5537 O O . GLN B 1 238 ? 75.732 99.371 131.157 1.00 43.47 238 GLN B O 1
ATOM 5543 N N . LEU B 1 239 ? 77.301 99.161 132.758 1.00 39.83 239 LEU B N 1
ATOM 5544 C CA . LEU B 1 239 ? 76.391 98.399 133.607 1.00 41.23 239 LEU B CA 1
ATOM 5545 C C . LEU B 1 239 ? 75.158 99.223 133.949 1.00 36.59 239 LEU B C 1
ATOM 5546 O O . LEU B 1 239 ? 74.021 98.761 133.790 1.00 37.68 239 LEU B O 1
ATOM 5551 N N . PHE B 1 240 ? 75.359 100.451 134.427 1.00 33.26 240 PHE B N 1
ATOM 5552 C CA . PHE B 1 240 ? 74.204 101.270 134.774 1.00 33.38 240 PHE B CA 1
ATOM 5553 C C . PHE B 1 240 ? 73.279 101.397 133.582 1.00 40.26 240 PHE B C 1
ATOM 5554 O O . PHE B 1 240 ? 72.054 101.358 133.728 1.00 44.51 240 PHE B O 1
ATOM 5562 N N . ALA B 1 241 ? 73.856 101.544 132.389 1.00 37.57 241 ALA B N 1
ATOM 5563 C CA . ALA B 1 241 ? 73.045 101.760 131.197 1.00 42.37 241 ALA B CA 1
ATOM 5564 C C . ALA B 1 241 ? 72.218 100.527 130.873 1.00 37.89 241 ALA B C 1
ATOM 5565 O O . ALA B 1 241 ? 71.000 100.623 130.685 1.00 39.06 241 ALA B O 1
ATOM 5567 N N . LYS B 1 242 ? 72.850 99.354 130.835 1.00 37.19 242 LYS B N 1
ATOM 5568 C CA . LYS B 1 242 ? 72.084 98.132 130.591 1.00 45.07 242 LYS B CA 1
ATOM 5569 C C . LYS B 1 242 ? 70.972 97.961 131.616 1.00 36.60 242 LYS B C 1
ATOM 5570 O O . LYS B 1 242 ? 69.847 97.614 131.258 1.00 36.38 242 LYS B O 1
ATOM 5576 N N . TRP B 1 243 ? 71.248 98.259 132.888 1.00 40.58 243 TRP B N 1
ATOM 5577 C CA . TRP B 1 243 ? 70.193 98.190 133.896 1.00 47.81 243 TRP B CA 1
ATOM 5578 C C . TRP B 1 243 ? 69.045 99.138 133.564 1.00 41.91 243 TRP B C 1
ATOM 5579 O O . TRP B 1 243 ? 67.879 98.738 133.569 1.00 44.63 243 TRP B O 1
ATOM 5590 N N . GLU B 1 244 ? 69.351 100.404 133.285 1.00 44.57 244 GLU B N 1
ATOM 5591 C CA . GLU B 1 244 ? 68.274 101.375 133.109 1.00 53.45 244 GLU B CA 1
ATOM 5592 C C . GLU B 1 244 ? 67.439 101.072 131.870 1.00 46.67 244 GLU B C 1
ATOM 5593 O O . GLU B 1 244 ? 66.292 101.521 131.767 1.00 46.17 244 GLU B O 1
ATOM 5599 N N . GLU B 1 245 ? 67.979 100.294 130.937 1.00 47.31 245 GLU B N 1
ATOM 5600 C CA . GLU B 1 245 ? 67.231 99.967 129.728 1.00 56.05 245 GLU B CA 1
ATOM 5601 C C . GLU B 1 245 ? 66.338 98.743 129.949 1.00 57.41 245 GLU B C 1
ATOM 5602 O O . GLU B 1 245 ? 65.147 98.762 129.622 1.00 58.17 245 GLU B O 1
ATOM 5608 N N . VAL B 1 246 ? 66.886 97.693 130.553 1.00 45.72 246 VAL B N 1
ATOM 5609 C CA . VAL B 1 246 ? 66.130 96.462 130.749 1.00 48.48 246 VAL B CA 1
ATOM 5610 C C . VAL B 1 246 ? 65.061 96.627 131.823 1.00 43.93 246 VAL B C 1
ATOM 5611 O O . VAL B 1 246 ? 63.993 96.021 131.735 1.00 45.83 246 VAL B O 1
ATOM 5615 N N . ILE B 1 247 ? 65.312 97.428 132.854 1.00 44.75 247 ILE B N 1
ATOM 5616 C CA . ILE B 1 247 ? 64.272 97.582 133.869 1.00 53.08 247 ILE B CA 1
ATOM 5617 C C . ILE B 1 247 ? 63.991 99.032 134.234 1.00 48.52 247 ILE B C 1
ATOM 5618 O O . ILE B 1 247 ? 63.723 99.334 135.400 1.00 51.74 247 ILE B O 1
ATOM 5623 N N . GLY B 1 248 ? 64.000 99.926 133.246 1.00 64.13 248 GLY B N 1
ATOM 5624 C CA . GLY B 1 248 ? 63.651 101.324 133.478 1.00 65.32 248 GLY B CA 1
ATOM 5625 C C . GLY B 1 248 ? 62.218 101.676 133.115 1.00 71.49 248 GLY B C 1
ATOM 5626 O O . GLY B 1 248 ? 61.630 102.590 133.708 1.00 76.73 248 GLY B O 1
ATOM 5627 N N . ASP B 1 249 ? 61.645 100.967 132.138 1.00 72.31 249 ASP B N 1
ATOM 5628 C CA . ASP B 1 249 ? 60.217 101.108 131.817 1.00 69.36 249 ASP B CA 1
ATOM 5629 C C . ASP B 1 249 ? 59.440 99.813 131.989 1.00 64.66 249 ASP B C 1
ATOM 5630 O O . ASP B 1 249 ? 58.474 99.773 132.749 1.00 62.05 249 ASP B O 1
ATOM 5635 N N . SER B 1 254 ? 54.153 96.082 132.085 1.00 39.26 254 SER B N 1
ATOM 5636 C CA . SER B 1 254 ? 54.071 94.774 132.737 1.00 47.82 254 SER B CA 1
ATOM 5637 C C . SER B 1 254 ? 52.882 94.002 132.215 1.00 52.96 254 SER B C 1
ATOM 5638 O O . SER B 1 254 ? 51.839 94.596 131.930 1.00 58.24 254 SER B O 1
ATOM 5641 N N . SER B 1 255 ? 53.022 92.686 132.082 1.00 39.76 255 SER B N 1
ATOM 5642 C CA . SER B 1 255 ? 51.878 91.863 131.730 1.00 40.87 255 SER B CA 1
ATOM 5643 C C . SER B 1 255 ? 51.402 91.121 132.978 1.00 38.44 255 SER B C 1
ATOM 5644 O O . SER B 1 255 ? 51.909 91.343 134.081 1.00 44.59 255 SER B O 1
ATOM 5647 N N . GLN B 1 256 ? 50.421 90.227 132.796 1.00 39.72 256 GLN B N 1
ATOM 5648 C CA . GLN B 1 256 ? 49.846 89.437 133.890 1.00 35.19 256 GLN B CA 1
ATOM 5649 C C . GLN B 1 256 ? 49.444 90.340 135.052 1.00 35.75 256 GLN B C 1
ATOM 5650 O O . GLN B 1 256 ? 49.791 90.113 136.209 1.00 34.90 256 GLN B O 1
ATOM 5656 N N . LEU B 1 257 ? 48.693 91.385 134.718 1.00 44.94 257 LEU B N 1
ATOM 5657 C CA . LEU B 1 257 ? 48.388 92.435 135.679 1.00 41.97 257 LEU B CA 1
ATOM 5658 C C . LEU B 1 257 ? 47.360 92.006 136.716 1.00 42.68 257 LEU B C 1
ATOM 5659 O O . LEU B 1 257 ? 47.186 92.700 137.726 1.00 50.72 257 LEU B O 1
ATOM 5664 N N . THR B 1 258 ? 46.663 90.901 136.508 1.00 46.32 258 THR B N 1
ATOM 5665 C CA . THR B 1 258 ? 45.707 90.509 137.532 1.00 49.88 258 THR B CA 1
ATOM 5666 C C . THR B 1 258 ? 46.274 89.512 138.540 1.00 42.16 258 THR B C 1
ATOM 5667 O O . THR B 1 258 ? 45.525 89.076 139.418 1.00 41.14 258 THR B O 1
ATOM 5671 N N . LEU B 1 259 ? 47.572 89.170 138.461 1.00 41.44 259 LEU B N 1
ATOM 5672 C CA . LEU B 1 259 ? 48.121 88.147 139.357 1.00 50.44 259 LEU B CA 1
ATOM 5673 C C . LEU B 1 259 ? 48.413 88.702 140.752 1.00 39.21 259 LEU B C 1
ATOM 5674 O O . LEU B 1 259 ? 48.296 87.981 141.746 1.00 55.09 259 LEU B O 1
ATOM 5679 N N . HIS B 1 260 ? 48.825 89.957 140.851 1.00 38.62 260 HIS B N 1
ATOM 5680 C CA . HIS B 1 260 ? 49.112 90.599 142.138 1.00 41.88 260 HIS B CA 1
ATOM 5681 C C . HIS B 1 260 ? 48.328 91.906 142.226 1.00 49.28 260 HIS B C 1
ATOM 5682 O O . HIS B 1 260 ? 48.907 92.989 142.374 1.00 47.54 260 HIS B O 1
ATOM 5689 N N . PRO B 1 261 ? 46.991 91.840 142.159 1.00 49.96 261 PRO B N 1
ATOM 5690 C CA . PRO B 1 261 ? 46.221 93.063 141.860 1.00 50.37 261 PRO B CA 1
ATOM 5691 C C . PRO B 1 261 ? 46.364 94.169 142.905 1.00 50.58 261 PRO B C 1
ATOM 5692 O O . PRO B 1 261 ? 46.352 95.344 142.529 1.00 54.84 261 PRO B O 1
ATOM 5696 N N . ASN B 1 262 ? 46.531 93.841 144.191 1.00 60.28 262 ASN B N 1
ATOM 5697 C CA . ASN B 1 262 ? 46.589 94.868 145.235 1.00 56.18 262 ASN B CA 1
ATOM 5698 C C . ASN B 1 262 ? 47.764 95.807 145.050 1.00 53.71 262 ASN B C 1
ATOM 5699 O O . ASN B 1 262 ? 48.863 95.532 145.529 1.00 51.68 262 ASN B O 1
ATOM 5704 N N . LYS B 1 263 ? 47.524 96.930 144.379 1.00 57.71 263 LYS B N 1
ATOM 5705 C CA . LYS B 1 263 ? 48.556 97.912 144.071 1.00 63.06 263 LYS B CA 1
ATOM 5706 C C . LYS B 1 263 ? 48.715 98.968 145.163 1.00 61.22 263 LYS B C 1
ATOM 5707 O O . LYS B 1 263 ? 49.464 99.932 144.971 1.00 64.79 263 LYS B O 1
ATOM 5713 N N . THR B 1 264 ? 48.019 98.819 146.295 1.00 56.74 264 THR B N 1
ATOM 5714 C CA . THR B 1 264 ? 48.205 99.703 147.439 1.00 52.77 264 THR B CA 1
ATOM 5715 C C . THR B 1 264 ? 48.556 98.898 148.675 1.00 51.62 264 THR B C 1
ATOM 5716 O O . THR B 1 264 ? 48.162 99.256 149.787 1.00 57.81 264 THR B O 1
ATOM 5720 N N . LEU B 1 265 ? 49.309 97.813 148.483 1.00 55.24 265 LEU B N 1
ATOM 5721 C CA . LEU B 1 265 ? 49.709 96.944 149.589 1.00 53.99 265 LEU B CA 1
ATOM 5722 C C . LEU B 1 265 ? 50.332 97.734 150.740 1.00 56.40 265 LEU B C 1
ATOM 5723 O O . LEU B 1 265 ? 49.980 97.542 151.910 1.00 61.45 265 LEU B O 1
ATOM 5728 N N . PHE B 1 266 ? 51.280 98.616 150.426 1.00 62.29 266 PHE B N 1
ATOM 5729 C CA . PHE B 1 266 ? 52.054 99.341 151.427 1.00 67.34 266 PHE B CA 1
ATOM 5730 C C . PHE B 1 266 ? 51.463 100.718 151.726 1.00 64.97 266 PHE B C 1
ATOM 5731 O O . PHE B 1 266 ? 52.199 101.652 152.080 1.00 57.41 266 PHE B O 1
ATOM 5739 N N . LYS B 1 267 ? 50.148 100.865 151.557 1.00 69.91 267 LYS B N 1
ATOM 5740 C CA . LYS B 1 267 ? 49.478 102.119 151.876 1.00 65.32 267 LYS B CA 1
ATOM 5741 C C . LYS B 1 267 ? 49.648 102.446 153.357 1.00 59.46 267 LYS B C 1
ATOM 5742 O O . LYS B 1 267 ? 49.382 101.608 154.222 1.00 60.58 267 LYS B O 1
ATOM 5748 N N . ASN B 1 268 ? 50.124 103.661 153.643 1.00 59.34 268 ASN B N 1
ATOM 5749 C CA . ASN B 1 268 ? 50.316 104.167 155.007 1.00 59.93 268 ASN B CA 1
ATOM 5750 C C . ASN B 1 268 ? 51.498 103.519 155.693 1.00 63.38 268 ASN B C 1
ATOM 5751 O O . ASN B 1 268 ? 51.506 103.372 156.920 1.00 65.59 268 ASN B O 1
ATOM 5756 N N . HIS B 1 269 ? 52.488 103.107 154.913 1.00 58.56 269 HIS B N 1
ATOM 5757 C CA . HIS B 1 269 ? 53.698 102.523 155.460 1.00 58.95 269 HIS B CA 1
ATOM 5758 C C . HIS B 1 269 ? 54.895 103.290 154.918 1.00 64.99 269 HIS B C 1
ATOM 5759 O O . HIS B 1 269 ? 54.968 103.561 153.714 1.00 66.10 269 HIS B O 1
ATOM 5766 N N . HIS B 1 270 ? 55.802 103.686 155.816 1.00 68.77 270 HIS B N 1
ATOM 5767 C CA . HIS B 1 270 ? 57.038 104.368 155.445 1.00 68.56 270 HIS B CA 1
ATOM 5768 C C . HIS B 1 270 ? 58.214 103.571 155.994 1.00 66.00 270 HIS B C 1
ATOM 5769 O O . HIS B 1 270 ? 58.314 103.367 157.209 1.00 70.20 270 HIS B O 1
ATOM 5776 N N . PHE B 1 271 ? 59.104 103.135 155.107 1.00 53.97 271 PHE B N 1
ATOM 5777 C CA . PHE B 1 271 ? 60.205 102.255 155.473 1.00 54.31 271 PHE B CA 1
ATOM 5778 C C . PHE B 1 271 ? 61.508 103.053 155.530 1.00 53.27 271 PHE B C 1
ATOM 5779 O O . PHE B 1 271 ? 61.764 103.905 154.674 1.00 58.60 271 PHE B O 1
ATOM 5787 N N . ALA B 1 272 ? 62.328 102.785 156.545 1.00 53.13 272 ALA B N 1
ATOM 5788 C CA . ALA B 1 272 ? 63.685 103.325 156.624 1.00 53.12 272 ALA B CA 1
ATOM 5789 C C . ALA B 1 272 ? 64.701 102.250 156.223 1.00 50.52 272 ALA B C 1
ATOM 5790 O O . ALA B 1 272 ? 64.609 101.104 156.677 1.00 46.01 272 ALA B O 1
ATOM 5792 N N . ILE B 1 273 ? 65.669 102.613 155.381 1.00 47.53 273 ILE B N 1
ATOM 5793 C CA . ILE B 1 273 ? 66.609 101.649 154.811 1.00 43.20 273 ILE B CA 1
ATOM 5794 C C . ILE B 1 273 ? 67.984 101.879 155.409 1.00 36.74 273 ILE B C 1
ATOM 5795 O O . ILE B 1 273 ? 68.545 102.975 155.286 1.00 43.81 273 ILE B O 1
ATOM 5800 N N . SER B 1 274 ? 68.540 100.820 156.001 1.00 36.82 274 SER B N 1
ATOM 5801 C CA . SER B 1 274 ? 69.783 100.881 156.766 1.00 42.62 274 SER B CA 1
ATOM 5802 C C . SER B 1 274 ? 71.007 100.936 155.846 1.00 34.95 274 SER B C 1
ATOM 5803 O O . SER B 1 274 ? 70.989 100.382 154.747 1.00 37.35 274 SER B O 1
ATOM 5806 N N . PRO B 1 275 ? 72.099 101.580 156.281 1.00 47.05 275 PRO B N 1
ATOM 5807 C CA . PRO B 1 275 ? 73.301 101.635 155.425 1.00 38.95 275 PRO B CA 1
ATOM 5808 C C . PRO B 1 275 ? 74.070 100.313 155.310 1.00 39.63 275 PRO B C 1
ATOM 5809 O O . PRO B 1 275 ? 75.002 100.248 154.499 1.00 31.27 275 PRO B O 1
ATOM 5813 N N . ASP B 1 276 ? 73.724 99.266 156.078 1.00 30.12 276 ASP B N 1
ATOM 5814 C CA . ASP B 1 276 ? 74.369 97.969 155.888 1.00 29.46 276 ASP B CA 1
ATOM 5815 C C . ASP B 1 276 ? 73.773 97.190 154.726 1.00 29.47 276 ASP B C 1
ATOM 5816 O O . ASP B 1 276 ? 74.235 96.083 154.433 1.00 39.21 276 ASP B O 1
ATOM 5821 N N . LEU B 1 277 ? 72.744 97.730 154.077 1.00 32.62 277 LEU B N 1
ATOM 5822 C CA . LEU B 1 277 ? 72.232 97.182 152.824 1.00 34.94 277 LEU B CA 1
ATOM 5823 C C . LEU B 1 277 ? 72.954 97.878 151.665 1.00 42.33 277 LEU B C 1
ATOM 5824 O O . LEU B 1 277 ? 72.427 98.788 151.011 1.00 31.34 277 LEU B O 1
ATOM 5829 N N . ASN B 1 278 ? 74.197 97.455 151.410 1.00 29.78 278 ASN B N 1
ATOM 5830 C CA . ASN B 1 278 ? 74.975 98.151 150.390 1.00 38.38 278 ASN B CA 1
ATOM 5831 C C . ASN B 1 278 ? 74.755 97.436 149.068 1.00 30.49 278 ASN B C 1
ATOM 5832 O O . ASN B 1 278 ? 75.464 96.506 148.697 1.00 39.90 278 ASN B O 1
ATOM 5837 N N . PHE B 1 279 ? 73.731 97.875 148.365 1.00 33.02 279 PHE B N 1
ATOM 5838 C CA . PHE B 1 279 ? 73.403 97.380 147.044 1.00 26.64 279 PHE B CA 1
ATOM 5839 C C . PHE B 1 279 ? 74.114 98.215 145.998 1.00 26.14 279 PHE B C 1
ATOM 5840 O O . PHE B 1 279 ? 74.315 99.415 146.170 1.00 29.91 279 PHE B O 1
ATOM 5848 N N . PHE B 1 280 ? 74.499 97.567 144.907 1.00 32.57 280 PHE B N 1
ATOM 5849 C CA . PHE B 1 280 ? 74.578 98.260 143.623 1.00 32.03 280 PHE B CA 1
ATOM 5850 C C . PHE B 1 280 ? 73.470 99.305 143.566 1.00 25.94 280 PHE B C 1
ATOM 5851 O O . PHE B 1 280 ? 72.311 99.004 143.848 1.00 25.48 280 PHE B O 1
ATOM 5859 N N . THR B 1 281 ? 73.824 100.552 143.303 1.00 29.74 281 THR B N 1
ATOM 5860 C CA . THR B 1 281 ? 72.770 101.504 143.626 1.00 30.42 281 THR B CA 1
ATOM 5861 C C . THR B 1 281 ? 71.572 101.453 142.662 1.00 33.26 281 THR B C 1
ATOM 5862 O O . THR B 1 281 ? 70.463 101.817 143.068 1.00 42.91 281 THR B O 1
ATOM 5866 N N . PRO B 1 282 ? 71.696 101.005 141.409 1.00 29.56 282 PRO B N 1
ATOM 5867 C CA . PRO B 1 282 ? 70.463 100.706 140.665 1.00 33.32 282 PRO B CA 1
ATOM 5868 C C . PRO B 1 282 ? 69.645 99.586 141.291 1.00 47.10 282 PRO B C 1
ATOM 5869 O O . PRO B 1 282 ? 68.408 99.646 141.234 1.00 49.60 282 PRO B O 1
ATOM 5873 N N . LEU B 1 283 ? 70.285 98.562 141.876 1.00 46.38 283 LEU B N 1
ATOM 5874 C CA . LEU B 1 283 ? 69.529 97.568 142.640 1.00 38.97 283 LEU B CA 1
ATOM 5875 C C . LEU B 1 283 ? 68.742 98.232 143.754 1.00 29.25 283 LEU B C 1
ATOM 5876 O O . LEU B 1 283 ? 67.596 97.859 144.028 1.00 29.08 283 LEU B O 1
ATOM 5881 N N . TYR B 1 284 ? 69.337 99.218 144.406 1.00 28.71 284 TYR B N 1
ATOM 5882 C CA . TYR B 1 284 ? 68.583 99.957 145.400 1.00 29.86 284 TYR B CA 1
ATOM 5883 C C . TYR B 1 284 ? 67.446 100.725 144.743 1.00 38.61 284 TYR B C 1
ATOM 5884 O O . TYR B 1 284 ? 66.353 100.835 145.311 1.00 38.94 284 TYR B O 1
ATOM 5893 N N . TRP B 1 285 ? 67.675 101.259 143.543 1.00 39.13 285 TRP B N 1
ATOM 5894 C CA . TRP B 1 285 ? 66.577 101.923 142.844 1.00 35.26 285 TRP B CA 1
ATOM 5895 C C . TRP B 1 285 ? 65.441 100.941 142.591 1.00 32.79 285 TRP B C 1
ATOM 5896 O O . TRP B 1 285 ? 64.277 101.241 142.869 1.00 33.23 285 TRP B O 1
ATOM 5907 N N . PHE B 1 286 ? 65.775 99.737 142.128 1.00 34.13 286 PHE B N 1
ATOM 5908 C CA . PHE B 1 286 ? 64.781 98.695 141.901 1.00 34.84 286 PHE B CA 1
ATOM 5909 C C . PHE B 1 286 ? 63.923 98.442 143.132 1.00 41.81 286 PHE B C 1
ATOM 5910 O O . PHE B 1 286 ? 62.695 98.418 143.044 1.00 53.26 286 PHE B O 1
ATOM 5918 N N . LEU B 1 287 ? 64.555 98.211 144.285 1.00 43.05 287 LEU B N 1
ATOM 5919 C CA . LEU B 1 287 ? 63.797 98.057 145.526 1.00 42.58 287 LEU B CA 1
ATOM 5920 C C . LEU B 1 287 ? 62.900 99.266 145.793 1.00 38.83 287 LEU B C 1
ATOM 5921 O O . LEU B 1 287 ? 61.711 99.118 146.103 1.00 44.82 287 LEU B O 1
ATOM 5926 N N . LYS B 1 288 ? 63.454 100.474 145.672 1.00 45.25 288 LYS B N 1
ATOM 5927 C CA . LYS B 1 288 ? 62.683 101.699 145.912 1.00 49.67 288 LYS B CA 1
ATOM 5928 C C . LYS B 1 288 ? 61.464 101.800 144.995 1.00 45.58 288 LYS B C 1
ATOM 5929 O O . LYS B 1 288 ? 60.395 102.261 145.413 1.00 38.65 288 LYS B O 1
ATOM 5935 N N . GLY B 1 289 ? 61.602 101.358 143.748 1.00 37.59 289 GLY B N 1
ATOM 5936 C CA . GLY B 1 289 ? 60.501 101.466 142.811 1.00 38.65 289 GLY B CA 1
ATOM 5937 C C . GLY B 1 289 ? 59.453 100.401 143.045 1.00 53.63 289 GLY B C 1
ATOM 5938 O O . GLY B 1 289 ? 58.254 100.648 142.876 1.00 47.94 289 GLY B O 1
ATOM 5939 N N . PHE B 1 290 ? 59.892 99.195 143.422 1.00 50.98 290 PHE B N 1
ATOM 5940 C CA . PHE B 1 290 ? 58.978 98.163 143.898 1.00 42.30 290 PHE B CA 1
ATOM 5941 C C . PHE B 1 290 ? 58.191 98.652 145.108 1.00 48.58 290 PHE B C 1
ATOM 5942 O O . PHE B 1 290 ? 56.967 98.485 145.170 1.00 45.00 290 PHE B O 1
ATOM 5950 N N . ILE B 1 291 ? 58.877 99.285 146.068 1.00 42.72 291 ILE B N 1
ATOM 5951 C CA . ILE B 1 291 ? 58.182 99.769 147.259 1.00 40.64 291 ILE B CA 1
ATOM 5952 C C . ILE B 1 291 ? 57.193 100.853 146.885 1.00 39.74 291 ILE B C 1
ATOM 5953 O O . ILE B 1 291 ? 56.006 100.765 147.211 1.00 43.61 291 ILE B O 1
ATOM 5958 N N . GLU B 1 292 ? 57.677 101.909 146.215 1.00 42.30 292 GLU B N 1
ATOM 5959 C CA . GLU B 1 292 ? 56.829 103.066 145.943 1.00 45.10 292 GLU B CA 1
ATOM 5960 C C . GLU B 1 292 ? 55.640 102.704 145.046 1.00 46.74 292 GLU B C 1
ATOM 5961 O O . GLU B 1 292 ? 54.524 103.178 145.273 1.00 47.35 292 GLU B O 1
ATOM 5967 N N . ASP B 1 293 ? 55.843 101.839 144.048 1.00 46.42 293 ASP B N 1
ATOM 5968 C CA . ASP B 1 293 ? 54.738 101.423 143.190 1.00 47.44 293 ASP B CA 1
ATOM 5969 C C . ASP B 1 293 ? 53.678 100.591 143.904 1.00 47.62 293 ASP B C 1
ATOM 5970 O O . ASP B 1 293 ? 52.602 100.376 143.342 1.00 51.56 293 ASP B O 1
ATOM 5975 N N . LEU B 1 294 ? 53.956 100.062 145.092 1.00 49.18 294 LEU B N 1
ATOM 5976 C CA . LEU B 1 294 ? 52.902 99.532 145.949 1.00 53.56 294 LEU B CA 1
ATOM 5977 C C . LEU B 1 294 ? 52.514 100.533 147.033 1.00 59.24 294 LEU B C 1
ATOM 5978 O O . LEU B 1 294 ? 52.200 100.144 148.165 1.00 49.07 294 LEU B O 1
ATOM 5983 N N . ASP B 1 295 ? 52.588 101.824 146.700 1.00 50.26 295 ASP B N 1
ATOM 5984 C CA . ASP B 1 295 ? 52.166 102.935 147.544 1.00 57.10 295 ASP B CA 1
ATOM 5985 C C . ASP B 1 295 ? 52.942 103.040 148.858 1.00 53.75 295 ASP B C 1
ATOM 5986 O O . ASP B 1 295 ? 52.460 103.649 149.819 1.00 51.88 295 ASP B O 1
ATOM 5991 N N . GLY B 1 296 ? 54.157 102.514 148.936 1.00 51.46 296 GLY B N 1
ATOM 5992 C CA . GLY B 1 296 ? 54.968 102.693 150.133 1.00 50.85 296 GLY B CA 1
ATOM 5993 C C . GLY B 1 296 ? 56.014 103.791 150.005 1.00 50.59 296 GLY B C 1
ATOM 5994 O O . GLY B 1 296 ? 56.442 104.142 148.911 1.00 54.18 296 GLY B O 1
ATOM 5995 N N . LYS B 1 297 ? 56.433 104.320 151.155 1.00 52.29 297 LYS B N 1
ATOM 5996 C CA . LYS B 1 297 ? 57.418 105.391 151.254 1.00 57.04 297 LYS B CA 1
ATOM 5997 C C . LYS B 1 297 ? 58.753 104.869 151.786 1.00 64.59 297 LYS B C 1
ATOM 5998 O O . LYS B 1 297 ? 58.813 103.843 152.473 1.00 55.38 297 LYS B O 1
ATOM 6004 N N . VAL B 1 298 ? 59.836 105.587 151.444 1.00 58.68 298 VAL B N 1
ATOM 6005 C CA . VAL B 1 298 ? 61.211 105.103 151.590 1.00 49.53 298 VAL B CA 1
ATOM 6006 C C . VAL B 1 298 ? 62.118 106.244 152.032 1.00 51.15 298 VAL B C 1
ATOM 6007 O O . VAL B 1 298 ? 62.009 107.367 151.527 1.00 63.91 298 VAL B O 1
ATOM 6011 N N . THR B 1 299 ? 63.031 105.960 152.959 1.00 52.88 299 THR B N 1
ATOM 6012 C CA . THR B 1 299 ? 64.005 106.975 153.363 1.00 55.08 299 THR B CA 1
ATOM 6013 C C . THR B 1 299 ? 65.341 106.334 153.732 1.00 61.78 299 THR B C 1
ATOM 6014 O O . THR B 1 299 ? 65.429 105.618 154.742 1.00 63.16 299 THR B O 1
ATOM 6018 N N . PRO B 1 300 ? 66.414 106.594 152.982 1.00 60.14 300 PRO B N 1
ATOM 6019 C CA . PRO B 1 300 ? 67.680 105.908 153.259 1.00 50.91 300 PRO B CA 1
ATOM 6020 C C . PRO B 1 300 ? 68.439 106.560 154.394 1.00 47.34 300 PRO B C 1
ATOM 6021 O O . PRO B 1 300 ? 68.408 107.778 154.569 1.00 52.41 300 PRO B O 1
ATOM 6025 N N . LEU B 1 301 ? 69.109 105.721 155.178 1.00 52.78 301 LEU B N 1
ATOM 6026 C CA . LEU B 1 301 ? 69.983 106.126 156.266 1.00 45.59 301 LEU B CA 1
ATOM 6027 C C . LEU B 1 301 ? 71.436 105.981 155.850 1.00 45.88 301 LEU B C 1
ATOM 6028 O O . LEU B 1 301 ? 71.774 105.230 154.936 1.00 53.22 301 LEU B O 1
ATOM 6033 N N . SER B 1 302 ? 72.313 106.672 156.556 1.00 46.60 302 SER B N 1
ATOM 6034 C CA . SER B 1 302 ? 73.726 106.495 156.282 1.00 49.95 302 SER B CA 1
ATOM 6035 C C . SER B 1 302 ? 74.499 106.470 157.589 1.00 48.92 302 SER B C 1
ATOM 6036 O O . SER B 1 302 ? 73.979 106.804 158.654 1.00 49.59 302 SER B O 1
ATOM 6039 N N . PHE B 1 303 ? 75.764 106.066 157.491 1.00 49.97 303 PHE B N 1
ATOM 6040 C CA . PHE B 1 303 ? 76.579 105.903 158.685 1.00 53.27 303 PHE B CA 1
ATOM 6041 C C . PHE B 1 303 ? 76.816 107.228 159.389 1.00 64.81 303 PHE B C 1
ATOM 6042 O O . PHE B 1 303 ? 76.831 107.287 160.626 1.00 64.03 303 PHE B O 1
ATOM 6050 N N . SER B 1 304 ? 77.027 108.293 158.620 1.00 68.47 304 SER B N 1
ATOM 6051 C CA . SER B 1 304 ? 77.412 109.602 159.142 1.00 71.78 304 SER B CA 1
ATOM 6052 C C . SER B 1 304 ? 76.213 110.480 159.474 1.00 75.15 304 SER B C 1
ATOM 6053 O O . SER B 1 304 ? 76.255 111.688 159.223 1.00 79.50 304 SER B O 1
ATOM 6056 N N . ASP B 1 305 ? 75.147 109.906 160.032 1.00 69.77 305 ASP B N 1
ATOM 6057 C CA . ASP B 1 305 ? 73.913 110.617 160.332 1.00 71.18 305 ASP B CA 1
ATOM 6058 C C . ASP B 1 305 ? 73.714 110.720 161.838 1.00 84.62 305 ASP B C 1
ATOM 6059 O O . ASP B 1 305 ? 74.068 109.799 162.583 1.00 89.64 305 ASP B O 1
ATOM 6064 N N . ASP B 1 306 ? 73.152 111.846 162.282 1.00 91.56 306 ASP B N 1
ATOM 6065 C CA . ASP B 1 306 ? 72.539 111.908 163.603 1.00 91.19 306 ASP B CA 1
ATOM 6066 C C . ASP B 1 306 ? 71.166 111.254 163.521 1.00 87.85 306 ASP B C 1
ATOM 6067 O O . ASP B 1 306 ? 70.345 111.613 162.671 1.00 83.18 306 ASP B O 1
ATOM 6072 N N . LEU B 1 307 ? 70.917 110.287 164.401 1.00 86.03 307 LEU B N 1
ATOM 6073 C CA . LEU B 1 307 ? 69.737 109.456 164.205 1.00 89.32 307 LEU B CA 1
ATOM 6074 C C . LEU B 1 307 ? 68.464 110.140 164.688 1.00 87.82 307 LEU B C 1
ATOM 6075 O O . LEU B 1 307 ? 67.402 109.974 164.077 1.00 84.56 307 LEU B O 1
ATOM 6080 N N . LYS B 1 308 ? 68.542 110.907 165.778 1.00 96.62 308 LYS B N 1
ATOM 6081 C CA . LYS B 1 308 ? 67.348 111.580 166.286 1.00 100.88 308 LYS B CA 1
ATOM 6082 C C . LYS B 1 308 ? 66.802 112.574 165.269 1.00 97.97 308 LYS B C 1
ATOM 6083 O O . LYS B 1 308 ? 65.602 112.580 164.975 1.00 93.69 308 LYS B O 1
ATOM 6089 N N . SER B 1 309 ? 67.675 113.422 164.719 1.00 94.06 309 SER B N 1
ATOM 6090 C CA . SER B 1 309 ? 67.231 114.412 163.744 1.00 93.51 309 SER B CA 1
ATOM 6091 C C . SER B 1 309 ? 66.451 113.769 162.611 1.00 93.97 309 SER B C 1
ATOM 6092 O O . SER B 1 309 ? 65.505 114.361 162.081 1.00 93.88 309 SER B O 1
ATOM 6095 N N . VAL B 1 310 ? 66.828 112.547 162.237 1.00 94.37 310 VAL B N 1
ATOM 6096 C CA . VAL B 1 310 ? 66.170 111.875 161.121 1.00 90.74 310 VAL B CA 1
ATOM 6097 C C . VAL B 1 310 ? 64.764 111.444 161.515 1.00 87.40 310 VAL B C 1
ATOM 6098 O O . VAL B 1 310 ? 63.778 111.804 160.860 1.00 86.80 310 VAL B O 1
ATOM 6102 N N . TYR B 1 311 ? 64.651 110.664 162.589 1.00 85.31 311 TYR B N 1
ATOM 6103 C CA . TYR B 1 311 ? 63.332 110.221 163.028 1.00 89.62 311 TYR B CA 1
ATOM 6104 C C . TYR B 1 311 ? 62.466 111.391 163.475 1.00 94.53 311 TYR B C 1
ATOM 6105 O O . TYR B 1 311 ? 61.233 111.330 163.355 1.00 93.16 311 TYR B O 1
ATOM 6114 N N . GLN B 1 312 ? 63.089 112.451 164.002 1.00 96.57 312 GLN B N 1
ATOM 6115 C CA . GLN B 1 312 ? 62.396 113.727 164.153 1.00 100.60 312 GLN B CA 1
ATOM 6116 C C . GLN B 1 312 ? 61.825 114.183 162.816 1.00 95.01 312 GLN B C 1
ATOM 6117 O O . GLN B 1 312 ? 60.616 114.405 162.682 1.00 90.57 312 GLN B O 1
ATOM 6123 N N . ALA B 1 313 ? 62.688 114.310 161.804 1.00 89.23 313 ALA B N 1
ATOM 6124 C CA . ALA B 1 313 ? 62.259 114.898 160.541 1.00 88.13 313 ALA B CA 1
ATOM 6125 C C . ALA B 1 313 ? 61.158 114.073 159.884 1.00 93.08 313 ALA B C 1
ATOM 6126 O O . ALA B 1 313 ? 60.238 114.629 159.274 1.00 94.82 313 ALA B O 1
ATOM 6128 N N . PHE B 1 314 ? 61.221 112.747 160.008 1.00 93.00 314 PHE B N 1
ATOM 6129 C CA . PHE B 1 314 ? 60.289 111.836 159.338 1.00 91.55 314 PHE B CA 1
ATOM 6130 C C . PHE B 1 314 ? 59.597 110.993 160.398 1.00 96.04 314 PHE B C 1
ATOM 6131 O O . PHE B 1 314 ? 60.056 109.890 160.743 1.00 97.99 314 PHE B O 1
ATOM 6139 N N . PRO B 1 315 ? 58.504 111.462 160.937 1.00 90.76 315 PRO B N 1
ATOM 6140 C CA . PRO B 1 315 ? 57.920 110.785 162.096 1.00 83.88 315 PRO B CA 1
ATOM 6141 C C . PRO B 1 315 ? 57.057 109.606 161.703 1.00 75.63 315 PRO B C 1
ATOM 6142 O O . PRO B 1 315 ? 56.932 108.652 162.473 1.00 79.00 315 PRO B O 1
ATOM 6146 N N . ASP B 1 316 ? 56.478 109.648 160.502 1.00 71.74 316 ASP B N 1
ATOM 6147 C CA . ASP B 1 316 ? 55.507 108.634 160.091 1.00 76.80 316 ASP B CA 1
ATOM 6148 C C . ASP B 1 316 ? 56.131 107.274 159.791 1.00 75.07 316 ASP B C 1
ATOM 6149 O O . ASP B 1 316 ? 55.416 106.358 159.364 1.00 65.74 316 ASP B O 1
ATOM 6154 N N . ILE B 1 317 ? 57.434 107.120 159.994 1.00 68.25 317 ILE B N 1
ATOM 6155 C CA . ILE B 1 317 ? 58.098 105.880 159.631 1.00 67.61 317 ILE B CA 1
ATOM 6156 C C . ILE B 1 317 ? 57.784 104.822 160.682 1.00 66.07 317 ILE B C 1
ATOM 6157 O O . ILE B 1 317 ? 58.081 104.995 161.870 1.00 63.70 317 ILE B O 1
ATOM 6162 N N . ASP B 1 318 ? 57.153 103.734 160.247 1.00 58.94 318 ASP B N 1
ATOM 6163 C CA . ASP B 1 318 ? 56.774 102.625 161.109 1.00 65.21 318 ASP B CA 1
ATOM 6164 C C . ASP B 1 318 ? 57.528 101.330 160.802 1.00 55.93 318 ASP B C 1
ATOM 6165 O O . ASP B 1 318 ? 57.186 100.284 161.357 1.00 54.47 318 ASP B O 1
ATOM 6170 N N . CYS B 1 319 ? 58.559 101.371 159.965 1.00 53.59 319 CYS B N 1
ATOM 6171 C CA . CYS B 1 319 ? 59.229 100.156 159.532 1.00 53.66 319 CYS B CA 1
ATOM 6172 C C . CYS B 1 319 ? 60.718 100.416 159.372 1.00 61.10 319 CYS B C 1
ATOM 6173 O O . CYS B 1 319 ? 61.115 101.426 158.782 1.00 66.31 319 CYS B O 1
ATOM 6176 N N . TYR B 1 320 ? 61.532 99.499 159.893 1.00 54.11 320 TYR B N 1
ATOM 6177 C CA . TYR B 1 320 ? 62.957 99.435 159.607 1.00 50.39 320 TYR B CA 1
ATOM 6178 C C . TYR B 1 320 ? 63.211 98.283 158.638 1.00 55.31 320 TYR B C 1
ATOM 6179 O O . TYR B 1 320 ? 62.537 97.248 158.691 1.00 41.92 320 TYR B O 1
ATOM 6188 N N . ILE B 1 321 ? 64.144 98.492 157.718 1.00 43.39 321 ILE B N 1
ATOM 6189 C CA . ILE B 1 321 ? 64.632 97.453 156.830 1.00 37.95 321 ILE B CA 1
ATOM 6190 C C . ILE B 1 321 ? 66.140 97.421 156.994 1.00 42.49 321 ILE B C 1
ATOM 6191 O O . ILE B 1 321 ? 66.804 98.456 156.873 1.00 44.39 321 ILE B O 1
ATOM 6196 N N . GLY B 1 322 ? 66.676 96.248 157.308 1.00 49.58 322 GLY B N 1
ATOM 6197 C CA . GLY B 1 322 ? 68.101 96.130 157.550 1.00 42.31 322 GLY B CA 1
ATOM 6198 C C . GLY B 1 322 ? 68.532 94.703 157.309 1.00 39.23 322 GLY B C 1
ATOM 6199 O O . GLY B 1 322 ? 67.713 93.786 157.235 1.00 33.80 322 GLY B O 1
ATOM 6200 N N . HIS B 1 323 ? 69.842 94.528 157.186 1.00 29.95 323 HIS B N 1
ATOM 6201 C CA . HIS B 1 323 ? 70.425 93.225 156.910 1.00 28.04 323 HIS B CA 1
ATOM 6202 C C . HIS B 1 323 ? 70.917 92.525 158.173 1.00 41.53 323 HIS B C 1
ATOM 6203 O O . HIS B 1 323 ? 70.586 91.361 158.397 1.00 41.41 323 HIS B O 1
ATOM 6210 N N . SER B 1 324 ? 71.690 93.199 159.015 1.00 31.29 324 SER B N 1
ATOM 6211 C CA . SER B 1 324 ? 72.291 92.512 160.150 1.00 34.68 324 SER B CA 1
ATOM 6212 C C . SER B 1 324 ? 71.493 92.736 161.429 1.00 41.07 324 SER B C 1
ATOM 6213 O O . SER B 1 324 ? 70.890 93.791 161.638 1.00 38.46 324 SER B O 1
ATOM 6216 N N . ALA B 1 325 ? 71.490 91.730 162.298 1.00 50.81 325 ALA B N 1
ATOM 6217 C CA . ALA B 1 325 ? 70.911 91.984 163.612 1.00 45.62 325 ALA B CA 1
ATOM 6218 C C . ALA B 1 325 ? 71.890 92.728 164.498 1.00 40.91 325 ALA B C 1
ATOM 6219 O O . ALA B 1 325 ? 71.468 93.523 165.338 1.00 54.02 325 ALA B O 1
ATOM 6221 N N . ASN B 1 326 ? 73.190 92.525 164.297 1.00 41.61 326 ASN B N 1
ATOM 6222 C CA . ASN B 1 326 ? 74.217 93.120 165.138 1.00 42.39 326 ASN B CA 1
ATOM 6223 C C . ASN B 1 326 ? 74.569 94.520 164.720 1.00 42.90 326 ASN B C 1
ATOM 6224 O O . ASN B 1 326 ? 75.676 94.981 165.030 1.00 47.91 326 ASN B O 1
ATOM 6229 N N . SER B 1 327 ? 73.675 95.196 164.025 1.00 52.71 327 SER B N 1
ATOM 6230 C CA . SER B 1 327 ? 73.989 96.497 163.456 1.00 51.08 327 SER B CA 1
ATOM 6231 C C . SER B 1 327 ? 73.790 97.595 164.491 1.00 52.89 327 SER B C 1
ATOM 6232 O O . SER B 1 327 ? 72.698 97.710 165.063 1.00 50.62 327 SER B O 1
ATOM 6235 N N . PRO B 1 328 ? 74.812 98.415 164.754 1.00 55.21 328 PRO B N 1
ATOM 6236 C CA . PRO B 1 328 ? 74.621 99.563 165.654 1.00 52.29 328 PRO B CA 1
ATOM 6237 C C . PRO B 1 328 ? 73.553 100.532 165.182 1.00 58.97 328 PRO B C 1
ATOM 6238 O O . PRO B 1 328 ? 72.806 101.072 166.008 1.00 67.18 328 PRO B O 1
ATOM 6242 N N . ILE B 1 329 ? 73.446 100.771 163.877 1.00 49.52 329 ILE B N 1
ATOM 6243 C CA . ILE B 1 329 ? 72.336 101.581 163.389 1.00 52.73 329 ILE B CA 1
ATOM 6244 C C . ILE B 1 329 ? 70.999 100.993 163.839 1.00 57.60 329 ILE B C 1
ATOM 6245 O O . ILE B 1 329 ? 70.031 101.724 164.081 1.00 60.15 329 ILE B O 1
ATOM 6250 N N . LEU B 1 330 ? 70.916 99.667 163.956 1.00 61.47 330 LEU B N 1
ATOM 6251 C CA . LEU B 1 330 ? 69.661 99.071 164.396 1.00 55.34 330 LEU B CA 1
ATOM 6252 C C . LEU B 1 330 ? 69.490 99.247 165.888 1.00 59.38 330 LEU B C 1
ATOM 6253 O O . LEU B 1 330 ? 68.367 99.384 166.381 1.00 62.47 330 LEU B O 1
ATOM 6258 N N . GLU B 1 331 ? 70.602 99.269 166.616 1.00 64.77 331 GLU B N 1
ATOM 6259 C CA . GLU B 1 331 ? 70.555 99.374 168.065 1.00 66.17 331 GLU B CA 1
ATOM 6260 C C . GLU B 1 331 ? 69.885 100.674 168.492 1.00 68.83 331 GLU B C 1
ATOM 6261 O O . GLU B 1 331 ? 68.868 100.677 169.195 1.00 63.92 331 GLU B O 1
ATOM 6267 N N . LYS B 1 332 ? 70.429 101.794 168.034 1.00 74.42 332 LYS B N 1
ATOM 6268 C CA . LYS B 1 332 ? 69.893 103.093 168.395 1.00 73.16 332 LYS B CA 1
ATOM 6269 C C . LYS B 1 332 ? 68.551 103.380 167.735 1.00 72.26 332 LYS B C 1
ATOM 6270 O O . LYS B 1 332 ? 67.844 104.291 168.181 1.00 76.78 332 LYS B O 1
ATOM 6276 N N . THR B 1 333 ? 68.169 102.621 166.706 1.00 69.74 333 THR B N 1
ATOM 6277 C CA . THR B 1 333 ? 66.807 102.741 166.195 1.00 66.87 333 THR B CA 1
ATOM 6278 C C . THR B 1 333 ? 65.801 102.139 167.174 1.00 68.22 333 THR B C 1
ATOM 6279 O O . THR B 1 333 ? 64.679 102.643 167.317 1.00 65.99 333 THR B O 1
ATOM 6283 N N . LYS B 1 334 ? 66.185 101.055 167.858 1.00 78.44 334 LYS B N 1
ATOM 6284 C CA . LYS B 1 334 ? 65.365 100.509 168.936 1.00 77.19 334 LYS B CA 1
ATOM 6285 C C . LYS B 1 334 ? 65.433 101.364 170.194 1.00 81.32 334 LYS B C 1
ATOM 6286 O O . LYS B 1 334 ? 64.514 101.298 171.026 1.00 79.64 334 LYS B O 1
ATOM 6292 N N . SER B 1 335 ? 66.504 102.150 170.345 1.00 83.29 335 SER B N 1
ATOM 6293 C CA . SER B 1 335 ? 66.549 103.169 171.389 1.00 78.52 335 SER B CA 1
ATOM 6294 C C . SER B 1 335 ? 65.413 104.167 171.214 1.00 80.82 335 SER B C 1
ATOM 6295 O O . SER B 1 335 ? 64.651 104.429 172.152 1.00 86.25 335 SER B O 1
ATOM 6298 N N . ILE B 1 336 ? 65.253 104.691 170.000 1.00 81.82 336 ILE B N 1
ATOM 6299 C CA . ILE B 1 336 ? 64.292 105.764 169.758 1.00 82.44 336 ILE B CA 1
ATOM 6300 C C . ILE B 1 336 ? 62.882 105.212 169.581 1.00 88.53 336 ILE B C 1
ATOM 6301 O O . ILE B 1 336 ? 61.967 105.547 170.341 1.00 92.25 336 ILE B O 1
ATOM 6306 N N . LYS B 1 337 ? 62.669 104.383 168.562 1.00 90.50 337 LYS B N 1
ATOM 6307 C CA . LYS B 1 337 ? 61.341 103.850 168.259 1.00 86.92 337 LYS B CA 1
ATOM 6308 C C . LYS B 1 337 ? 61.311 102.359 168.564 1.00 88.73 337 LYS B C 1
ATOM 6309 O O . LYS B 1 337 ? 61.506 101.531 167.656 1.00 90.12 337 LYS B O 1
ATOM 6315 N N . PRO B 1 338 ? 61.065 101.952 169.813 1.00 84.89 338 PRO B N 1
ATOM 6316 C CA . PRO B 1 338 ? 60.984 100.515 170.096 1.00 79.95 338 PRO B CA 1
ATOM 6317 C C . PRO B 1 338 ? 59.790 99.857 169.448 1.00 77.96 338 PRO B C 1
ATOM 6318 O O . PRO B 1 338 ? 59.770 98.627 169.317 1.00 82.05 338 PRO B O 1
ATOM 6322 N N . GLU B 1 339 ? 58.800 100.630 169.025 1.00 76.75 339 GLU B N 1
ATOM 6323 C CA . GLU B 1 339 ? 57.585 100.067 168.467 1.00 82.63 339 GLU B CA 1
ATOM 6324 C C . GLU B 1 339 ? 57.636 99.963 166.940 1.00 88.34 339 GLU B C 1
ATOM 6325 O O . GLU B 1 339 ? 56.589 99.814 166.292 1.00 87.74 339 GLU B O 1
ATOM 6331 N N . ILE B 1 340 ? 58.827 100.005 166.353 1.00 82.86 340 ILE B N 1
ATOM 6332 C CA . ILE B 1 340 ? 58.956 99.992 164.902 1.00 69.49 340 ILE B CA 1
ATOM 6333 C C . ILE B 1 340 ? 58.982 98.552 164.396 1.00 62.35 340 ILE B C 1
ATOM 6334 O O . ILE B 1 340 ? 59.548 97.658 165.037 1.00 58.25 340 ILE B O 1
ATOM 6339 N N . HIS B 1 341 ? 58.303 98.314 163.270 1.00 60.70 341 HIS B N 1
ATOM 6340 C CA . HIS B 1 341 ? 58.398 97.033 162.577 1.00 59.43 341 HIS B CA 1
ATOM 6341 C C . HIS B 1 341 ? 59.840 96.815 162.138 1.00 57.23 341 HIS B C 1
ATOM 6342 O O . HIS B 1 341 ? 60.400 97.650 161.419 1.00 62.93 341 HIS B O 1
ATOM 6349 N N . VAL B 1 342 ? 60.446 95.706 162.543 1.00 47.69 342 VAL B N 1
ATOM 6350 C CA . VAL B 1 342 ? 61.863 95.478 162.286 1.00 51.39 342 VAL B CA 1
ATOM 6351 C C . VAL B 1 342 ? 61.982 94.255 161.386 1.00 56.04 342 VAL B C 1
ATOM 6352 O O . VAL B 1 342 ? 61.816 93.110 161.826 1.00 48.01 342 VAL B O 1
ATOM 6356 N N . GLY B 1 343 ? 62.275 94.502 160.113 1.00 52.57 343 GLY B N 1
ATOM 6357 C CA . GLY B 1 343 ? 62.370 93.417 159.170 1.00 46.48 343 GLY B CA 1
ATOM 6358 C C . GLY B 1 343 ? 63.637 93.419 158.356 1.00 42.01 343 GLY B C 1
ATOM 6359 O O . GLY B 1 343 ? 64.583 94.158 158.632 1.00 36.43 343 GLY B O 1
ATOM 6360 N N . ASN B 1 344 ? 63.662 92.537 157.370 1.00 44.24 344 ASN B N 1
ATOM 6361 C CA . ASN B 1 344 ? 64.667 92.530 156.330 1.00 43.21 344 ASN B CA 1
ATOM 6362 C C . ASN B 1 344 ? 63.951 92.491 154.987 1.00 32.49 344 ASN B C 1
ATOM 6363 O O . ASN B 1 344 ? 62.749 92.235 154.913 1.00 43.34 344 ASN B O 1
ATOM 6368 N N . VAL B 1 345 ? 64.703 92.720 153.917 1.00 31.02 345 VAL B N 1
ATOM 6369 C CA . VAL B 1 345 ? 64.072 92.859 152.608 1.00 44.86 345 VAL B CA 1
ATOM 6370 C C . VAL B 1 345 ? 63.256 91.625 152.246 1.00 34.25 345 VAL B C 1
ATOM 6371 O O . VAL B 1 345 ? 62.266 91.711 151.509 1.00 29.31 345 VAL B O 1
ATOM 6375 N N . SER B 1 346 ? 63.623 90.470 152.787 1.00 44.03 346 SER B N 1
ATOM 6376 C CA . SER B 1 346 ? 62.873 89.262 152.483 1.00 35.01 346 SER B CA 1
ATOM 6377 C C . SER B 1 346 ? 61.445 89.365 152.986 1.00 34.16 346 SER B C 1
ATOM 6378 O O . SER B 1 346 ? 60.535 88.766 152.404 1.00 32.04 346 SER B O 1
ATOM 6381 N N . TRP B 1 347 ? 61.244 90.123 154.064 1.00 29.21 347 TRP B N 1
ATOM 6382 C CA . TRP B 1 347 ? 59.917 90.318 154.620 1.00 37.00 347 TRP B CA 1
ATOM 6383 C C . TRP B 1 347 ? 58.972 90.943 153.594 1.00 40.02 347 TRP B C 1
ATOM 6384 O O . TRP B 1 347 ? 57.828 90.484 153.417 1.00 29.38 347 TRP B O 1
ATOM 6395 N N . LEU B 1 348 ? 59.455 91.977 152.893 1.00 32.19 348 LEU B N 1
ATOM 6396 C CA . LEU B 1 348 ? 58.643 92.684 151.919 1.00 30.14 348 LEU B CA 1
ATOM 6397 C C . LEU B 1 348 ? 58.170 91.740 150.827 1.00 36.22 348 LEU B C 1
ATOM 6398 O O . LEU B 1 348 ? 56.978 91.705 150.495 1.00 42.41 348 LEU B O 1
ATOM 6403 N N . PHE B 1 349 ? 59.084 90.953 150.253 1.00 42.65 349 PHE B N 1
ATOM 6404 C CA . PHE B 1 349 ? 58.651 90.087 149.159 1.00 42.09 349 PHE B CA 1
ATOM 6405 C C . PHE B 1 349 ? 57.689 89.006 149.642 1.00 41.10 349 PHE B C 1
ATOM 6406 O O . PHE B 1 349 ? 56.893 88.503 148.840 1.00 30.25 349 PHE B O 1
ATOM 6414 N N . TYR B 1 350 ? 57.723 88.680 150.947 1.00 32.79 350 TYR B N 1
ATOM 6415 C CA . TYR B 1 350 ? 56.737 87.781 151.553 1.00 38.71 350 TYR B CA 1
ATOM 6416 C C . TYR B 1 350 ? 55.350 88.428 151.608 1.00 47.42 350 TYR B C 1
ATOM 6417 O O . TYR B 1 350 ? 54.356 87.811 151.198 1.00 39.12 350 TYR B O 1
ATOM 6426 N N . MET B 1 351 ? 55.257 89.672 152.116 1.00 54.98 351 MET B N 1
ATOM 6427 C CA . MET B 1 351 ? 53.965 90.377 152.127 1.00 51.38 351 MET B CA 1
ATOM 6428 C C . MET B 1 351 ? 53.406 90.534 150.715 1.00 33.79 351 MET B C 1
ATOM 6429 O O . MET B 1 351 ? 52.202 90.384 150.492 1.00 33.13 351 MET B O 1
ATOM 6434 N N . PHE B 1 352 ? 54.271 90.814 149.749 1.00 33.08 352 PHE B N 1
ATOM 6435 C CA . PHE B 1 352 ? 53.821 90.940 148.369 1.00 35.30 352 PHE B CA 1
ATOM 6436 C C . PHE B 1 352 ? 53.238 89.621 147.845 1.00 44.57 352 PHE B C 1
ATOM 6437 O O . PHE B 1 352 ? 52.170 89.620 147.219 1.00 44.43 352 PHE B O 1
ATOM 6445 N N . ALA B 1 353 ? 53.894 88.484 148.121 1.00 37.53 353 ALA B N 1
ATOM 6446 C CA . ALA B 1 353 ? 53.291 87.190 147.792 1.00 41.41 353 ALA B CA 1
ATOM 6447 C C . ALA B 1 353 ? 51.987 86.976 148.559 1.00 52.00 353 ALA B C 1
ATOM 6448 O O . ALA B 1 353 ? 51.009 86.466 147.994 1.00 45.18 353 ALA B O 1
ATOM 6450 N N . LEU B 1 354 ? 51.947 87.358 149.850 1.00 43.80 354 LEU B N 1
ATOM 6451 C CA . LEU B 1 354 ? 50.687 87.241 150.583 1.00 45.87 354 LEU B CA 1
ATOM 6452 C C . LEU B 1 354 ? 49.624 88.208 150.063 1.00 44.58 354 LEU B C 1
ATOM 6453 O O . LEU B 1 354 ? 48.428 87.966 150.274 1.00 49.69 354 LEU B O 1
ATOM 6458 N N . GLN B 1 355 ? 50.028 89.268 149.358 1.00 39.16 355 GLN B N 1
ATOM 6459 C CA . GLN B 1 355 ? 49.166 90.420 149.054 1.00 47.34 355 GLN B CA 1
ATOM 6460 C C . GLN B 1 355 ? 48.553 91.027 150.317 1.00 40.20 355 GLN B C 1
ATOM 6461 O O . GLN B 1 355 ? 47.436 91.539 150.298 1.00 39.70 355 GLN B O 1
ATOM 6467 N N . LYS B 1 356 ? 49.300 91.021 151.418 1.00 42.24 356 LYS B N 1
ATOM 6468 C CA . LYS B 1 356 ? 48.740 91.387 152.708 1.00 45.93 356 LYS B CA 1
ATOM 6469 C C . LYS B 1 356 ? 49.828 92.023 153.556 1.00 50.19 356 LYS B C 1
ATOM 6470 O O . LYS B 1 356 ? 50.945 91.503 153.600 1.00 46.63 356 LYS B O 1
ATOM 6476 N N . PHE B 1 357 ? 49.530 93.140 154.225 1.00 57.93 357 PHE B N 1
ATOM 6477 C CA . PHE B 1 357 ? 50.490 93.617 155.216 1.00 52.47 357 PHE B CA 1
ATOM 6478 C C . PHE B 1 357 ? 50.379 92.763 156.460 1.00 48.93 357 PHE B C 1
ATOM 6479 O O . PHE B 1 357 ? 49.271 92.519 156.952 1.00 57.69 357 PHE B O 1
ATOM 6487 N N . THR B 1 358 ? 51.534 92.321 156.976 1.00 47.90 358 THR B N 1
ATOM 6488 C CA . THR B 1 358 ? 51.621 91.353 158.064 1.00 47.66 358 THR B CA 1
ATOM 6489 C C . THR B 1 358 ? 52.820 91.730 158.925 1.00 47.99 358 THR B C 1
ATOM 6490 O O . THR B 1 358 ? 53.952 91.825 158.406 1.00 47.01 358 THR B O 1
ATOM 6494 N N . PRO B 1 359 ? 52.628 91.976 160.216 1.00 49.83 359 PRO B N 1
ATOM 6495 C CA . PRO B 1 359 ? 53.780 92.264 161.075 1.00 50.25 359 PRO B CA 1
ATOM 6496 C C . PRO B 1 359 ? 54.720 91.075 161.095 1.00 53.17 359 PRO B C 1
ATOM 6497 O O . PRO B 1 359 ? 54.365 89.957 160.724 1.00 48.66 359 PRO B O 1
ATOM 6501 N N . VAL B 1 360 ? 55.942 91.337 161.539 1.00 59.03 360 VAL B N 1
ATOM 6502 C CA . VAL B 1 360 ? 57.014 90.375 161.334 1.00 51.67 360 VAL B CA 1
ATOM 6503 C C . VAL B 1 360 ? 56.814 89.143 162.198 1.00 54.03 360 VAL B C 1
ATOM 6504 O O . VAL B 1 360 ? 57.081 88.019 161.760 1.00 55.95 360 VAL B O 1
ATOM 6508 N N . SER B 1 361 ? 56.328 89.322 163.427 1.00 48.83 361 SER B N 1
ATOM 6509 C CA . SER B 1 361 ? 56.181 88.183 164.323 1.00 52.43 361 SER B CA 1
ATOM 6510 C C . SER B 1 361 ? 55.088 87.222 163.869 1.00 49.92 361 SER B C 1
ATOM 6511 O O . SER B 1 361 ? 55.048 86.083 164.341 1.00 58.42 361 SER B O 1
ATOM 6514 N N . GLN B 1 362 ? 54.195 87.647 162.985 1.00 49.15 362 GLN B N 1
ATOM 6515 C CA . GLN B 1 362 ? 53.277 86.716 162.338 1.00 56.57 362 GLN B CA 1
ATOM 6516 C C . GLN B 1 362 ? 53.837 86.133 161.045 1.00 55.46 362 GLN B C 1
ATOM 6517 O O . GLN B 1 362 ? 53.133 85.367 160.376 1.00 57.03 362 GLN B O 1
ATOM 6523 N N . CYS B 1 363 ? 55.054 86.514 160.655 1.00 48.03 363 CYS B N 1
ATOM 6524 C CA . CYS B 1 363 ? 55.780 85.885 159.563 1.00 53.32 363 CYS B CA 1
ATOM 6525 C C . CYS B 1 363 ? 56.857 84.974 160.161 1.00 61.62 363 CYS B C 1
ATOM 6526 O O . CYS B 1 363 ? 56.876 84.711 161.370 1.00 72.12 363 CYS B O 1
ATOM 6529 N N . LYS B 1 364 ? 57.796 84.526 159.331 1.00 42.29 364 LYS B N 1
ATOM 6530 C CA . LYS B 1 364 ? 58.697 83.482 159.774 1.00 41.11 364 LYS B CA 1
ATOM 6531 C C . LYS B 1 364 ? 60.023 84.071 160.267 1.00 40.63 364 LYS B C 1
ATOM 6532 O O . LYS B 1 364 ? 60.204 85.285 160.335 1.00 55.60 364 LYS B O 1
ATOM 6538 N N . LEU B 1 365 ? 60.953 83.191 160.664 1.00 51.49 365 LEU B N 1
ATOM 6539 C CA . LEU B 1 365 ? 62.205 83.631 161.293 1.00 44.10 365 LEU B CA 1
ATOM 6540 C C . LEU B 1 365 ? 63.162 84.276 160.299 1.00 43.33 365 LEU B C 1
ATOM 6541 O O . LEU B 1 365 ? 64.015 85.082 160.690 1.00 33.71 365 LEU B O 1
ATOM 6546 N N . ILE B 1 366 ? 63.083 83.866 159.029 1.00 39.70 366 ILE B N 1
ATOM 6547 C CA . ILE B 1 366 ? 63.957 84.361 157.970 1.00 38.08 366 ILE B CA 1
ATOM 6548 C C . ILE B 1 366 ? 63.576 85.749 157.508 1.00 40.96 366 ILE B C 1
ATOM 6549 O O . ILE B 1 366 ? 64.152 86.255 156.538 1.00 40.93 366 ILE B O 1
ATOM 6554 N N . HIS B 1 367 ? 62.610 86.365 158.159 1.00 56.80 367 HIS B N 1
ATOM 6555 C CA . HIS B 1 367 ? 62.179 87.706 157.829 1.00 58.84 367 HIS B CA 1
ATOM 6556 C C . HIS B 1 367 ? 62.692 88.743 158.823 1.00 53.85 367 HIS B C 1
ATOM 6557 O O . HIS B 1 367 ? 62.360 89.927 158.693 1.00 55.67 367 HIS B O 1
ATOM 6564 N N . GLN B 1 368 ? 63.513 88.345 159.777 1.00 38.33 368 GLN B N 1
ATOM 6565 C CA . GLN B 1 368 ? 64.106 89.340 160.659 1.00 39.49 368 GLN B CA 1
ATOM 6566 C C . GLN B 1 368 ? 65.548 89.611 160.254 1.00 44.46 368 GLN B C 1
ATOM 6567 O O . GLN B 1 368 ? 66.153 88.820 159.522 1.00 58.27 368 GLN B O 1
ATOM 6573 N N . PRO B 1 369 ? 66.137 90.724 160.694 1.00 37.58 369 PRO B N 1
ATOM 6574 C CA . PRO B 1 369 ? 67.579 90.911 160.496 1.00 43.98 369 PRO B CA 1
ATOM 6575 C C . PRO B 1 369 ? 68.352 89.684 160.961 1.00 41.59 369 PRO B C 1
ATOM 6576 O O . PRO B 1 369 ? 67.964 89.019 161.920 1.00 38.77 369 PRO B O 1
ATOM 6580 N N . PHE B 1 370 ? 69.445 89.371 160.265 1.00 39.14 370 PHE B N 1
ATOM 6581 C CA . PHE B 1 370 ? 70.084 88.070 160.430 1.00 32.41 370 PHE B CA 1
ATOM 6582 C C . PHE B 1 370 ? 71.105 88.086 161.562 1.00 39.23 370 PHE B C 1
ATOM 6583 O O . PHE B 1 370 ? 71.856 89.059 161.720 1.00 39.18 370 PHE B O 1
ATOM 6591 N N . HIS B 1 371 ? 71.137 86.993 162.344 1.00 37.79 371 HIS B N 1
ATOM 6592 C CA . HIS B 1 371 ? 72.128 86.835 163.410 1.00 31.79 371 HIS B CA 1
ATOM 6593 C C . HIS B 1 371 ? 73.522 86.671 162.822 1.00 32.44 371 HIS B C 1
ATOM 6594 O O . HIS B 1 371 ? 73.699 86.364 161.642 1.00 30.81 371 HIS B O 1
ATOM 6601 N N . ALA B 1 372 ? 74.525 86.857 163.675 1.00 33.58 372 ALA B N 1
ATOM 6602 C CA . ALA B 1 372 ? 75.864 86.393 163.350 1.00 39.39 372 ALA B CA 1
ATOM 6603 C C . ALA B 1 372 ? 75.814 84.927 162.924 1.00 27.84 372 ALA B C 1
ATOM 6604 O O . ALA B 1 372 ? 74.910 84.176 163.302 1.00 49.54 372 ALA B O 1
ATOM 6606 N N . LYS B 1 373 ? 76.774 84.513 162.124 1.00 23.78 373 LYS B N 1
ATOM 6607 C CA . LYS B 1 373 ? 76.875 83.099 161.797 1.00 24.63 373 LYS B CA 1
ATOM 6608 C C . LYS B 1 373 ? 77.126 82.285 163.066 1.00 27.10 373 LYS B C 1
ATOM 6609 O O . LYS B 1 373 ? 78.129 82.474 163.751 1.00 30.67 373 LYS B O 1
ATOM 6615 N N . LEU B 1 374 ? 76.194 81.395 163.385 1.00 33.54 374 LEU B N 1
ATOM 6616 C CA . LEU B 1 374 ? 76.338 80.469 164.498 1.00 28.34 374 LEU B CA 1
ATOM 6617 C C . LEU B 1 374 ? 77.367 79.372 164.213 1.00 30.95 374 LEU B C 1
ATOM 6618 O O . LEU B 1 374 ? 78.175 79.033 165.086 1.00 35.87 374 LEU B O 1
ATOM 6623 N N . PHE B 1 375 ? 77.342 78.801 163.009 1.00 32.16 375 PHE B N 1
ATOM 6624 C CA . PHE B 1 375 ? 78.170 77.672 162.625 1.00 26.45 375 PHE B CA 1
ATOM 6625 C C . PHE B 1 375 ? 79.107 78.037 161.485 1.00 40.84 375 PHE B C 1
ATOM 6626 O O . PHE B 1 375 ? 78.905 79.031 160.776 1.00 34.64 375 PHE B O 1
ATOM 6634 N N . THR B 1 376 ? 80.105 77.182 161.273 1.00 35.62 376 THR B N 1
ATOM 6635 C CA . THR B 1 376 ? 80.934 77.239 160.075 1.00 36.89 376 THR B CA 1
ATOM 6636 C C . THR B 1 376 ? 80.589 76.090 159.134 1.00 30.92 376 THR B C 1
ATOM 6637 O O . THR B 1 376 ? 79.828 75.186 159.476 1.00 36.54 376 THR B O 1
ATOM 6641 N N . SER B 1 377 ? 81.180 76.124 157.936 1.00 36.04 377 SER B N 1
ATOM 6642 C CA . SER B 1 377 ? 81.045 75.007 156.999 1.00 38.12 377 SER B CA 1
ATOM 6643 C C . SER B 1 377 ? 81.457 73.675 157.633 1.00 45.12 377 SER B C 1
ATOM 6644 O O . SER B 1 377 ? 80.719 72.687 157.554 1.00 33.94 377 SER B O 1
ATOM 6647 N N . LYS B 1 378 ? 82.652 73.628 158.252 1.00 46.67 378 LYS B N 1
ATOM 6648 C CA . LYS B 1 378 ? 83.152 72.377 158.811 1.00 41.14 378 LYS B CA 1
ATOM 6649 C C . LYS B 1 378 ? 82.182 71.788 159.822 1.00 46.01 378 LYS B C 1
ATOM 6650 O O . LYS B 1 378 ? 82.161 70.569 160.016 1.00 49.99 378 LYS B O 1
ATOM 6656 N N . GLU B 1 379 ? 81.371 72.625 160.477 1.00 43.74 379 GLU B N 1
ATOM 6657 C CA . GLU B 1 379 ? 80.427 72.121 161.470 1.00 40.43 379 GLU B CA 1
ATOM 6658 C C . GLU B 1 379 ? 79.051 71.824 160.897 1.00 37.84 379 GLU B C 1
ATOM 6659 O O . GLU B 1 379 ? 78.286 71.081 161.519 1.00 39.44 379 GLU B O 1
ATOM 6665 N N . LEU B 1 380 ? 78.707 72.402 159.731 1.00 32.42 380 LEU B N 1
ATOM 6666 C CA . LEU B 1 380 ? 77.332 72.390 159.225 1.00 33.78 380 LEU B CA 1
ATOM 6667 C C . LEU B 1 380 ? 77.400 72.338 157.692 1.00 45.01 380 LEU B C 1
ATOM 6668 O O . LEU B 1 380 ? 77.307 73.370 157.009 1.00 41.82 380 LEU B O 1
ATOM 6673 N N . THR B 1 381 ? 77.604 71.137 157.151 1.00 35.08 381 THR B N 1
ATOM 6674 C CA . THR B 1 381 ? 77.468 70.879 155.714 1.00 49.91 381 THR B CA 1
ATOM 6675 C C . THR B 1 381 ? 76.426 69.773 155.572 1.00 42.37 381 THR B C 1
ATOM 6676 O O . THR B 1 381 ? 76.742 68.589 155.715 1.00 39.47 381 THR B O 1
ATOM 6680 N N . VAL B 1 382 ? 75.185 70.160 155.317 1.00 38.38 382 VAL B N 1
ATOM 6681 C CA . VAL B 1 382 ? 74.040 69.299 155.549 1.00 44.28 382 VAL B CA 1
ATOM 6682 C C . VAL B 1 382 ? 73.442 68.877 154.217 1.00 52.21 382 VAL B C 1
ATOM 6683 O O . VAL B 1 382 ? 73.408 69.656 153.257 1.00 58.67 382 VAL B O 1
ATOM 6687 N N . ALA B 1 383 ? 73.032 67.617 154.152 1.00 47.79 383 ALA B N 1
ATOM 6688 C CA . ALA B 1 383 ? 72.139 67.102 153.133 1.00 40.37 383 ALA B CA 1
ATOM 6689 C C . ALA B 1 383 ? 70.740 67.053 153.719 1.00 40.81 383 ALA B C 1
ATOM 6690 O O . ALA B 1 383 ? 70.544 67.287 154.908 1.00 51.99 383 ALA B O 1
ATOM 6692 N N . TYR B 1 384 ? 69.758 66.760 152.876 1.00 42.34 384 TYR B N 1
ATOM 6693 C CA . TYR B 1 384 ? 68.370 66.746 153.316 1.00 43.14 384 TYR B CA 1
ATOM 6694 C C . TYR B 1 384 ? 67.600 65.838 152.370 1.00 51.18 384 TYR B C 1
ATOM 6695 O O . TYR B 1 384 ? 68.086 65.479 151.295 1.00 56.08 384 TYR B O 1
ATOM 6704 N N . THR B 1 385 ? 66.389 65.462 152.780 1.00 42.27 385 THR B N 1
ATOM 6705 C CA . THR B 1 385 ? 65.650 64.427 152.074 1.00 43.79 385 THR B CA 1
ATOM 6706 C C . THR B 1 385 ? 64.164 64.650 152.294 1.00 45.88 385 THR B C 1
ATOM 6707 O O . THR B 1 385 ? 63.747 65.144 153.350 1.00 51.80 385 THR B O 1
ATOM 6711 N N . ASN B 1 386 ? 63.376 64.318 151.263 1.00 45.06 386 ASN B N 1
ATOM 6712 C CA . ASN B 1 386 ? 61.912 64.433 151.288 1.00 47.97 386 ASN B CA 1
ATOM 6713 C C . ASN B 1 386 ? 61.454 65.872 151.465 1.00 48.30 386 ASN B C 1
ATOM 6714 O O . ASN B 1 386 ? 60.386 66.130 152.025 1.00 50.68 386 ASN B O 1
ATOM 6719 N N . TYR B 1 387 ? 62.263 66.823 151.021 1.00 49.72 387 TYR B N 1
ATOM 6720 C CA . TYR B 1 387 ? 61.855 68.216 150.962 1.00 56.36 387 TYR B CA 1
ATOM 6721 C C . TYR B 1 387 ? 61.650 68.594 149.498 1.00 56.70 387 TYR B C 1
ATOM 6722 O O . TYR B 1 387 ? 62.532 68.371 148.663 1.00 60.48 387 TYR B O 1
ATOM 6731 N N . PHE B 1 388 ? 60.466 69.113 149.178 1.00 60.72 388 PHE B N 1
ATOM 6732 C CA . PHE B 1 388 ? 60.125 69.483 147.809 1.00 59.05 388 PHE B CA 1
ATOM 6733 C C . PHE B 1 388 ? 59.852 70.973 147.727 1.00 57.29 388 PHE B C 1
ATOM 6734 O O . PHE B 1 388 ? 59.370 71.586 148.693 1.00 57.48 388 PHE B O 1
ATOM 6742 N N . GLY B 1 389 ? 60.189 71.536 146.568 1.00 49.79 389 GLY B N 1
ATOM 6743 C CA . GLY B 1 389 ? 59.816 72.876 146.175 1.00 36.08 389 GLY B CA 1
ATOM 6744 C C . GLY B 1 389 ? 60.154 73.951 147.179 1.00 38.59 389 GLY B C 1
ATOM 6745 O O . GLY B 1 389 ? 61.330 74.237 147.402 1.00 45.21 389 GLY B O 1
ATOM 6746 N N . SER B 1 390 ? 59.141 74.579 147.771 1.00 35.84 390 SER B N 1
ATOM 6747 C CA . SER B 1 390 ? 59.433 75.741 148.588 1.00 37.49 390 SER B CA 1
ATOM 6748 C C . SER B 1 390 ? 59.944 75.356 149.961 1.00 50.51 390 SER B C 1
ATOM 6749 O O . SER B 1 390 ? 60.445 76.219 150.689 1.00 55.48 390 SER B O 1
ATOM 6752 N N . GLN B 1 391 ? 59.861 74.070 150.311 1.00 49.72 391 GLN B N 1
ATOM 6753 C CA . GLN B 1 391 ? 60.560 73.579 151.486 1.00 40.56 391 GLN B CA 1
ATOM 6754 C C . GLN B 1 391 ? 62.056 73.533 151.250 1.00 37.52 391 GLN B C 1
ATOM 6755 O O . GLN B 1 391 ? 62.819 73.915 152.136 1.00 52.97 391 GLN B O 1
ATOM 6761 N N . ARG B 1 392 ? 62.492 73.062 150.077 1.00 36.98 392 ARG B N 1
ATOM 6762 C CA . ARG B 1 392 ? 63.922 73.000 149.783 1.00 36.81 392 ARG B CA 1
ATOM 6763 C C . ARG B 1 392 ? 64.541 74.378 149.888 1.00 35.97 392 ARG B C 1
ATOM 6764 O O . ARG B 1 392 ? 65.679 74.532 150.337 1.00 38.44 392 ARG B O 1
ATOM 6772 N N . PHE B 1 393 ? 63.808 75.395 149.451 1.00 46.31 393 PHE B N 1
ATOM 6773 C CA . PHE B 1 393 ? 64.355 76.744 149.493 1.00 49.92 393 PHE B CA 1
ATOM 6774 C C . PHE B 1 393 ? 64.433 77.237 150.923 1.00 38.74 393 PHE B C 1
ATOM 6775 O O . PHE B 1 393 ? 65.287 78.069 151.246 1.00 42.49 393 PHE B O 1
ATOM 6783 N N . TYR B 1 394 ? 63.548 76.750 151.791 1.00 29.77 394 TYR B N 1
ATOM 6784 C CA . TYR B 1 394 ? 63.565 77.246 153.160 1.00 36.89 394 TYR B CA 1
ATOM 6785 C C . TYR B 1 394 ? 64.675 76.579 153.960 1.00 42.25 394 TYR B C 1
ATOM 6786 O O . TYR B 1 394 ? 65.371 77.237 154.742 1.00 37.17 394 TYR B O 1
ATOM 6795 N N . ILE B 1 395 ? 64.835 75.268 153.785 1.00 32.86 395 ILE B N 1
ATOM 6796 C CA . ILE B 1 395 ? 66.012 74.580 154.305 1.00 45.85 395 ILE B CA 1
ATOM 6797 C C . ILE B 1 395 ? 67.266 75.353 153.936 1.00 44.04 395 ILE B C 1
ATOM 6798 O O . ILE B 1 395 ? 68.068 75.737 154.796 1.00 42.19 395 ILE B O 1
ATOM 6803 N N . GLN B 1 396 ? 67.440 75.590 152.636 1.00 33.28 396 GLN B N 1
ATOM 6804 C CA . GLN B 1 396 ? 68.651 76.219 152.140 1.00 32.47 396 GLN B CA 1
ATOM 6805 C C . GLN B 1 396 ? 68.880 77.568 152.791 1.00 25.57 396 GLN B C 1
ATOM 6806 O O . GLN B 1 396 ? 70.023 77.938 153.068 1.00 26.59 396 GLN B O 1
ATOM 6812 N N . ARG B 1 397 ? 67.806 78.318 153.029 1.00 23.60 397 ARG B N 1
ATOM 6813 C CA . ARG B 1 397 ? 67.936 79.654 153.605 1.00 30.38 397 ARG B CA 1
ATOM 6814 C C . ARG B 1 397 ? 68.374 79.592 155.071 1.00 26.97 397 ARG B C 1
ATOM 6815 O O . ARG B 1 397 ? 69.294 80.309 155.479 1.00 32.03 397 ARG B O 1
ATOM 6823 N N . LEU B 1 398 ? 67.721 78.747 155.879 1.00 25.22 398 LEU B N 1
ATOM 6824 C CA . LEU B 1 398 ? 68.132 78.591 157.276 1.00 26.80 398 LEU B CA 1
ATOM 6825 C C . LEU B 1 398 ? 69.598 78.236 157.371 1.00 23.41 398 LEU B C 1
ATOM 6826 O O . LEU B 1 398 ? 70.364 78.898 158.068 1.00 23.09 398 LEU B O 1
ATOM 6831 N N . VAL B 1 399 ? 70.004 77.188 156.660 1.00 23.17 399 VAL B N 1
ATOM 6832 C CA . VAL B 1 399 ? 71.402 76.771 156.674 1.00 23.35 399 VAL B CA 1
ATOM 6833 C C . VAL B 1 399 ? 72.309 77.921 156.284 1.00 29.38 399 VAL B C 1
ATOM 6834 O O . VAL B 1 399 ? 73.358 78.121 156.901 1.00 42.25 399 VAL B O 1
ATOM 6838 N N . GLU B 1 400 ? 71.933 78.686 155.251 1.00 31.57 400 GLU B N 1
ATOM 6839 C CA . GLU B 1 400 ? 72.671 79.898 154.905 1.00 28.92 400 GLU B CA 1
ATOM 6840 C C . GLU B 1 400 ? 72.871 80.782 156.118 1.00 20.45 400 GLU B C 1
ATOM 6841 O O . GLU B 1 400 ? 73.997 81.087 156.495 1.00 25.67 400 GLU B O 1
ATOM 6847 N N . ILE B 1 401 ? 71.781 81.242 156.720 1.00 19.12 401 ILE B N 1
ATOM 6848 C CA . ILE B 1 401 ? 71.940 82.272 157.732 1.00 22.61 401 ILE B CA 1
ATOM 6849 C C . ILE B 1 401 ? 72.482 81.709 159.044 1.00 28.23 401 ILE B C 1
ATOM 6850 O O . ILE B 1 401 ? 72.960 82.480 159.876 1.00 24.06 401 ILE B O 1
ATOM 6855 N N . LEU B 1 402 ? 72.447 80.374 159.224 1.00 23.78 402 LEU B N 1
ATOM 6856 C CA . LEU B 1 402 ? 73.142 79.695 160.310 1.00 24.18 402 LEU B CA 1
ATOM 6857 C C . LEU B 1 402 ? 74.640 79.567 160.075 1.00 28.53 402 LEU B C 1
ATOM 6858 O O . LEU B 1 402 ? 75.370 79.246 161.024 1.00 32.83 402 LEU B O 1
ATOM 6863 N N . GLY B 1 403 ? 75.107 79.777 158.844 1.00 24.13 403 GLY B N 1
ATOM 6864 C CA . GLY B 1 403 ? 76.517 79.744 158.521 1.00 24.12 403 GLY B CA 1
ATOM 6865 C C . GLY B 1 403 ? 77.017 78.483 157.844 1.00 26.52 403 GLY B C 1
ATOM 6866 O O . GLY B 1 403 ? 78.213 78.393 157.553 1.00 26.32 403 GLY B O 1
ATOM 6867 N N . GLY B 1 404 ? 76.154 77.509 157.580 1.00 33.81 404 GLY B N 1
ATOM 6868 C CA . GLY B 1 404 ? 76.570 76.258 156.979 1.00 38.04 404 GLY B CA 1
ATOM 6869 C C . GLY B 1 404 ? 76.322 76.197 155.471 1.00 42.01 404 GLY B C 1
ATOM 6870 O O . GLY B 1 404 ? 75.992 77.185 154.816 1.00 50.44 404 GLY B O 1
ATOM 6871 N N . LEU B 1 405 ? 76.512 75.007 154.917 1.00 40.44 405 LEU B N 1
ATOM 6872 C CA . LEU B 1 405 ? 76.301 74.743 153.504 1.00 41.57 405 LEU B CA 1
ATOM 6873 C C . LEU B 1 405 ? 75.302 73.603 153.342 1.00 35.21 405 LEU B C 1
ATOM 6874 O O . LEU B 1 405 ? 75.067 72.823 154.268 1.00 38.40 405 LEU B O 1
ATOM 6879 N N . SER B 1 406 ? 74.697 73.533 152.157 1.00 38.39 406 SER B N 1
ATOM 6880 C CA . SER B 1 406 ? 73.808 72.445 151.761 1.00 46.33 406 SER B CA 1
ATOM 6881 C C . SER B 1 406 ? 74.357 71.733 150.537 1.00 43.32 406 SER B C 1
ATOM 6882 O O . SER B 1 406 ? 74.968 72.346 149.651 1.00 36.54 406 SER B O 1
ATOM 6885 N N . THR B 1 407 ? 74.091 70.439 150.470 1.00 40.19 407 THR B N 1
ATOM 6886 C CA . THR B 1 407 ? 74.436 69.721 149.265 1.00 41.49 407 THR B CA 1
ATOM 6887 C C . THR B 1 407 ? 73.228 68.931 148.791 1.00 57.55 407 THR B C 1
ATOM 6888 O O . THR B 1 407 ? 72.386 68.513 149.603 1.00 52.02 407 THR B O 1
ATOM 6892 N N . PRO B 1 408 ? 73.107 68.735 147.488 1.00 54.07 408 PRO B N 1
ATOM 6893 C CA . PRO B 1 408 ? 71.925 68.055 146.961 1.00 49.69 408 PRO B CA 1
ATOM 6894 C C . PRO B 1 408 ? 72.073 66.550 147.097 1.00 51.30 408 PRO B C 1
ATOM 6895 O O . PRO B 1 408 ? 71.081 65.820 147.151 1.00 59.93 408 PRO B O 1
ATOM 6899 N N . GLU B 1 409 ? 73.308 66.084 147.186 1.00 51.83 409 GLU B N 1
ATOM 6900 C CA . GLU B 1 409 ? 73.597 64.674 147.359 1.00 63.78 409 GLU B CA 1
ATOM 6901 C C . GLU B 1 409 ? 73.837 64.381 148.844 1.00 61.70 409 GLU B C 1
ATOM 6902 O O . GLU B 1 409 ? 73.487 65.171 149.727 1.00 65.42 409 GLU B O 1
ATOM 6908 N N . LEU B 1 410 ? 74.407 63.215 149.128 1.00 59.47 410 LEU B N 1
ATOM 6909 C CA . LEU B 1 410 ? 74.793 62.830 150.478 1.00 53.32 410 LEU B CA 1
ATOM 6910 C C . LEU B 1 410 ? 76.085 62.046 150.363 1.00 54.89 410 LEU B C 1
ATOM 6911 O O . LEU B 1 410 ? 76.128 61.013 149.689 1.00 59.09 410 LEU B O 1
ATOM 6916 N N . THR B 1 411 ? 77.140 62.557 150.983 1.00 61.10 411 THR B N 1
ATOM 6917 C CA . THR B 1 411 ? 78.462 61.957 150.924 1.00 61.72 411 THR B CA 1
ATOM 6918 C C . THR B 1 411 ? 79.025 61.888 152.330 1.00 60.75 411 THR B C 1
ATOM 6919 O O . THR B 1 411 ? 78.357 62.237 153.306 1.00 60.67 411 THR B O 1
ATOM 6923 N N . ARG B 1 412 ? 80.274 61.429 152.424 1.00 61.91 412 ARG B N 1
ATOM 6924 C CA . ARG B 1 412 ? 80.976 61.457 153.699 1.00 69.83 412 ARG B CA 1
ATOM 6925 C C . ARG B 1 412 ? 81.453 62.856 154.049 1.00 65.55 412 ARG B C 1
ATOM 6926 O O . ARG B 1 412 ? 81.905 63.086 155.177 1.00 63.61 412 ARG B O 1
ATOM 6934 N N . LYS B 1 413 ? 81.335 63.787 153.106 1.00 59.34 413 LYS B N 1
ATOM 6935 C CA . LYS B 1 413 ? 81.596 65.191 153.371 1.00 55.59 413 LYS B CA 1
ATOM 6936 C C . LYS B 1 413 ? 80.484 65.823 154.214 1.00 62.90 413 LYS B C 1
ATOM 6937 O O . LYS B 1 413 ? 80.699 66.880 154.823 1.00 74.96 413 LYS B O 1
ATOM 6943 N N . ASN B 1 414 ? 79.302 65.200 154.286 1.00 47.44 414 ASN B N 1
ATOM 6944 C CA . ASN B 1 414 ? 78.190 65.791 155.021 1.00 43.34 414 ASN B CA 1
ATOM 6945 C C . ASN B 1 414 ? 78.302 65.543 156.516 1.00 46.56 414 ASN B C 1
ATOM 6946 O O . ASN B 1 414 ? 78.622 64.440 156.965 1.00 41.88 414 ASN B O 1
ATOM 6951 N N . THR B 1 415 ? 77.990 66.578 157.287 1.00 47.40 415 THR B N 1
ATOM 6952 C CA . THR B 1 415 ? 77.978 66.496 158.735 1.00 39.27 415 THR B CA 1
ATOM 6953 C C . THR B 1 415 ? 76.608 66.117 159.262 1.00 39.92 415 THR B C 1
ATOM 6954 O O . THR B 1 415 ? 76.497 65.439 160.284 1.00 40.33 415 THR B O 1
ATOM 6958 N N . HIS B 1 416 ? 75.553 66.553 158.588 1.00 55.40 416 HIS B N 1
ATOM 6959 C CA . HIS B 1 416 ? 74.201 66.265 159.031 1.00 49.60 416 HIS B CA 1
ATOM 6960 C C . HIS B 1 416 ? 73.364 65.777 157.860 1.00 40.10 416 HIS B C 1
ATOM 6961 O O . HIS B 1 416 ? 73.742 65.905 156.702 1.00 42.15 416 HIS B O 1
ATOM 6968 N N . LEU B 1 417 ? 72.235 65.167 158.205 1.00 42.98 417 LEU B N 1
ATOM 6969 C CA . LEU B 1 417 ? 71.101 64.954 157.322 1.00 44.11 417 LEU B CA 1
ATOM 6970 C C . LEU B 1 417 ? 69.895 65.526 158.037 1.00 40.09 417 LEU B C 1
ATOM 6971 O O . LEU B 1 417 ? 69.604 65.128 159.166 1.00 60.88 417 LEU B O 1
ATOM 6976 N N . ILE B 1 418 ? 69.214 66.471 157.420 1.00 39.98 418 ILE B N 1
ATOM 6977 C CA . ILE B 1 418 ? 68.010 67.032 158.014 1.00 43.87 418 ILE B CA 1
ATOM 6978 C C . ILE B 1 418 ? 66.822 66.283 157.445 1.00 54.43 418 ILE B C 1
ATOM 6979 O O . ILE B 1 418 ? 66.622 66.259 156.222 1.00 51.76 418 ILE B O 1
ATOM 6984 N N . THR B 1 419 ? 66.034 65.654 158.312 1.00 52.11 419 THR B N 1
ATOM 6985 C CA . THR B 1 419 ? 64.990 64.769 157.822 1.00 54.06 419 THR B CA 1
ATOM 6986 C C . THR B 1 419 ? 63.675 65.024 158.528 1.00 47.59 419 THR B C 1
ATOM 6987 O O . THR B 1 419 ? 63.619 65.573 159.631 1.00 48.72 419 THR B O 1
ATOM 6991 N N . LYS B 1 420 ? 62.628 64.556 157.861 1.00 47.15 420 LYS B N 1
ATOM 6992 C CA . LYS B 1 420 ? 61.235 64.716 158.235 1.00 55.59 420 LYS B CA 1
ATOM 6993 C C . LYS B 1 420 ? 60.574 63.393 158.600 1.00 54.83 420 LYS B C 1
ATOM 6994 O O . LYS B 1 420 ? 59.805 63.320 159.562 1.00 57.23 420 LYS B O 1
ATOM 7000 N N . SER B 1 421 ? 60.862 62.339 157.849 1.00 51.75 421 SER B N 1
ATOM 7001 C CA . SER B 1 421 ? 60.211 61.049 157.974 1.00 58.24 421 SER B CA 1
ATOM 7002 C C . SER B 1 421 ? 61.273 59.965 157.849 1.00 60.40 421 SER B C 1
ATOM 7003 O O . SER B 1 421 ? 62.462 60.255 157.690 1.00 65.52 421 SER B O 1
ATOM 7006 N N . THR B 1 422 ? 60.849 58.702 157.862 1.00 54.58 422 THR B N 1
ATOM 7007 C CA . THR B 1 422 ? 61.804 57.601 157.817 1.00 59.74 422 THR B CA 1
ATOM 7008 C C . THR B 1 422 ? 61.942 56.980 156.438 1.00 56.21 422 THR B C 1
ATOM 7009 O O . THR B 1 422 ? 62.413 55.848 156.329 1.00 60.92 422 THR B O 1
ATOM 7013 N N . ILE B 1 423 ? 61.570 57.681 155.383 1.00 56.77 423 ILE B N 1
ATOM 7014 C CA . ILE B 1 423 ? 61.534 57.050 154.082 1.00 58.89 423 ILE B CA 1
ATOM 7015 C C . ILE B 1 423 ? 62.659 57.594 153.224 1.00 63.63 423 ILE B C 1
ATOM 7016 O O . ILE B 1 423 ? 63.291 58.603 153.536 1.00 72.90 423 ILE B O 1
ATOM 7021 N N . GLY B 1 424 ? 62.900 56.902 152.120 1.00 61.52 424 GLY B N 1
ATOM 7022 C CA . GLY B 1 424 ? 63.890 57.303 151.149 1.00 57.41 424 GLY B CA 1
ATOM 7023 C C . GLY B 1 424 ? 65.235 56.655 151.405 1.00 55.10 424 GLY B C 1
ATOM 7024 O O . GLY B 1 424 ? 65.579 56.284 152.526 1.00 69.89 424 GLY B O 1
ATOM 7025 N N . LYS B 1 425 ? 66.014 56.531 150.331 1.00 52.49 425 LYS B N 1
ATOM 7026 C CA . LYS B 1 425 ? 67.320 55.896 150.455 1.00 55.03 425 LYS B CA 1
ATOM 7027 C C . LYS B 1 425 ? 68.227 56.659 151.427 1.00 67.78 425 LYS B C 1
ATOM 7028 O O . LYS B 1 425 ? 68.938 56.049 152.241 1.00 55.09 425 LYS B O 1
ATOM 7034 N N . LYS B 1 426 ? 68.230 57.982 151.303 1.00 60.99 426 LYS B N 1
ATOM 7035 C CA . LYS B 1 426 ? 69.071 58.845 152.126 1.00 54.26 426 LYS B CA 1
ATOM 7036 C C . LYS B 1 426 ? 69.028 58.518 153.614 1.00 52.63 426 LYS B C 1
ATOM 7037 O O . LYS B 1 426 ? 70.059 58.254 154.233 1.00 51.30 426 LYS B O 1
ATOM 7043 N N . PHE B 1 427 ? 67.830 58.546 154.183 1.00 51.96 427 PHE B N 1
ATOM 7044 C CA . PHE B 1 427 ? 67.649 58.280 155.599 1.00 53.00 427 PHE B CA 1
ATOM 7045 C C . PHE B 1 427 ? 68.229 56.930 156.007 1.00 56.53 427 PHE B C 1
ATOM 7046 O O . PHE B 1 427 ? 68.861 56.814 157.061 1.00 55.83 427 PHE B O 1
ATOM 7054 N N . LYS B 1 428 ? 67.995 55.888 155.210 1.00 63.47 428 LYS B N 1
ATOM 7055 C CA . LYS B 1 428 ? 68.500 54.573 155.578 1.00 61.47 428 LYS B CA 1
ATOM 7056 C C . LYS B 1 428 ? 70.020 54.552 155.564 1.00 65.12 428 LYS B C 1
ATOM 7057 O O . LYS B 1 428 ? 70.651 53.913 156.417 1.00 63.29 428 LYS B O 1
ATOM 7063 N N . VAL B 1 429 ? 70.628 55.249 154.604 1.00 61.07 429 VAL B N 1
ATOM 7064 C CA . VAL B 1 429 ? 72.082 55.240 154.510 1.00 64.42 429 VAL B CA 1
ATOM 7065 C C . VAL B 1 429 ? 72.688 56.106 155.600 1.00 56.66 429 VAL B C 1
ATOM 7066 O O . VAL B 1 429 ? 73.708 55.750 156.198 1.00 55.50 429 VAL B O 1
ATOM 7070 N N . ALA B 1 430 ? 72.082 57.259 155.866 1.00 58.42 430 ALA B N 1
ATOM 7071 C CA . ALA B 1 430 ? 72.596 58.121 156.922 1.00 63.89 430 ALA B CA 1
ATOM 7072 C C . ALA B 1 430 ? 72.443 57.458 158.281 1.00 62.51 430 ALA B C 1
ATOM 7073 O O . ALA B 1 430 ? 73.320 57.582 159.142 1.00 57.12 430 ALA B O 1
ATOM 7075 N N . LYS B 1 431 ? 71.347 56.722 158.478 1.00 60.92 431 LYS B N 1
ATOM 7076 C CA . LYS B 1 431 ? 71.155 56.027 159.739 1.00 61.32 431 LYS B CA 1
ATOM 7077 C C . LYS B 1 431 ? 72.248 54.986 159.963 1.00 62.88 431 LYS B C 1
ATOM 7078 O O . LYS B 1 431 ? 72.777 54.868 161.074 1.00 76.28 431 LYS B O 1
ATOM 7084 N N . LYS B 1 432 ? 72.637 54.253 158.918 1.00 63.19 432 LYS B N 1
ATOM 7085 C CA . LYS B 1 432 ? 73.726 53.297 159.090 1.00 68.64 432 LYS B CA 1
ATOM 7086 C C . LYS B 1 432 ? 75.036 54.013 159.357 1.00 64.35 432 LYS B C 1
ATOM 7087 O O . LYS B 1 432 ? 75.796 53.629 160.251 1.00 69.81 432 LYS B O 1
ATOM 7093 N N . TRP B 1 433 ? 75.325 55.045 158.575 1.00 62.79 433 TRP B N 1
ATOM 7094 C CA . TRP B 1 433 ? 76.559 55.792 158.766 1.00 66.03 433 TRP B CA 1
ATOM 7095 C C . TRP B 1 433 ? 76.624 56.414 160.152 1.00 64.17 433 TRP B C 1
ATOM 7096 O O . TRP B 1 433 ? 77.708 56.557 160.725 1.00 66.20 433 TRP B O 1
ATOM 7107 N N . SER B 1 434 ? 75.472 56.792 160.706 1.00 63.06 434 SER B N 1
ATOM 7108 C CA . SER B 1 434 ? 75.474 57.431 162.011 1.00 61.54 434 SER B CA 1
ATOM 7109 C C . SER B 1 434 ? 75.933 56.472 163.095 1.00 63.62 434 SER B C 1
ATOM 7110 O O . SER B 1 434 ? 76.420 56.907 164.140 1.00 71.18 434 SER B O 1
ATOM 7113 N N . LEU B 1 435 ? 75.795 55.168 162.868 1.00 70.04 435 LEU B N 1
ATOM 7114 C CA . LEU B 1 435 ? 76.161 54.198 163.892 1.00 70.51 435 LEU B CA 1
ATOM 7115 C C . LEU B 1 435 ? 77.669 54.050 164.047 1.00 74.11 435 LEU B C 1
ATOM 7116 O O . LEU B 1 435 ? 78.127 53.476 165.041 1.00 81.64 435 LEU B O 1
ATOM 7121 N N . ASP B 1 436 ? 78.442 54.568 163.114 1.00 75.46 436 ASP B N 1
ATOM 7122 C CA . ASP B 1 436 ? 79.882 54.379 163.158 1.00 81.14 436 ASP B CA 1
ATOM 7123 C C . ASP B 1 436 ? 80.492 55.161 164.320 1.00 87.04 436 ASP B C 1
ATOM 7124 O O . ASP B 1 436 ? 80.150 56.333 164.520 1.00 80.65 436 ASP B O 1
ATOM 7129 N N . PRO B 1 437 ? 81.398 54.551 165.116 1.00 96.90 437 PRO B N 1
ATOM 7130 C CA . PRO B 1 437 ? 82.071 55.307 166.188 1.00 94.62 437 PRO B CA 1
ATOM 7131 C C . PRO B 1 437 ? 83.161 56.265 165.716 1.00 92.59 437 PRO B C 1
ATOM 7132 O O . PRO B 1 437 ? 83.994 56.691 166.524 1.00 87.05 437 PRO B O 1
ATOM 7136 N N . GLN B 1 438 ? 83.174 56.631 164.433 1.00 94.16 438 GLN B N 1
ATOM 7137 C CA . GLN B 1 438 ? 84.172 57.580 163.948 1.00 92.49 438 GLN B CA 1
ATOM 7138 C C . GLN B 1 438 ? 83.551 58.604 163.006 1.00 88.98 438 GLN B C 1
ATOM 7139 O O . GLN B 1 438 ? 83.746 59.815 163.179 1.00 80.53 438 GLN B O 1
ATOM 7145 N N . ASN B 1 439 ? 82.835 58.108 161.986 1.00 90.21 439 ASN B N 1
ATOM 7146 C CA . ASN B 1 439 ? 82.070 58.963 161.080 1.00 86.14 439 ASN B CA 1
ATOM 7147 C C . ASN B 1 439 ? 81.315 60.025 161.854 1.00 74.56 439 ASN B C 1
ATOM 7148 O O . ASN B 1 439 ? 81.657 61.214 161.817 1.00 69.94 439 ASN B O 1
ATOM 7153 N N . ALA B 1 440 ? 80.286 59.588 162.575 1.00 68.05 440 ALA B N 1
ATOM 7154 C CA . ALA B 1 440 ? 79.414 60.469 163.324 1.00 69.42 440 ALA B CA 1
ATOM 7155 C C . ALA B 1 440 ? 78.715 61.462 162.402 1.00 64.41 440 ALA B C 1
ATOM 7156 O O . ALA B 1 440 ? 78.683 62.663 162.664 1.00 70.55 440 ALA B O 1
ATOM 7158 N N . ILE B 1 441 ? 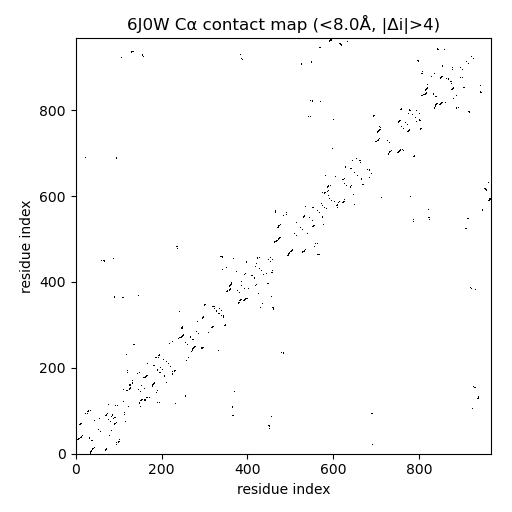78.144 60.966 161.305 1.00 54.11 441 ILE B N 1
ATOM 7159 C CA . ILE B 1 441 ? 77.134 61.786 160.660 1.00 55.08 441 ILE B CA 1
ATOM 7160 C C . ILE B 1 441 ? 75.905 61.771 161.550 1.00 47.61 441 ILE B C 1
ATOM 7161 O O . ILE B 1 441 ? 75.544 60.737 162.118 1.00 51.58 441 ILE B O 1
ATOM 7166 N N . ILE B 1 442 ? 75.268 62.920 161.705 1.00 44.14 442 ILE B N 1
ATOM 7167 C CA . ILE B 1 442 ? 74.154 63.065 162.622 1.00 43.03 442 ILE B CA 1
ATOM 7168 C C . ILE B 1 442 ? 72.873 63.181 161.818 1.00 42.08 442 ILE B C 1
ATOM 7169 O O . ILE B 1 442 ? 72.816 63.906 160.816 1.00 40.02 442 ILE B O 1
ATOM 7174 N N . VAL B 1 443 ? 71.856 62.447 162.240 1.00 42.25 443 VAL B N 1
ATOM 7175 C CA . VAL B 1 443 ? 70.536 62.524 161.649 1.00 43.63 443 VAL B CA 1
ATOM 7176 C C . VAL B 1 443 ? 69.650 63.228 162.658 1.00 55.26 443 VAL B C 1
ATOM 7177 O O . VAL B 1 443 ? 69.451 62.724 163.770 1.00 42.14 443 VAL B O 1
ATOM 7181 N N . THR B 1 444 ? 69.156 64.416 162.292 1.00 48.94 444 THR B N 1
ATOM 7182 C CA . THR B 1 444 ? 68.205 65.132 163.130 1.00 40.76 444 THR B CA 1
ATOM 7183 C C . THR B 1 444 ? 67.135 65.728 162.232 1.00 40.31 444 THR B C 1
ATOM 7184 O O . THR B 1 444 ? 67.125 65.505 161.024 1.00 47.35 444 THR B O 1
ATOM 7188 N N . ASN B 1 445 ? 66.226 66.487 162.817 1.00 41.21 445 ASN B N 1
ATOM 7189 C CA . ASN B 1 445 ? 65.146 67.074 162.048 1.00 50.59 445 ASN B CA 1
ATOM 7190 C C . ASN B 1 445 ? 65.290 68.594 161.979 1.00 52.17 445 ASN B C 1
ATOM 7191 O O . ASN B 1 445 ? 66.117 69.217 162.662 1.00 43.76 445 ASN B O 1
ATOM 7196 N N . HIS B 1 446 ? 64.424 69.195 161.162 1.00 49.93 446 HIS B N 1
ATOM 7197 C CA . HIS B 1 446 ? 64.561 70.613 160.863 1.00 54.02 446 HIS B CA 1
ATOM 7198 C C . HIS B 1 446 ? 64.259 71.491 162.067 1.00 44.03 446 HIS B C 1
ATOM 7199 O O . HIS B 1 446 ? 64.740 72.627 162.124 1.00 44.21 446 HIS B O 1
ATOM 7206 N N . MET B 1 447 ? 63.512 70.991 163.048 1.00 47.42 447 MET B N 1
ATOM 7207 C CA . MET B 1 447 ? 63.323 71.785 164.254 1.00 51.62 447 MET B CA 1
ATOM 7208 C C . MET B 1 447 ? 64.639 72.041 164.976 1.00 41.70 447 MET B C 1
ATOM 7209 O O . MET B 1 447 ? 64.709 72.952 165.803 1.00 50.71 447 MET B O 1
ATOM 7214 N N . TRP B 1 448 ? 65.687 71.272 164.680 1.00 39.35 448 TRP B N 1
ATOM 7215 C CA . TRP B 1 448 ? 66.990 71.566 165.259 1.00 36.35 448 TRP B CA 1
ATOM 7216 C C . TRP B 1 448 ? 67.580 72.832 164.646 1.00 42.88 448 TRP B C 1
ATOM 7217 O O . TRP B 1 448 ? 68.047 73.728 165.368 1.00 41.89 448 TRP B O 1
ATOM 7228 N N . LEU B 1 449 ? 67.532 72.942 163.313 1.00 41.53 449 LEU B N 1
ATOM 7229 C CA . LEU B 1 449 ? 67.892 74.198 162.655 1.00 36.31 449 LEU B CA 1
ATOM 7230 C C . LEU B 1 449 ? 67.087 75.374 163.197 1.00 34.14 449 LEU B C 1
ATOM 7231 O O . LEU B 1 449 ? 67.654 76.396 163.591 1.00 32.88 449 LEU B O 1
ATOM 7236 N N . GLU B 1 450 ? 65.761 75.253 163.222 1.00 38.55 450 GLU B N 1
ATOM 7237 C CA . GLU B 1 450 ? 64.939 76.397 163.612 1.00 42.07 450 GLU B CA 1
ATOM 7238 C C . GLU B 1 450 ? 65.215 76.815 165.046 1.00 37.94 450 GLU B C 1
ATOM 7239 O O . GLU B 1 450 ? 65.289 78.012 165.346 1.00 38.34 450 GLU B O 1
ATOM 7245 N N . GLN B 1 451 ? 65.412 75.856 165.946 1.00 39.51 451 GLN B N 1
ATOM 7246 C CA . GLN B 1 451 ? 65.655 76.268 167.325 1.00 42.53 451 GLN B CA 1
ATOM 7247 C C . GLN B 1 451 ? 67.067 76.791 167.521 1.00 41.96 451 GLN B C 1
ATOM 7248 O O . GLN B 1 451 ? 67.287 77.725 168.304 1.00 37.30 451 GLN B O 1
ATOM 7254 N N . CYS B 1 452 ? 68.044 76.183 166.853 1.00 42.00 452 CYS B N 1
ATOM 7255 C CA . CYS B 1 452 ? 69.387 76.729 166.925 1.00 37.13 452 CYS B CA 1
ATOM 7256 C C . CYS B 1 452 ? 69.351 78.195 166.569 1.00 43.18 452 CYS B C 1
ATOM 7257 O O . CYS B 1 452 ? 69.925 79.029 167.282 1.00 31.85 452 CYS B O 1
ATOM 7260 N N . TYR B 1 453 ? 68.611 78.535 165.495 1.00 34.92 453 TYR B N 1
ATOM 7261 C CA . TYR B 1 453 ? 68.566 79.918 165.036 1.00 30.78 453 TYR B CA 1
ATOM 7262 C C . TYR B 1 453 ? 67.813 80.790 166.028 1.00 31.58 453 TYR B C 1
ATOM 7263 O O . TYR B 1 453 ? 68.281 81.875 166.385 1.00 32.73 453 TYR B O 1
ATOM 7272 N N . MET B 1 454 ? 66.654 80.325 166.499 1.00 34.17 454 MET B N 1
ATOM 7273 C CA . MET B 1 454 ? 65.824 81.158 167.368 1.00 36.61 454 MET B CA 1
ATOM 7274 C C . MET B 1 454 ? 66.520 81.454 168.692 1.00 42.66 454 MET B C 1
ATOM 7275 O O . MET B 1 454 ? 66.427 82.573 169.207 1.00 45.74 454 MET B O 1
ATOM 7280 N N . ASN B 1 455 ? 67.253 80.477 169.248 1.00 43.36 455 ASN B N 1
ATOM 7281 C CA . ASN B 1 455 ? 67.992 80.664 170.495 1.00 40.13 455 ASN B CA 1
ATOM 7282 C C . ASN B 1 455 ? 69.453 81.044 170.287 1.00 34.02 455 ASN B C 1
ATOM 7283 O O . ASN B 1 455 ? 70.189 81.159 171.272 1.00 32.92 455 ASN B O 1
ATOM 7288 N N . ASN B 1 456 ? 69.878 81.250 169.042 1.00 31.52 456 ASN B N 1
ATOM 7289 C CA . ASN B 1 456 ? 71.256 81.620 168.696 1.00 30.92 456 ASN B CA 1
ATOM 7290 C C . ASN B 1 456 ? 72.285 80.840 169.513 1.00 30.44 456 ASN B C 1
ATOM 7291 O O . ASN B 1 456 ? 73.185 81.388 170.151 1.00 35.41 456 ASN B O 1
ATOM 7296 N N . SER B 1 457 ? 72.164 79.527 169.458 1.00 31.97 457 SER B N 1
ATOM 7297 C CA . SER B 1 457 ? 72.983 78.680 170.299 1.00 35.19 457 SER B CA 1
ATOM 7298 C C . SER B 1 457 ? 73.090 77.320 169.650 1.00 30.85 457 SER B C 1
ATOM 7299 O O . SER B 1 457 ? 72.108 76.813 169.114 1.00 38.48 457 SER B O 1
ATOM 7302 N N . LYS B 1 458 ? 74.277 76.717 169.731 1.00 44.20 458 LYS B N 1
ATOM 7303 C CA . LYS B 1 458 ? 74.494 75.374 169.176 1.00 39.95 458 LYS B CA 1
ATOM 7304 C C . LYS B 1 458 ? 73.806 74.367 170.088 1.00 42.63 458 LYS B C 1
ATOM 7305 O O . LYS B 1 458 ? 74.395 73.842 171.033 1.00 49.12 458 LYS B O 1
ATOM 7311 N N . LEU B 1 459 ? 72.538 74.086 169.789 1.00 42.81 459 LEU B N 1
ATOM 7312 C CA . LEU B 1 459 ? 71.790 73.069 170.508 1.00 38.84 459 LEU B CA 1
ATOM 7313 C C . LEU B 1 459 ? 72.264 71.681 170.087 1.00 44.70 459 LEU B C 1
ATOM 7314 O O . LEU B 1 459 ? 72.928 71.503 169.057 1.00 41.95 459 LEU B O 1
ATOM 7319 N N . ASN B 1 460 ? 71.948 70.690 170.922 1.00 48.60 460 ASN B N 1
ATOM 7320 C CA . ASN B 1 460 ? 72.405 69.313 170.701 1.00 43.53 460 ASN B CA 1
ATOM 7321 C C . ASN B 1 460 ? 71.446 68.598 169.753 1.00 43.26 460 ASN B C 1
ATOM 7322 O O . ASN B 1 460 ? 70.274 68.414 170.104 1.00 43.27 460 ASN B O 1
ATOM 7327 N N . PRO B 1 461 ? 71.893 68.153 168.573 1.00 39.54 461 PRO B N 1
ATOM 7328 C CA . PRO B 1 461 ? 70.950 67.520 167.642 1.00 39.51 461 PRO B CA 1
ATOM 7329 C C . PRO B 1 461 ? 70.474 66.154 168.092 1.00 51.86 461 PRO B C 1
ATOM 7330 O O . PRO B 1 461 ? 69.629 65.553 167.404 1.00 47.09 461 PRO B O 1
ATOM 7334 N N . LYS B 1 462 ? 70.979 65.632 169.214 1.00 56.85 462 LYS B N 1
ATOM 7335 C CA . LYS B 1 462 ? 70.524 64.325 169.674 1.00 58.70 462 LYS B CA 1
ATOM 7336 C C . LYS B 1 462 ? 69.407 64.418 170.699 1.00 52.12 462 LYS B C 1
ATOM 7337 O O . LYS B 1 462 ? 68.774 63.397 170.986 1.00 53.29 462 LYS B O 1
ATOM 7343 N N . ASP B 1 463 ? 69.113 65.612 171.218 1.00 60.66 463 ASP B N 1
ATOM 7344 C CA . ASP B 1 463 ? 68.059 65.737 172.220 1.00 65.58 463 ASP B CA 1
ATOM 7345 C C . ASP B 1 463 ? 66.751 65.157 171.698 1.00 62.83 463 ASP B C 1
ATOM 7346 O O . ASP B 1 463 ? 66.559 64.985 170.489 1.00 60.28 463 ASP B O 1
ATOM 7351 N N . SER B 1 464 ? 65.868 64.804 172.629 1.00 61.86 464 SER B N 1
ATOM 7352 C CA . SER B 1 464 ? 64.658 64.080 172.257 1.00 69.09 464 SER B CA 1
ATOM 7353 C C . SER B 1 464 ? 63.862 64.841 171.213 1.00 61.29 464 SER B C 1
ATOM 7354 O O . SER B 1 464 ? 63.507 64.290 170.169 1.00 59.18 464 SER B O 1
ATOM 7357 N N . ARG B 1 465 ? 63.592 66.125 171.472 1.00 65.34 465 ARG B N 1
ATOM 7358 C CA . ARG B 1 465 ? 62.684 66.875 170.608 1.00 66.18 465 ARG B CA 1
ATOM 7359 C C . ARG B 1 465 ? 63.190 66.940 169.172 1.00 60.42 465 ARG B C 1
ATOM 7360 O O . ARG B 1 465 ? 62.386 67.050 168.239 1.00 61.35 465 ARG B O 1
ATOM 7368 N N . PHE B 1 466 ? 64.499 66.800 168.966 1.00 54.74 466 PHE B N 1
ATOM 7369 C CA . PHE B 1 466 ? 65.097 66.867 167.635 1.00 53.30 466 PHE B CA 1
ATOM 7370 C C . PHE B 1 466 ? 65.287 65.500 166.977 1.00 50.73 466 PHE B C 1
ATOM 7371 O O . PHE B 1 466 ? 65.947 65.406 165.932 1.00 52.32 466 PHE B O 1
ATOM 7379 N N . GLN B 1 467 ? 64.714 64.443 167.551 1.00 52.41 467 GLN B N 1
ATOM 7380 C CA . GLN B 1 467 ? 64.779 63.105 166.983 1.00 50.44 467 GLN B CA 1
ATOM 7381 C C . GLN B 1 467 ? 63.408 62.582 166.602 1.00 50.82 467 GLN B C 1
ATOM 7382 O O . GLN B 1 467 ? 63.307 61.487 166.038 1.00 50.35 467 GLN B O 1
ATOM 7388 N N . ASN B 1 468 ? 62.358 63.320 166.923 1.00 53.95 468 ASN B N 1
ATOM 7389 C CA . ASN B 1 468 ? 61.002 62.963 166.536 1.00 55.10 468 ASN B CA 1
ATOM 7390 C C . ASN B 1 468 ? 60.922 63.005 165.023 1.00 62.53 468 ASN B C 1
ATOM 7391 O O . ASN B 1 468 ? 60.910 64.081 164.425 1.00 70.83 468 ASN B O 1
ATOM 7396 N N . PHE B 1 469 ? 60.890 61.838 164.390 1.00 56.36 469 PHE B N 1
ATOM 7397 C CA . PHE B 1 469 ? 60.767 61.765 162.947 1.00 57.05 469 PHE B CA 1
ATOM 7398 C C . PHE B 1 469 ? 59.367 61.330 162.542 1.00 64.19 469 PHE B C 1
ATOM 7399 O O . PHE B 1 469 ? 59.179 60.696 161.503 1.00 64.06 469 PHE B O 1
ATOM 7407 N N . LYS B 1 470 ? 58.377 61.648 163.368 1.00 71.95 470 LYS B N 1
ATOM 7408 C CA . LYS B 1 470 ? 56.998 61.336 163.023 1.00 79.76 470 LYS B CA 1
ATOM 7409 C C . LYS B 1 470 ? 56.218 62.637 162.910 1.00 80.65 470 LYS B C 1
ATOM 7410 O O . LYS B 1 470 ? 55.143 62.790 163.504 1.00 80.81 470 LYS B O 1
ATOM 7416 N N . LEU B 1 471 ? 56.772 63.582 162.145 1.00 78.64 471 LEU B N 1
ATOM 7417 C CA . LEU B 1 471 ? 56.242 64.938 162.073 1.00 81.78 471 LEU B CA 1
ATOM 7418 C C . LEU B 1 471 ? 55.050 65.059 161.128 1.00 81.14 471 LEU B C 1
ATOM 7419 O O . LEU B 1 471 ? 54.303 66.042 161.208 1.00 79.62 471 LEU B O 1
ATOM 7424 N N . ASP B 1 472 ? 54.848 64.088 160.241 1.00 77.68 472 ASP B N 1
ATOM 7425 C CA . ASP B 1 472 ? 53.634 64.081 159.439 1.00 76.85 472 ASP B CA 1
ATOM 7426 C C . ASP B 1 472 ? 52.388 63.747 160.252 1.00 82.24 472 ASP B C 1
ATOM 7427 O O . ASP B 1 472 ? 51.292 63.717 159.685 1.00 86.86 472 ASP B O 1
ATOM 7432 N N . ASP B 1 473 ? 52.527 63.493 161.553 1.00 90.57 473 ASP B N 1
ATOM 7433 C CA . ASP B 1 473 ? 51.396 63.371 162.461 1.00 91.87 473 ASP B CA 1
ATOM 7434 C C . ASP B 1 473 ? 50.975 64.720 163.028 1.00 95.84 473 ASP B C 1
ATOM 7435 O O . ASP B 1 473 ? 50.228 64.765 164.015 1.00 95.98 473 ASP B O 1
ATOM 7440 N N . ASN B 1 474 ? 51.468 65.812 162.448 1.00 81.56 474 ASN B N 1
ATOM 7441 C CA . ASN B 1 474 ? 50.981 67.148 162.769 1.00 78.47 474 ASN B CA 1
ATOM 7442 C C . ASN B 1 474 ? 51.450 68.066 161.657 1.00 85.75 474 ASN B C 1
ATOM 7443 O O . ASN B 1 474 ? 52.658 68.220 161.443 1.00 86.27 474 ASN B O 1
ATOM 7448 N N . MET B 1 475 ? 50.494 68.662 160.946 1.00 87.71 475 MET B N 1
ATOM 7449 C CA . MET B 1 475 ? 50.827 69.642 159.920 1.00 78.99 475 MET B CA 1
ATOM 7450 C C . MET B 1 475 ? 51.531 70.866 160.503 1.00 80.55 475 MET B C 1
ATOM 7451 O O . MET B 1 475 ? 52.344 71.502 159.812 1.00 70.69 475 MET B O 1
ATOM 7456 N N . GLY B 1 476 ? 51.241 71.207 161.769 1.00 72.75 476 GLY B N 1
ATOM 7457 C CA . GLY B 1 476 ? 51.840 72.372 162.404 1.00 66.98 476 GLY B CA 1
ATOM 7458 C C . GLY B 1 476 ? 53.341 72.266 162.567 1.00 71.04 476 GLY B C 1
ATOM 7459 O O . GLY B 1 476 ? 53.992 73.252 162.929 1.00 65.44 476 GLY B O 1
ATOM 7460 N N . TRP B 1 477 ? 53.903 71.080 162.317 1.00 71.33 477 TRP B N 1
ATOM 7461 C CA . TRP B 1 477 ? 55.341 70.846 162.333 1.00 67.06 477 TRP B CA 1
ATOM 7462 C C . TRP B 1 477 ? 55.936 70.824 160.924 1.00 60.61 477 TRP B C 1
ATOM 7463 O O . TRP B 1 477 ? 56.951 70.161 160.688 1.00 57.76 477 TRP B O 1
ATOM 7474 N N . ASN B 1 478 ? 55.298 71.497 159.968 1.00 62.68 478 ASN B N 1
ATOM 7475 C CA . ASN B 1 478 ? 55.971 71.802 158.712 1.00 55.37 478 ASN B CA 1
ATOM 7476 C C . ASN B 1 478 ? 57.105 72.798 158.964 1.00 48.44 478 ASN B C 1
ATOM 7477 O O . ASN B 1 478 ? 57.014 73.674 159.834 1.00 42.81 478 ASN B O 1
ATOM 7482 N N . ILE B 1 479 ? 58.185 72.661 158.192 1.00 44.33 479 ILE B N 1
ATOM 7483 C CA . ILE B 1 479 ? 59.307 73.572 158.355 1.00 42.04 479 ILE B CA 1
ATOM 7484 C C . ILE B 1 479 ? 58.853 74.992 158.098 1.00 41.31 479 ILE B C 1
ATOM 7485 O O . ILE B 1 479 ? 58.155 75.271 157.119 1.00 40.11 479 ILE B O 1
ATOM 7490 N N . GLY B 1 480 ? 59.243 75.896 158.982 1.00 41.07 480 GLY B N 1
ATOM 7491 C CA . GLY B 1 480 ? 58.990 77.304 158.819 1.00 48.15 480 GLY B CA 1
ATOM 7492 C C . GLY B 1 480 ? 57.876 77.813 159.693 1.00 54.72 480 GLY B C 1
ATOM 7493 O O . GLY B 1 480 ? 57.701 79.038 159.805 1.00 59.29 480 GLY B O 1
ATOM 7494 N N . GLN B 1 481 ? 57.116 76.907 160.316 1.00 55.04 481 GLN B N 1
ATOM 7495 C CA . GLN B 1 481 ? 56.027 77.326 161.189 1.00 57.76 481 GLN B CA 1
ATOM 7496 C C . GLN B 1 481 ? 56.545 77.915 162.498 1.00 51.76 481 GLN B C 1
ATOM 7497 O O . GLN B 1 481 ? 55.944 78.851 163.034 1.00 54.00 481 GLN B O 1
ATOM 7503 N N . ILE B 1 482 ? 57.674 77.423 162.993 1.00 54.26 482 ILE B N 1
ATOM 7504 C CA . ILE B 1 482 ? 58.103 77.658 164.367 1.00 59.21 482 ILE B CA 1
ATOM 7505 C C . ILE B 1 482 ? 58.382 79.130 164.610 1.00 60.32 482 ILE B C 1
ATOM 7506 O O . ILE B 1 482 ? 59.467 79.628 164.293 1.00 72.75 482 ILE B O 1
ATOM 7511 N N . GLY B 1 483 ? 57.413 79.828 165.192 1.00 59.75 483 GLY B N 1
ATOM 7512 C CA . GLY B 1 483 ? 57.604 81.219 165.546 1.00 69.59 483 GLY B CA 1
ATOM 7513 C C . GLY B 1 483 ? 56.422 82.098 165.192 1.00 66.52 483 GLY B C 1
ATOM 7514 O O . GLY B 1 483 ? 56.302 83.216 165.701 1.00 64.74 483 GLY B O 1
ATOM 7515 N N . MET B 1 484 ? 55.541 81.602 164.327 1.00 68.44 484 MET B N 1
ATOM 7516 C CA . MET B 1 484 ? 54.398 82.385 163.841 1.00 69.64 484 MET B CA 1
ATOM 7517 C C . MET B 1 484 ? 53.310 82.525 164.915 1.00 71.08 484 MET B C 1
ATOM 7518 O O . MET B 1 484 ? 52.197 83.003 164.651 1.00 66.61 484 MET B O 1
ATOM 7523 N N . GLU C 2 1 ? 52.397 103.860 97.356 1.00 87.68 13 GLU C N 1
ATOM 7524 C CA . GLU C 2 1 ? 53.501 102.912 97.269 1.00 82.73 13 GLU C CA 1
ATOM 7525 C C . GLU C 2 1 ? 53.249 101.673 98.094 1.00 81.75 13 GLU C C 1
ATOM 7526 O O . GLU C 2 1 ? 52.678 100.693 97.617 1.00 76.10 13 GLU C O 1
ATOM 7532 N N . THR C 2 2 ? 53.702 101.703 99.347 1.00 81.00 14 THR C N 1
ATOM 7533 C CA . THR C 2 2 ? 53.375 100.633 100.288 1.00 76.57 14 THR C CA 1
ATOM 7534 C C . THR C 2 2 ? 52.836 101.251 101.583 1.00 74.18 14 THR C C 1
ATOM 7535 O O . THR C 2 2 ? 53.524 102.065 102.201 1.00 76.43 14 THR C O 1
ATOM 7539 N N . VAL C 2 3 ? 51.590 100.907 101.949 1.00 68.33 15 VAL C N 1
ATOM 7540 C CA . VAL C 2 3 ? 50.859 101.312 103.165 1.00 69.55 15 VAL C CA 1
ATOM 7541 C C . VAL C 2 3 ? 51.017 100.137 104.119 1.00 65.19 15 VAL C C 1
ATOM 7542 O O . VAL C 2 3 ? 50.609 99.018 103.764 1.00 63.36 15 VAL C O 1
ATOM 7546 N N . PRO C 2 4 ? 51.664 100.320 105.309 1.00 70.76 16 PRO C N 1
ATOM 7547 C CA . PRO C 2 4 ? 52.048 99.147 106.114 1.00 69.98 16 PRO C CA 1
ATOM 7548 C C . PRO C 2 4 ? 50.863 98.477 106.792 1.00 58.68 16 PRO C C 1
ATOM 7549 O O . PRO C 2 4 ? 49.705 98.864 106.600 1.00 55.70 16 PRO C O 1
ATOM 7553 N N . ASP C 2 5 ? 51.154 97.448 107.587 1.00 57.62 17 ASP C N 1
ATOM 7554 C CA . ASP C 2 5 ? 50.086 96.667 108.207 1.00 57.12 17 ASP C CA 1
ATOM 7555 C C . ASP C 2 5 ? 49.307 97.497 109.223 1.00 58.97 17 ASP C C 1
ATOM 7556 O O . ASP C 2 5 ? 48.075 97.595 109.138 1.00 63.63 17 ASP C O 1
ATOM 7561 N N . SER C 2 6 ? 50.018 98.105 110.185 1.00 59.40 18 SER C N 1
ATOM 7562 C CA . SER C 2 6 ? 49.516 98.971 111.265 1.00 67.84 18 SER C CA 1
ATOM 7563 C C . SER C 2 6 ? 49.044 98.186 112.487 1.00 62.67 18 SER C C 1
ATOM 7564 O O . SER C 2 6 ? 48.318 98.733 113.328 1.00 60.71 18 SER C O 1
ATOM 7567 N N . GLN C 2 7 ? 49.441 96.924 112.628 1.00 58.22 19 GLN C N 1
ATOM 7568 C CA . GLN C 2 7 ? 49.193 96.197 113.875 1.00 53.74 19 GLN C CA 1
ATOM 7569 C C . GLN C 2 7 ? 50.520 95.738 114.477 1.00 55.16 19 GLN C C 1
ATOM 7570 O O . GLN C 2 7 ? 51.600 96.057 113.966 1.00 59.69 19 GLN C O 1
ATOM 7576 N N . SER C 2 13 ? 58.255 94.814 107.458 1.00 77.64 25 SER C N 1
ATOM 7577 C CA . SER C 2 13 ? 58.729 95.069 106.106 1.00 81.71 25 SER C CA 1
ATOM 7578 C C . SER C 2 13 ? 59.279 93.785 105.473 1.00 90.98 25 SER C C 1
ATOM 7579 O O . SER C 2 13 ? 60.153 93.130 106.053 1.00 91.78 25 SER C O 1
ATOM 7582 N N . PRO C 2 14 ? 58.755 93.426 104.295 1.00 94.52 26 PRO C N 1
ATOM 7583 C CA . PRO C 2 14 ? 59.103 92.145 103.658 1.00 97.39 26 PRO C CA 1
ATOM 7584 C C . PRO C 2 14 ? 60.293 92.219 102.713 1.00 98.59 26 PRO C C 1
ATOM 7585 O O . PRO C 2 14 ? 60.450 93.160 101.931 1.00 97.18 26 PRO C O 1
ATOM 7589 N N . LEU C 2 15 ? 61.135 91.187 102.778 1.00 96.73 27 LEU C N 1
ATOM 7590 C CA . LEU C 2 15 ? 62.326 91.091 101.941 1.00 94.31 27 LEU C CA 1
ATOM 7591 C C . LEU C 2 15 ? 62.170 90.103 100.797 1.00 95.05 27 LEU C C 1
ATOM 7592 O O . LEU C 2 15 ? 62.468 90.438 99.646 1.00 99.55 27 LEU C O 1
ATOM 7597 N N . ILE C 2 16 ? 61.713 88.891 101.084 1.00 99.58 28 ILE C N 1
ATOM 7598 C CA . ILE C 2 16 ? 61.489 87.860 100.050 1.00 104.69 28 ILE C CA 1
ATOM 7599 C C . ILE C 2 16 ? 60.051 87.737 99.832 1.00 106.94 28 ILE C C 1
ATOM 7600 O O . ILE C 2 16 ? 59.265 87.333 100.749 1.00 106.66 28 ILE C O 1
ATOM 7605 N N . PRO C 2 17 ? 59.481 88.029 98.636 1.00 107.75 29 PRO C N 1
ATOM 7606 C CA . PRO C 2 17 ? 58.070 88.313 98.483 1.00 106.95 29 PRO C CA 1
ATOM 7607 C C . PRO C 2 17 ? 57.225 87.045 98.447 1.00 106.65 29 PRO C C 1
ATOM 7608 O O . PRO C 2 17 ? 57.717 85.913 98.410 1.00 107.36 29 PRO C O 1
ATOM 7612 N N . THR C 2 18 ? 55.910 87.267 98.476 1.00 103.43 30 THR C N 1
ATOM 7613 C CA . THR C 2 18 ? 54.976 86.150 98.558 1.00 103.38 30 THR C CA 1
ATOM 7614 C C . THR C 2 18 ? 54.907 85.379 97.238 1.00 104.75 30 THR C C 1
ATOM 7615 O O . THR C 2 18 ? 54.824 84.144 97.240 1.00 102.08 30 THR C O 1
ATOM 7619 N N . SER C 2 19 ? 54.996 86.082 96.103 1.00 100.96 31 SER C N 1
ATOM 7620 C CA . SER C 2 19 ? 54.744 85.463 94.803 1.00 99.49 31 SER C CA 1
ATOM 7621 C C . SER C 2 19 ? 55.889 84.575 94.331 1.00 103.85 31 SER C C 1
ATOM 7622 O O . SER C 2 19 ? 55.699 83.779 93.400 1.00 104.02 31 SER C O 1
ATOM 7625 N N . VAL C 2 20 ? 57.069 84.691 94.938 1.00 105.62 32 VAL C N 1
ATOM 7626 C CA . VAL C 2 20 ? 58.216 83.896 94.510 1.00 106.11 32 VAL C CA 1
ATOM 7627 C C . VAL C 2 20 ? 57.946 82.421 94.801 1.00 106.39 32 VAL C C 1
ATOM 7628 O O . VAL C 2 20 ? 57.696 81.636 93.875 1.00 106.34 32 VAL C O 1
ATOM 7632 N N . GLY C 2 21 ? 57.961 82.039 96.081 1.00 97.69 33 GLY C N 1
ATOM 7633 C CA . GLY C 2 21 ? 57.664 80.668 96.471 1.00 88.28 33 GLY C CA 1
ATOM 7634 C C . GLY C 2 21 ? 56.183 80.417 96.683 1.00 88.08 33 GLY C C 1
ATOM 7635 O O . GLY C 2 21 ? 55.743 80.150 97.807 1.00 90.95 33 GLY C O 1
ATOM 7636 N N . SER C 2 22 ? 55.405 80.492 95.599 1.00 84.34 34 SER C N 1
ATOM 7637 C CA . SER C 2 22 ? 53.949 80.460 95.666 1.00 80.59 34 SER C CA 1
ATOM 7638 C C . SER C 2 22 ? 53.340 79.091 95.364 1.00 79.28 34 SER C C 1
ATOM 7639 O O . SER C 2 22 ? 52.149 78.888 95.628 1.00 78.52 34 SER C O 1
ATOM 7642 N N . TYR C 2 23 ? 54.113 78.151 94.833 1.00 76.43 35 TYR C N 1
ATOM 7643 C CA . TYR C 2 23 ? 53.567 76.884 94.368 1.00 70.58 35 TYR C CA 1
ATOM 7644 C C . TYR C 2 23 ? 53.731 75.793 95.422 1.00 64.32 35 TYR C C 1
ATOM 7645 O O . TYR C 2 23 ? 54.690 75.790 96.198 1.00 60.73 35 TYR C O 1
ATOM 7654 N N . PHE C 2 24 ? 52.779 74.863 95.445 1.00 53.95 36 PHE C N 1
ATOM 7655 C CA . PHE C 2 24 ? 52.919 73.654 96.240 1.00 50.26 36 PHE C CA 1
ATOM 7656 C C . PHE C 2 24 ? 53.553 72.561 95.395 1.00 51.00 36 PHE C C 1
ATOM 7657 O O . PHE C 2 24 ? 53.481 72.581 94.169 1.00 53.30 36 PHE C O 1
ATOM 7665 N N . ARG C 2 25 ? 54.151 71.575 96.055 1.00 56.13 37 ARG C N 1
ATOM 7666 C CA . ARG C 2 25 ? 54.855 70.582 95.255 1.00 60.94 37 ARG C CA 1
ATOM 7667 C C . ARG C 2 25 ? 53.933 69.558 94.600 1.00 58.46 37 ARG C C 1
ATOM 7668 O O . ARG C 2 25 ? 54.431 68.647 93.933 1.00 66.27 37 ARG C O 1
ATOM 7676 N N . ASP C 2 26 ? 52.608 69.690 94.731 1.00 60.53 38 ASP C N 1
ATOM 7677 C CA . ASP C 2 26 ? 51.671 68.891 93.946 1.00 48.51 38 ASP C CA 1
ATOM 7678 C C . ASP C 2 26 ? 50.761 69.756 93.082 1.00 48.28 38 ASP C C 1
ATOM 7679 O O . ASP C 2 26 ? 49.648 69.348 92.755 1.00 49.11 38 ASP C O 1
ATOM 7684 N N . ASP C 2 27 ? 51.212 70.945 92.708 1.00 50.53 39 ASP C N 1
ATOM 7685 C CA . ASP C 2 27 ? 50.494 71.742 91.722 1.00 60.74 39 ASP C CA 1
ATOM 7686 C C . ASP C 2 27 ? 50.727 71.184 90.322 1.00 57.23 39 ASP C C 1
ATOM 7687 O O . ASP C 2 27 ? 51.722 70.499 90.088 1.00 56.13 39 ASP C O 1
ATOM 7692 N N . GLU D 2 1 ? 79.228 56.355 149.496 1.00 90.43 13 GLU D N 1
ATOM 7693 C CA . GLU D 2 1 ? 79.954 57.131 148.510 1.00 93.56 13 GLU D CA 1
ATOM 7694 C C . GLU D 2 1 ? 79.272 58.446 148.187 1.00 95.07 13 GLU D C 1
ATOM 7695 O O . GLU D 2 1 ? 79.417 59.450 148.902 1.00 91.07 13 GLU D O 1
ATOM 7701 N N . THR D 2 2 ? 78.538 58.465 147.076 1.00 93.62 14 THR D N 1
ATOM 7702 C CA . THR D 2 2 ? 77.591 59.551 146.859 1.00 93.13 14 THR D CA 1
ATOM 7703 C C . THR D 2 2 ? 76.248 58.987 146.408 1.00 91.35 14 THR D C 1
ATOM 7704 O O . THR D 2 2 ? 76.184 58.338 145.357 1.00 95.56 14 THR D O 1
ATOM 7708 N N . VAL D 2 3 ? 75.204 59.246 147.217 1.00 89.81 15 VAL D N 1
ATOM 7709 C CA . VAL D 2 3 ? 73.771 58.934 147.060 1.00 91.46 15 VAL D CA 1
ATOM 7710 C C . VAL D 2 3 ? 73.191 60.107 146.288 1.00 95.26 15 VAL D C 1
ATOM 7711 O O . VAL D 2 3 ? 73.439 61.270 146.653 1.00 93.29 15 VAL D O 1
ATOM 7715 N N . PRO D 2 4 ? 72.492 59.864 145.187 1.00 97.48 16 PRO D N 1
ATOM 7716 C CA . PRO D 2 4 ? 72.002 60.976 144.374 1.00 96.77 16 PRO D CA 1
ATOM 7717 C C . PRO D 2 4 ? 70.803 61.647 145.025 1.00 91.59 16 PRO D C 1
ATOM 7718 O O . PRO D 2 4 ? 70.136 61.103 145.909 1.00 91.28 16 PRO D O 1
ATOM 7722 N N . ASP D 2 5 ? 70.543 62.864 144.564 1.00 88.69 17 ASP D N 1
ATOM 7723 C CA . ASP D 2 5 ? 69.242 63.472 144.798 1.00 87.82 17 ASP D CA 1
ATOM 7724 C C . ASP D 2 5 ? 68.166 62.632 144.130 1.00 89.55 17 ASP D C 1
ATOM 7725 O O . ASP D 2 5 ? 68.186 62.459 142.909 1.00 86.44 17 ASP D O 1
ATOM 7730 N N . SER D 2 6 ? 67.207 62.128 144.918 1.00 91.03 18 SER D N 1
ATOM 7731 C CA . SER D 2 6 ? 66.155 61.277 144.348 1.00 91.40 18 SER D CA 1
ATOM 7732 C C . SER D 2 6 ? 65.013 62.071 143.712 1.00 89.80 18 SER D C 1
ATOM 7733 O O . SER D 2 6 ? 63.886 61.571 143.643 1.00 86.15 18 SER D O 1
ATOM 7736 N N . GLN D 2 7 ? 65.305 63.285 143.258 1.00 87.91 19 GLN D N 1
ATOM 7737 C CA . GLN D 2 7 ? 64.296 64.132 142.633 1.00 81.85 19 GLN D CA 1
ATOM 7738 C C . GLN D 2 7 ? 64.024 63.698 141.196 1.00 74.71 19 GLN D C 1
ATOM 7739 O O . GLN D 2 7 ? 63.195 62.823 140.949 1.00 81.74 19 GLN D O 1
ATOM 7745 N N . ILE D 2 8 ? 64.727 64.316 140.253 1.00 70.05 20 ILE D N 1
ATOM 7746 C CA . ILE D 2 8 ? 64.563 63.995 138.841 1.00 79.45 20 ILE D CA 1
ATOM 7747 C C . ILE D 2 8 ? 65.632 63.016 138.369 1.00 79.56 20 ILE D C 1
ATOM 7748 O O . ILE D 2 8 ? 66.751 63.009 138.882 1.00 74.49 20 ILE D O 1
ATOM 7753 N N . SER D 2 9 ? 65.281 62.189 137.390 1.00 78.07 21 SER D N 1
ATOM 7754 C CA . SER D 2 9 ? 66.209 61.204 136.848 1.00 72.69 21 SER D CA 1
ATOM 7755 C C . SER D 2 9 ? 67.479 61.871 136.330 1.00 73.79 21 SER D C 1
ATOM 7756 O O . SER D 2 9 ? 67.420 62.879 135.627 1.00 79.43 21 SER D O 1
ATOM 7759 N N . GLY D 2 10 ? 68.627 61.300 136.681 1.00 73.80 22 GLY D N 1
ATOM 7760 C CA . GLY D 2 10 ? 69.906 61.835 136.255 1.00 65.39 22 GLY D CA 1
ATOM 7761 C C . GLY D 2 10 ? 70.738 62.344 137.415 1.00 81.72 22 GLY D C 1
ATOM 7762 O O . GLY D 2 10 ? 70.348 63.286 138.105 1.00 91.74 22 GLY D O 1
ATOM 7763 N N . PHE D 2 11 ? 71.890 61.717 137.631 1.00 81.85 23 PHE D N 1
ATOM 7764 C CA . PHE D 2 11 ? 72.793 62.112 138.726 1.00 73.52 23 PHE D CA 1
ATOM 7765 C C . PHE D 2 11 ? 73.703 63.225 138.212 1.00 88.16 23 PHE D C 1
ATOM 7766 O O . PHE D 2 11 ? 74.815 62.973 137.727 1.00 90.92 23 PHE D O 1
ATOM 7774 N N . ASP D 2 12 ? 73.224 64.477 138.293 1.00 94.40 24 ASP D N 1
ATOM 7775 C CA . ASP D 2 12 ? 73.958 65.629 137.760 1.00 89.79 24 ASP D CA 1
ATOM 7776 C C . ASP D 2 12 ? 75.080 66.023 138.728 1.00 88.60 24 ASP D C 1
ATOM 7777 O O . ASP D 2 12 ? 75.031 67.034 139.431 1.00 93.50 24 ASP D O 1
ATOM 7782 N N . SER D 2 13 ? 76.116 65.197 138.757 1.00 89.31 25 SER D N 1
ATOM 7783 C CA . SER D 2 13 ? 77.147 65.369 139.769 1.00 97.96 25 SER D CA 1
ATOM 7784 C C . SER D 2 13 ? 77.810 66.734 139.612 1.00 98.07 25 SER D C 1
ATOM 7785 O O . SER D 2 13 ? 77.990 67.202 138.480 1.00 92.98 25 SER D O 1
ATOM 7788 N N . PRO D 2 14 ? 78.156 67.409 140.713 1.00 103.24 26 PRO D N 1
ATOM 7789 C CA . PRO D 2 14 ? 78.715 68.769 140.610 1.00 99.15 26 PRO D CA 1
ATOM 7790 C C . PRO D 2 14 ? 80.098 68.753 139.976 1.00 97.26 26 PRO D C 1
ATOM 7791 O O . PRO D 2 14 ? 81.009 68.069 140.451 1.00 94.04 26 PRO D O 1
ATOM 7795 N N . LEU D 2 15 ? 80.239 69.494 138.872 1.00 97.44 27 LEU D N 1
ATOM 7796 C CA . LEU D 2 15 ? 81.553 69.714 138.280 1.00 93.74 27 LEU D CA 1
ATOM 7797 C C . LEU D 2 15 ? 82.358 70.728 139.087 1.00 91.42 27 LEU D C 1
ATOM 7798 O O . LEU D 2 15 ? 83.590 70.641 139.148 1.00 87.14 27 LEU D O 1
ATOM 7803 N N . ILE D 2 16 ? 81.680 71.702 139.694 1.00 97.29 28 ILE D N 1
ATOM 7804 C CA . ILE D 2 16 ? 82.270 72.597 140.691 1.00 96.27 28 ILE D CA 1
ATOM 7805 C C . ILE D 2 16 ? 81.427 72.509 141.961 1.00 91.67 28 ILE D C 1
ATOM 7806 O O . ILE D 2 16 ? 80.249 72.906 141.958 1.00 89.79 28 ILE D O 1
ATOM 7811 N N . PRO D 2 17 ? 81.970 71.979 143.056 1.00 88.83 29 PRO D N 1
ATOM 7812 C CA . PRO D 2 17 ? 81.150 71.739 144.251 1.00 90.88 29 PRO D CA 1
ATOM 7813 C C . PRO D 2 17 ? 80.697 73.032 144.916 1.00 93.86 29 PRO D C 1
ATOM 7814 O O . PRO D 2 17 ? 81.046 74.148 144.520 1.00 91.74 29 PRO D O 1
ATOM 7818 N N . THR D 2 18 ? 79.896 72.856 145.971 1.00 95.54 30 THR D N 1
ATOM 7819 C CA . THR D 2 18 ? 79.313 74.001 146.663 1.00 91.37 30 THR D CA 1
ATOM 7820 C C . THR D 2 18 ? 80.354 74.786 147.462 1.00 88.44 30 THR D C 1
ATOM 7821 O O . THR D 2 18 ? 80.143 75.966 147.759 1.00 84.12 30 THR D O 1
ATOM 7825 N N . SER D 2 19 ? 81.477 74.165 147.807 1.00 87.92 31 SER D N 1
ATOM 7826 C CA . SER D 2 19 ? 82.454 74.803 148.676 1.00 87.40 31 SER D CA 1
ATOM 7827 C C . SER D 2 19 ? 83.496 75.611 147.917 1.00 87.56 31 SER D C 1
ATOM 7828 O O . SER D 2 19 ? 84.363 76.224 148.552 1.00 87.70 31 SER D O 1
ATOM 7831 N N . VAL D 2 20 ? 83.441 75.627 146.587 1.00 88.94 32 VAL D N 1
ATOM 7832 C CA . VAL D 2 20 ? 84.509 76.240 145.807 1.00 90.36 32 VAL D CA 1
ATOM 7833 C C . VAL D 2 20 ? 84.381 77.757 145.865 1.00 90.97 32 VAL D C 1
ATOM 7834 O O . VAL D 2 20 ? 85.193 78.431 146.515 1.00 89.56 32 VAL D O 1
ATOM 7838 N N . GLY D 2 21 ? 83.356 78.304 145.209 1.00 84.21 33 GLY D N 1
ATOM 7839 C CA . GLY D 2 21 ? 83.164 79.745 145.199 1.00 82.64 33 GLY D CA 1
ATOM 7840 C C . GLY D 2 21 ? 82.254 80.204 146.320 1.00 82.13 33 GLY D C 1
ATOM 7841 O O . GLY D 2 21 ? 81.244 80.872 146.082 1.00 78.63 33 GLY D O 1
ATOM 7842 N N . SER D 2 22 ? 82.603 79.856 147.557 1.00 79.74 34 SER D N 1
ATOM 7843 C CA . SER D 2 22 ? 81.655 79.922 148.656 1.00 74.92 34 SER D CA 1
ATOM 7844 C C . SER D 2 22 ? 81.702 81.241 149.426 1.00 75.83 34 SER D C 1
ATOM 7845 O O . SER D 2 22 ? 81.125 81.326 150.515 1.00 85.03 34 SER D O 1
ATOM 7848 N N . TYR D 2 23 ? 82.343 82.275 148.889 1.00 74.83 35 TYR D N 1
ATOM 7849 C CA . TYR D 2 23 ? 82.602 83.501 149.633 1.00 69.98 35 TYR D CA 1
ATOM 7850 C C . TYR D 2 23 ? 81.946 84.689 148.945 1.00 64.79 35 TYR D C 1
ATOM 7851 O O . TYR D 2 23 ? 82.000 84.809 147.716 1.00 63.64 35 TYR D O 1
ATOM 7860 N N . PHE D 2 24 ? 81.301 85.555 149.735 1.00 60.25 36 PHE D N 1
ATOM 7861 C CA . PHE D 2 24 ? 80.690 86.747 149.161 1.00 59.43 36 PHE D CA 1
ATOM 7862 C C . PHE D 2 24 ? 81.740 87.832 148.986 1.00 59.92 36 PHE D C 1
ATOM 7863 O O . PHE D 2 24 ? 82.785 87.823 149.646 1.00 63.42 36 PHE D O 1
ATOM 7871 N N . ARG D 2 25 ? 81.455 88.786 148.100 1.00 55.61 37 ARG D N 1
ATOM 7872 C CA . ARG D 2 25 ? 82.497 89.771 147.872 1.00 59.41 37 ARG D CA 1
ATOM 7873 C C . ARG D 2 25 ? 82.630 90.770 149.014 1.00 55.08 37 ARG D C 1
ATOM 7874 O O . ARG D 2 25 ? 83.522 91.618 148.962 1.00 58.70 37 ARG D O 1
ATOM 7882 N N . ASP D 2 26 ? 81.815 90.696 150.064 1.00 54.54 38 ASP D N 1
ATOM 7883 C CA . ASP D 2 26 ? 82.026 91.569 151.208 1.00 53.60 38 ASP D CA 1
ATOM 7884 C C . ASP D 2 26 ? 82.285 90.783 152.488 1.00 56.69 38 ASP D C 1
ATOM 7885 O O . ASP D 2 26 ? 82.090 91.315 153.587 1.00 56.19 38 ASP D O 1
ATOM 7890 N N . ASP D 2 27 ? 82.719 89.524 152.361 1.00 60.20 39 ASP D N 1
ATOM 7891 C CA . ASP D 2 27 ? 83.282 88.784 153.484 1.00 66.10 39 ASP D CA 1
ATOM 7892 C C . ASP D 2 27 ? 84.670 89.316 153.823 1.00 68.44 39 ASP D C 1
ATOM 7893 O O . ASP D 2 27 ? 85.441 89.677 152.930 1.00 63.60 39 ASP D O 1
ATOM 7898 N N . ASP D 2 28 ? 84.970 89.382 155.130 1.00 79.11 40 ASP D N 1
ATOM 7899 C CA . ASP D 2 28 ? 86.299 89.663 155.690 1.00 73.96 40 ASP D CA 1
ATOM 7900 C C . ASP D 2 28 ? 86.766 91.107 155.503 1.00 73.29 40 ASP D C 1
ATOM 7901 O O . ASP D 2 28 ? 87.626 91.574 156.261 1.00 80.66 40 ASP D O 1
ATOM 7906 N N . ASP D 2 29 ? 86.248 91.786 154.471 1.00 76.37 41 ASP D N 1
ATOM 7907 C CA . ASP D 2 29 ? 86.525 93.194 154.112 1.00 65.73 41 ASP D CA 1
ATOM 7908 C C . ASP D 2 29 ? 87.809 93.378 153.285 1.00 66.91 41 ASP D C 1
ATOM 7909 O O . ASP D 2 29 ? 87.952 94.389 152.555 1.00 63.98 41 ASP D O 1
#

GO terms:
  GO:0090734 site of DNA damage (C, IDA)
  GO:0003682 chromatin binding (F, IDA)
  GO:0035361 Cul8-RING ubiquitin ligase complex (C, IDA)
  GO:0071944 cell periphery (C, HDA)
  GO:0005634 nucleus (C, HDA)
  GO:0010526 transposable element silencing (P, IMP)
  GO:1903775 regulation of DNA double-strand break processing (P, IMP)
  GO:1990683 DNA double-strand break attachment to nuclear envelope (P, IMP)
  GO:2000001 regulation of DNA damage checkpoint (P, IMP)
  GO:0006302 double-strand break repair (P, IMP)
  GO:0005515 protein binding (F, IPI)

Organism: Saccharomyces cerevisiae (strain ATCC 204508 / S288c) (NCBI:txid559292)

Solvent-accessible surface area: 41607 Å² total; per-residue (Å²): 140,107,50,122,35,0,60,108,11,11,1,0,0,3,1,36,41,126,59,22,68,73,15,4,133,52,5,91,118,51,0,104,43,7,40,18,89,61,9,59,69,12,54,25,88,103,86,128,31,119,155,56,158,12,38,42,86,46,0,45,128,93,7,19,104,60,6,4,11,0,0,0,1,36,29,28,109,16,76,0,12,82,38,0,24,28,14,0,10,2,8,6,0,15,3,6,0,0,53,37,0,27,153,75,161,124,21,40,49,8,26,81,42,15,27,10,58,10,3,40,3,67,56,11,28,0,6,3,1,7,31,4,1,16,63,5,11,4,19,1,0,3,10,0,1,35,21,0,5,6,22,32,6,32,28,2,1,110,169,1,34,25,0,0,0,27,10,13,110,16,76,15,15,74,113,46,124,210,76,135,30,10,2,0,0,20,0,0,6,11,14,63,32,7,73,64,23,127,48,156,60,30,85,41,0,78,36,53,111,143,5,95,47,117,143,64,10,55,58,30,4,94,114,8,22,15,129,81,47,17,25,48,36,23,44,47,21,49,84,72,10,0,113,138,34,13,0,0,5,3,22,35,17,80,20,28,63,6,0,41,120,17,1,66,24,20,0,74,98,15,68,4,131,20,20,76,7,50,148,109,51,94,13,142,60,23,4,142,69,90,102,78,4,40,0,0,0,0,31,33,36,105,11,83,13,6,128,115,0,107,93,58,39,106,167,20,54,28,0,4,8,6,0,0,5,22,0,17,4,36,25,139,40,12,48,20,87,110,1,5,8,10,6,56,4,17,44,62,109,33,20,75,50,186,71,0,20,0,0,14,12,22,1,6,16,6,8,20,28,6,0,39,8,0,1,35,13,2,11,6,24,21,21,26,30,0,22,138,169,9,37,15,0,0,0,15,16,72,31,34,171,12,15,145,38,0,87,138,20,38,148,48,116,155,67,51,12,31,8,0,0,2,28,4,1,1,34,0,2,85,82,88,43,107,36,80,14,132,48,101,125,2,60,46,23,148,4,24,88,56,1,29,90,13,1,0,24,24,32,76,150,109,45,112,29,0,69,98,17,6,2,0,0,5,1,39,40,125,58,25,45,81,7,0,70,57,4,82,133,62,0,92,70,7,40,21,86,52,13,68,46,23,49,37,33,86,80,131,38,172,139,70,150,14,49,50,102,40,0,40,130,90,9,30,83,77,5,7,19,0,0,0,1,38,28,27,106,13,48,0,13,83,33,0,23,31,10,1,8,4,8,3,1,14,5,3,0,0,54,35,0,32,151,56,164,67,25,8,28,6,23,60,29,11,26,10,60,11,4,44,3,74,52,14,22,0,11,2,0,12,27,3,1,13,65,7,9,1,15,3,0,3,9,0,0,26,21,0,4,5,15,23,5,25,8,5,0,120,109,4,43,25,0,0,0,21,12,12,114,10,84,14,32,67,84,37,124,120,145,34,8,4,0,0,24,0,0,8,11,16,65,32,8,78,53,22,102,47,150,63,27,84,40,0,82,35,50,114,143,4,97,44,120,141,72,18,55,57,29,4,115,119,6,22,31,158,53,22,47,48,22,48,48,29,54,101,74,10,0,110,129,28,16,0,0,6,3,22,36,16,76,18,31,68,8,0,42,135,18,2,66,27,24,0,78,107,15,65,3,124,19,13,82,11,45,145,109,54,93,20,129,48,24,9,125,68,87,100,81,5,42,0,0,0,0,30,36,35,103,10,80,17,10,117,106,0,114,90,58,38,98,163,15,48,25,0,3,12,7,0,0,3,22,0,18,7,29,26,111,49,6,42,15,84,99,3,7,16,10,6,67,7,16,50,55,122,32,13,76,47,193,66,0,11,0,1,13,2,17,2,14,14,5,9,20,25,6,0,25,7,0,2,32,15,0,10,3,20,14,10,18,18,2,30,134,107,9,31,10,0,0,0,13,14,54,22,30,140,8,16,132,34,0,87,142,16,36,140,57,122,160,63,55,11,36,8,0,0,0,30,4,0,1,42,0,6,77,86,81,46,116,48,78,19,130,76,93,198,16,58,53,18,146,3,31,109,45,0,25,88,4,0,2,18,37,51,75,173,75,33,81,31,57,45,102,59,89,60,61,22,67,102,17,28,163,15,170,61,99,164,50,17,55,23,44,9,57,48,38,91,26,49,45,108,29,48,10,59,77,18,23,152,22,158,46,26,144,177

CATH classification: 3.40.50.10190

Secondary structure (DSSP, 8-state):
---STTTT-EEEEEE-SGGGHHHHHHHHHHHHHTT-SEEEEEESTTS--TTS---HHHHHHHH-SSPP-EEE-S---STTHHIIIIIS---EE-HHHHHHHHHHTS---SGGG---TT-TTTT-EEEE-GGGS-HHHHHHHHHHHHHTT-EEESSEESS--EEE-S-TT-HHHHHH---EEE-THHHHHHHHH-S---SSHHHHTB--TT--SHHHHHHHHHHHHT----S-TTSS--TTTTTT-EEEEPTT----HHHHHHHHHHHHHTT-EEEE--TT--HHHHHHHSTT--EEE-SBTT-HHHHHHHHH-TT-EEE-HHHHHHHHHHTS---GGGS-GGGSPBPPP-S-TTT-EEEE-S--THHHHHHHHHHHHHT-EEESSB-TT-SEEE-SSS-SHHHHHHHHHTT-TTT--EEE-HHHHHHHHHHTS---TTSSGGG---GGG-GGGSTT-TT-/---STTTT-EEEEEE-SGGGHHHHHHHHHHHHHT--SEEEEEEGGGS-BTTB---HHHHHHHH-SS----EE-S---STTHHIIIIIS---EE-HHHHHHHHHHTS---SGGG---TT-TTTT-EEEE-GGGS-HHHHHHHHHHHHHTTPEEESSB-TT--EEE-SSTT-THHHHH--EEE-THHHHHHHHHSS---SHHHHHHB--TT--SHHHHHHHHHHHT-----TTSS--TTTTTT-EEEE-TT----HHHHHHHHHHHHHTT-EEEE--TT--HHHHHHH-TT--EEE-SBTT-HHHHHHHHH-TTSEEE-HHHHHHHHHHTS---GGGS-GGGSPBPPP---GGG-EEEE-S--THHHHHHHHHHHHHT-EE-SSB-TT-SEEEESSS-SHHHHHHHHHHTSTTT--EEEEHHHHHHHHHHTS---TTSGGGT---GGG-GGGSTT-TT-/--B-----EEE-TTTT---TT-/--BPPSSSSS----SB-TTTT---TTS--

Nearest PDB structures (foldseek):
  6j0w-assembly1_A  TM=1.002E+00  e=1.961E-95  Saccharomyces cerevisiae S288C
  6j0v-assembly1_A  TM=1.001E+00  e=2.841E-88  Saccharomyces cerevisiae S288C
  6j0x-assembly1_A  TM=9.974E-01  e=3.987E-88  Saccharomyces cerevisiae S288C
  6j0x-assembly4_D  TM=9.869E-01  e=1.988E-85  Saccharomyces cerevisiae S288C
  6j0y-assembly1_A  TM=9.933E-01  e=4.906E-85  Saccharomyces cerevisiae S288C

Radius of gyration: 31.07 Å; Cα contacts (8 Å, |Δi|>4): 1820; chains: 4; bounding box: 66×70×87 Å

=== Feature glossary ===
Feature key, reading from the visual/contextual features back to the raw sequence:

Rendered structure images. Six rendered views show the 3D structure from the faces of a cube — i.e. along ±x, ±y, ±z. Rendering representation is drawn randomly per protein from cartoon (secondary-structure ribbons), sticks (backbone bonds), or molecular surface; coloring is either N→C rainbow (blue at the N-terminus through red at the C-terminus) or one color per chain.

Contact-map, Ramachandran, and PAE plots. The contact map is a binary N×N matrix image: pixel (i, j) is dark where Cα_i and Cα_j are within 8 Å and |i−j|>4. Because the |i−j|>4 filter removes local helical contacts, off-diagonal stripes parallel to the main diagonal indicate parallel β-sheets; stripes perpendicular to it indicate antiparallel β-sheets. The Ramachandran plot scatters every residue's (φ, ψ) pair against the sterically allowed regions. The PAE heatmap renders the predicted-aligned-error matrix.

InterPro / GO / CATH / organism. Database cross-references. InterPro integrates a dozen domain/family signature databases into unified entries with residue-range hits. GO terms attach function/process/location labels with evidence codes. CATH codes position the fold in a four-level structural taxonomy. Organism is the NCBI-taxonomy species name.

Nearest PDB structures. The Foldseek neighbor list gives the closest experimentally determined structures in the PDB, ranked by structural alignment. TM-score near 1 means near-identical fold; near 0.3 means only rough topology match. This is how one finds what a novel AlphaFold prediction most resembles in the solved-structure universe.

Predicted aligned error. PAE(i, j) answers: if I align the predicted and true structures on residue i, how far off (in Å) do I expect residue j to be? A block-diagonal PAE matrix with low values on the blocks and high values off-diagonal is the signature of a multi-domain protein with confidently predicted domains but uncertain inter-domain orientation.

Solvent-accessible surface area. Accessible surface area quantifies burial. A residue with SASA near zero is packed into the hydrophobic core; one with SASA >100 Å² sits on the surface. Computed here via the Shrake–Rupley numerical algorithm with a 1.4 Å probe.

B-factor. B-factor (Debye–Waller factor) reflects atomic displacement in the crystal lattice. It is an experimental observable (units Å²), not a prediction; low values mean the atom is pinned down, high values mean it moves or is heterogeneous across the crystal.

pLDDT. For AlphaFold models, the B-factor field carries pLDDT — the model's own estimate of local accuracy on a 0–100 scale. Regions with pLDDT<50 should be treated as essentially unmodeled; they often correspond to intrinsically disordered segments.

Backbone torsions (φ/ψ). φ (phi) and ψ (psi) are the two rotatable backbone dihedrals per residue: φ is the C(i-1)–N–Cα–C torsion, ψ is the N–Cα–C–N(i+1) torsion, both in degrees on (−180°, 180°]. α-helical residues cluster near (−60°, −45°); β-strand residues near (−120°, +130°). A Ramachandran plot is simply a scatter of (φ, ψ) for every residue.

Radius of gyration, Cα contacts, bounding box. Radius of gyration (Rg) is the root-mean-square distance of Cα atoms from their centroid — a single number for overall size and compactness. A globular domain of N residues has Rg ≈ 2.2·N^0.38 Å; an extended or disordered chain has a much larger Rg. The Cα contact count is the number of residue pairs whose Cα atoms are within 8 Å and are more than four positions apart in sequence — a standard proxy for tertiary packing density. The bounding box is the smallest axis-aligned box enclosing all Cα atoms.

Secondary structure (3-state, P-SEA). Three-state secondary structure (P-SEA) collapses the eight DSSP classes into helix (a), strand (b), and coil (c). P-SEA assigns these from Cα geometry alone — distances and angles — without requiring backbone oxygens, so it works on any Cα trace.

Secondary structure (8-state, DSSP). DSSP 8-state secondary structure assigns each residue one of H (α-helix), G (3₁₀-helix), I (π-helix), E (extended β-strand), B (isolated β-bridge), T (hydrogen-bonded turn), S (bend), or '-' (coil). The assignment is computed from backbone hydrogen-bond geometry via the Kabsch–Sander algorithm.

Foldseek 3Di. A 3Di character summarizes, for each residue, the relative orientation of the Cα frame of its nearest spatial neighbor. Because it encodes fold topology rather than chemistry, 3Di alignments detect remote structural similarity that sequence alignment misses.

mmCIF coordinates. The mmCIF block holds the 3D Cartesian coordinates of each backbone atom (N, Cα, C, O) in ångströms. mmCIF is the PDB's canonical archive format — a tagged-loop text representation of the atomic model.

Sequence. Sequence gives the chain of amino acids in standard one-letter code (A=alanine, C=cysteine, …, Y=tyrosine), read N→C. It is the only feature that is directly encoded by the gene; all structural features are derived from the folded form of this sequence.